Protein AF-A0A6P8U6I4-F1 (afdb_monomer_lite)

Structure (mmCIF, N/CA/C/O backbone):
data_AF-A0A6P8U6I4-F1
#
_entry.id   AF-A0A6P8U6I4-F1
#
loop_
_atom_site.group_PDB
_atom_site.id
_atom_site.type_symbol
_atom_site.label_atom_id
_atom_site.label_alt_id
_atom_site.label_comp_id
_atom_site.label_asym_id
_atom_site.label_entity_id
_atom_site.label_seq_id
_atom_site.pdbx_PDB_ins_code
_atom_site.Cartn_x
_atom_site.Cartn_y
_atom_site.Cartn_z
_atom_site.occupancy
_atom_site.B_iso_or_equiv
_atom_site.auth_seq_id
_atom_site.auth_comp_id
_atom_site.auth_asym_id
_atom_site.auth_atom_id
_atom_site.pdbx_PDB_model_num
ATOM 1 N N . MET A 1 1 ? 38.168 -40.546 -32.728 1.00 43.69 1 MET A N 1
ATOM 2 C CA . MET A 1 1 ? 37.908 -41.634 -33.700 1.00 43.69 1 MET A CA 1
ATOM 3 C C . MET A 1 1 ? 38.617 -42.899 -33.236 1.00 43.69 1 MET A C 1
ATOM 5 O O . MET A 1 1 ? 39.834 -42.998 -33.357 1.00 43.69 1 MET A O 1
ATOM 9 N N . PRO A 1 2 ? 37.862 -43.832 -32.656 1.00 34.44 2 PRO A N 1
ATOM 10 C CA . PRO A 1 2 ? 37.302 -44.934 -33.426 1.00 34.44 2 PRO A CA 1
ATOM 11 C C . PRO A 1 2 ? 35.883 -44.582 -33.878 1.00 34.44 2 PRO A C 1
ATOM 13 O O . PRO A 1 2 ? 35.206 -43.795 -33.231 1.00 34.44 2 PRO A O 1
ATOM 16 N N . ASN A 1 3 ? 35.489 -45.084 -35.045 1.00 39.69 3 ASN A N 1
ATOM 17 C CA . ASN A 1 3 ? 34.141 -44.935 -35.584 1.00 39.69 3 ASN A CA 1
ATOM 18 C C . ASN A 1 3 ? 33.169 -45.715 -34.691 1.00 39.69 3 ASN A C 1
ATOM 20 O O . ASN A 1 3 ? 33.122 -46.943 -34.806 1.00 39.69 3 ASN A O 1
ATOM 24 N N . LEU A 1 4 ? 32.430 -45.021 -33.825 1.00 39.16 4 LEU A N 1
ATOM 25 C CA . LEU A 1 4 ? 31.215 -45.565 -33.230 1.00 39.16 4 LEU A CA 1
ATOM 26 C C . LEU A 1 4 ? 30.207 -45.749 -34.367 1.00 39.16 4 LEU A C 1
ATOM 28 O O . LEU A 1 4 ? 29.978 -44.864 -35.193 1.00 39.16 4 LEU A O 1
ATOM 32 N N . LYS A 1 5 ? 29.758 -46.989 -34.524 1.00 49.06 5 LYS A N 1
ATOM 33 C CA . LYS A 1 5 ? 28.818 -47.402 -35.557 1.00 49.06 5 LYS A CA 1
ATOM 34 C C . LYS A 1 5 ? 27.477 -47.508 -34.853 1.00 49.06 5 LYS A C 1
ATOM 36 O O . LYS A 1 5 ? 27.263 -48.508 -34.179 1.00 49.06 5 LYS A O 1
ATOM 41 N N . TRP A 1 6 ? 26.619 -46.514 -35.047 1.00 52.19 6 TRP A N 1
ATOM 42 C CA . TRP A 1 6 ? 25.213 -46.602 -34.670 1.00 52.19 6 TRP A CA 1
ATOM 43 C C . TRP A 1 6 ? 24.613 -47.893 -35.230 1.00 52.19 6 TRP A C 1
ATOM 45 O O . TRP A 1 6 ? 24.739 -48.175 -36.434 1.00 52.19 6 TRP A O 1
ATOM 55 N N . ILE A 1 7 ? 23.994 -48.697 -34.369 1.00 62.00 7 ILE A N 1
ATOM 56 C CA . ILE A 1 7 ? 23.109 -49.766 -34.829 1.00 62.00 7 ILE A CA 1
ATOM 57 C C . ILE A 1 7 ? 21.818 -49.078 -35.270 1.00 62.00 7 ILE A C 1
ATOM 59 O O . ILE A 1 7 ? 21.102 -48.548 -34.433 1.00 62.00 7 ILE A O 1
ATOM 63 N N . LYS A 1 8 ? 21.569 -49.042 -36.588 1.00 59.94 8 LYS A N 1
ATOM 64 C CA . LYS A 1 8 ? 20.323 -48.525 -37.169 1.00 59.94 8 LYS A CA 1
ATOM 65 C C . LYS A 1 8 ? 19.345 -49.663 -37.422 1.00 59.94 8 LYS A C 1
ATOM 67 O O . LYS A 1 8 ? 19.639 -50.551 -38.232 1.00 59.94 8 LYS A O 1
ATOM 72 N N . THR A 1 9 ? 18.190 -49.597 -36.779 1.00 60.41 9 THR A N 1
ATOM 73 C CA . THR A 1 9 ? 17.066 -50.521 -36.960 1.00 60.41 9 THR A CA 1
ATOM 74 C C . THR A 1 9 ? 15.829 -49.731 -37.386 1.00 60.41 9 THR A C 1
ATOM 76 O O . THR A 1 9 ? 15.337 -48.906 -36.630 1.00 60.41 9 THR A O 1
ATOM 79 N N . GLU A 1 10 ? 15.354 -49.969 -38.615 1.00 54.81 10 GLU A N 1
ATOM 80 C CA . GLU A 1 10 ? 14.076 -49.463 -39.144 1.00 54.81 10 GLU A CA 1
ATOM 81 C C . GLU A 1 10 ? 13.146 -50.663 -39.373 1.00 54.81 10 GLU A C 1
ATOM 83 O O . GLU A 1 10 ? 13.449 -51.555 -40.180 1.00 54.81 10 GLU A O 1
ATOM 88 N N . THR A 1 11 ? 12.001 -50.698 -38.696 1.00 52.16 11 THR A N 1
ATOM 89 C CA . THR A 1 11 ? 11.058 -51.827 -38.772 1.00 52.16 11 THR A CA 1
ATOM 90 C C . THR A 1 11 ? 9.637 -51.300 -38.845 1.00 52.16 11 THR A C 1
ATOM 92 O O . THR A 1 11 ? 9.180 -50.535 -38.007 1.00 52.16 11 THR A O 1
ATOM 95 N N . SER A 1 12 ? 8.915 -51.685 -39.900 1.00 49.41 12 SER A N 1
ATOM 96 C CA . SER A 1 12 ? 7.647 -51.034 -40.241 1.00 49.41 12 SER A CA 1
ATOM 97 C C . SER A 1 12 ? 6.411 -51.594 -39.532 1.00 49.41 12 SER A C 1
ATOM 99 O O . SER A 1 12 ? 5.361 -50.979 -39.695 1.00 49.41 12 SER A O 1
ATOM 101 N N . LEU A 1 13 ? 6.477 -52.714 -38.789 1.00 45.12 13 LEU A N 1
ATOM 102 C CA . LEU A 1 13 ? 5.261 -53.414 -38.322 1.00 45.12 13 LEU A CA 1
ATOM 103 C C . LEU A 1 13 ? 5.379 -54.314 -37.054 1.00 45.12 13 LEU A C 1
ATOM 105 O O . LEU A 1 13 ? 4.542 -55.203 -36.906 1.00 45.12 13 LEU A O 1
ATOM 109 N N . GLN A 1 14 ? 6.353 -54.152 -36.146 1.00 54.22 14 GLN A N 1
ATOM 110 C CA . GLN A 1 14 ? 6.380 -54.926 -34.882 1.00 54.22 14 GLN A CA 1
ATOM 111 C C . GLN A 1 14 ? 7.317 -54.310 -33.832 1.00 54.22 14 GLN A C 1
ATOM 113 O O . GLN A 1 14 ? 8.353 -53.782 -34.229 1.00 54.22 14 GLN A O 1
ATOM 118 N N . ASP A 1 15 ? 6.948 -54.434 -32.551 1.00 55.34 15 ASP A N 1
ATOM 119 C CA . ASP A 1 15 ? 7.690 -54.001 -31.356 1.00 55.34 15 ASP A CA 1
ATOM 120 C C . ASP A 1 15 ? 9.196 -54.278 -31.492 1.00 55.34 15 ASP A C 1
ATOM 122 O O . ASP A 1 15 ? 9.616 -55.400 -31.813 1.00 55.34 15 ASP A O 1
ATOM 126 N N . ASN A 1 16 ? 10.014 -53.247 -31.282 1.00 65.75 16 ASN A N 1
ATOM 127 C CA . ASN A 1 16 ? 11.457 -53.311 -31.486 1.00 65.75 16 ASN A CA 1
ATOM 128 C C . ASN A 1 16 ? 12.186 -53.526 -30.164 1.00 65.75 16 ASN A C 1
ATOM 130 O O . ASN A 1 16 ? 12.283 -52.601 -29.373 1.00 65.75 16 ASN A O 1
ATOM 134 N N . GLN A 1 17 ? 12.764 -54.715 -29.974 1.00 73.81 17 GLN A N 1
ATOM 135 C CA . GLN A 1 17 ? 13.709 -55.000 -28.889 1.00 73.81 17 GLN A CA 1
ATOM 136 C C . GLN A 1 17 ? 15.153 -54.977 -29.409 1.00 73.81 17 GLN A C 1
ATOM 138 O O . GLN A 1 17 ? 15.521 -55.833 -30.224 1.00 73.81 17 GLN A O 1
ATOM 143 N N . THR A 1 18 ? 15.974 -54.029 -28.939 1.00 77.75 18 THR A N 1
ATOM 144 C CA . THR A 1 18 ? 17.383 -53.885 -29.364 1.00 77.75 18 THR A CA 1
ATOM 145 C C . THR A 1 18 ? 18.325 -53.704 -28.173 1.00 77.75 18 THR A C 1
ATOM 147 O O . THR A 1 18 ? 18.195 -52.752 -27.417 1.00 77.75 18 THR A O 1
ATOM 150 N N . GLU A 1 19 ? 19.335 -54.571 -28.062 1.00 82.06 19 GLU A N 1
ATOM 151 C CA . GLU A 1 19 ? 20.416 -54.467 -27.068 1.00 82.06 19 GLU A CA 1
ATOM 152 C C . GLU A 1 19 ? 21.766 -54.200 -27.762 1.00 82.06 19 GLU A C 1
ATOM 154 O O . GLU A 1 19 ? 22.097 -54.850 -28.765 1.00 82.06 19 GLU A O 1
ATOM 159 N N . SER A 1 20 ? 22.585 -53.281 -27.234 1.00 79.12 20 SER A N 1
ATOM 160 C CA . SER A 1 20 ? 23.896 -52.939 -27.814 1.00 79.12 20 SER A CA 1
ATOM 161 C C . SER A 1 20 ? 24.975 -52.584 -26.782 1.00 79.12 20 SER A C 1
ATOM 163 O O . SER A 1 20 ? 24.725 -52.033 -25.720 1.00 79.12 20 SER A O 1
ATOM 165 N N . ASN A 1 21 ? 26.240 -52.839 -27.138 1.00 77.50 21 ASN A N 1
ATOM 166 C CA . ASN A 1 21 ? 27.413 -52.405 -26.360 1.00 77.50 21 ASN A CA 1
ATOM 167 C C . ASN A 1 21 ? 27.950 -51.015 -26.771 1.00 77.50 21 ASN A C 1
ATOM 169 O O . ASN A 1 21 ? 29.075 -50.663 -26.420 1.00 77.50 21 ASN A O 1
ATOM 173 N N . GLY A 1 22 ? 27.201 -50.271 -27.574 1.00 77.94 22 GLY A N 1
ATOM 174 C CA . GLY A 1 22 ? 27.519 -48.925 -28.051 1.00 77.94 22 GLY A CA 1
ATOM 175 C C . GLY A 1 22 ? 26.280 -48.306 -28.690 1.00 77.94 22 GLY A C 1
ATOM 176 O O . GLY A 1 22 ? 25.238 -48.950 -28.700 1.00 77.94 22 GLY A O 1
ATOM 177 N N . ASP A 1 23 ? 26.408 -47.119 -29.261 1.00 83.69 23 ASP A N 1
ATOM 178 C CA . ASP A 1 23 ? 25.271 -46.235 -29.541 1.00 83.69 23 ASP A CA 1
ATOM 179 C C . ASP A 1 23 ? 24.148 -46.863 -30.409 1.00 83.69 23 ASP A C 1
ATOM 181 O O . ASP A 1 23 ? 24.411 -47.550 -31.415 1.00 83.69 23 ASP A O 1
ATOM 185 N N . ILE A 1 24 ? 22.888 -46.620 -30.030 1.00 82.44 24 ILE A N 1
ATOM 186 C CA . ILE A 1 24 ? 21.672 -47.151 -30.675 1.00 82.44 24 ILE A CA 1
ATOM 187 C C . ILE A 1 24 ? 20.871 -46.019 -31.308 1.00 82.44 24 ILE A C 1
ATOM 189 O O . ILE A 1 24 ? 20.521 -45.067 -30.629 1.00 82.44 24 ILE A O 1
ATOM 193 N N . GLN A 1 25 ? 20.516 -46.160 -32.591 1.00 85.81 25 GLN A N 1
ATOM 194 C CA . GLN A 1 25 ? 19.552 -45.274 -33.246 1.00 85.81 25 GLN A CA 1
ATOM 195 C C . GLN A 1 25 ? 18.394 -46.101 -33.816 1.00 85.81 25 GLN A C 1
ATOM 197 O O . GLN A 1 25 ? 18.609 -46.882 -34.749 1.00 85.81 25 GLN A O 1
ATOM 202 N N . THR A 1 26 ? 17.178 -45.941 -33.289 1.00 82.88 26 THR A N 1
ATOM 203 C CA . THR A 1 26 ? 16.014 -46.754 -33.701 1.00 82.88 26 THR A CA 1
ATOM 204 C C . THR A 1 26 ? 14.792 -45.897 -34.003 1.00 82.88 26 THR A C 1
ATOM 206 O O . THR A 1 26 ? 14.433 -45.031 -33.219 1.00 82.88 26 THR A O 1
ATOM 209 N N . GLU A 1 27 ? 14.117 -46.193 -35.113 1.00 84.94 27 GLU A N 1
ATOM 210 C CA . GLU A 1 27 ? 12.839 -45.576 -35.485 1.00 84.94 27 GLU A CA 1
ATOM 211 C C . GLU A 1 27 ? 11.780 -46.677 -35.672 1.00 84.94 27 GLU A C 1
ATOM 213 O O . GLU A 1 27 ? 12.047 -47.707 -36.313 1.00 84.94 27 GLU A O 1
ATOM 218 N N . SER A 1 28 ? 10.580 -46.494 -35.115 1.00 81.81 28 SER A N 1
ATOM 219 C CA . SER A 1 28 ? 9.513 -47.506 -35.138 1.00 81.81 28 SER A CA 1
ATOM 220 C C . SER A 1 28 ? 8.110 -46.918 -35.303 1.00 81.81 28 SER A C 1
ATOM 222 O O . SER A 1 28 ? 7.793 -45.834 -34.829 1.00 81.81 28 SER A O 1
ATOM 224 N N . ASN A 1 29 ? 7.222 -47.679 -35.952 1.00 79.44 29 ASN A N 1
ATOM 225 C CA . ASN A 1 29 ? 5.788 -47.361 -36.017 1.00 79.44 29 ASN A CA 1
ATOM 226 C C . ASN A 1 29 ? 4.965 -47.959 -34.857 1.00 79.44 29 ASN A C 1
ATOM 228 O O . ASN A 1 29 ? 3.751 -47.777 -34.833 1.00 79.44 29 ASN A O 1
ATOM 232 N N . GLY A 1 30 ? 5.598 -48.714 -33.964 1.00 80.81 30 GLY A N 1
ATOM 233 C CA . GLY A 1 30 ? 5.016 -49.274 -32.740 1.00 80.81 30 GLY A CA 1
ATOM 234 C C . GLY A 1 30 ? 6.068 -49.267 -31.636 1.00 80.81 30 GLY A C 1
ATOM 235 O O . GLY A 1 30 ? 7.119 -48.665 -31.829 1.00 80.81 30 GLY A O 1
ATOM 236 N N . ASP A 1 31 ? 5.828 -49.957 -30.531 1.00 86.94 31 ASP A N 1
ATOM 237 C CA . ASP A 1 31 ? 6.608 -49.764 -29.305 1.00 86.94 31 ASP A CA 1
ATOM 238 C C . ASP A 1 31 ? 8.115 -50.056 -29.475 1.00 86.94 31 ASP A C 1
ATOM 240 O O . ASP A 1 31 ? 8.532 -50.930 -30.254 1.00 86.94 31 ASP A O 1
ATOM 244 N N . ILE A 1 32 ? 8.948 -49.302 -28.758 1.00 88.00 32 ILE A N 1
ATOM 245 C CA . ILE A 1 32 ? 10.406 -49.458 -28.726 1.00 88.00 32 ILE A CA 1
ATOM 246 C C . ILE A 1 32 ? 10.829 -49.867 -27.321 1.00 88.00 32 ILE A C 1
ATOM 248 O O . ILE A 1 32 ? 10.487 -49.207 -26.351 1.00 88.00 32 ILE A O 1
ATOM 252 N N . GLN A 1 33 ? 11.640 -50.917 -27.230 1.00 89.44 33 GLN A N 1
ATOM 253 C CA . GLN A 1 33 ? 12.340 -51.304 -26.015 1.00 89.44 33 GLN A CA 1
ATOM 254 C C . GLN A 1 33 ? 13.839 -51.460 -26.308 1.00 89.44 33 GLN A C 1
ATOM 256 O O . GLN A 1 33 ? 14.229 -52.332 -27.091 1.00 89.44 33 GLN A O 1
ATOM 261 N N . THR A 1 34 ? 14.707 -50.633 -25.719 1.00 86.81 34 THR A N 1
ATOM 262 C CA . THR A 1 34 ? 16.154 -50.711 -26.008 1.00 86.81 34 THR A CA 1
ATOM 263 C C . THR A 1 34 ? 17.060 -50.542 -24.803 1.00 86.81 34 THR A C 1
ATOM 265 O O . THR A 1 34 ? 16.832 -49.672 -23.976 1.00 86.81 34 THR A O 1
ATOM 268 N N . GLU A 1 35 ? 18.154 -51.299 -24.777 1.00 89.06 35 GLU A N 1
ATOM 269 C CA . GLU A 1 35 ? 19.192 -51.203 -23.746 1.00 89.06 35 GLU A CA 1
ATOM 270 C C . GLU A 1 35 ? 20.571 -50.981 -24.391 1.00 89.06 35 GLU A C 1
ATOM 272 O O . GLU A 1 35 ? 20.959 -51.697 -25.326 1.00 89.06 35 GLU A O 1
ATOM 277 N N . SER A 1 36 ? 21.344 -50.008 -23.902 1.00 87.25 36 SER A N 1
ATOM 278 C CA . SER A 1 36 ? 22.648 -49.652 -24.478 1.00 87.25 36 SER A CA 1
ATOM 279 C C . SER A 1 36 ? 23.720 -49.328 -23.438 1.00 87.25 36 SER A C 1
ATOM 281 O O . SER A 1 36 ? 23.486 -48.672 -22.430 1.00 87.25 36 SER A O 1
ATOM 283 N N . ASN A 1 37 ? 24.966 -49.719 -23.726 1.00 83.19 37 ASN A N 1
ATOM 284 C CA . ASN A 1 37 ? 26.139 -49.242 -22.979 1.00 83.19 37 ASN A CA 1
ATOM 285 C C . ASN A 1 37 ? 26.704 -47.891 -23.480 1.00 83.19 37 ASN A C 1
ATOM 287 O O . ASN A 1 37 ? 27.713 -47.433 -22.945 1.00 83.19 37 ASN A O 1
ATOM 291 N N . GLY A 1 38 ? 26.123 -47.308 -24.528 1.00 84.56 38 GLY A N 1
ATOM 292 C CA . GLY A 1 38 ? 26.433 -45.970 -25.058 1.00 84.56 38 GLY A CA 1
ATOM 293 C C . GLY A 1 38 ? 25.141 -45.221 -25.386 1.00 84.56 38 GLY A C 1
ATOM 294 O O . GLY A 1 38 ? 24.077 -45.700 -25.017 1.00 84.56 38 GLY A O 1
ATOM 295 N N . ASP A 1 39 ? 25.210 -44.115 -26.116 1.00 89.19 39 ASP A N 1
ATOM 296 C CA . ASP A 1 39 ? 24.067 -43.200 -26.261 1.00 89.19 39 ASP A CA 1
ATOM 297 C C . ASP A 1 39 ? 22.873 -43.834 -27.007 1.00 89.19 39 ASP A C 1
ATOM 299 O O . ASP A 1 39 ? 23.047 -44.673 -27.902 1.00 89.19 39 ASP A O 1
ATOM 303 N N . ILE A 1 40 ? 21.651 -43.436 -26.655 1.00 89.06 40 ILE A N 1
ATOM 304 C CA . ILE A 1 40 ? 20.412 -43.902 -27.293 1.00 89.06 40 ILE A CA 1
ATOM 305 C C . ILE A 1 40 ? 19.713 -42.724 -27.965 1.00 89.06 40 ILE A C 1
ATOM 307 O O . ILE A 1 40 ? 19.459 -41.705 -27.335 1.00 89.06 40 ILE A O 1
ATOM 311 N N . GLN A 1 41 ? 19.363 -42.893 -29.242 1.00 90.31 41 GLN A N 1
ATOM 312 C CA . GLN A 1 41 ? 18.488 -41.984 -29.972 1.00 90.31 41 GLN A CA 1
ATOM 313 C C . GLN A 1 41 ? 17.293 -42.743 -30.563 1.00 90.31 41 GLN A C 1
ATOM 315 O O . GLN A 1 41 ? 17.479 -43.605 -31.429 1.00 90.31 41 GLN A O 1
ATOM 320 N N . THR A 1 42 ? 16.068 -42.439 -30.134 1.00 88.06 42 THR A N 1
ATOM 321 C CA . THR A 1 42 ? 14.877 -43.188 -30.572 1.00 88.06 42 THR A CA 1
ATOM 322 C C . THR A 1 42 ? 13.682 -42.321 -30.941 1.00 88.06 42 THR A C 1
ATOM 324 O O . THR A 1 42 ? 13.424 -41.305 -30.313 1.00 88.06 42 THR A O 1
ATOM 327 N N . GLU A 1 43 ? 12.929 -42.740 -31.960 1.00 88.88 43 GLU A N 1
ATOM 328 C CA . GLU A 1 43 ? 11.651 -42.116 -32.333 1.00 88.88 43 GLU A CA 1
ATOM 329 C C . GLU A 1 43 ? 10.579 -43.192 -32.565 1.00 88.88 43 GLU A C 1
ATOM 331 O O . GLU A 1 43 ? 10.801 -44.154 -33.310 1.00 88.88 43 GLU A O 1
ATOM 336 N N . SER A 1 44 ? 9.405 -43.046 -31.945 1.00 87.88 44 SER A N 1
ATOM 337 C CA . SER A 1 44 ? 8.325 -44.042 -32.015 1.00 87.88 44 SER A CA 1
ATOM 338 C C . SER A 1 44 ? 6.941 -43.428 -32.219 1.00 87.88 44 SER A C 1
ATOM 340 O O . SER A 1 44 ? 6.608 -42.385 -31.668 1.00 87.88 44 SER A O 1
ATOM 342 N N . ASN A 1 45 ? 6.076 -44.119 -32.966 1.00 85.38 45 ASN A N 1
ATOM 343 C CA . ASN A 1 45 ? 4.635 -43.831 -32.956 1.00 85.38 45 ASN A CA 1
ATOM 344 C C . ASN A 1 45 ? 3.872 -44.539 -31.817 1.00 85.38 45 ASN A C 1
ATOM 346 O O . ASN A 1 45 ? 2.689 -44.253 -31.648 1.00 85.38 45 ASN A O 1
ATOM 350 N N . GLY A 1 46 ? 4.507 -45.479 -31.111 1.00 86.25 46 GLY A N 1
ATOM 351 C CA . GLY A 1 46 ? 3.987 -46.148 -29.910 1.00 86.25 46 GLY A CA 1
ATOM 352 C C . GLY A 1 46 ? 4.790 -45.759 -28.669 1.00 86.25 46 GLY A C 1
ATOM 353 O O . GLY A 1 46 ? 5.444 -44.718 -28.683 1.00 86.25 46 GLY A O 1
ATOM 354 N N . ASP A 1 47 ? 4.785 -46.608 -27.648 1.00 91.62 47 ASP A N 1
ATOM 355 C CA . ASP A 1 47 ? 5.471 -46.343 -26.376 1.00 91.62 47 ASP A CA 1
ATOM 356 C C . ASP A 1 47 ? 6.989 -46.568 -26.503 1.00 91.62 47 ASP A C 1
ATOM 358 O O . ASP A 1 47 ? 7.463 -47.285 -27.398 1.00 91.62 47 ASP A O 1
ATOM 362 N N . ILE A 1 48 ? 7.774 -45.954 -25.619 1.00 92.50 48 ILE A N 1
ATOM 363 C CA . ILE A 1 48 ? 9.231 -46.105 -25.569 1.00 92.50 48 ILE A CA 1
ATOM 364 C C . ILE A 1 48 ? 9.678 -46.491 -24.161 1.00 92.50 48 ILE A C 1
ATOM 366 O O . ILE A 1 48 ? 9.436 -45.766 -23.207 1.00 92.50 48 ILE A O 1
ATOM 370 N N . GLN A 1 49 ? 10.418 -47.595 -24.056 1.00 93.31 49 GLN A N 1
ATOM 371 C CA . GLN A 1 49 ? 11.113 -48.011 -22.843 1.00 93.31 49 GLN A CA 1
ATOM 372 C C . GLN A 1 49 ? 12.618 -48.159 -23.107 1.00 93.31 49 GLN A C 1
ATOM 374 O O . G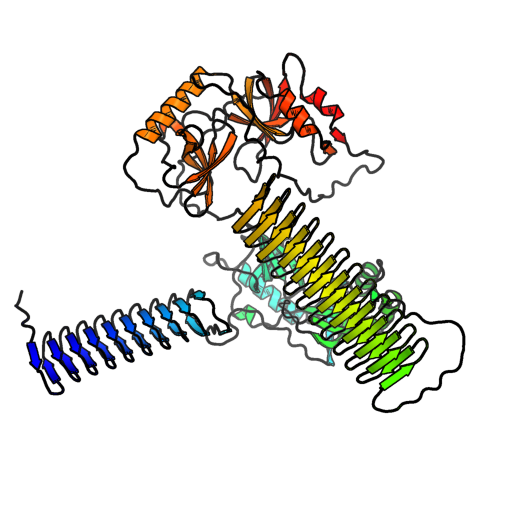LN A 1 49 ? 13.019 -49.030 -23.884 1.00 93.31 49 GLN A O 1
ATOM 379 N N . THR A 1 50 ? 13.483 -47.353 -22.484 1.00 91.25 50 THR A N 1
ATOM 380 C CA . THR A 1 50 ? 14.933 -47.443 -22.757 1.00 91.25 50 THR A CA 1
ATOM 381 C C . THR A 1 50 ? 15.838 -47.284 -21.547 1.00 91.25 50 THR A C 1
ATOM 383 O O . THR A 1 50 ? 15.618 -46.401 -20.730 1.00 91.25 50 THR A O 1
ATOM 386 N N . GLU A 1 51 ? 16.926 -48.054 -21.504 1.00 92.81 51 GLU A N 1
ATOM 387 C CA . GLU A 1 51 ? 17.964 -47.954 -20.469 1.00 92.81 51 GLU A CA 1
ATOM 388 C C . GLU A 1 51 ? 19.345 -47.714 -21.101 1.00 92.81 51 GLU A C 1
ATOM 390 O O . GLU A 1 51 ? 19.749 -48.427 -22.029 1.00 92.81 51 GLU A O 1
ATOM 395 N N . SER A 1 52 ? 20.097 -46.728 -20.605 1.00 91.12 52 SER A N 1
ATOM 396 C CA . SER A 1 52 ? 21.403 -46.346 -21.161 1.00 91.12 52 SER A CA 1
ATOM 397 C C . SER A 1 52 ? 22.471 -46.084 -20.099 1.00 91.12 52 SER A C 1
ATOM 399 O O . SER A 1 52 ? 22.224 -45.500 -19.048 1.00 91.12 52 SER A O 1
ATOM 401 N N . ASN A 1 53 ? 23.719 -46.455 -20.402 1.00 88.75 53 ASN A N 1
ATOM 402 C CA . ASN A 1 53 ? 24.888 -45.971 -19.654 1.00 88.75 53 ASN A CA 1
ATOM 403 C C . ASN A 1 53 ? 25.461 -44.638 -20.182 1.00 88.75 53 ASN A C 1
ATOM 405 O O . ASN A 1 53 ? 26.383 -44.107 -19.562 1.00 88.75 53 ASN A O 1
ATOM 409 N N . GLY A 1 54 ? 24.988 -44.161 -21.337 1.00 86.94 54 GLY A N 1
ATOM 410 C CA . GLY A 1 54 ? 25.309 -42.855 -21.931 1.00 86.94 54 GLY A CA 1
ATOM 411 C C . GLY A 1 54 ? 24.066 -41.970 -22.000 1.00 86.94 54 GLY A C 1
ATOM 412 O O . GLY A 1 54 ? 23.104 -42.250 -21.299 1.00 86.94 54 GLY A O 1
ATOM 413 N N . ASP A 1 55 ? 24.051 -40.960 -22.863 1.00 91.38 55 ASP A N 1
ATOM 414 C CA . ASP A 1 55 ? 22.925 -40.017 -22.944 1.00 91.38 55 ASP A CA 1
ATOM 415 C C . ASP A 1 55 ? 21.713 -40.643 -23.665 1.00 91.38 55 ASP A C 1
ATOM 417 O O . ASP A 1 55 ? 21.869 -41.543 -24.504 1.00 91.38 55 ASP A O 1
ATOM 421 N N . ILE A 1 56 ? 20.498 -40.184 -23.353 1.00 92.81 56 ILE A N 1
ATOM 422 C CA . ILE A 1 56 ? 19.256 -40.612 -24.017 1.00 92.81 56 ILE A CA 1
ATOM 423 C C . ILE A 1 56 ? 18.581 -39.406 -24.662 1.00 92.81 56 ILE A C 1
ATOM 425 O O . ILE A 1 56 ? 18.277 -38.428 -23.991 1.00 92.81 56 ILE A O 1
ATOM 429 N N . GLN A 1 57 ? 18.286 -39.510 -25.958 1.00 93.69 57 GLN A N 1
ATOM 430 C CA . GLN A 1 57 ? 17.437 -38.572 -26.683 1.00 93.69 57 GLN A CA 1
ATOM 431 C C . GLN A 1 57 ? 16.278 -39.328 -27.336 1.00 93.69 57 GLN A C 1
ATOM 433 O O . GLN A 1 57 ? 16.499 -40.125 -28.250 1.00 93.69 57 GLN A O 1
ATOM 438 N N . THR A 1 58 ? 15.037 -39.099 -26.909 1.00 91.44 58 THR A N 1
ATOM 439 C CA . THR A 1 58 ? 13.906 -39.859 -27.456 1.00 91.44 58 THR A CA 1
ATOM 440 C C . THR A 1 58 ? 12.625 -39.057 -27.639 1.00 91.44 58 THR A C 1
ATOM 442 O O . THR A 1 58 ? 12.342 -38.155 -26.865 1.00 91.44 58 THR A O 1
ATOM 445 N N . ALA A 1 59 ? 11.827 -39.405 -28.649 1.00 93.00 59 ALA A N 1
ATOM 446 C CA . ALA A 1 59 ? 10.519 -38.796 -28.865 1.00 93.00 59 ALA A CA 1
ATOM 447 C C . ALA A 1 59 ? 9.449 -39.825 -29.251 1.00 93.00 59 ALA A C 1
ATOM 449 O O . ALA A 1 59 ? 9.709 -40.715 -30.072 1.00 93.00 59 ALA A O 1
ATOM 450 N N . CYS A 1 60 ? 8.230 -39.711 -28.713 1.00 90.75 60 CYS A N 1
ATOM 451 C CA . CYS A 1 60 ? 7.122 -40.551 -29.171 1.00 90.75 60 CYS A CA 1
ATOM 452 C C . CYS A 1 60 ? 5.717 -39.965 -29.067 1.00 90.75 60 CYS A C 1
ATOM 454 O O . CYS A 1 60 ? 5.459 -38.951 -28.431 1.00 90.75 60 CYS A O 1
ATOM 456 N N . ASN A 1 61 ? 4.778 -40.654 -29.723 1.00 89.44 61 ASN A N 1
ATOM 457 C CA . ASN A 1 61 ? 3.349 -40.369 -29.593 1.00 89.44 61 ASN A CA 1
ATOM 458 C C . ASN A 1 61 ? 2.667 -41.110 -28.425 1.00 89.44 61 ASN A C 1
ATOM 460 O O . ASN A 1 61 ? 1.523 -40.775 -28.124 1.00 89.44 61 ASN A O 1
ATOM 464 N N . GLY A 1 62 ? 3.309 -42.143 -27.870 1.00 88.62 62 GLY A N 1
ATOM 465 C CA . GLY A 1 62 ? 2.843 -42.912 -26.708 1.00 88.62 62 GLY A CA 1
ATOM 466 C C . GLY A 1 62 ? 3.529 -42.466 -25.418 1.00 88.62 62 GLY A C 1
ATOM 467 O O . GLY A 1 62 ? 3.974 -41.327 -25.359 1.00 88.62 62 GLY A O 1
ATOM 468 N N . ASP A 1 63 ? 3.643 -43.353 -24.434 1.00 92.75 63 ASP A N 1
ATOM 469 C CA . ASP A 1 63 ? 4.299 -43.074 -23.147 1.00 92.75 63 ASP A CA 1
ATOM 470 C C . ASP A 1 63 ? 5.819 -43.325 -23.213 1.00 92.75 63 ASP A C 1
ATOM 472 O O . ASP A 1 63 ? 6.294 -44.174 -23.978 1.00 92.75 63 ASP A O 1
ATOM 476 N N . ILE A 1 64 ? 6.595 -42.613 -22.390 1.00 94.25 64 ILE A N 1
ATOM 477 C CA . ILE A 1 64 ? 8.055 -42.757 -22.285 1.00 94.25 64 ILE A CA 1
ATOM 478 C C . ILE A 1 64 ? 8.439 -43.237 -20.888 1.00 94.25 64 ILE A C 1
ATOM 480 O O . ILE A 1 64 ? 8.119 -42.587 -19.901 1.00 94.25 64 ILE A O 1
ATOM 484 N N . GLN A 1 65 ? 9.211 -44.321 -20.809 1.00 94.38 65 GLN A N 1
ATOM 485 C CA . GLN A 1 65 ? 9.879 -44.772 -19.590 1.00 94.38 65 GLN A CA 1
ATOM 486 C C . GLN A 1 65 ? 11.385 -44.931 -19.840 1.00 94.38 65 GLN A C 1
ATOM 488 O O . GLN A 1 65 ? 11.789 -45.817 -20.596 1.00 94.38 65 GLN A O 1
ATOM 493 N N . THR A 1 66 ? 12.242 -44.107 -19.228 1.00 92.56 66 THR A N 1
ATOM 494 C CA . THR A 1 66 ? 13.696 -44.205 -19.475 1.00 92.56 66 THR A CA 1
ATOM 495 C C . THR A 1 66 ? 14.576 -44.074 -18.237 1.00 92.56 66 THR A C 1
ATOM 497 O O . THR A 1 66 ? 14.263 -43.335 -17.313 1.00 92.56 66 THR A O 1
ATOM 500 N N . GLU A 1 67 ? 15.705 -44.783 -18.234 1.00 93.81 67 GLU A N 1
ATOM 501 C CA . GLU A 1 67 ? 16.720 -44.706 -17.176 1.00 93.81 67 GLU A CA 1
ATOM 502 C C . GLU A 1 67 ? 18.106 -44.474 -17.791 1.00 93.81 67 GLU A C 1
ATOM 504 O O . GLU A 1 67 ? 18.510 -45.179 -18.723 1.00 93.81 67 GLU A O 1
ATOM 509 N N . SER A 1 68 ? 18.858 -43.499 -17.275 1.00 92.31 68 SER A N 1
ATOM 510 C CA . SER A 1 68 ? 20.159 -43.112 -17.828 1.00 92.31 68 SER A CA 1
ATOM 511 C C . SER A 1 68 ? 21.223 -42.838 -16.766 1.00 92.31 68 SER A C 1
ATOM 513 O O . SER A 1 68 ? 20.970 -42.246 -15.718 1.00 92.31 68 SER A O 1
ATOM 515 N N . ASN A 1 69 ? 22.472 -43.207 -17.062 1.00 89.12 69 ASN A N 1
ATOM 516 C CA . ASN A 1 69 ? 23.632 -42.706 -16.316 1.00 89.12 69 ASN A CA 1
ATOM 517 C C . ASN A 1 69 ? 24.185 -41.368 -16.851 1.00 89.12 69 ASN A C 1
ATOM 519 O O . ASN A 1 69 ? 25.051 -40.787 -16.191 1.00 89.12 69 ASN A O 1
ATOM 523 N N . GLY A 1 70 ? 23.752 -40.937 -18.039 1.00 86.00 70 GLY A N 1
ATOM 524 C CA . GLY A 1 70 ? 24.083 -39.654 -18.671 1.00 86.00 70 GLY A CA 1
ATOM 525 C C . GLY A 1 70 ? 22.902 -38.685 -18.633 1.00 86.00 70 GLY A C 1
ATOM 526 O O . GLY A 1 70 ? 22.036 -38.832 -17.782 1.00 86.00 70 GLY A O 1
ATOM 527 N N . ASP A 1 71 ? 22.850 -37.725 -19.551 1.00 91.50 71 ASP A N 1
ATOM 528 C CA . ASP A 1 71 ? 21.742 -36.764 -19.641 1.00 91.50 71 ASP A CA 1
ATOM 529 C C . ASP A 1 71 ? 20.523 -37.386 -20.354 1.00 91.50 71 ASP A C 1
ATOM 531 O O . ASP A 1 71 ? 20.661 -38.319 -21.157 1.00 91.50 71 ASP A O 1
ATOM 535 N N . ILE A 1 72 ? 19.320 -36.887 -20.059 1.00 94.25 72 ILE A N 1
ATOM 536 C CA . ILE A 1 72 ? 18.066 -37.328 -20.688 1.00 94.25 72 ILE A CA 1
ATOM 537 C C . ILE A 1 72 ? 17.366 -36.139 -21.347 1.00 94.25 72 ILE A C 1
ATOM 539 O O . ILE A 1 72 ? 17.073 -35.145 -20.689 1.00 94.25 72 ILE A O 1
ATOM 543 N N . GLN A 1 73 ? 17.041 -36.279 -22.633 1.00 94.19 73 GLN A N 1
ATOM 544 C CA . GLN A 1 73 ? 16.179 -35.363 -23.373 1.00 94.19 73 GLN A CA 1
ATOM 545 C C . GLN A 1 73 ? 14.998 -36.124 -23.990 1.00 94.19 73 GLN A C 1
ATOM 547 O O . GLN A 1 73 ? 15.213 -36.979 -24.857 1.00 94.19 73 GLN A O 1
ATOM 552 N N . THR A 1 74 ? 13.758 -35.819 -23.591 1.00 92.69 74 THR A N 1
ATOM 553 C CA . THR A 1 74 ? 12.579 -36.537 -24.115 1.00 92.69 74 THR A CA 1
ATOM 554 C C . THR A 1 74 ? 11.385 -35.661 -24.473 1.00 92.69 74 THR A C 1
ATOM 556 O O . THR A 1 74 ? 11.054 -34.742 -23.736 1.00 92.69 74 THR A O 1
ATOM 559 N N . GLU A 1 75 ? 10.678 -36.016 -25.545 1.00 94.06 75 GLU A N 1
ATOM 560 C CA . GLU A 1 75 ? 9.431 -35.359 -25.972 1.00 94.06 75 GLU A CA 1
ATOM 561 C C . GLU A 1 75 ? 8.309 -36.395 -26.154 1.00 94.06 75 GLU A C 1
ATOM 563 O O . GLU A 1 75 ? 8.476 -37.372 -26.890 1.00 94.06 75 GLU A O 1
ATOM 568 N N . SER A 1 76 ? 7.153 -36.201 -25.515 1.00 92.81 76 SER A N 1
ATOM 569 C CA . SER A 1 76 ? 6.050 -37.172 -25.546 1.00 92.81 76 SER A CA 1
ATOM 570 C C . SER A 1 76 ? 4.674 -36.542 -25.758 1.00 92.81 76 SER A C 1
ATOM 572 O O . SER A 1 76 ? 4.370 -35.466 -25.249 1.00 92.81 76 SER A O 1
ATOM 574 N N . ASN A 1 77 ? 3.790 -37.246 -26.473 1.00 90.44 77 ASN A N 1
ATOM 575 C CA . ASN A 1 77 ? 2.352 -36.944 -26.446 1.00 90.44 77 ASN A CA 1
ATOM 576 C C . ASN A 1 77 ? 1.587 -37.699 -25.337 1.00 90.44 77 ASN A C 1
ATOM 578 O O . ASN A 1 77 ? 0.419 -37.372 -25.112 1.00 90.44 77 ASN A O 1
ATOM 582 N N . GLY A 1 78 ? 2.201 -38.712 -24.719 1.00 86.81 78 GLY A N 1
ATOM 583 C CA . GLY A 1 78 ? 1.688 -39.467 -23.570 1.00 86.81 78 GLY A CA 1
ATOM 584 C C . GLY A 1 78 ? 2.412 -39.090 -22.277 1.00 86.81 78 GLY A C 1
ATOM 585 O O . GLY A 1 78 ? 2.992 -38.014 -22.205 1.00 86.81 78 GLY A O 1
ATOM 586 N N . ASP A 1 79 ? 2.406 -39.962 -21.274 1.00 92.31 79 ASP A N 1
ATOM 587 C CA . ASP A 1 79 ? 3.065 -39.711 -19.985 1.00 92.31 79 ASP A CA 1
ATOM 588 C C . ASP A 1 79 ? 4.589 -39.936 -20.078 1.00 92.31 79 ASP A C 1
ATOM 590 O O . ASP A 1 79 ? 5.076 -40.682 -20.937 1.00 92.31 79 ASP A O 1
ATOM 594 N N . ILE A 1 80 ? 5.365 -39.287 -19.204 1.00 94.44 80 ILE A N 1
ATOM 595 C CA . ILE A 1 80 ? 6.827 -39.429 -19.134 1.00 94.44 80 ILE A CA 1
ATOM 596 C C . ILE A 1 80 ? 7.244 -39.861 -17.729 1.00 94.44 80 ILE A C 1
ATOM 598 O O . ILE A 1 80 ? 6.957 -39.173 -16.756 1.00 94.44 80 ILE A O 1
ATOM 602 N N . GLN A 1 81 ? 7.994 -40.960 -17.638 1.00 94.12 81 GLN A N 1
ATOM 603 C CA . GLN A 1 81 ? 8.681 -41.404 -16.431 1.00 94.12 81 GLN A CA 1
ATOM 604 C C . GLN A 1 81 ? 10.186 -41.551 -16.699 1.00 94.12 81 GLN A C 1
ATOM 606 O O . GLN A 1 81 ? 10.586 -42.390 -17.510 1.00 94.12 81 GLN A O 1
ATOM 611 N N . THR A 1 82 ? 11.042 -40.773 -16.029 1.00 92.44 82 THR A N 1
ATOM 612 C CA . THR A 1 82 ? 12.498 -40.859 -16.265 1.00 92.44 82 THR A CA 1
ATOM 613 C C . THR A 1 82 ? 13.360 -40.751 -15.014 1.00 92.44 82 THR A C 1
ATOM 615 O O . THR A 1 82 ? 13.120 -39.888 -14.175 1.00 92.44 82 THR A O 1
ATOM 618 N N . GLU A 1 83 ? 14.430 -41.541 -14.946 1.00 93.38 83 GLU A N 1
ATOM 619 C CA . GLU A 1 83 ? 15.444 -41.462 -13.884 1.00 93.38 83 GLU A CA 1
ATOM 620 C C . GLU A 1 83 ? 16.839 -41.226 -14.477 1.00 93.38 83 GLU A C 1
ATOM 622 O O . GLU A 1 83 ? 17.260 -41.929 -15.402 1.00 93.38 83 GLU A O 1
ATOM 627 N N . SER A 1 84 ? 17.581 -40.249 -13.946 1.00 91.75 84 SER A N 1
ATOM 628 C CA . SER A 1 84 ? 18.890 -39.864 -14.483 1.00 91.75 84 SER A CA 1
ATOM 629 C C . SER A 1 84 ? 19.951 -39.574 -13.420 1.00 91.75 84 SER A C 1
ATOM 631 O O . SER A 1 84 ? 19.692 -38.982 -12.372 1.00 91.75 84 SER A O 1
ATOM 633 N N . ASN A 1 85 ? 21.205 -39.925 -13.718 1.00 88.38 85 ASN A N 1
ATOM 634 C CA . ASN A 1 85 ? 22.362 -39.405 -12.979 1.00 88.38 85 ASN A CA 1
ATOM 635 C C . ASN A 1 85 ? 22.896 -38.064 -13.527 1.00 88.38 85 ASN A C 1
ATOM 637 O O . ASN A 1 85 ? 23.701 -37.421 -12.841 1.00 88.38 85 ASN A O 1
ATOM 641 N N . GLY A 1 86 ? 22.507 -37.690 -14.749 1.00 83.38 86 GLY A N 1
ATOM 642 C CA . GLY A 1 86 ? 22.826 -36.424 -15.417 1.00 83.38 86 GLY A CA 1
ATOM 643 C C . GLY A 1 86 ? 21.681 -35.418 -15.323 1.00 83.38 86 GLY A C 1
ATOM 644 O O . GLY A 1 86 ? 20.855 -35.520 -14.424 1.00 83.38 86 GLY A O 1
ATOM 645 N N . ASP A 1 87 ? 21.632 -34.447 -16.226 1.00 90.69 87 ASP A N 1
ATOM 646 C CA . ASP A 1 87 ? 20.546 -33.462 -16.290 1.00 90.69 87 ASP A CA 1
ATOM 647 C C . ASP A 1 87 ? 19.330 -34.041 -17.054 1.00 90.69 87 ASP A C 1
ATOM 649 O O . ASP A 1 87 ? 19.472 -34.957 -17.874 1.00 90.69 87 ASP A O 1
ATOM 653 N N . ILE A 1 88 ? 18.122 -33.546 -16.762 1.00 93.88 88 ILE A N 1
ATOM 654 C CA . ILE A 1 88 ? 16.869 -33.984 -17.402 1.00 93.88 88 ILE A CA 1
ATOM 655 C C . ILE A 1 88 ? 16.181 -32.789 -18.064 1.00 93.88 88 ILE A C 1
ATOM 657 O O . ILE A 1 88 ? 15.874 -31.805 -17.395 1.00 93.88 88 ILE A O 1
ATOM 661 N N . GLN A 1 89 ? 15.881 -32.910 -19.359 1.00 93.75 89 GLN A N 1
ATOM 662 C CA . GLN A 1 89 ? 15.042 -31.975 -20.109 1.00 93.75 89 GLN A CA 1
ATOM 663 C C . GLN A 1 89 ? 13.875 -32.724 -20.766 1.00 93.75 89 GLN A C 1
ATOM 665 O O . GLN A 1 89 ? 14.101 -33.547 -21.655 1.00 93.75 89 GLN A O 1
ATOM 670 N N . THR A 1 90 ? 12.629 -32.463 -20.358 1.00 91.88 90 THR A N 1
ATOM 671 C CA . THR A 1 90 ? 11.471 -33.194 -20.912 1.00 91.88 90 THR A CA 1
ATOM 672 C C . THR A 1 90 ? 10.257 -32.320 -21.205 1.00 91.88 90 THR A C 1
ATOM 674 O O . THR A 1 90 ? 9.966 -31.380 -20.473 1.00 91.88 90 THR A O 1
ATOM 677 N N . GLU A 1 91 ? 9.534 -32.647 -22.274 1.00 93.50 91 GLU A N 1
ATOM 678 C CA . GLU A 1 91 ? 8.293 -31.971 -22.668 1.00 93.50 91 GLU A CA 1
ATOM 679 C C . GLU A 1 91 ? 7.189 -33.008 -22.906 1.00 93.50 91 GLU A C 1
ATOM 681 O O . GLU A 1 91 ? 7.402 -33.994 -23.621 1.00 93.50 91 GLU A O 1
ATOM 686 N N . SER A 1 92 ? 6.009 -32.800 -22.313 1.00 92.06 92 SER A N 1
ATOM 687 C CA . SER A 1 92 ? 4.906 -33.767 -22.360 1.00 92.06 92 SER A CA 1
ATOM 688 C C . SER A 1 92 ? 3.522 -33.136 -22.534 1.00 92.06 92 SER A C 1
ATOM 690 O O . SER A 1 92 ? 3.190 -32.120 -21.926 1.00 92.06 92 SER A O 1
ATOM 692 N N . ASN A 1 93 ? 2.649 -33.793 -23.303 1.00 90.25 93 ASN A N 1
ATOM 693 C CA . ASN A 1 93 ? 1.207 -33.505 -23.275 1.00 90.25 93 ASN A CA 1
ATOM 694 C C . ASN A 1 93 ? 0.445 -34.293 -22.183 1.00 90.25 93 ASN A C 1
ATOM 696 O O . ASN A 1 93 ? -0.736 -34.009 -21.953 1.00 90.25 93 ASN A O 1
ATOM 700 N N . GLY A 1 94 ? 1.089 -35.282 -21.554 1.00 84.81 94 GLY A N 1
ATOM 701 C CA . GLY A 1 94 ? 0.593 -36.078 -20.424 1.00 84.81 94 GLY A CA 1
ATOM 702 C C . GLY A 1 94 ? 1.291 -35.722 -19.108 1.00 84.81 94 GLY A C 1
ATOM 703 O O . GLY A 1 94 ? 1.919 -34.672 -19.005 1.00 84.81 94 GLY A O 1
ATOM 704 N N . ASP A 1 95 ? 1.193 -36.581 -18.100 1.00 90.38 95 ASP A N 1
ATOM 705 C CA . ASP A 1 95 ? 1.816 -36.354 -16.790 1.00 90.38 95 ASP A CA 1
ATOM 706 C C . ASP A 1 95 ? 3.341 -36.607 -16.854 1.00 90.38 95 ASP A C 1
ATOM 708 O O . ASP A 1 95 ? 3.826 -37.383 -17.685 1.00 90.38 95 ASP A O 1
ATOM 712 N N . ILE A 1 96 ? 4.117 -35.935 -15.997 1.00 93.38 96 ILE A N 1
ATOM 713 C CA . ILE A 1 96 ? 5.580 -36.082 -15.915 1.00 93.38 96 ILE A CA 1
ATOM 714 C C . ILE A 1 96 ? 5.980 -36.538 -14.511 1.00 93.38 96 ILE A C 1
ATOM 716 O O . ILE A 1 96 ? 5.666 -35.868 -13.532 1.00 93.38 96 ILE A O 1
ATOM 720 N N . GLN A 1 97 ? 6.736 -37.634 -14.423 1.00 92.44 97 GLN A N 1
ATOM 721 C CA . GLN A 1 97 ? 7.385 -38.105 -13.201 1.00 92.44 97 GLN A CA 1
ATOM 722 C C . GLN A 1 97 ? 8.895 -38.286 -13.422 1.00 92.44 97 GLN A C 1
ATOM 724 O O . GLN A 1 97 ? 9.305 -39.179 -14.164 1.00 92.44 97 GLN A O 1
ATOM 729 N N . THR A 1 98 ? 9.750 -37.485 -12.777 1.00 91.31 98 THR A N 1
ATOM 730 C CA . THR A 1 98 ? 11.206 -37.580 -13.010 1.00 91.31 98 THR A CA 1
ATOM 731 C C . THR A 1 98 ? 12.068 -37.450 -11.761 1.00 91.31 98 THR A C 1
ATOM 733 O O . THR A 1 98 ? 11.827 -36.575 -10.935 1.00 91.31 98 THR A O 1
ATOM 736 N N . GLU A 1 99 ? 13.142 -38.234 -11.681 1.00 91.56 99 GLU A N 1
ATOM 737 C CA . GLU A 1 99 ? 14.139 -38.156 -10.605 1.00 91.56 99 GLU A CA 1
ATOM 738 C C . GLU A 1 99 ? 15.548 -37.937 -11.176 1.00 91.56 99 GLU A C 1
ATOM 740 O O . GLU A 1 99 ? 15.959 -38.622 -12.117 1.00 91.56 99 GLU A O 1
ATOM 745 N N . SER A 1 100 ? 16.305 -36.986 -10.615 1.00 90.06 100 SER A N 1
ATOM 746 C CA . SER A 1 100 ? 17.623 -36.615 -11.143 1.00 90.06 100 SER A CA 1
ATOM 747 C C . SER A 1 100 ? 18.687 -36.273 -10.093 1.00 90.06 100 SER A C 1
ATOM 749 O O . SER A 1 100 ? 18.450 -35.573 -9.107 1.00 90.06 100 SER A O 1
ATOM 751 N N . ASN A 1 101 ? 19.936 -36.678 -10.356 1.00 85.94 101 ASN A N 1
ATOM 752 C CA . ASN A 1 101 ? 21.117 -36.145 -9.655 1.00 85.94 101 ASN A CA 1
ATOM 753 C C . ASN A 1 101 ? 21.684 -34.847 -10.293 1.00 85.94 101 ASN A C 1
ATOM 755 O O . ASN A 1 101 ? 22.661 -34.269 -9.786 1.00 85.94 101 ASN A O 1
ATOM 759 N N . GLY A 1 102 ? 21.114 -34.412 -11.417 1.00 79.00 102 GLY A N 1
ATOM 760 C CA . GLY A 1 102 ? 21.417 -33.180 -12.145 1.00 79.00 102 GLY A CA 1
ATOM 761 C C . GLY A 1 102 ? 20.283 -32.158 -12.092 1.00 79.00 102 GLY A C 1
ATOM 762 O O . GLY A 1 102 ? 19.379 -32.277 -11.271 1.00 79.00 102 GLY A O 1
ATOM 763 N N . ASP A 1 103 ? 20.354 -31.133 -12.933 1.00 87.38 103 ASP A N 1
ATOM 764 C CA . ASP A 1 103 ? 19.298 -30.117 -13.028 1.00 87.38 103 ASP A CA 1
ATOM 765 C C . ASP A 1 103 ? 18.076 -30.694 -13.775 1.00 87.38 103 ASP A C 1
ATOM 767 O O . ASP A 1 103 ? 18.224 -31.573 -14.632 1.00 87.38 103 ASP A O 1
ATOM 771 N N . ILE A 1 104 ? 16.867 -30.235 -13.434 1.00 91.31 104 ILE A N 1
ATOM 772 C CA . ILE A 1 104 ? 15.615 -30.665 -14.081 1.00 91.31 104 ILE A CA 1
ATOM 773 C C . ILE A 1 104 ? 14.950 -29.471 -14.766 1.00 91.31 104 ILE A C 1
ATOM 775 O O . ILE A 1 104 ? 14.690 -28.458 -14.122 1.00 91.31 104 ILE A O 1
ATOM 779 N N . GLN A 1 105 ? 14.638 -29.616 -16.055 1.00 91.75 105 GLN A N 1
ATOM 780 C CA . GLN A 1 105 ? 13.823 -28.690 -16.842 1.00 91.75 105 GLN A CA 1
ATOM 781 C C . GLN A 1 105 ? 12.648 -29.442 -17.476 1.00 91.75 105 GLN A C 1
ATOM 783 O O . GLN A 1 105 ? 12.869 -30.297 -18.336 1.00 91.75 105 GLN A O 1
ATOM 788 N N . THR A 1 106 ? 11.405 -29.154 -17.075 1.00 89.81 106 THR A N 1
ATOM 789 C CA . THR A 1 106 ? 10.236 -29.861 -17.637 1.00 89.81 106 THR A CA 1
ATOM 790 C C . THR A 1 106 ? 9.043 -28.966 -17.940 1.00 89.81 106 THR A C 1
ATOM 792 O O . THR A 1 106 ? 8.680 -28.128 -17.118 1.00 89.81 106 THR A O 1
ATOM 795 N N . GLU A 1 107 ? 8.369 -29.220 -19.059 1.00 91.50 107 GLU A N 1
ATOM 796 C CA . GLU A 1 107 ? 7.114 -28.557 -19.439 1.00 91.50 107 GLU A CA 1
ATOM 797 C C . GLU A 1 107 ? 6.008 -29.596 -19.671 1.00 91.50 107 GLU A C 1
ATOM 799 O O . GLU A 1 107 ? 6.219 -30.588 -20.377 1.00 91.50 107 GLU A O 1
ATOM 804 N N . SER A 1 108 ? 4.827 -29.391 -19.076 1.00 89.06 108 SER A N 1
ATOM 805 C CA . SER A 1 108 ? 3.717 -30.342 -19.177 1.00 89.06 108 SER A CA 1
ATOM 806 C C . SER A 1 108 ? 2.323 -29.717 -19.315 1.00 89.06 108 SER A C 1
ATOM 808 O O . SER A 1 108 ? 1.959 -28.744 -18.654 1.00 89.06 108 SER A O 1
ATOM 810 N N . SER A 1 109 ? 1.466 -30.354 -20.121 1.00 85.62 109 SER A N 1
ATOM 811 C CA . SER A 1 109 ? 0.009 -30.116 -20.095 1.00 85.62 109 SER A CA 1
ATOM 812 C C . SER A 1 109 ? -0.748 -30.951 -19.033 1.00 85.62 109 SER A C 1
ATOM 814 O O . SER A 1 109 ? -1.964 -30.791 -18.869 1.00 85.62 109 SER A O 1
ATOM 816 N N . GLY A 1 110 ? -0.063 -31.866 -18.344 1.00 80.75 110 GLY A N 1
ATOM 817 C CA . GLY A 1 110 ? -0.544 -32.725 -17.255 1.00 80.75 110 GLY A CA 1
ATOM 818 C C . GLY A 1 110 ? 0.088 -32.381 -15.902 1.00 80.75 110 GLY A C 1
ATOM 819 O O . GLY A 1 110 ? 0.666 -31.310 -15.744 1.00 80.75 110 GLY A O 1
ATOM 820 N N . ASP A 1 111 ? -0.049 -33.259 -14.911 1.00 84.06 111 ASP A N 1
ATOM 821 C CA . ASP A 1 111 ? 0.538 -33.053 -13.579 1.00 84.06 111 ASP A CA 1
ATOM 822 C C . ASP A 1 111 ? 2.062 -33.308 -13.611 1.00 84.06 111 ASP A C 1
ATOM 824 O O . ASP A 1 111 ? 2.543 -34.156 -14.367 1.00 84.06 111 ASP A O 1
ATOM 828 N N . ILE A 1 112 ? 2.834 -32.584 -12.793 1.00 88.12 112 ILE A N 1
ATOM 829 C CA . ILE A 1 112 ? 4.297 -32.735 -12.690 1.00 88.12 112 ILE A CA 1
ATOM 830 C C . ILE A 1 112 ? 4.684 -33.237 -11.295 1.00 88.12 112 ILE A C 1
ATOM 832 O O . ILE A 1 112 ? 4.309 -32.633 -10.294 1.00 88.12 112 ILE A O 1
ATOM 836 N N . GLN A 1 113 ? 5.476 -34.310 -11.232 1.00 88.50 113 GLN A N 1
ATOM 837 C CA . GLN A 1 113 ? 6.107 -34.851 -10.024 1.00 88.50 113 GLN A CA 1
ATOM 838 C C . GLN A 1 113 ? 7.622 -34.991 -10.229 1.00 88.50 113 GLN A C 1
ATOM 840 O O . GLN A 1 113 ? 8.057 -35.871 -10.971 1.00 88.50 113 GLN A O 1
ATOM 845 N N . THR A 1 114 ? 8.455 -34.165 -9.588 1.00 87.50 114 THR A N 1
ATOM 846 C CA . THR A 1 114 ? 9.917 -34.240 -9.806 1.00 87.50 114 THR A CA 1
ATOM 847 C C . THR A 1 114 ? 10.760 -34.150 -8.541 1.00 87.50 114 THR A C 1
ATOM 849 O O . THR A 1 114 ? 10.520 -33.281 -7.707 1.00 87.50 114 THR A O 1
ATOM 852 N N . GLU A 1 115 ? 11.815 -34.961 -8.448 1.00 86.25 115 GLU A N 1
ATOM 853 C CA . GLU A 1 115 ? 12.818 -34.892 -7.376 1.00 86.25 115 GLU A CA 1
ATOM 854 C C . GLU A 1 115 ? 14.217 -34.633 -7.950 1.00 86.25 115 GLU A C 1
ATOM 856 O O . GLU A 1 115 ? 14.666 -35.330 -8.863 1.00 86.25 115 GLU A O 1
ATOM 861 N N . SER A 1 116 ? 14.935 -33.645 -7.405 1.00 83.62 116 SER A N 1
ATOM 862 C CA . SER A 1 116 ? 16.316 -33.364 -7.802 1.00 83.62 116 SER A CA 1
ATOM 863 C C . SER A 1 116 ? 17.259 -33.062 -6.637 1.00 83.62 116 SER A C 1
ATOM 865 O O . SER A 1 116 ? 16.950 -32.352 -5.679 1.00 83.62 116 SER A O 1
ATOM 867 N N . SER A 1 117 ? 18.506 -33.521 -6.764 1.00 77.44 117 SER A N 1
ATOM 868 C CA . SER A 1 117 ? 19.603 -33.067 -5.893 1.00 77.44 117 SER A CA 1
ATOM 869 C C . SER A 1 117 ? 20.168 -31.673 -6.254 1.00 77.44 117 SER A C 1
ATOM 871 O O . SER A 1 117 ? 21.047 -31.158 -5.546 1.00 77.44 117 SER A O 1
ATOM 873 N N . ARG A 1 118 ? 19.700 -31.063 -7.352 1.00 80.06 118 ARG A N 1
ATOM 874 C CA . ARG A 1 118 ? 20.068 -29.724 -7.845 1.00 80.06 118 ARG A CA 1
ATOM 875 C C . ARG A 1 118 ? 18.830 -28.923 -8.272 1.00 80.06 118 ARG A C 1
ATOM 877 O O . ARG A 1 118 ? 17.758 -29.153 -7.729 1.00 80.06 118 ARG A O 1
ATOM 884 N N . ASP A 1 119 ? 19.001 -27.936 -9.146 1.00 82.56 119 ASP A N 1
ATOM 885 C CA . ASP A 1 119 ? 17.995 -26.915 -9.410 1.00 82.56 119 ASP A CA 1
ATOM 886 C C . ASP A 1 119 ? 16.850 -27.494 -10.262 1.00 82.56 119 ASP A C 1
ATOM 888 O O . ASP A 1 119 ? 17.067 -28.361 -11.115 1.00 82.56 119 ASP A O 1
ATOM 892 N N . ILE A 1 120 ? 15.624 -27.032 -10.007 1.00 82.44 120 ILE A N 1
ATOM 893 C CA . ILE A 1 120 ? 14.411 -27.472 -10.710 1.00 82.44 120 ILE A CA 1
ATOM 894 C C . ILE A 1 120 ? 13.759 -26.268 -11.391 1.00 82.44 120 ILE A C 1
ATOM 896 O O . ILE A 1 120 ? 13.472 -25.275 -10.729 1.00 82.44 120 ILE A O 1
ATOM 900 N N . GLN A 1 121 ? 13.481 -26.369 -12.691 1.00 86.75 121 GLN A N 1
ATOM 901 C CA . GLN A 1 121 ? 12.663 -25.423 -13.452 1.00 86.75 121 GLN A CA 1
ATOM 902 C C . GLN A 1 121 ? 11.500 -26.171 -14.110 1.00 86.75 121 GLN A C 1
ATOM 904 O O . GLN A 1 121 ? 11.726 -27.032 -14.960 1.00 86.75 121 GLN A O 1
ATOM 909 N N . THR A 1 122 ? 10.258 -25.880 -13.721 1.00 83.56 122 THR A N 1
ATOM 910 C CA . THR A 1 122 ? 9.088 -26.611 -14.242 1.00 83.56 122 THR A CA 1
ATOM 911 C C . THR A 1 122 ? 7.919 -25.700 -14.586 1.00 83.56 122 THR A C 1
ATOM 913 O O . THR A 1 122 ? 7.653 -24.725 -13.886 1.00 83.56 122 THR A O 1
ATOM 916 N N . GLU A 1 123 ? 7.201 -26.026 -15.657 1.00 85.94 123 GLU A N 1
ATOM 917 C CA . GLU A 1 123 ? 5.977 -25.330 -16.056 1.00 85.94 123 GLU A CA 1
ATOM 918 C C . GLU A 1 123 ? 4.863 -26.341 -16.330 1.00 85.94 123 GLU A C 1
ATOM 920 O O . GLU A 1 123 ? 5.045 -27.288 -17.099 1.00 85.94 123 GLU A O 1
ATOM 925 N N . SER A 1 124 ? 3.706 -26.155 -15.690 1.00 81.25 124 SER A N 1
ATOM 926 C CA . SER A 1 124 ? 2.536 -27.006 -15.894 1.00 81.25 124 SER A CA 1
ATOM 927 C C . SER A 1 124 ? 1.236 -26.221 -16.026 1.00 81.25 124 SER A C 1
ATOM 929 O O . SER A 1 124 ? 0.973 -25.245 -15.325 1.00 81.25 124 SER A O 1
ATOM 931 N N . SER A 1 125 ? 0.346 -26.717 -16.886 1.00 76.38 125 SER A N 1
ATOM 932 C CA . SER A 1 125 ? -1.049 -26.265 -16.914 1.00 76.38 125 SER A CA 1
ATOM 933 C C . SER A 1 125 ? -1.947 -26.886 -15.824 1.00 76.38 125 SER A C 1
ATOM 935 O O . SER A 1 125 ? -3.104 -26.474 -15.696 1.00 76.38 125 SER A O 1
ATOM 937 N N . ARG A 1 126 ? -1.448 -27.868 -15.059 1.00 76.81 126 ARG A N 1
ATOM 938 C CA . ARG A 1 126 ? -2.120 -28.540 -13.928 1.00 76.81 126 ARG A CA 1
ATOM 939 C C . ARG A 1 126 ? -1.212 -28.577 -12.693 1.00 76.81 126 ARG A C 1
ATOM 941 O O . ARG A 1 126 ? -0.430 -27.658 -12.531 1.00 76.81 126 ARG A O 1
ATOM 948 N N . ASP A 1 127 ? -1.358 -29.558 -11.800 1.00 77.19 127 ASP A N 1
ATOM 949 C CA . ASP A 1 127 ? -0.729 -29.522 -10.479 1.00 77.19 127 ASP A CA 1
ATOM 950 C C . ASP A 1 127 ? 0.778 -29.821 -10.550 1.00 77.19 127 ASP A C 1
ATOM 952 O O . ASP A 1 127 ? 1.228 -30.654 -11.340 1.00 77.19 127 ASP A O 1
ATOM 956 N N . ILE A 1 128 ? 1.555 -29.167 -9.683 1.00 78.19 128 ILE A N 1
ATOM 957 C CA . ILE A 1 128 ? 3.006 -29.360 -9.561 1.00 78.19 128 ILE A CA 1
ATOM 958 C C . ILE A 1 128 ? 3.349 -29.875 -8.161 1.00 78.19 128 ILE A C 1
ATOM 960 O O . ILE A 1 128 ? 2.990 -29.255 -7.161 1.00 78.19 128 ILE A O 1
ATOM 964 N N . GLN A 1 129 ? 4.090 -30.983 -8.090 1.00 79.12 129 GLN A N 1
ATOM 965 C CA . GLN A 1 129 ? 4.724 -31.507 -6.882 1.00 79.12 129 GLN A CA 1
ATOM 966 C C . GLN A 1 129 ? 6.231 -31.664 -7.105 1.00 79.12 129 GLN A C 1
ATOM 968 O O . GLN A 1 129 ? 6.650 -32.476 -7.926 1.00 79.12 129 GLN A O 1
ATOM 973 N N . THR A 1 130 ? 7.074 -30.921 -6.388 1.00 79.00 130 THR A N 1
ATOM 974 C CA . THR A 1 130 ? 8.532 -31.015 -6.601 1.00 79.00 130 THR A CA 1
ATOM 975 C C . THR A 1 130 ? 9.335 -30.974 -5.312 1.00 79.00 130 THR A C 1
ATOM 977 O O . THR A 1 130 ? 9.058 -30.145 -4.447 1.00 79.00 130 THR A O 1
ATOM 980 N N . GLU A 1 131 ? 10.389 -31.783 -5.226 1.00 75.38 131 GLU A N 1
ATOM 981 C CA . GLU A 1 131 ? 11.354 -31.768 -4.124 1.00 75.38 131 GLU A CA 1
ATOM 982 C C . GLU A 1 131 ? 12.767 -31.482 -4.653 1.00 75.38 131 GLU A C 1
ATOM 984 O O . GLU A 1 131 ? 13.261 -32.169 -5.547 1.00 75.38 131 GLU A O 1
ATOM 989 N N . SER A 1 132 ? 13.436 -30.462 -4.110 1.00 71.94 132 SER A N 1
ATOM 990 C CA . SER A 1 132 ? 14.805 -30.113 -4.493 1.00 71.94 132 SER A CA 1
ATOM 991 C C . SER A 1 132 ? 15.729 -29.895 -3.298 1.00 71.94 132 SER A C 1
ATOM 993 O O . SER A 1 132 ? 15.399 -29.264 -2.294 1.00 71.94 132 SER A O 1
ATOM 995 N N . SER A 1 133 ? 16.979 -30.333 -3.440 1.00 65.06 133 SER A N 1
ATOM 996 C CA . SER A 1 133 ? 18.053 -29.939 -2.521 1.00 65.06 133 SER A CA 1
ATOM 997 C C . SER A 1 133 ? 18.613 -28.524 -2.761 1.00 65.06 133 SER A C 1
ATOM 999 O O . SER A 1 133 ? 19.476 -28.082 -1.992 1.00 65.06 133 SER A O 1
ATOM 1001 N N . ARG A 1 134 ? 18.176 -27.825 -3.816 1.00 70.06 134 ARG A N 1
ATOM 1002 C CA . ARG A 1 134 ? 18.579 -26.464 -4.200 1.00 70.06 134 ARG A CA 1
ATOM 1003 C C . ARG A 1 134 ? 17.387 -25.660 -4.740 1.00 70.06 134 ARG A C 1
ATOM 1005 O O . ARG A 1 134 ? 16.282 -25.847 -4.251 1.00 70.06 134 ARG A O 1
ATOM 1012 N N . ASP A 1 135 ? 17.619 -24.719 -5.648 1.00 65.44 135 ASP A N 1
ATOM 1013 C CA . ASP A 1 135 ? 16.652 -23.684 -5.985 1.00 65.44 135 ASP A CA 1
ATOM 1014 C C . ASP A 1 135 ? 15.538 -24.266 -6.873 1.00 65.44 135 ASP A C 1
ATOM 1016 O O . ASP A 1 135 ? 15.788 -25.117 -7.732 1.00 65.44 135 ASP A O 1
ATOM 1020 N N . ILE A 1 136 ? 14.299 -23.826 -6.651 1.00 68.56 136 ILE A N 1
ATOM 1021 C CA . ILE A 1 136 ? 13.130 -24.247 -7.433 1.00 68.56 136 ILE A CA 1
ATOM 1022 C C . ILE A 1 136 ? 12.529 -23.026 -8.133 1.00 68.56 136 ILE A C 1
ATOM 1024 O O . ILE A 1 136 ? 12.223 -22.036 -7.477 1.00 68.56 136 ILE A O 1
ATOM 1028 N N . GLN A 1 137 ? 12.301 -23.116 -9.442 1.00 75.69 137 GLN A N 1
ATOM 1029 C CA . GLN A 1 137 ? 11.509 -22.175 -10.229 1.00 75.69 137 GLN A CA 1
ATOM 1030 C C . GLN A 1 137 ? 10.307 -22.915 -10.832 1.00 75.69 137 GLN A C 1
ATOM 1032 O O . GLN A 1 137 ? 10.493 -23.840 -11.622 1.00 75.69 137 GLN A O 1
ATOM 1037 N N . THR A 1 138 ? 9.073 -22.546 -10.474 1.00 72.94 138 THR A N 1
ATOM 1038 C CA . THR A 1 138 ? 7.871 -23.213 -11.025 1.00 72.94 138 THR A CA 1
ATOM 1039 C C . THR A 1 138 ? 6.830 -22.227 -11.529 1.00 72.94 138 THR A C 1
ATOM 1041 O O . THR A 1 138 ? 6.614 -21.198 -10.885 1.00 72.94 138 THR A O 1
ATOM 1044 N N . ALA A 1 139 ? 6.124 -22.589 -12.598 1.00 72.00 139 ALA A N 1
ATOM 1045 C CA . ALA A 1 139 ? 4.924 -21.897 -13.051 1.00 72.00 139 ALA A CA 1
ATOM 1046 C C . ALA A 1 139 ? 3.743 -22.864 -13.211 1.00 72.00 139 ALA A C 1
ATOM 1048 O O . ALA A 1 139 ? 3.880 -23.926 -13.814 1.00 72.00 139 ALA A O 1
ATOM 1049 N N . CYS A 1 140 ? 2.586 -22.509 -12.645 1.00 63.09 140 CYS A N 1
ATOM 1050 C CA . CYS A 1 140 ? 1.413 -23.384 -12.563 1.00 63.09 140 CYS A CA 1
ATOM 1051 C C . CYS A 1 140 ? 0.101 -22.604 -12.743 1.00 63.09 140 CYS A C 1
ATOM 1053 O O . CYS A 1 140 ? -0.043 -21.488 -12.241 1.00 63.09 140 CYS A O 1
ATOM 1055 N N . ASN A 1 141 ? -0.886 -23.218 -13.401 1.00 60.56 141 ASN A N 1
ATOM 1056 C CA . ASN A 1 141 ? -2.247 -22.673 -13.528 1.00 60.56 141 ASN A CA 1
ATOM 1057 C C . ASN A 1 141 ? -3.240 -23.224 -12.479 1.00 60.56 141 ASN A C 1
ATOM 1059 O O . ASN A 1 141 ? -4.424 -22.883 -12.530 1.00 60.56 141 ASN A O 1
ATOM 1063 N N . ARG A 1 142 ? -2.804 -24.116 -11.573 1.00 61.59 142 ARG A N 1
ATOM 1064 C CA . ARG A 1 142 ? -3.649 -24.747 -10.542 1.00 61.59 142 ARG A CA 1
ATOM 1065 C C . ARG A 1 142 ? -2.968 -24.855 -9.171 1.00 61.59 142 ARG A C 1
ATOM 1067 O O . ARG A 1 142 ? -2.780 -23.809 -8.569 1.00 61.59 142 ARG A O 1
ATOM 1074 N N . ASP A 1 143 ? -2.634 -26.039 -8.648 1.00 59.44 143 ASP A N 1
ATOM 1075 C CA . ASP A 1 143 ? -2.049 -26.181 -7.302 1.00 59.44 143 ASP A CA 1
ATOM 1076 C C . ASP A 1 143 ? -0.528 -26.444 -7.356 1.00 59.44 143 ASP A C 1
ATOM 1078 O O . ASP A 1 143 ? -0.039 -27.157 -8.235 1.00 59.44 143 ASP A O 1
ATOM 1082 N N . ILE A 1 144 ? 0.231 -25.895 -6.397 1.00 63.88 144 ILE A N 1
ATOM 1083 C CA . ILE A 1 144 ? 1.682 -26.128 -6.243 1.00 63.88 144 ILE A CA 1
ATOM 1084 C C . ILE A 1 144 ? 1.983 -26.689 -4.843 1.00 63.88 144 ILE A C 1
ATOM 1086 O O . ILE A 1 144 ? 1.597 -26.101 -3.828 1.00 63.88 144 ILE A O 1
ATOM 1090 N N . GLN A 1 145 ? 2.724 -27.801 -4.787 1.00 62.09 145 GLN A N 1
ATOM 1091 C CA . GLN A 1 145 ? 3.324 -28.380 -3.580 1.00 62.09 145 GLN A CA 1
ATOM 1092 C C . GLN A 1 145 ? 4.831 -28.564 -3.788 1.00 62.09 145 GLN A C 1
ATOM 1094 O O . GLN A 1 145 ? 5.277 -29.496 -4.448 1.00 62.09 145 GLN A O 1
ATOM 1099 N N . THR A 1 146 ? 5.641 -27.674 -3.228 1.00 61.41 146 THR A N 1
ATOM 1100 C CA . THR A 1 146 ? 7.097 -27.683 -3.440 1.00 61.41 146 THR A CA 1
ATOM 1101 C C . THR A 1 146 ? 7.844 -27.757 -2.117 1.00 61.41 146 THR A C 1
ATOM 1103 O O . THR A 1 146 ? 7.557 -26.965 -1.216 1.00 61.41 146 THR A O 1
ATOM 1106 N N . GLU A 1 147 ? 8.854 -28.620 -2.030 1.00 56.00 147 GLU A N 1
ATOM 1107 C CA . GLU A 1 147 ? 9.795 -28.675 -0.910 1.00 56.00 147 GLU A CA 1
ATOM 1108 C C . GLU A 1 147 ? 11.212 -28.365 -1.419 1.00 56.00 147 GLU A C 1
ATOM 1110 O O . GLU A 1 147 ? 11.728 -29.043 -2.304 1.00 56.00 147 GLU A O 1
ATOM 1115 N N . SER A 1 148 ? 11.859 -27.328 -0.880 1.00 49.97 148 SER A N 1
ATOM 1116 C CA . SER A 1 148 ? 13.246 -26.982 -1.213 1.00 49.97 148 SER A CA 1
ATOM 1117 C C . SER A 1 148 ? 14.088 -26.781 0.045 1.00 49.97 148 SER A C 1
ATOM 1119 O O . SER A 1 148 ? 13.618 -26.242 1.047 1.00 49.97 148 SER A O 1
ATOM 1121 N N . ASN A 1 149 ? 15.365 -27.167 -0.021 1.00 42.69 149 ASN A N 1
ATOM 1122 C CA . ASN A 1 149 ? 16.376 -26.803 0.979 1.00 42.69 149 ASN A CA 1
ATOM 1123 C C . ASN A 1 149 ? 16.966 -25.382 0.774 1.00 42.69 149 ASN A C 1
ATOM 1125 O O . ASN A 1 149 ? 17.863 -24.990 1.531 1.00 42.69 149 ASN A O 1
ATOM 1129 N N . ARG A 1 150 ? 16.529 -24.639 -0.257 1.00 51.88 150 ARG A N 1
ATOM 1130 C CA . ARG A 1 150 ? 16.947 -23.272 -0.636 1.00 51.88 150 ARG A CA 1
ATOM 1131 C C . ARG A 1 150 ? 15.767 -22.448 -1.199 1.00 51.88 150 ARG A C 1
ATOM 1133 O O . ARG A 1 150 ? 14.637 -22.644 -0.766 1.00 51.88 150 ARG A O 1
ATOM 1140 N N . ASP A 1 151 ? 16.042 -21.480 -2.075 1.00 43.53 151 ASP A N 1
ATOM 1141 C CA . ASP A 1 151 ? 15.087 -20.479 -2.546 1.00 43.53 151 ASP A CA 1
ATOM 1142 C C . ASP A 1 151 ? 14.051 -21.098 -3.502 1.00 43.53 151 ASP A C 1
ATOM 1144 O O . ASP A 1 151 ? 14.369 -21.958 -4.325 1.00 43.53 151 ASP A O 1
ATOM 1148 N N . ILE A 1 152 ? 12.800 -20.636 -3.409 1.00 50.72 152 ILE A N 1
ATOM 1149 C CA . ILE A 1 152 ? 11.700 -21.035 -4.295 1.00 50.72 152 ILE A CA 1
ATOM 1150 C C . ILE A 1 152 ? 11.162 -19.776 -4.991 1.00 50.72 152 ILE A C 1
ATOM 1152 O O . ILE A 1 152 ? 10.654 -18.873 -4.328 1.00 50.72 152 ILE A O 1
ATOM 1156 N N . GLN A 1 153 ? 11.272 -19.704 -6.319 1.00 48.78 153 GLN A N 1
ATOM 1157 C CA . GLN A 1 153 ? 10.624 -18.703 -7.170 1.00 48.78 153 GLN A CA 1
ATOM 1158 C C . GLN A 1 153 ? 9.377 -19.311 -7.825 1.00 48.78 153 GLN A C 1
ATOM 1160 O O . GLN A 1 153 ? 9.452 -20.350 -8.477 1.00 48.78 153 GLN A O 1
ATOM 1165 N N . MET A 1 154 ? 8.225 -18.658 -7.673 1.00 55.38 154 MET A N 1
ATOM 1166 C CA . MET A 1 154 ? 6.972 -19.085 -8.301 1.00 55.38 154 MET A CA 1
ATOM 1167 C C . MET A 1 154 ? 6.380 -17.955 -9.140 1.00 55.38 154 MET A C 1
ATOM 1169 O O . MET A 1 154 ? 6.315 -16.821 -8.672 1.00 55.38 154 MET A O 1
ATOM 1173 N N . ASP A 1 155 ? 5.913 -18.285 -10.341 1.00 50.53 155 ASP A N 1
ATOM 1174 C CA . ASP A 1 155 ? 5.103 -17.412 -11.196 1.00 50.53 155 ASP A CA 1
ATOM 1175 C C . ASP A 1 155 ? 3.779 -18.144 -11.471 1.00 50.53 155 ASP A C 1
ATOM 1177 O O . ASP A 1 155 ? 3.741 -19.086 -12.259 1.00 50.53 155 ASP A O 1
ATOM 1181 N N . SER A 1 156 ? 2.708 -17.863 -10.716 1.00 42.03 156 SER A N 1
ATOM 1182 C CA . SER A 1 156 ? 1.471 -18.655 -10.837 1.00 42.03 156 SER A CA 1
ATOM 1183 C C . SER A 1 156 ? 0.188 -17.877 -10.555 1.00 42.03 156 SER A C 1
ATOM 1185 O O . SER A 1 156 ? 0.157 -16.959 -9.740 1.00 42.03 156 SER A O 1
ATOM 1187 N N . SER A 1 157 ? -0.889 -18.320 -11.212 1.00 40.12 157 SER A N 1
ATOM 1188 C CA . SER A 1 157 ? -2.288 -17.905 -11.010 1.00 40.12 157 SER A CA 1
ATOM 1189 C C . SER A 1 157 ? -3.043 -18.845 -10.042 1.00 40.12 157 SER A C 1
ATOM 1191 O O . SER A 1 157 ? -4.267 -18.962 -10.094 1.00 40.12 157 SER A O 1
ATOM 1193 N N . ALA A 1 158 ? -2.298 -19.551 -9.182 1.00 35.28 158 ALA A N 1
ATOM 1194 C CA . ALA A 1 158 ? -2.729 -20.696 -8.382 1.00 35.28 158 ALA A CA 1
ATOM 1195 C C . ALA A 1 158 ? -3.740 -20.360 -7.267 1.00 35.28 158 ALA A C 1
ATOM 1197 O O . ALA A 1 158 ? -3.567 -19.402 -6.516 1.00 35.28 158 ALA A O 1
ATOM 1198 N N . THR A 1 159 ? -4.770 -21.199 -7.107 1.00 33.97 159 THR A N 1
ATOM 1199 C CA . THR A 1 159 ? -5.875 -20.994 -6.148 1.00 33.97 159 THR A CA 1
ATOM 1200 C C . THR A 1 159 ? -5.626 -21.560 -4.744 1.00 33.97 159 THR A C 1
ATOM 1202 O O . THR A 1 159 ? -6.340 -21.188 -3.817 1.00 33.97 159 THR A O 1
ATOM 1205 N N . HIS A 1 160 ? -4.619 -22.423 -4.549 1.00 31.77 160 HIS A N 1
ATOM 1206 C CA . HIS A 1 160 ? -4.198 -22.921 -3.234 1.00 31.77 160 HIS A CA 1
ATOM 1207 C C . HIS A 1 160 ? -2.684 -23.204 -3.198 1.00 31.77 160 HIS A C 1
ATOM 1209 O O . HIS A 1 160 ? -2.161 -24.006 -3.968 1.00 31.77 160 HIS A O 1
ATOM 1215 N N . LEU A 1 161 ? -1.982 -22.559 -2.261 1.00 35.84 161 LEU A N 1
ATOM 1216 C CA . LEU A 1 161 ? -0.539 -22.694 -2.043 1.00 35.84 161 LEU A CA 1
ATOM 1217 C C . LEU A 1 161 ? -0.289 -23.520 -0.779 1.00 35.84 161 LEU A C 1
ATOM 1219 O O . LEU A 1 161 ? -0.735 -23.137 0.302 1.00 35.84 161 LEU A O 1
ATOM 1223 N N . ASN A 1 162 ? 0.432 -24.637 -0.893 1.00 34.75 162 ASN A N 1
ATOM 1224 C CA . ASN A 1 162 ? 0.873 -25.411 0.268 1.00 34.75 162 ASN A CA 1
ATOM 1225 C C . ASN A 1 162 ? 2.385 -25.644 0.162 1.00 34.75 162 ASN A C 1
ATOM 1227 O O . ASN A 1 162 ? 2.849 -26.642 -0.386 1.00 34.75 162 ASN A O 1
ATOM 1231 N N . VAL A 1 163 ? 3.155 -24.674 0.656 1.00 34.72 163 VAL A N 1
ATOM 1232 C CA . VAL A 1 163 ? 4.615 -24.757 0.760 1.00 34.72 163 VAL A CA 1
ATOM 1233 C C . VAL A 1 163 ? 4.948 -25.370 2.116 1.00 34.72 163 VAL A C 1
ATOM 1235 O O . VAL A 1 163 ? 4.866 -24.702 3.147 1.00 34.72 163 VAL A O 1
ATOM 1238 N N . SER A 1 164 ? 5.315 -26.650 2.135 1.00 31.64 164 SER A N 1
ATOM 1239 C CA . SER A 1 164 ? 5.906 -27.282 3.311 1.00 31.64 164 SER A CA 1
ATOM 1240 C C . SER A 1 164 ? 7.419 -27.329 3.152 1.00 31.64 164 SER A C 1
ATOM 1242 O O . SER A 1 164 ? 7.969 -28.125 2.407 1.00 31.64 164 SER A O 1
ATOM 1244 N N . THR A 1 165 ? 8.134 -26.509 3.918 1.00 30.06 165 THR A N 1
ATOM 1245 C CA . THR A 1 165 ? 9.491 -26.899 4.308 1.00 30.06 165 THR A CA 1
ATOM 1246 C C . THR A 1 165 ? 9.329 -28.026 5.332 1.00 30.06 165 THR A C 1
ATOM 1248 O O . THR A 1 165 ? 8.774 -27.827 6.414 1.00 30.06 165 THR A O 1
ATOM 1251 N N . GLY A 1 166 ? 9.698 -29.255 4.971 1.00 25.73 166 GLY A N 1
ATOM 1252 C CA . GLY A 1 166 ? 9.460 -30.444 5.790 1.00 25.73 166 GLY A CA 1
ATOM 1253 C C . GLY A 1 166 ? 9.958 -30.334 7.246 1.00 25.73 166 GLY A C 1
ATOM 1254 O O . GLY A 1 166 ? 11.143 -30.476 7.526 1.00 25.73 166 GLY A O 1
ATOM 1255 N N . ASN A 1 167 ? 9.002 -30.144 8.170 1.00 24.81 167 ASN A N 1
ATOM 1256 C CA . ASN A 1 167 ? 8.917 -30.549 9.590 1.00 24.81 167 ASN A CA 1
ATOM 1257 C C . ASN A 1 167 ? 10.168 -30.446 10.499 1.00 24.81 167 ASN A C 1
ATOM 1259 O O . ASN A 1 167 ? 10.985 -31.361 10.537 1.00 24.81 167 ASN A O 1
ATOM 1263 N N . VAL A 1 168 ? 10.254 -29.421 11.366 1.00 25.61 168 VAL A N 1
ATOM 1264 C CA . VAL A 1 168 ? 9.683 -29.320 12.747 1.00 25.61 168 VAL A CA 1
ATOM 1265 C C . VAL A 1 168 ? 10.208 -28.026 13.397 1.00 25.61 168 VAL A C 1
ATOM 1267 O O . VAL A 1 168 ? 11.381 -27.986 13.749 1.00 25.61 168 VAL A O 1
ATOM 1270 N N . ASN A 1 169 ? 9.365 -27.006 13.627 1.00 31.45 169 ASN A N 1
ATOM 1271 C CA . ASN A 1 169 ? 9.614 -25.864 14.544 1.00 31.45 169 ASN A CA 1
ATOM 1272 C C . ASN A 1 169 ? 11.032 -25.237 14.527 1.00 31.45 169 ASN A C 1
ATOM 1274 O O . ASN A 1 169 ? 11.519 -24.752 15.551 1.00 31.45 169 ASN A O 1
ATOM 1278 N N . ALA A 1 170 ? 11.723 -25.250 13.390 1.00 34.84 170 ALA A N 1
ATOM 1279 C CA . ALA A 1 170 ? 13.109 -24.809 13.282 1.00 34.84 170 ALA A CA 1
ATOM 1280 C C . ALA A 1 170 ? 13.161 -23.434 12.609 1.00 34.84 170 ALA A C 1
ATOM 1282 O O . ALA A 1 170 ? 13.731 -23.278 11.538 1.00 34.84 170 ALA A O 1
ATOM 1283 N N . GLY A 1 171 ? 12.514 -22.441 13.220 1.00 51.94 171 GLY A N 1
ATOM 1284 C CA . GLY A 1 171 ? 12.527 -21.081 12.677 1.00 51.94 171 GLY A CA 1
ATOM 1285 C C . GLY A 1 171 ? 11.752 -20.034 13.470 1.00 51.94 171 GLY A C 1
ATOM 1286 O O . GLY A 1 171 ? 11.983 -18.856 13.251 1.00 51.94 171 GLY A O 1
ATOM 1287 N N . MET A 1 172 ? 10.885 -20.425 14.409 1.00 66.31 172 MET A N 1
ATOM 1288 C CA . MET A 1 172 ? 10.125 -19.495 15.254 1.00 66.31 172 MET A CA 1
ATOM 1289 C C . MET A 1 172 ? 10.353 -19.801 16.735 1.00 66.31 172 MET A C 1
ATOM 1291 O O . MET A 1 172 ? 10.652 -20.940 17.110 1.00 66.31 172 MET A O 1
ATOM 1295 N N . PHE A 1 173 ? 10.225 -18.784 17.590 1.00 79.12 173 PHE A N 1
ATOM 1296 C CA . PHE A 1 173 ? 10.169 -19.017 19.030 1.00 79.12 173 PHE A CA 1
ATOM 1297 C C . PHE A 1 173 ? 8.930 -19.841 19.380 1.00 79.12 173 PHE A C 1
ATOM 1299 O O . PHE A 1 173 ? 7.910 -19.785 18.701 1.00 79.12 173 PHE A O 1
ATOM 1306 N N . LYS A 1 174 ? 9.021 -20.619 20.458 1.00 81.19 174 LYS A N 1
ATOM 1307 C CA . LYS A 1 174 ? 7.855 -21.312 21.010 1.00 81.19 174 LYS A CA 1
ATOM 1308 C C . LYS A 1 174 ? 6.823 -20.312 21.519 1.00 81.19 174 LYS A C 1
ATOM 1310 O O . LYS A 1 174 ? 7.179 -19.214 21.931 1.00 81.19 174 LYS A O 1
ATOM 1315 N N . GLU A 1 175 ? 5.573 -20.739 21.603 1.00 81.75 175 GLU A N 1
ATOM 1316 C CA . GLU A 1 175 ? 4.537 -19.990 22.308 1.00 81.75 175 GLU A CA 1
ATOM 1317 C C . GLU A 1 175 ? 4.670 -20.122 23.837 1.00 81.75 175 GLU A C 1
ATOM 1319 O O . GLU A 1 175 ? 5.184 -21.133 24.339 1.00 81.75 175 GLU A O 1
ATOM 1324 N N . PRO A 1 176 ? 4.185 -19.133 24.612 1.00 83.38 176 PRO A N 1
ATOM 1325 C CA . PRO A 1 176 ? 4.098 -19.242 26.063 1.00 83.38 176 PRO A CA 1
ATOM 1326 C C . PRO A 1 176 ? 3.257 -20.455 26.494 1.00 83.38 176 PRO A C 1
ATOM 1328 O O . PRO A 1 176 ? 2.102 -20.606 26.110 1.00 83.38 176 PRO A O 1
ATOM 1331 N N . SER A 1 177 ? 3.794 -21.312 27.367 1.00 76.81 177 SER A N 1
ATOM 1332 C CA . SER A 1 177 ? 3.115 -22.532 27.835 1.00 76.81 177 SER A CA 1
ATOM 1333 C C . SER A 1 177 ? 2.066 -22.267 28.939 1.00 76.81 177 SER A C 1
ATOM 1335 O O . SER A 1 177 ? 2.102 -22.820 30.055 1.00 76.81 177 SER A O 1
ATOM 1337 N N . ILE A 1 178 ? 1.089 -21.403 28.645 1.00 84.62 178 ILE A N 1
ATOM 1338 C CA . ILE A 1 178 ? -0.008 -21.030 29.546 1.00 84.62 178 ILE A CA 1
ATOM 1339 C C . ILE A 1 178 ? -1.373 -21.411 28.959 1.00 84.62 178 ILE A C 1
ATOM 1341 O O . ILE A 1 178 ? -1.750 -21.026 27.865 1.00 84.62 178 ILE A O 1
ATOM 1345 N N . SER A 1 179 ? -2.128 -22.218 29.704 1.00 87.50 179 SER A N 1
ATOM 1346 C CA . SER A 1 179 ? -3.447 -22.698 29.291 1.00 87.50 179 SER A CA 1
ATOM 1347 C C . SER A 1 179 ? -4.566 -21.864 29.911 1.00 87.50 179 SER A C 1
ATOM 1349 O O . SER A 1 179 ? -4.403 -21.308 31.002 1.00 87.50 179 SER A O 1
ATOM 1351 N N . LYS A 1 180 ? -5.752 -21.902 29.296 1.00 87.56 180 LYS A N 1
ATOM 1352 C CA . LYS A 1 180 ? -6.999 -21.410 29.896 1.00 87.56 180 LYS A CA 1
ATOM 1353 C C . LYS A 1 180 ? -7.173 -21.916 31.336 1.00 87.56 180 LYS A C 1
ATOM 1355 O O . LYS A 1 180 ? -6.789 -23.039 31.671 1.00 87.56 180 LYS A O 1
ATOM 1360 N N . ASP A 1 181 ? -7.710 -21.048 32.190 1.00 88.44 181 ASP A N 1
ATOM 1361 C CA . ASP A 1 181 ? -7.916 -21.213 33.634 1.00 88.44 181 ASP A CA 1
ATOM 1362 C C . ASP A 1 181 ? -6.660 -21.317 34.517 1.00 88.44 181 ASP A C 1
ATOM 1364 O O . ASP A 1 181 ? -6.787 -21.364 35.749 1.00 88.44 181 ASP A O 1
ATOM 1368 N N . LYS A 1 182 ? -5.450 -21.303 33.945 1.00 90.75 182 LYS A N 1
ATOM 1369 C CA . LYS A 1 182 ? -4.204 -21.304 34.721 1.00 90.75 182 LYS A CA 1
ATOM 1370 C C . LYS A 1 182 ? -4.017 -19.958 35.430 1.00 90.75 182 LYS A C 1
ATOM 1372 O O . LYS A 1 182 ? -4.300 -18.898 34.874 1.00 90.75 182 LYS A O 1
ATOM 1377 N N . GLN A 1 183 ? -3.543 -20.020 36.675 1.00 93.06 183 GLN A N 1
ATOM 1378 C CA . GLN A 1 183 ? -3.136 -18.855 37.461 1.00 93.06 183 GLN A CA 1
ATOM 1379 C C . GLN A 1 183 ? -1.619 -18.819 37.596 1.00 93.06 183 GLN A C 1
ATOM 1381 O O . GLN A 1 183 ? -1.011 -19.835 37.941 1.00 93.06 183 GLN A O 1
ATOM 1386 N N . VAL A 1 184 ? -1.031 -17.653 37.350 1.00 93.81 184 VAL A N 1
ATOM 1387 C CA . VAL A 1 184 ? 0.416 -17.422 37.406 1.00 93.81 184 VAL A CA 1
ATOM 1388 C C . VAL A 1 184 ? 0.726 -16.110 38.126 1.00 93.81 184 VAL A C 1
ATOM 1390 O O . VAL A 1 184 ? -0.083 -15.182 38.119 1.00 93.81 184 VAL A O 1
ATOM 1393 N N . GLU A 1 185 ? 1.878 -16.060 38.790 1.00 95.00 185 GLU A N 1
ATOM 1394 C CA . GLU A 1 185 ? 2.426 -14.842 39.395 1.00 95.00 185 GLU A CA 1
ATOM 1395 C C . GLU A 1 185 ? 3.382 -14.182 38.397 1.00 95.00 185 GLU A C 1
ATOM 1397 O O . GLU A 1 185 ? 4.281 -14.842 37.870 1.00 95.00 185 GLU A O 1
ATOM 1402 N N . VAL A 1 186 ? 3.148 -12.903 38.108 1.00 96.06 186 VAL A N 1
ATOM 1403 C CA . VAL A 1 186 ? 3.815 -12.155 37.034 1.00 96.06 186 VAL A CA 1
ATOM 1404 C C . VAL A 1 186 ? 4.059 -10.700 37.444 1.00 96.06 186 VAL A C 1
ATOM 1406 O O . VAL A 1 186 ? 3.480 -10.216 38.422 1.00 96.06 186 VAL A O 1
ATOM 1409 N N . TYR A 1 187 ? 4.889 -10.003 36.678 1.00 95.12 187 TYR A N 1
ATOM 1410 C CA . TYR A 1 187 ? 5.037 -8.550 36.681 1.00 95.12 187 TYR A CA 1
ATOM 1411 C C . TYR A 1 187 ? 4.515 -7.990 35.354 1.00 95.12 187 TYR A C 1
ATOM 1413 O O . TYR A 1 187 ? 4.719 -8.595 34.307 1.00 95.12 187 TYR A O 1
ATOM 1421 N N . ALA A 1 188 ? 3.843 -6.840 35.379 1.00 93.12 188 ALA A N 1
ATOM 1422 C CA . ALA A 1 188 ? 3.474 -6.146 34.146 1.00 93.12 188 ALA A CA 1
ATOM 1423 C C . ALA A 1 188 ? 4.705 -5.394 33.608 1.00 93.12 188 ALA A C 1
ATOM 1425 O O . ALA A 1 188 ? 5.174 -4.454 34.252 1.00 93.12 188 ALA A O 1
ATOM 1426 N N . SER A 1 189 ? 5.248 -5.841 32.475 1.00 89.88 189 SER A N 1
ATOM 1427 C CA . SER A 1 189 ? 6.559 -5.421 31.951 1.00 89.88 189 SER A CA 1
ATOM 1428 C C . SER A 1 189 ? 6.465 -4.335 30.874 1.00 89.88 189 SER A C 1
ATOM 1430 O O . SER A 1 189 ? 7.294 -3.427 30.842 1.00 89.88 189 SER A O 1
ATOM 1432 N N . CYS A 1 190 ? 5.430 -4.378 30.033 1.00 89.62 190 CYS A N 1
ATOM 1433 C CA . CYS A 1 190 ? 5.114 -3.345 29.046 1.00 89.62 190 CYS A CA 1
ATOM 1434 C C . CYS A 1 190 ? 3.615 -3.042 29.115 1.00 89.62 190 CYS A C 1
ATOM 1436 O O . CYS A 1 190 ? 2.799 -3.929 28.891 1.00 89.62 190 CYS A O 1
ATOM 1438 N N . ILE A 1 191 ? 3.236 -1.818 29.485 1.00 88.25 191 ILE A N 1
ATOM 1439 C CA . ILE A 1 191 ? 1.835 -1.440 29.710 1.00 88.25 191 ILE A CA 1
ATOM 1440 C C . ILE A 1 191 ? 1.488 -0.306 28.751 1.00 88.25 191 ILE A C 1
ATOM 1442 O O . ILE A 1 191 ? 1.923 0.820 28.975 1.00 88.25 191 ILE A O 1
ATOM 1446 N N . VAL A 1 192 ? 0.697 -0.605 27.720 1.00 85.44 192 VAL A N 1
ATOM 1447 C CA . VAL A 1 192 ? 0.113 0.400 26.810 1.00 85.44 192 VAL A CA 1
ATOM 1448 C C . VAL A 1 192 ? -1.305 0.760 27.256 1.00 85.44 192 VAL A C 1
ATOM 1450 O O . VAL A 1 192 ? -1.753 1.891 27.106 1.00 85.44 192 VAL A O 1
ATOM 1453 N N . GLY A 1 193 ? -2.012 -0.179 27.885 1.00 87.06 193 GLY A N 1
ATOM 1454 C CA . GLY A 1 193 ? -3.317 0.054 28.492 1.00 87.06 193 GLY A CA 1
ATOM 1455 C C . GLY A 1 193 ? -3.965 -1.242 28.979 1.00 87.06 193 GLY A C 1
ATOM 1456 O O . GLY A 1 193 ? -3.366 -2.310 28.881 1.00 87.06 193 GLY A O 1
ATOM 1457 N N . PRO A 1 194 ? -5.203 -1.189 29.499 1.00 88.75 194 PRO A N 1
ATOM 1458 C CA . PRO A 1 194 ? -5.915 -2.390 29.934 1.00 88.75 194 PRO A CA 1
ATOM 1459 C C . PRO A 1 194 ? -6.216 -3.378 28.800 1.00 88.75 194 PRO A C 1
ATOM 1461 O O . PRO A 1 194 ? -6.374 -4.561 29.065 1.00 88.75 194 PRO A O 1
ATOM 1464 N N . HIS A 1 195 ? -6.306 -2.908 27.554 1.00 88.38 195 HIS A N 1
ATOM 1465 C CA . HIS A 1 195 ? -6.563 -3.735 26.371 1.00 88.38 195 HIS A CA 1
ATOM 1466 C C . HIS A 1 195 ? -5.279 -4.342 25.779 1.00 88.38 195 HIS A C 1
ATOM 1468 O O . HIS A 1 195 ? -5.362 -5.322 25.048 1.00 88.38 195 HIS A O 1
ATOM 1474 N N . PHE A 1 196 ? -4.102 -3.798 26.115 1.00 88.75 196 PHE A N 1
ATOM 1475 C CA . PHE A 1 196 ? -2.821 -4.245 25.572 1.00 88.75 196 PHE A CA 1
ATOM 1476 C C . PHE A 1 196 ? -1.688 -4.030 26.585 1.00 88.75 196 PHE A C 1
ATOM 1478 O O . PHE A 1 196 ? -1.243 -2.905 26.846 1.00 88.75 196 PHE A O 1
ATOM 1485 N N . PHE A 1 197 ? -1.225 -5.118 27.193 1.00 93.00 197 PHE A N 1
ATOM 1486 C CA . PHE A 1 197 ? -0.079 -5.102 28.100 1.00 93.00 197 PHE A CA 1
ATOM 1487 C C . PHE A 1 197 ? 0.588 -6.474 28.161 1.00 93.00 197 PHE A C 1
ATOM 1489 O O . PHE A 1 197 ? -0.061 -7.501 28.010 1.00 93.00 197 PHE A O 1
ATOM 1496 N N . TRP A 1 198 ? 1.883 -6.508 28.440 1.00 94.50 198 TRP A N 1
ATOM 1497 C CA . TRP A 1 198 ? 2.654 -7.737 28.573 1.00 94.50 198 TRP A CA 1
ATOM 1498 C C . TRP A 1 198 ? 2.874 -8.110 30.035 1.00 94.50 198 TRP A C 1
ATOM 1500 O O . TRP A 1 198 ? 3.109 -7.252 30.893 1.00 94.50 198 TRP A O 1
ATOM 1510 N N . CYS A 1 199 ? 2.803 -9.411 30.307 1.00 94.81 199 CYS A N 1
ATOM 1511 C CA . CYS A 1 199 ? 3.087 -9.996 31.610 1.00 94.81 199 CYS A CA 1
ATOM 1512 C C . CYS A 1 199 ? 4.334 -10.872 31.547 1.00 94.81 199 CYS A C 1
ATOM 1514 O O . CYS A 1 199 ? 4.363 -11.846 30.803 1.00 94.81 199 CYS A O 1
ATOM 1516 N N . GLU A 1 200 ? 5.316 -10.567 32.386 1.00 94.69 200 GLU A N 1
ATOM 1517 C CA . GLU A 1 200 ? 6.554 -11.321 3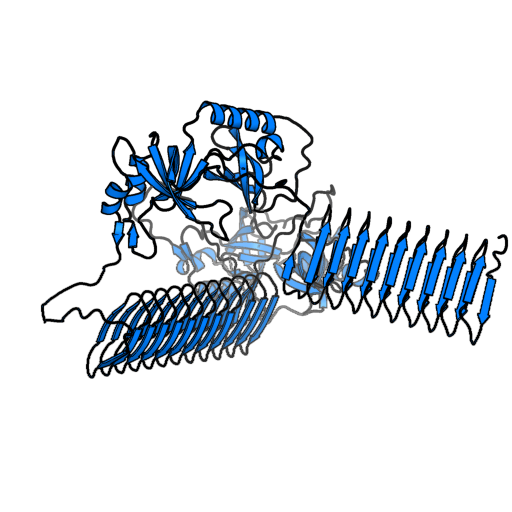2.569 1.00 94.69 200 GLU A CA 1
ATOM 1518 C C . GLU A 1 200 ? 6.437 -12.265 33.776 1.00 94.69 200 GLU A C 1
ATOM 1520 O O . GLU A 1 200 ? 5.985 -11.857 34.850 1.00 94.69 200 GLU A O 1
ATOM 1525 N N . TYR A 1 201 ? 6.847 -13.529 33.645 1.00 94.00 201 TYR A N 1
ATOM 1526 C CA . TYR A 1 201 ? 6.805 -14.483 34.760 1.00 94.00 201 TYR A CA 1
ATOM 1527 C C . TYR A 1 201 ? 7.685 -14.048 35.938 1.00 94.00 201 TYR A C 1
ATOM 1529 O O . TYR A 1 201 ? 8.841 -13.684 35.770 1.00 94.00 201 TYR A O 1
ATOM 1537 N N . ALA A 1 202 ? 7.182 -14.198 37.166 1.00 92.25 202 ALA A N 1
ATOM 1538 C CA . ALA A 1 202 ? 7.928 -13.841 38.376 1.00 92.25 202 ALA A CA 1
ATOM 1539 C C . ALA A 1 202 ? 9.063 -14.826 38.752 1.00 92.25 202 ALA A C 1
ATOM 1541 O O . ALA A 1 202 ? 9.651 -14.712 39.833 1.00 92.25 202 ALA A O 1
ATOM 1542 N N . ASP A 1 203 ? 9.361 -15.821 37.909 1.00 89.31 203 ASP A N 1
ATOM 1543 C CA . ASP A 1 203 ? 10.435 -16.791 38.146 1.00 89.31 203 ASP A CA 1
ATOM 1544 C C . ASP A 1 203 ? 11.809 -16.179 37.831 1.00 89.31 203 ASP A C 1
ATOM 1546 O O . ASP A 1 203 ? 12.353 -16.298 36.731 1.00 89.31 203 ASP A O 1
ATOM 1550 N N . GLU A 1 204 ? 12.395 -15.534 38.840 1.00 86.06 204 GLU A N 1
ATOM 1551 C CA . GLU A 1 204 ? 13.704 -14.893 38.713 1.00 86.06 204 GLU A CA 1
ATOM 1552 C C . GLU A 1 204 ? 14.843 -15.859 38.329 1.00 86.06 204 GLU A C 1
ATOM 1554 O O . GLU A 1 204 ? 15.870 -15.404 37.819 1.00 86.06 204 GLU A O 1
ATOM 1559 N N . GLU A 1 205 ? 14.753 -17.159 38.643 1.00 89.19 205 GLU A N 1
ATOM 1560 C CA . GLU A 1 205 ? 15.836 -18.108 38.334 1.00 89.19 205 GLU A CA 1
ATOM 1561 C C . GLU A 1 205 ? 15.866 -18.415 36.835 1.00 89.19 205 GLU A C 1
ATOM 1563 O O . GLU A 1 205 ? 16.937 -18.363 36.218 1.00 89.19 205 GLU A O 1
ATOM 1568 N N . GLU A 1 206 ? 14.699 -18.678 36.243 1.00 86.75 206 GLU A N 1
ATOM 1569 C CA . GLU A 1 206 ? 14.590 -18.981 34.816 1.00 86.75 206 GLU A CA 1
ATOM 1570 C C . GLU A 1 206 ? 14.870 -17.732 33.968 1.00 86.75 206 GLU A C 1
ATOM 1572 O O . GLU A 1 206 ? 15.640 -17.804 33.007 1.00 86.75 206 GLU A O 1
ATOM 1577 N N . GLN A 1 207 ? 14.391 -16.558 34.395 1.00 86.25 207 GLN A N 1
ATOM 1578 C CA . GLN A 1 207 ? 14.694 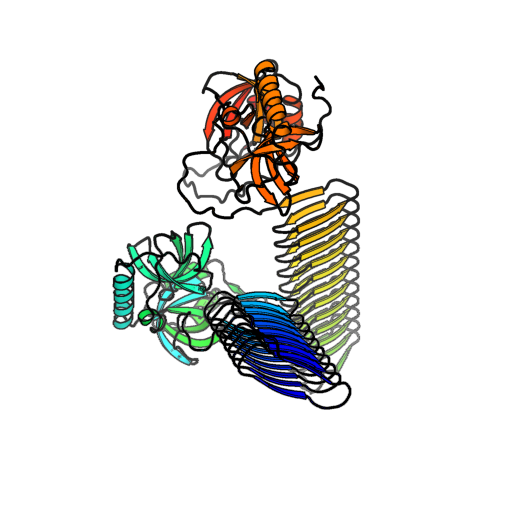-15.292 33.729 1.00 86.25 207 GLN A CA 1
ATOM 1579 C C . GLN A 1 207 ? 16.202 -14.993 33.721 1.00 86.25 207 GLN A C 1
ATOM 1581 O O . GLN A 1 207 ? 16.790 -14.766 32.663 1.00 86.25 207 GLN A O 1
ATOM 1586 N N . LYS A 1 208 ? 16.880 -15.075 34.880 1.00 89.44 208 LYS A N 1
ATOM 1587 C CA . LYS A 1 208 ? 18.340 -14.855 34.967 1.00 89.44 208 LYS A CA 1
ATOM 1588 C C . LYS A 1 208 ? 19.119 -15.824 34.084 1.00 89.44 208 LYS A C 1
ATOM 1590 O O . LYS A 1 208 ? 20.148 -15.448 33.517 1.00 89.44 208 LYS A O 1
ATOM 1595 N N . LYS A 1 209 ? 18.653 -17.069 33.976 1.00 91.50 209 LYS A N 1
ATOM 1596 C CA . LYS A 1 209 ? 19.247 -18.085 33.105 1.00 91.50 209 LYS A CA 1
ATOM 1597 C C . LYS A 1 209 ? 19.095 -17.706 31.631 1.00 91.50 209 LYS A C 1
ATOM 1599 O O . LYS A 1 209 ? 20.100 -17.733 30.922 1.00 91.50 209 LYS A O 1
ATOM 1604 N N . VAL A 1 210 ? 17.900 -17.316 31.180 1.00 92.56 210 VAL A N 1
ATOM 1605 C CA . VAL A 1 210 ? 17.655 -16.880 29.792 1.00 92.56 210 VAL A CA 1
ATOM 1606 C C . VAL A 1 210 ? 18.492 -15.650 29.449 1.00 92.56 210 VAL A C 1
ATOM 1608 O O . VAL A 1 210 ? 19.245 -15.686 28.475 1.00 92.56 210 VAL A O 1
ATOM 1611 N N . THR A 1 211 ? 18.462 -14.611 30.288 1.00 91.38 211 THR A N 1
ATOM 1612 C CA . THR A 1 211 ? 19.256 -13.390 30.084 1.00 91.38 211 THR A CA 1
ATOM 1613 C C . THR A 1 211 ? 20.757 -13.692 30.031 1.00 91.38 211 THR A C 1
ATOM 1615 O O . THR A 1 211 ? 21.463 -13.179 29.166 1.00 91.38 211 THR A O 1
ATOM 1618 N N . SER A 1 212 ? 21.272 -14.567 30.906 1.00 92.56 212 SER A N 1
ATOM 1619 C CA . SER A 1 212 ? 22.693 -14.946 30.888 1.00 92.56 212 SER A CA 1
ATOM 1620 C C . SER A 1 212 ? 23.087 -15.686 29.607 1.00 92.56 212 SER A C 1
ATOM 1622 O O . SER A 1 212 ? 24.185 -15.461 29.098 1.00 92.56 212 SER A O 1
ATOM 1624 N N . LEU A 1 213 ? 22.225 -16.571 29.099 1.00 93.25 213 LEU A N 1
ATOM 1625 C CA . LEU A 1 213 ? 22.481 -17.328 27.872 1.00 93.25 213 LEU A CA 1
ATOM 1626 C C . LEU A 1 213 ? 22.413 -16.427 26.630 1.00 93.25 213 LEU A C 1
ATOM 1628 O O . LEU A 1 213 ? 23.284 -16.522 25.767 1.00 93.25 213 LEU A O 1
ATOM 1632 N N . ALA A 1 214 ? 21.428 -15.525 26.559 1.00 93.25 214 ALA A N 1
ATOM 1633 C CA . ALA A 1 214 ? 21.318 -14.529 25.491 1.00 93.25 214 ALA A CA 1
ATOM 1634 C C . ALA A 1 214 ? 22.540 -13.597 25.469 1.00 93.25 214 ALA A C 1
ATOM 1636 O O . ALA A 1 214 ? 23.124 -13.361 24.410 1.00 93.25 214 ALA A O 1
ATOM 1637 N N . GLN A 1 215 ? 22.998 -13.159 26.646 1.00 93.75 215 GLN A N 1
ATOM 1638 C CA . GLN A 1 215 ? 24.197 -12.338 26.782 1.00 93.75 215 GLN A CA 1
ATOM 1639 C C . GLN A 1 215 ? 25.468 -13.067 26.332 1.00 93.75 215 GLN A C 1
ATOM 1641 O O . GLN A 1 215 ? 26.297 -12.483 25.633 1.00 93.75 215 GLN A O 1
ATOM 1646 N N . GLU A 1 216 ? 25.647 -14.327 26.737 1.00 91.38 216 GLU A N 1
ATOM 1647 C CA . GLU A 1 216 ? 26.791 -15.140 26.312 1.00 91.38 216 GLU A CA 1
ATOM 1648 C C . GLU A 1 216 ? 26.800 -15.324 24.788 1.00 91.38 216 GLU A C 1
ATOM 1650 O O . GLU A 1 216 ? 27.839 -15.120 24.156 1.00 91.38 216 GLU A O 1
ATOM 1655 N N . ALA A 1 217 ? 25.641 -15.628 24.198 1.00 88.69 217 ALA A N 1
ATOM 1656 C CA . ALA A 1 217 ? 25.484 -15.810 22.759 1.00 88.69 217 ALA A CA 1
ATOM 1657 C C . ALA A 1 217 ? 25.750 -14.519 21.968 1.00 88.69 217 ALA A C 1
ATOM 1659 O O . ALA A 1 217 ? 26.508 -14.543 21.001 1.00 88.69 217 ALA A O 1
ATOM 1660 N N . GLY A 1 218 ? 25.203 -13.379 22.400 1.00 86.31 218 GLY A N 1
ATOM 1661 C CA . GLY A 1 218 ? 25.410 -12.094 21.726 1.00 86.31 218 GLY A CA 1
ATOM 1662 C C . GLY A 1 218 ? 26.848 -11.562 21.820 1.00 86.31 218 GLY A C 1
ATOM 1663 O O . GLY A 1 218 ? 27.302 -10.829 20.939 1.00 86.31 218 GLY A O 1
ATOM 1664 N N . LEU A 1 219 ? 27.600 -11.948 22.862 1.00 87.62 219 LEU A N 1
ATOM 1665 C CA . LEU A 1 219 ? 29.016 -11.590 23.029 1.00 87.62 219 LEU A CA 1
ATOM 1666 C C . LEU A 1 219 ? 29.992 -12.544 22.329 1.00 87.62 219 LEU A C 1
ATOM 1668 O O . LEU A 1 219 ? 31.155 -12.175 22.121 1.00 87.62 219 LEU A O 1
ATOM 1672 N N . ALA A 1 220 ? 29.569 -13.763 21.995 1.00 80.44 220 ALA A N 1
ATOM 1673 C CA . ALA A 1 220 ? 30.417 -14.735 21.323 1.00 80.44 220 ALA A CA 1
ATOM 1674 C C . ALA A 1 220 ? 30.744 -14.254 19.895 1.00 80.44 220 ALA A C 1
ATOM 1676 O O . ALA A 1 220 ? 29.935 -14.352 18.980 1.00 80.44 220 ALA A O 1
ATOM 1677 N N . GLN A 1 221 ? 31.956 -13.720 19.693 1.00 56.59 221 GLN A N 1
ATOM 1678 C CA . GLN A 1 221 ? 32.476 -13.366 18.368 1.00 56.59 221 GLN A CA 1
ATOM 1679 C C . GLN A 1 221 ? 32.697 -14.632 17.525 1.00 56.59 221 GLN A C 1
ATOM 1681 O O . GLN A 1 221 ? 33.741 -15.279 17.637 1.00 56.59 221 GLN A O 1
ATOM 1686 N N . GLN A 1 222 ? 31.740 -14.967 16.662 1.00 48.72 222 GLN A N 1
ATOM 1687 C CA . GLN A 1 222 ? 31.947 -15.834 15.501 1.00 48.72 222 GLN A CA 1
ATOM 1688 C C . GLN A 1 222 ? 31.441 -15.139 14.234 1.00 48.72 222 GLN A C 1
ATOM 1690 O O . GLN A 1 222 ? 30.578 -14.268 14.317 1.00 48.72 222 GLN A O 1
ATOM 1695 N N . ASP A 1 223 ? 32.090 -15.468 13.112 1.00 43.19 223 ASP A N 1
ATOM 1696 C CA . ASP A 1 223 ? 31.974 -14.854 11.785 1.00 43.19 223 ASP A CA 1
ATOM 1697 C C . ASP A 1 223 ? 30.581 -14.295 11.486 1.00 43.19 223 ASP A C 1
ATOM 1699 O O . ASP A 1 223 ? 29.599 -15.021 11.358 1.00 43.19 223 ASP A O 1
ATOM 1703 N N . MET A 1 224 ? 30.531 -12.967 11.377 1.00 42.09 224 MET A N 1
ATOM 1704 C CA . MET A 1 224 ? 29.320 -12.201 11.118 1.00 42.09 224 MET A CA 1
ATOM 1705 C C . MET A 1 224 ? 29.019 -12.224 9.618 1.00 42.09 224 MET A C 1
ATOM 1707 O O . MET A 1 224 ? 29.157 -11.210 8.936 1.00 42.09 224 MET A O 1
ATOM 1711 N N . THR A 1 225 ? 28.633 -13.382 9.085 1.00 39.28 225 THR A N 1
ATOM 1712 C CA . THR A 1 225 ? 27.795 -13.387 7.885 1.00 39.28 225 THR A CA 1
ATOM 1713 C C . THR A 1 225 ? 26.435 -12.873 8.320 1.00 39.28 225 THR A C 1
ATOM 1715 O O . THR A 1 225 ? 25.656 -13.578 8.960 1.00 39.28 225 THR A O 1
ATOM 1718 N N . PHE A 1 226 ? 26.230 -11.587 8.067 1.00 43.16 226 PHE A N 1
ATOM 1719 C CA . PHE A 1 226 ? 24.952 -10.923 8.202 1.00 43.16 226 PHE A CA 1
ATOM 1720 C C . PHE A 1 226 ? 23.923 -11.687 7.352 1.00 43.16 226 PHE A C 1
ATOM 1722 O O . PHE A 1 226 ? 24.174 -11.861 6.159 1.00 43.16 226 PHE A O 1
ATOM 1729 N N . PRO A 1 227 ? 22.810 -12.191 7.905 1.00 45.19 227 PRO A N 1
ATOM 1730 C CA . PRO A 1 227 ? 21.735 -12.672 7.063 1.00 45.19 227 PRO A CA 1
ATOM 1731 C C . PRO A 1 227 ? 21.050 -11.426 6.503 1.00 45.19 227 PRO A C 1
ATOM 1733 O O . PRO A 1 227 ? 20.268 -10.780 7.195 1.00 45.19 227 PRO A O 1
ATOM 1736 N N . GLU A 1 228 ? 21.324 -11.085 5.242 1.00 44.06 228 GLU A N 1
ATOM 1737 C CA . GLU A 1 228 ? 20.516 -10.121 4.468 1.00 44.06 228 GLU A CA 1
ATOM 1738 C C . GLU A 1 228 ? 19.037 -10.564 4.342 1.00 44.06 228 GLU A C 1
ATOM 1740 O O . GLU A 1 228 ? 18.216 -9.834 3.800 1.00 44.06 228 GLU A O 1
ATOM 1745 N N . THR A 1 229 ? 18.705 -11.730 4.908 1.00 48.81 229 THR A N 1
ATOM 1746 C CA . THR A 1 229 ? 17.460 -12.492 4.835 1.00 48.81 229 THR A CA 1
ATOM 1747 C C . THR A 1 229 ? 16.576 -12.426 6.092 1.00 48.81 229 THR A C 1
ATOM 1749 O O . THR A 1 229 ? 15.550 -13.099 6.126 1.00 48.81 229 THR A O 1
ATOM 1752 N N . LEU A 1 230 ? 16.936 -11.675 7.149 1.00 59.31 230 LEU A N 1
ATOM 1753 C CA . LEU A 1 230 ? 16.050 -11.516 8.319 1.00 59.31 230 LEU A CA 1
ATOM 1754 C C . LEU A 1 230 ? 14.839 -10.646 7.945 1.00 59.31 230 LEU A C 1
ATOM 1756 O O . LEU A 1 230 ? 14.934 -9.419 7.917 1.00 59.31 230 LEU A O 1
ATOM 1760 N N . GLY A 1 231 ? 13.715 -11.294 7.646 1.00 61.88 231 GLY A N 1
ATOM 1761 C CA . GLY A 1 231 ? 12.417 -10.658 7.411 1.00 61.88 231 GLY A CA 1
ATOM 1762 C C . GLY A 1 231 ? 11.531 -10.611 8.666 1.00 61.88 231 GLY A C 1
ATOM 1763 O O . GLY A 1 231 ? 11.915 -11.159 9.709 1.00 61.88 231 GLY A O 1
ATOM 1764 N N . PRO A 1 232 ? 10.343 -9.984 8.575 1.00 71.75 232 PRO A N 1
ATOM 1765 C CA . PRO A 1 232 ? 9.299 -10.056 9.598 1.00 71.75 232 PRO A CA 1
ATOM 1766 C C . PRO A 1 232 ? 9.095 -11.480 10.130 1.00 71.75 232 PRO A C 1
ATOM 1768 O O . PRO A 1 232 ? 9.140 -12.453 9.382 1.00 71.75 232 PRO A O 1
ATOM 1771 N N . GLY A 1 233 ? 8.929 -11.611 11.442 1.00 73.69 233 GLY A N 1
ATOM 1772 C CA . GLY A 1 233 ? 8.786 -12.888 12.134 1.00 73.69 233 GLY A CA 1
ATOM 1773 C C . GLY A 1 233 ? 10.103 -13.608 12.454 1.00 73.69 233 GLY A C 1
ATOM 1774 O O . GLY A 1 233 ? 10.084 -14.555 13.241 1.00 73.69 233 GLY A O 1
ATOM 1775 N N . SER A 1 234 ? 11.253 -13.165 11.932 1.00 82.25 234 SER A N 1
ATOM 1776 C CA . SER A 1 234 ? 12.528 -13.866 12.146 1.00 82.25 234 SER A CA 1
ATOM 1777 C C . SER A 1 234 ? 13.037 -13.742 13.591 1.00 82.25 234 SER A C 1
ATOM 1779 O O . SER A 1 234 ? 13.098 -12.631 14.129 1.00 82.25 234 SER A O 1
ATOM 1781 N N . PRO A 1 235 ? 13.483 -14.838 14.230 1.00 86.31 235 PRO A N 1
ATOM 1782 C CA . PRO A 1 235 ? 14.025 -14.798 15.579 1.00 86.31 235 PRO A CA 1
ATOM 1783 C C . PRO A 1 235 ? 15.485 -14.324 15.568 1.00 86.31 235 PRO A C 1
ATOM 1785 O O . PRO A 1 235 ? 16.313 -14.751 14.759 1.00 86.31 235 PRO A O 1
ATOM 1788 N N . CYS A 1 236 ? 15.834 -13.443 16.499 1.00 89.50 236 CYS A N 1
ATOM 1789 C CA . CYS A 1 236 ? 17.159 -12.850 16.591 1.00 89.50 236 CYS A CA 1
ATOM 1790 C C . CYS A 1 236 ? 17.575 -12.571 18.045 1.00 89.50 236 CYS A C 1
ATOM 1792 O O . CYS A 1 236 ? 16.824 -12.743 19.008 1.00 89.50 236 CYS A O 1
ATOM 1794 N N . LEU A 1 237 ? 18.834 -12.178 18.213 1.00 91.75 237 LEU A N 1
ATOM 1795 C CA . LEU A 1 237 ? 19.323 -11.519 19.415 1.00 91.75 237 LEU A CA 1
ATOM 1796 C C . LEU A 1 237 ? 19.513 -10.043 19.098 1.00 91.75 237 LEU A C 1
ATOM 1798 O O . LEU A 1 237 ? 20.208 -9.718 18.138 1.00 91.75 237 LEU A O 1
ATOM 1802 N N . ALA A 1 238 ? 18.969 -9.162 19.927 1.00 93.31 238 ALA A N 1
ATOM 1803 C CA . ALA A 1 238 ? 19.092 -7.721 19.754 1.00 93.31 238 ALA A CA 1
ATOM 1804 C C . ALA A 1 238 ? 19.730 -7.072 20.988 1.00 93.31 238 ALA A C 1
ATOM 1806 O O . ALA A 1 238 ? 19.454 -7.453 22.130 1.00 93.31 238 ALA A O 1
ATOM 1807 N N . LEU A 1 239 ? 20.627 -6.111 20.759 1.00 93.62 239 LEU A N 1
ATOM 1808 C CA . LEU A 1 239 ? 21.297 -5.362 21.819 1.00 93.62 239 LEU A CA 1
ATOM 1809 C C . LEU A 1 239 ? 20.416 -4.192 22.259 1.00 93.62 239 LEU A C 1
ATOM 1811 O O . LEU A 1 239 ? 20.242 -3.224 21.518 1.00 93.62 239 LEU A O 1
ATOM 1815 N N . PHE A 1 240 ? 19.938 -4.229 23.499 1.00 92.12 240 PHE A N 1
ATOM 1816 C CA . PHE A 1 240 ? 19.126 -3.149 24.038 1.00 92.12 240 PHE A CA 1
ATOM 1817 C C . PHE A 1 240 ? 19.984 -1.921 24.358 1.00 92.12 240 PHE A C 1
ATOM 1819 O O . PHE A 1 240 ? 21.019 -1.981 25.037 1.00 92.12 240 PHE A O 1
ATOM 1826 N N . ALA A 1 241 ? 19.574 -0.765 23.836 1.00 86.81 241 ALA A N 1
ATOM 1827 C CA . ALA A 1 241 ? 20.407 0.430 23.852 1.00 86.81 241 ALA A CA 1
ATOM 1828 C C . ALA A 1 241 ? 20.648 0.987 25.266 1.00 86.81 241 ALA A C 1
ATOM 1830 O O . ALA A 1 241 ? 21.721 1.556 25.501 1.00 86.81 241 ALA A O 1
ATOM 1831 N N . SER A 1 242 ? 19.695 0.820 26.184 1.00 87.00 242 SER A N 1
ATOM 1832 C CA . SER A 1 242 ? 19.717 1.435 27.518 1.00 87.00 242 SER A CA 1
ATOM 1833 C C . SER A 1 242 ? 20.704 0.772 28.478 1.00 87.00 242 SER A C 1
ATOM 1835 O O . SER A 1 242 ? 21.426 1.468 29.191 1.00 87.00 242 SER A O 1
ATOM 1837 N N . ASP A 1 243 ? 20.779 -0.559 28.481 1.00 90.50 243 ASP A N 1
ATOM 1838 C CA . ASP A 1 243 ? 21.623 -1.326 29.407 1.00 90.50 243 ASP A CA 1
ATOM 1839 C C . ASP A 1 243 ? 22.803 -2.041 28.730 1.00 90.50 243 ASP A C 1
ATOM 1841 O O . ASP A 1 243 ? 23.681 -2.552 29.428 1.00 90.50 243 ASP A O 1
ATOM 1845 N N . LYS A 1 244 ? 22.852 -2.043 27.391 1.00 90.44 244 LYS A N 1
ATOM 1846 C CA . LYS A 1 244 ? 23.873 -2.714 26.574 1.00 90.44 244 LYS A CA 1
ATOM 1847 C C . LYS A 1 244 ? 23.935 -4.232 26.791 1.00 90.44 244 LYS A C 1
ATOM 1849 O O . LYS A 1 244 ? 25.021 -4.813 26.695 1.00 90.44 244 LYS A O 1
ATOM 1854 N N . HIS A 1 245 ? 22.793 -4.862 27.057 1.00 92.88 245 HIS A N 1
ATOM 1855 C CA . HIS A 1 245 ? 22.650 -6.316 27.118 1.00 92.88 245 HIS A CA 1
ATOM 1856 C C . HIS A 1 245 ? 21.949 -6.870 25.871 1.00 92.88 245 HIS A C 1
ATOM 1858 O O . HIS A 1 245 ? 21.203 -6.167 25.191 1.00 92.88 245 HIS A O 1
ATOM 1864 N N . TRP A 1 246 ? 22.252 -8.124 25.541 1.00 94.31 246 TRP A N 1
ATOM 1865 C CA . TRP A 1 246 ? 21.650 -8.867 24.440 1.00 94.31 246 TRP A CA 1
ATOM 1866 C C . TRP A 1 246 ? 20.452 -9.660 24.938 1.00 94.31 246 TRP A C 1
ATOM 1868 O O . TRP A 1 246 ? 20.557 -10.407 25.913 1.00 94.31 246 TRP A O 1
ATOM 1878 N N . TYR A 1 247 ? 19.348 -9.547 24.214 1.00 95.19 247 TYR A N 1
ATOM 1879 C CA . TYR A 1 247 ? 18.083 -10.186 24.547 1.00 95.19 247 TYR A CA 1
ATOM 1880 C C . TYR A 1 247 ? 17.528 -10.939 23.345 1.00 95.19 247 TYR A C 1
ATOM 1882 O O . TYR A 1 247 ? 17.868 -10.627 22.203 1.00 95.19 247 TYR A O 1
ATOM 1890 N N . ARG A 1 248 ? 16.676 -11.936 23.605 1.00 94.50 248 ARG A N 1
ATOM 1891 C CA . ARG A 1 248 ? 15.914 -12.606 22.548 1.00 94.50 248 ARG A CA 1
ATOM 1892 C C . ARG A 1 248 ? 14.869 -11.641 22.020 1.00 94.50 248 ARG A C 1
ATOM 1894 O O . ARG A 1 248 ? 14.132 -11.040 22.801 1.00 94.50 248 ARG A O 1
ATOM 1901 N N . ALA A 1 249 ? 14.833 -11.494 20.710 1.00 93.31 249 ALA A N 1
ATOM 1902 C CA . ALA A 1 249 ? 13.907 -10.605 20.050 1.00 93.31 249 ALA A CA 1
ATOM 1903 C C . ALA A 1 249 ? 13.416 -11.229 18.751 1.00 93.31 249 ALA A C 1
ATOM 1905 O O . ALA A 1 249 ? 14.067 -12.104 18.186 1.00 93.31 249 ALA A O 1
ATOM 1906 N N . GLN A 1 250 ? 12.265 -10.778 18.287 1.00 87.81 250 GLN A N 1
ATOM 1907 C CA . GLN A 1 250 ? 11.714 -11.150 16.999 1.00 87.81 250 GLN A CA 1
ATOM 1908 C C . GLN A 1 250 ? 11.645 -9.909 16.124 1.00 87.81 250 GLN A C 1
ATOM 1910 O O . GLN A 1 250 ? 11.244 -8.848 16.595 1.00 87.81 250 GLN A O 1
ATOM 1915 N N . VAL A 1 251 ? 12.070 -10.031 14.870 1.00 86.06 251 VAL A N 1
ATOM 1916 C CA . VAL A 1 251 ? 11.967 -8.943 13.898 1.00 86.06 251 VAL A CA 1
ATOM 1917 C C . VAL A 1 251 ? 10.492 -8.722 13.588 1.00 86.06 251 VAL A C 1
ATOM 1919 O O . VAL A 1 251 ? 9.829 -9.641 13.121 1.00 86.06 251 VAL A O 1
ATOM 1922 N N . LEU A 1 252 ? 9.981 -7.524 13.853 1.00 78.81 252 LEU A N 1
ATOM 1923 C CA . LEU A 1 252 ? 8.642 -7.117 13.432 1.00 78.81 252 LEU A CA 1
ATOM 1924 C C . LEU A 1 252 ? 8.693 -6.649 11.983 1.00 78.81 252 LEU A C 1
ATOM 1926 O O . LEU A 1 252 ? 7.978 -7.164 11.131 1.00 78.81 252 LEU A O 1
ATOM 1930 N N . ARG A 1 253 ? 9.627 -5.745 11.681 1.00 77.06 253 ARG A N 1
ATOM 1931 C CA . ARG A 1 253 ? 9.920 -5.291 10.321 1.00 77.06 253 ARG A CA 1
ATOM 1932 C C . ARG A 1 253 ? 11.323 -4.710 10.220 1.00 77.06 253 ARG A C 1
ATOM 1934 O O . ARG A 1 253 ? 11.978 -4.413 11.221 1.00 77.06 253 ARG A O 1
ATOM 1941 N N . ARG A 1 254 ? 11.782 -4.537 8.986 1.00 78.31 254 ARG A N 1
ATOM 1942 C CA . ARG A 1 254 ? 13.026 -3.838 8.665 1.00 78.31 254 ARG A CA 1
ATOM 1943 C C . ARG A 1 254 ? 12.710 -2.421 8.195 1.00 78.31 254 ARG A C 1
ATOM 1945 O O . ARG A 1 254 ? 11.814 -2.245 7.378 1.00 78.31 254 ARG A O 1
ATOM 1952 N N . VAL A 1 255 ? 13.473 -1.447 8.679 1.00 66.69 255 VAL A N 1
ATOM 1953 C CA . VAL A 1 255 ? 13.392 -0.038 8.282 1.00 66.69 255 VAL A CA 1
ATOM 1954 C C . VAL A 1 255 ? 14.800 0.388 7.881 1.00 66.69 255 VAL A C 1
ATOM 1956 O O . VAL A 1 255 ? 15.658 0.546 8.737 1.00 66.69 255 VAL A O 1
ATOM 1959 N N . GLU A 1 256 ? 15.082 0.487 6.580 1.00 72.81 256 GLU A N 1
ATOM 1960 C CA . GLU A 1 256 ? 16.423 0.822 6.065 1.00 72.81 256 GLU A CA 1
ATOM 1961 C C . GLU A 1 256 ? 17.565 -0.046 6.680 1.00 72.81 256 GLU A C 1
ATOM 1963 O O . GLU A 1 256 ? 17.691 -1.246 6.383 1.00 72.81 256 GLU A O 1
ATOM 1968 N N . ASP A 1 257 ? 18.386 0.573 7.545 1.00 79.44 257 ASP A N 1
ATOM 1969 C CA . ASP A 1 257 ? 19.548 0.027 8.263 1.00 79.44 257 ASP A CA 1
ATOM 1970 C C . ASP A 1 257 ? 19.248 -0.326 9.740 1.00 79.44 257 ASP A C 1
ATOM 1972 O O . ASP A 1 257 ? 20.159 -0.564 10.548 1.00 79.44 257 ASP A O 1
ATOM 1976 N N . THR A 1 258 ? 17.976 -0.379 10.129 1.00 81.88 258 THR A N 1
ATOM 1977 C CA . THR A 1 258 ? 17.522 -0.770 11.466 1.00 81.88 258 THR A CA 1
ATOM 1978 C C . THR A 1 258 ? 16.415 -1.826 11.384 1.00 81.88 258 THR A C 1
ATOM 1980 O O . THR A 1 258 ? 15.779 -2.060 10.354 1.00 81.88 258 THR A O 1
ATOM 1983 N N . PHE A 1 259 ? 16.223 -2.543 12.485 1.00 84.75 259 PHE A N 1
ATOM 1984 C CA . PHE A 1 259 ? 15.114 -3.466 12.678 1.00 84.75 259 PHE A CA 1
ATOM 1985 C C . PHE A 1 259 ? 14.228 -2.951 13.797 1.00 84.75 259 PHE A C 1
ATOM 1987 O O . PHE A 1 259 ? 14.724 -2.658 14.886 1.00 84.75 259 PHE A O 1
ATOM 1994 N N . GLU A 1 260 ? 12.924 -2.919 13.557 1.00 88.06 260 GLU A N 1
ATOM 1995 C CA . GLU A 1 260 ? 11.961 -2.884 14.646 1.00 88.06 260 GLU A CA 1
ATOM 1996 C C . GLU A 1 260 ? 11.820 -4.305 15.185 1.00 88.06 260 GLU A C 1
ATOM 1998 O O . GLU A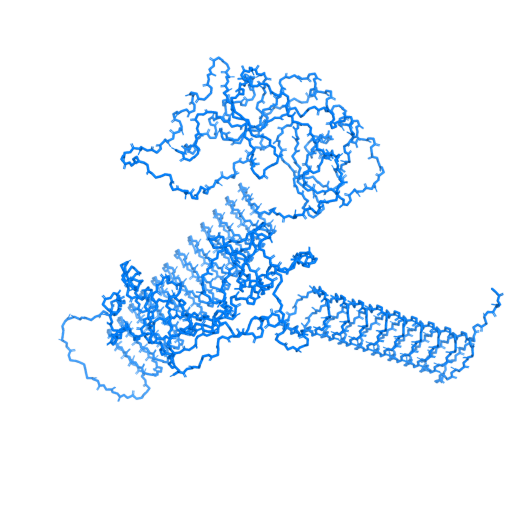 1 260 ? 11.548 -5.249 14.436 1.00 88.06 260 GLU A O 1
ATOM 2003 N N . VAL A 1 261 ? 12.086 -4.476 16.477 1.00 90.12 261 VAL A N 1
ATOM 2004 C CA . VAL A 1 261 ? 12.098 -5.787 17.122 1.00 90.12 261 VAL A CA 1
ATOM 2005 C C . VAL A 1 261 ? 11.238 -5.793 18.376 1.00 90.12 261 VAL A C 1
ATOM 2007 O O . VAL A 1 261 ? 11.240 -4.833 19.146 1.00 90.12 261 VAL A O 1
ATOM 2010 N N . LEU A 1 262 ? 10.575 -6.919 18.619 1.00 91.94 262 LEU A N 1
ATOM 2011 C CA . LEU A 1 262 ? 9.847 -7.218 19.847 1.00 91.94 262 LEU A CA 1
ATOM 2012 C C . LEU A 1 262 ? 10.708 -8.105 20.747 1.00 91.94 262 LEU A C 1
ATOM 2014 O O . LEU A 1 262 ? 11.077 -9.217 20.362 1.00 91.94 262 LEU A O 1
ATOM 2018 N N . PHE A 1 263 ? 11.020 -7.655 21.962 1.00 93.69 263 PHE A N 1
ATOM 2019 C CA . PHE A 1 263 ? 11.715 -8.495 22.939 1.00 93.69 263 PHE A CA 1
ATOM 2020 C C . PHE A 1 263 ? 10.743 -9.486 23.576 1.00 93.69 263 PHE A C 1
ATOM 2022 O O . PHE A 1 263 ? 10.065 -9.160 24.544 1.00 93.69 263 PHE A O 1
ATOM 2029 N N . ILE A 1 264 ? 10.715 -10.722 23.082 1.00 92.56 264 ILE A N 1
ATOM 2030 C CA . ILE A 1 264 ? 9.730 -11.759 23.455 1.00 92.56 264 ILE A CA 1
ATOM 2031 C C . ILE A 1 264 ? 9.664 -12.087 24.961 1.00 92.56 264 ILE A C 1
ATOM 2033 O O . ILE A 1 264 ? 8.698 -12.672 25.439 1.00 92.56 264 ILE A O 1
ATOM 2037 N N . ASP A 1 265 ? 10.719 -11.759 25.708 1.00 93.19 265 ASP A N 1
ATOM 2038 C CA . ASP A 1 265 ? 10.838 -12.036 27.143 1.00 93.19 265 ASP A CA 1
ATOM 2039 C C . ASP A 1 265 ? 10.315 -10.903 28.031 1.00 93.19 265 ASP A C 1
ATOM 2041 O O . ASP A 1 265 ? 10.191 -11.094 29.237 1.00 93.19 265 ASP A O 1
ATOM 2045 N N . TYR A 1 266 ? 10.013 -9.743 27.442 1.00 89.69 266 TYR A N 1
ATOM 2046 C CA . TYR A 1 266 ? 9.616 -8.519 28.147 1.00 89.69 266 TYR A CA 1
ATOM 2047 C C . TYR A 1 266 ? 8.409 -7.828 27.500 1.00 89.69 266 TYR A C 1
ATOM 2049 O O . TYR A 1 266 ? 7.678 -7.105 28.176 1.00 89.69 266 TYR A O 1
ATOM 2057 N N . GLY A 1 267 ? 8.181 -8.055 26.206 1.00 86.81 267 GLY A N 1
ATOM 2058 C CA . GLY A 1 267 ? 7.041 -7.546 25.456 1.00 86.81 267 GLY A CA 1
ATOM 2059 C C . GLY A 1 267 ? 7.179 -6.129 24.911 1.00 86.81 267 GLY A C 1
ATOM 2060 O O . GLY A 1 267 ? 6.254 -5.628 24.288 1.00 86.81 267 GLY A O 1
ATOM 2061 N N . ASN A 1 268 ? 8.302 -5.455 25.159 1.00 86.19 268 ASN A N 1
ATOM 2062 C CA . ASN A 1 268 ? 8.532 -4.119 24.625 1.00 86.19 268 ASN A CA 1
ATOM 2063 C C . ASN A 1 268 ? 9.147 -4.172 23.223 1.00 86.19 268 ASN A C 1
ATOM 2065 O O . ASN A 1 268 ? 9.971 -5.039 22.914 1.00 86.19 268 ASN A O 1
ATOM 2069 N N . GLU A 1 269 ? 8.794 -3.176 22.424 1.00 90.75 269 GLU A N 1
ATOM 2070 C CA . GLU A 1 269 ? 9.275 -2.991 21.060 1.00 90.75 269 GLU A CA 1
ATOM 2071 C C . GLU A 1 269 ? 10.310 -1.866 21.017 1.00 90.75 269 GLU A C 1
ATOM 2073 O O . GLU A 1 269 ? 10.287 -0.941 21.836 1.00 90.75 269 GLU A O 1
ATOM 2078 N N . THR A 1 270 ? 11.280 -1.971 20.113 1.00 86.88 270 THR A N 1
ATOM 2079 C CA . THR A 1 270 ? 12.246 -0.897 19.870 1.00 86.88 270 THR A CA 1
ATOM 2080 C C . THR A 1 270 ? 12.890 -1.048 18.504 1.00 86.88 270 THR A C 1
ATOM 2082 O O . THR A 1 270 ? 13.043 -2.149 17.977 1.00 86.88 270 THR A O 1
ATOM 2085 N N . GLU A 1 271 ? 13.403 0.064 18.001 1.00 91.38 271 GLU A N 1
ATOM 2086 C CA . GLU A 1 271 ? 14.299 0.081 16.858 1.00 91.38 271 GLU A CA 1
ATOM 2087 C C . GLU A 1 271 ? 15.744 -0.257 17.272 1.00 91.38 271 GLU A C 1
ATOM 2089 O O . GLU A 1 271 ? 16.270 0.251 18.273 1.00 91.38 271 GLU A O 1
ATOM 2094 N N . VAL A 1 272 ? 16.398 -1.136 16.510 1.00 85.75 272 VAL A N 1
ATOM 2095 C CA . VAL A 1 272 ? 17.771 -1.599 16.737 1.00 85.75 272 VAL A CA 1
ATOM 2096 C C . VAL A 1 272 ? 18.553 -1.570 15.431 1.00 85.75 272 VAL A C 1
ATOM 2098 O O . VAL A 1 272 ? 18.192 -2.216 14.457 1.00 85.75 272 VAL A O 1
ATOM 2101 N N . ASP A 1 273 ? 19.681 -0.862 15.432 1.00 86.12 273 ASP A N 1
ATOM 2102 C CA . ASP A 1 273 ? 20.627 -0.844 14.310 1.00 86.12 273 ASP A CA 1
ATOM 2103 C C . ASP A 1 273 ? 21.049 -2.261 13.901 1.00 86.12 273 ASP A C 1
ATOM 2105 O O . ASP A 1 273 ? 21.334 -3.114 14.746 1.00 86.12 273 ASP A O 1
ATOM 2109 N N . ILE A 1 274 ? 21.159 -2.495 12.600 1.00 81.75 274 ILE A N 1
ATOM 2110 C CA . ILE A 1 274 ? 21.542 -3.771 11.993 1.00 81.75 274 ILE A CA 1
ATOM 2111 C C . ILE A 1 274 ? 22.821 -4.381 12.603 1.00 81.75 274 ILE A C 1
ATOM 2113 O O . ILE A 1 274 ? 22.933 -5.594 12.803 1.00 81.75 274 ILE A O 1
ATOM 2117 N N . LYS A 1 275 ? 23.780 -3.539 13.022 1.00 84.25 275 LYS A N 1
ATOM 2118 C CA . LYS A 1 275 ? 25.038 -3.961 13.670 1.00 84.25 275 LYS A CA 1
ATOM 2119 C C . LYS A 1 275 ? 24.854 -4.472 15.096 1.00 84.25 275 LYS A C 1
ATOM 2121 O O . LYS A 1 275 ? 25.783 -5.055 15.667 1.00 84.25 275 LYS A O 1
ATOM 2126 N N . ASN A 1 276 ? 23.682 -4.251 15.670 1.00 89.56 276 ASN A N 1
ATOM 2127 C CA . ASN A 1 276 ? 23.267 -4.606 17.019 1.00 89.56 276 ASN A CA 1
ATOM 2128 C C . ASN A 1 276 ? 22.261 -5.771 17.021 1.00 89.56 276 ASN A C 1
ATOM 2130 O O . ASN A 1 276 ? 21.622 -6.008 18.043 1.00 89.56 276 ASN A O 1
ATOM 2134 N N . VAL A 1 277 ? 22.173 -6.523 15.917 1.00 87.06 277 VAL A N 1
ATOM 2135 C CA . VAL A 1 277 ? 21.379 -7.754 15.793 1.00 87.06 277 VAL A CA 1
ATOM 2136 C C . VAL A 1 277 ? 22.279 -8.954 15.468 1.00 87.06 277 VAL A C 1
ATOM 2138 O O . VAL A 1 277 ? 23.272 -8.831 14.748 1.00 87.06 277 VAL A O 1
ATOM 2141 N N . ARG A 1 278 ? 21.992 -10.125 16.039 1.00 83.88 278 ARG A N 1
ATOM 2142 C CA . ARG A 1 278 ? 22.729 -11.384 15.828 1.00 83.88 278 ARG A CA 1
ATOM 2143 C C . ARG A 1 278 ? 21.759 -12.547 15.640 1.00 83.88 278 ARG A C 1
ATOM 2145 O O . ARG A 1 278 ? 20.620 -12.492 16.091 1.00 83.88 278 ARG A O 1
ATOM 2152 N N . SER A 1 279 ? 22.233 -13.628 15.029 1.00 81.69 279 SER A N 1
ATOM 2153 C CA . SER A 1 279 ? 21.498 -14.894 14.971 1.00 81.69 279 SER A CA 1
ATOM 2154 C C . SER A 1 279 ? 21.286 -15.465 16.373 1.00 81.69 279 SER A C 1
ATOM 2156 O O . SER A 1 279 ? 22.213 -15.461 17.190 1.00 81.69 279 SER A O 1
ATOM 2158 N N . VAL A 1 280 ? 20.107 -16.025 16.632 1.00 84.62 280 VAL A N 1
ATOM 2159 C CA . VAL A 1 280 ? 19.829 -16.737 17.881 1.00 84.62 280 VAL A CA 1
ATOM 2160 C C . VAL A 1 280 ? 20.206 -18.227 17.755 1.00 84.62 280 VAL A C 1
ATOM 2162 O O . VAL A 1 280 ? 19.801 -18.896 16.808 1.00 84.62 280 VAL A O 1
ATOM 2165 N N . PRO A 1 281 ? 20.998 -18.792 18.684 1.00 82.88 281 PRO A N 1
ATOM 2166 C CA . PRO A 1 281 ? 21.253 -20.231 18.736 1.00 82.88 281 PRO A CA 1
ATOM 2167 C C . PRO A 1 281 ? 19.977 -21.061 18.944 1.00 82.88 281 PRO A C 1
ATOM 2169 O O . PRO A 1 281 ? 19.136 -20.701 19.768 1.00 82.88 281 PRO A O 1
ATOM 2172 N N . GLN A 1 282 ? 19.896 -22.243 18.319 1.00 79.69 282 GLN A N 1
ATOM 2173 C CA . GLN A 1 282 ? 18.769 -23.181 18.482 1.00 79.69 282 GLN A CA 1
ATOM 2174 C C . GLN A 1 282 ? 18.434 -23.472 19.954 1.00 79.69 282 GLN A C 1
ATOM 2176 O O . GLN A 1 282 ? 17.269 -23.497 20.338 1.00 79.69 282 GLN A O 1
ATOM 2181 N N . SER A 1 283 ? 19.448 -23.610 20.813 1.00 83.62 283 SER A N 1
ATOM 2182 C CA . SER A 1 283 ? 19.252 -23.861 22.247 1.00 83.62 283 SER A CA 1
ATOM 2183 C C . SER A 1 283 ? 18.512 -22.737 22.979 1.00 83.62 283 SER A C 1
ATOM 2185 O O . SER A 1 283 ? 17.918 -22.992 24.020 1.00 83.62 283 SER A O 1
ATOM 2187 N N . LEU A 1 284 ? 18.574 -21.498 22.475 1.00 87.50 284 LEU A N 1
ATOM 2188 C CA . LEU A 1 284 ? 17.808 -20.363 22.998 1.00 87.50 284 LEU A CA 1
ATOM 2189 C C . LEU A 1 284 ? 16.395 -20.294 22.405 1.00 87.50 284 LEU A C 1
ATOM 2191 O O . LEU A 1 284 ? 15.504 -19.788 23.082 1.00 87.50 284 LEU A O 1
ATOM 2195 N N . MET A 1 285 ? 16.172 -20.809 21.191 1.00 84.81 285 MET A N 1
ATOM 2196 C CA . MET A 1 285 ? 14.830 -20.909 20.593 1.00 84.81 285 MET A CA 1
ATOM 2197 C C . MET A 1 285 ? 13.979 -22.007 21.244 1.00 84.81 285 MET A C 1
ATOM 2199 O O . MET A 1 285 ? 12.757 -21.917 21.281 1.00 84.81 285 MET A O 1
ATOM 2203 N N . GLU A 1 286 ? 14.617 -23.028 21.821 1.00 85.69 286 GLU A N 1
ATOM 2204 C CA . GLU A 1 286 ? 13.929 -24.103 22.541 1.00 85.69 286 GLU A CA 1
ATOM 2205 C C . GLU A 1 286 ? 13.409 -23.705 23.933 1.00 85.69 286 GLU A C 1
ATOM 2207 O O . GLU A 1 286 ? 12.670 -24.486 24.540 1.00 85.69 286 GLU A O 1
ATOM 2212 N N . ILE A 1 287 ? 13.788 -22.539 24.460 1.00 89.38 287 ILE A N 1
ATOM 2213 C CA . ILE A 1 287 ? 13.293 -22.047 25.751 1.00 89.38 287 ILE A CA 1
ATOM 2214 C C . ILE A 1 287 ? 12.006 -21.249 25.514 1.00 89.38 287 ILE A C 1
ATOM 2216 O O . ILE A 1 287 ? 11.984 -20.376 24.650 1.00 89.38 287 ILE A O 1
ATOM 2220 N N . ASP A 1 288 ? 10.952 -21.509 26.286 1.00 90.06 288 ASP A N 1
ATOM 2221 C CA . ASP A 1 288 ? 9.684 -20.777 26.174 1.00 90.06 288 ASP A CA 1
ATOM 2222 C C . ASP A 1 288 ? 9.896 -19.259 26.425 1.00 90.06 288 ASP A C 1
ATOM 2224 O O . ASP A 1 288 ? 10.783 -18.881 27.210 1.00 90.06 288 ASP A O 1
ATOM 2228 N N . PRO A 1 289 ? 9.134 -18.362 25.775 1.00 92.50 289 PRO A N 1
ATOM 2229 C CA . PRO A 1 289 ? 9.157 -16.930 26.074 1.00 92.50 289 PRO A CA 1
ATOM 2230 C C . PRO A 1 289 ? 8.830 -16.651 27.543 1.00 92.50 289 PRO A C 1
ATOM 2232 O O . PRO A 1 289 ? 7.988 -17.325 28.144 1.00 92.50 289 PRO A O 1
ATOM 2235 N N . GLN A 1 290 ? 9.513 -15.670 28.132 1.00 93.38 290 GLN A N 1
ATOM 2236 C CA . GLN A 1 290 ? 9.329 -15.296 29.538 1.00 93.38 290 GLN A CA 1
ATOM 2237 C C . GLN A 1 290 ? 8.262 -14.212 29.752 1.00 93.38 290 GLN A C 1
ATOM 2239 O O . GLN A 1 290 ? 7.941 -13.910 30.903 1.00 93.38 290 GLN A O 1
ATOM 2244 N N . ALA A 1 291 ? 7.664 -13.700 28.673 1.00 93.38 291 ALA A N 1
ATOM 2245 C CA . ALA A 1 291 ? 6.495 -12.837 28.722 1.00 93.38 291 ALA A CA 1
ATOM 2246 C C . ALA A 1 291 ? 5.387 -13.312 27.771 1.00 93.38 291 ALA A C 1
ATOM 2248 O O . ALA A 1 291 ? 5.616 -14.116 26.867 1.00 93.38 291 ALA A O 1
ATOM 2249 N N . PHE A 1 292 ? 4.169 -12.829 28.005 1.00 93.56 292 PHE A N 1
ATOM 2250 C CA . PHE A 1 292 ? 3.007 -13.088 27.156 1.00 93.56 292 PHE A CA 1
ATOM 2251 C C . PHE A 1 292 ? 2.080 -11.868 27.097 1.00 93.56 292 PHE A C 1
ATOM 2253 O O . PHE A 1 292 ? 1.922 -11.145 28.088 1.00 93.56 292 PHE A O 1
ATOM 2260 N N . LEU A 1 293 ? 1.482 -11.643 25.927 1.00 93.00 293 LEU A N 1
ATOM 2261 C CA . LEU A 1 293 ? 0.605 -10.509 25.647 1.00 93.00 293 LEU A CA 1
ATOM 2262 C C . LEU A 1 293 ? -0.775 -10.709 26.282 1.00 93.00 293 LEU A C 1
ATOM 2264 O O . LEU A 1 293 ? -1.379 -11.768 26.158 1.00 93.00 293 LEU A O 1
ATOM 2268 N N . CYS A 1 294 ? -1.300 -9.693 26.953 1.00 93.25 294 CYS A N 1
ATOM 2269 C CA . CYS A 1 294 ? -2.549 -9.761 27.698 1.00 93.25 294 CYS A CA 1
ATOM 2270 C C . CYS A 1 294 ? -3.516 -8.629 27.335 1.00 93.25 294 CYS A C 1
ATOM 2272 O O . CYS A 1 294 ? -3.111 -7.510 27.014 1.00 93.25 294 CYS A O 1
ATOM 2274 N N . SER A 1 295 ? -4.804 -8.918 27.507 1.00 93.69 295 SER A N 1
ATOM 2275 C CA . SER A 1 295 ? -5.895 -7.948 27.604 1.00 93.69 295 SER A CA 1
ATOM 2276 C C . SER A 1 295 ? -6.686 -8.193 28.892 1.00 93.69 295 SER A C 1
ATOM 2278 O O . SER A 1 295 ? -6.742 -9.305 29.421 1.00 93.69 295 SER A O 1
ATOM 2280 N N . LEU A 1 296 ? -7.268 -7.144 29.468 1.00 94.50 296 LEU A N 1
ATOM 2281 C CA . LEU A 1 296 ? -8.085 -7.253 30.669 1.00 94.50 296 LEU A CA 1
ATOM 2282 C C . LEU A 1 296 ? -9.488 -7.730 30.285 1.00 94.50 296 LEU A C 1
ATOM 2284 O O . LEU A 1 296 ? -10.233 -7.017 29.621 1.00 94.50 296 LEU A O 1
ATOM 2288 N N . ASP A 1 297 ? -9.863 -8.916 30.757 1.00 93.25 297 ASP A N 1
ATOM 2289 C CA . ASP A 1 297 ? -11.153 -9.537 30.450 1.00 93.25 297 ASP A CA 1
ATOM 2290 C C . ASP A 1 297 ? -12.352 -8.704 30.946 1.00 93.25 297 ASP A C 1
ATOM 2292 O O . ASP A 1 297 ? -12.312 -8.091 32.025 1.00 93.25 297 ASP A O 1
ATOM 2296 N N . GLY A 1 298 ? -13.442 -8.732 30.176 1.00 86.94 298 GLY A N 1
ATOM 2297 C CA . GLY A 1 298 ? -14.704 -8.059 30.501 1.00 86.94 298 GLY A CA 1
ATOM 2298 C C . GLY A 1 298 ? -14.842 -6.631 29.964 1.00 86.94 298 GLY A C 1
ATOM 2299 O O . GLY A 1 298 ? -15.772 -5.932 30.371 1.00 86.94 298 GLY A O 1
ATOM 2300 N N . PHE A 1 299 ? -13.941 -6.205 29.074 1.00 88.06 299 PHE A N 1
ATOM 2301 C CA . PHE A 1 299 ? -13.921 -4.876 28.460 1.00 88.06 299 PHE A CA 1
ATOM 2302 C C . PHE A 1 299 ? -13.694 -4.995 26.958 1.00 88.06 299 PHE A C 1
ATOM 2304 O O . PHE A 1 299 ? -12.563 -5.010 26.483 1.00 88.06 299 PHE A O 1
ATOM 2311 N N . ASP A 1 300 ? -14.796 -5.135 26.237 1.00 79.88 300 ASP A N 1
ATOM 2312 C CA . ASP A 1 300 ? -14.819 -5.284 24.789 1.00 79.88 300 ASP A CA 1
ATOM 2313 C C . ASP A 1 300 ? -14.763 -3.901 24.130 1.00 79.88 300 ASP A C 1
ATOM 2315 O O . ASP A 1 300 ? -15.670 -3.095 24.341 1.00 79.88 300 ASP A O 1
ATOM 2319 N N . MET A 1 301 ? -13.704 -3.626 23.363 1.00 76.94 301 MET A N 1
ATOM 2320 C CA . MET A 1 301 ? -13.487 -2.328 22.713 1.00 76.94 301 MET A CA 1
ATOM 2321 C C . MET A 1 301 ? -14.599 -1.937 21.729 1.00 76.94 301 MET A C 1
ATOM 2323 O O . MET A 1 301 ? -14.790 -0.747 21.506 1.00 76.94 301 MET A O 1
ATOM 2327 N N . CYS A 1 302 ? -15.391 -2.893 21.236 1.00 72.88 302 CYS A N 1
ATOM 2328 C CA . CYS A 1 302 ? -16.569 -2.622 20.409 1.00 72.88 302 CYS A CA 1
ATOM 2329 C C . CYS A 1 302 ? -17.787 -2.169 21.239 1.00 72.88 302 CYS A C 1
ATOM 2331 O O . CYS A 1 302 ? -18.718 -1.571 20.720 1.00 72.88 302 CYS A O 1
ATOM 2333 N N . LYS A 1 303 ? -17.811 -2.432 22.555 1.00 73.75 303 LYS A N 1
ATOM 2334 C CA . LYS A 1 303 ? -18.960 -2.158 23.452 1.00 73.75 303 LYS A CA 1
ATOM 2335 C C . LYS A 1 303 ? -18.769 -0.937 24.348 1.00 73.75 303 LYS A C 1
ATOM 2337 O O . LYS A 1 303 ? -19.543 -0.687 25.283 1.00 73.75 303 LYS A O 1
ATOM 2342 N N . GLY A 1 304 ? -17.703 -0.186 24.134 1.00 82.00 304 GLY A N 1
ATOM 2343 C CA . GLY A 1 304 ? -17.347 0.932 24.985 1.00 82.00 304 GLY A CA 1
ATOM 2344 C C . GLY A 1 304 ? -15.937 1.411 24.738 1.00 82.00 304 GLY A C 1
ATOM 2345 O O . GLY A 1 304 ? -15.152 0.804 24.023 1.00 82.00 304 GLY A O 1
ATOM 2346 N N . SER A 1 305 ? -15.608 2.514 25.385 1.00 86.25 305 SER A N 1
ATOM 2347 C CA . SER A 1 305 ? -14.272 3.079 25.342 1.00 86.25 305 SER A CA 1
ATOM 2348 C C . SER A 1 305 ? -13.745 3.305 26.745 1.00 86.25 305 SER A C 1
ATOM 2350 O O . SER A 1 305 ? -14.480 3.484 27.724 1.00 86.25 305 SER A O 1
ATOM 2352 N N . TRP A 1 306 ? -12.426 3.291 26.860 1.00 89.06 306 TRP A N 1
ATOM 2353 C CA . TRP A 1 306 ? -11.777 3.692 28.089 1.00 89.06 306 TRP A CA 1
ATOM 2354 C C . TRP A 1 306 ? -11.767 5.216 28.234 1.00 89.06 306 TRP A C 1
ATOM 2356 O O . TRP A 1 306 ? -11.667 5.959 27.265 1.00 89.06 306 TRP A O 1
ATOM 2366 N N . ASP A 1 307 ? -11.843 5.698 29.470 1.00 87.94 307 ASP A N 1
ATOM 2367 C CA . ASP A 1 307 ? -11.557 7.092 29.791 1.00 87.94 307 ASP A CA 1
ATOM 2368 C C . ASP A 1 307 ? -10.079 7.434 29.534 1.00 87.94 307 ASP A C 1
ATOM 2370 O O . ASP A 1 307 ? -9.202 6.623 29.829 1.00 87.94 307 ASP A O 1
ATOM 2374 N N . ASP A 1 308 ? -9.802 8.661 29.085 1.00 84.06 308 ASP A N 1
ATOM 2375 C CA . ASP A 1 308 ? -8.458 9.180 28.786 1.00 84.06 308 ASP A CA 1
ATOM 2376 C C . ASP A 1 308 ? -7.449 8.998 29.939 1.00 84.06 308 ASP A C 1
ATOM 2378 O O . ASP A 1 308 ? -6.245 8.908 29.716 1.00 84.06 308 ASP A O 1
ATOM 2382 N N . GLN A 1 309 ? -7.914 8.931 31.194 1.00 86.69 309 GLN A N 1
ATOM 2383 C CA . GLN A 1 309 ? -7.052 8.732 32.366 1.00 86.69 309 GLN A CA 1
ATOM 2384 C C . GLN A 1 309 ? -6.762 7.258 32.677 1.00 86.69 309 GLN A C 1
ATOM 2386 O O . GLN A 1 309 ? -6.013 6.979 33.621 1.00 86.69 309 GLN A O 1
ATOM 2391 N N . VAL A 1 310 ? -7.367 6.300 31.962 1.00 89.69 310 VAL A N 1
ATOM 2392 C CA . VAL A 1 310 ? -7.251 4.877 32.313 1.00 89.69 310 VAL A CA 1
ATOM 2393 C C . VAL A 1 310 ? -5.807 4.405 32.264 1.00 89.69 310 VAL A C 1
ATOM 2395 O O . VAL A 1 310 ? -5.401 3.641 33.138 1.00 89.69 310 VAL A O 1
ATOM 2398 N N . HIS A 1 311 ? -5.034 4.884 31.285 1.00 87.25 311 HIS A N 1
ATOM 2399 C CA . HIS A 1 311 ? -3.661 4.454 31.064 1.00 87.25 311 HIS A CA 1
ATOM 2400 C C . HIS A 1 311 ? -2.816 4.720 32.310 1.00 87.25 311 HIS A C 1
ATOM 2402 O O . HIS A 1 311 ? -2.292 3.789 32.920 1.00 87.25 311 HIS A O 1
ATOM 2408 N N . ASP A 1 312 ? -2.780 5.977 32.760 1.00 86.38 312 ASP A N 1
ATOM 2409 C CA . ASP A 1 312 ? -1.991 6.390 33.920 1.00 86.38 312 ASP A CA 1
ATOM 2410 C C . ASP A 1 312 ? -2.430 5.657 35.189 1.00 86.38 312 ASP A C 1
ATOM 2412 O O . ASP A 1 312 ? -1.607 5.296 36.034 1.00 86.38 312 ASP A O 1
ATOM 2416 N N . VAL A 1 313 ? -3.734 5.428 35.357 1.00 90.06 313 VAL A N 1
ATOM 2417 C CA . VAL A 1 313 ? -4.260 4.727 36.532 1.00 90.06 313 VAL A CA 1
ATOM 2418 C C . VAL A 1 313 ? -3.872 3.251 36.507 1.00 90.06 313 VAL A C 1
ATOM 2420 O O . VAL A 1 313 ? -3.385 2.740 37.517 1.00 90.06 313 VAL A O 1
ATOM 2423 N N . PHE A 1 314 ? -4.071 2.573 35.378 1.00 93.56 314 PHE A N 1
ATOM 2424 C CA . PHE A 1 314 ? -3.733 1.165 35.196 1.00 93.56 314 PHE A CA 1
ATOM 2425 C C . PHE A 1 314 ? -2.225 0.942 35.357 1.00 93.56 314 PHE A C 1
ATOM 2427 O O . PHE A 1 314 ? -1.819 0.113 36.174 1.00 93.56 314 PHE A O 1
ATOM 2434 N N . TYR A 1 315 ? -1.405 1.773 34.706 1.00 91.62 315 TYR A N 1
ATOM 2435 C CA . TYR A 1 315 ? 0.050 1.783 34.846 1.00 91.62 315 TYR A CA 1
ATOM 2436 C C . TYR A 1 315 ? 0.475 1.900 36.316 1.00 91.62 315 TYR A C 1
ATOM 2438 O O . TYR A 1 315 ? 1.139 1.014 36.848 1.00 91.62 315 TYR A O 1
ATOM 2446 N N . ASN A 1 316 ? 0.023 2.938 37.032 1.00 91.19 316 ASN A N 1
ATOM 2447 C CA . ASN A 1 316 ? 0.403 3.165 38.435 1.00 91.19 316 ASN A CA 1
ATOM 2448 C C . ASN A 1 316 ? -0.083 2.062 39.395 1.00 91.19 316 ASN A C 1
ATOM 2450 O O . ASN A 1 316 ? 0.446 1.897 40.504 1.00 91.19 316 ASN A O 1
ATOM 2454 N N . LEU A 1 317 ? -1.127 1.323 39.017 1.00 91.81 317 LEU A N 1
ATOM 2455 C CA . LEU A 1 317 ? -1.640 0.222 39.820 1.00 91.81 317 LEU A CA 1
ATOM 2456 C C . LEU A 1 317 ? -0.834 -1.060 39.653 1.00 91.81 317 LEU A C 1
ATOM 2458 O O . LEU A 1 317 ? -0.787 -1.808 40.631 1.00 91.81 317 LEU A O 1
ATOM 2462 N N . LEU A 1 318 ? -0.200 -1.287 38.503 1.00 92.56 318 LEU A N 1
ATOM 2463 C CA . LEU A 1 318 ? 0.494 -2.539 38.187 1.00 92.56 318 LEU A CA 1
ATOM 2464 C C . LEU A 1 318 ? 2.021 -2.425 38.168 1.00 92.56 318 LEU A C 1
ATOM 2466 O O . LEU A 1 318 ? 2.689 -3.405 38.493 1.00 92.56 318 LEU A O 1
ATOM 2470 N N . VAL A 1 319 ? 2.567 -1.254 37.828 1.00 91.38 319 VAL A N 1
ATOM 2471 C CA . VAL A 1 319 ? 4.015 -1.041 37.703 1.00 91.38 319 VAL A CA 1
ATOM 2472 C C . VAL A 1 319 ? 4.757 -1.474 38.972 1.00 91.38 319 VAL A C 1
ATOM 2474 O O . VAL A 1 319 ? 4.345 -1.148 40.090 1.00 91.38 319 VAL A O 1
ATOM 2477 N N . ASP A 1 320 ? 5.840 -2.231 38.789 1.00 89.19 320 ASP A N 1
ATOM 2478 C CA . ASP A 1 320 ? 6.708 -2.786 39.839 1.00 89.19 320 ASP A CA 1
ATOM 2479 C C . ASP A 1 320 ? 6.003 -3.662 40.898 1.00 89.19 320 ASP A C 1
ATOM 2481 O O . ASP A 1 320 ? 6.546 -3.896 41.986 1.00 89.19 320 ASP A O 1
ATOM 2485 N N . LYS A 1 321 ? 4.792 -4.168 40.622 1.00 93.19 321 LYS A N 1
ATOM 2486 C CA . LYS A 1 321 ? 4.046 -5.022 41.557 1.00 93.19 321 LYS A CA 1
ATOM 2487 C C . LYS A 1 321 ? 3.930 -6.450 41.060 1.00 93.19 321 LYS A C 1
ATOM 2489 O O . LYS A 1 321 ? 3.673 -6.708 39.891 1.00 93.19 321 LYS A O 1
ATOM 2494 N N . LEU A 1 322 ? 4.052 -7.376 42.009 1.00 94.19 322 LEU A N 1
ATOM 2495 C CA . LEU A 1 322 ? 3.754 -8.783 41.785 1.00 94.19 322 LEU A CA 1
ATOM 2496 C C . LEU A 1 322 ? 2.235 -8.960 41.723 1.00 94.19 322 LEU A C 1
ATOM 2498 O O . LEU A 1 322 ? 1.535 -8.705 42.711 1.00 94.19 322 LEU A O 1
ATOM 2502 N N . ILE A 1 323 ? 1.737 -9.404 40.576 1.00 95.81 323 ILE A N 1
ATOM 2503 C CA . ILE A 1 323 ? 0.311 -9.594 40.316 1.00 95.81 323 ILE A CA 1
ATOM 2504 C C . ILE A 1 323 ? 0.010 -11.063 40.030 1.00 95.81 323 ILE A C 1
ATOM 2506 O O . ILE A 1 323 ? 0.842 -11.804 39.508 1.00 95.81 323 ILE A O 1
ATOM 2510 N N . ARG A 1 324 ? -1.196 -11.504 40.395 1.00 95.75 324 ARG A N 1
ATOM 2511 C CA . ARG A 1 324 ? -1.718 -12.819 40.019 1.00 95.75 324 ARG A CA 1
ATOM 2512 C C . ARG A 1 324 ? -2.641 -12.669 38.832 1.00 95.75 324 ARG A C 1
ATOM 2514 O O . ARG A 1 324 ? -3.653 -11.979 38.919 1.00 95.75 324 ARG A O 1
ATOM 2521 N N . VAL A 1 325 ? -2.313 -13.362 37.758 1.00 96.12 325 VAL A N 1
ATOM 2522 C CA . VAL A 1 325 ? -3.062 -13.330 36.508 1.00 96.12 325 VAL A CA 1
ATOM 2523 C C . VAL A 1 325 ? -3.728 -14.683 36.307 1.00 96.12 325 VAL A C 1
ATOM 2525 O O . VAL A 1 325 ? -3.077 -15.723 36.420 1.00 96.12 325 VAL A O 1
ATOM 2528 N N . LYS A 1 326 ? -5.040 -14.677 36.055 1.00 95.38 326 LYS A N 1
ATOM 2529 C CA . LYS A 1 326 ? -5.810 -15.852 35.643 1.00 95.38 326 LYS A CA 1
ATOM 2530 C C . LYS A 1 326 ? -6.180 -15.710 34.171 1.00 95.38 326 LYS A C 1
ATOM 2532 O O . LYS A 1 326 ? -6.909 -14.784 33.834 1.00 95.38 326 LYS A O 1
ATOM 2537 N N . VAL A 1 327 ? -5.761 -16.660 33.341 1.00 94.62 327 VAL A N 1
ATOM 2538 C CA . VAL A 1 327 ? -6.164 -16.713 31.928 1.00 94.62 327 VAL A CA 1
ATOM 2539 C C . VAL A 1 327 ? -7.608 -17.188 31.819 1.00 94.62 327 VAL A C 1
ATOM 2541 O O . VAL A 1 327 ? -7.957 -18.244 32.354 1.00 94.62 327 VAL A O 1
ATOM 2544 N N . LEU A 1 328 ? -8.449 -16.408 31.146 1.00 91.69 328 LEU A N 1
ATOM 2545 C CA . LEU A 1 328 ? -9.869 -16.692 30.938 1.00 91.69 328 LEU A CA 1
ATOM 2546 C C . LEU A 1 328 ? -10.162 -17.053 29.484 1.00 91.69 328 LEU A C 1
ATOM 2548 O O . LEU A 1 328 ? -10.909 -18.005 29.236 1.00 91.69 328 LEU A O 1
ATOM 2552 N N . ASN A 1 329 ? -9.518 -16.365 28.545 1.00 88.00 329 ASN A N 1
ATOM 2553 C CA . ASN A 1 329 ? -9.568 -16.682 27.127 1.00 88.00 329 ASN A CA 1
ATOM 2554 C C . ASN A 1 329 ? -8.178 -16.589 26.491 1.00 88.00 329 ASN A C 1
ATOM 2556 O O . ASN A 1 329 ? -7.278 -15.964 27.051 1.00 88.00 329 ASN A O 1
ATOM 2560 N N . ILE A 1 330 ? -8.016 -17.261 25.357 1.00 87.50 330 ILE A N 1
ATOM 2561 C CA . ILE A 1 330 ? -6.842 -17.154 24.493 1.00 87.50 330 ILE A CA 1
ATOM 2562 C C . ILE A 1 330 ? -7.406 -16.827 23.117 1.00 87.50 330 ILE A C 1
ATOM 2564 O O . ILE A 1 330 ? -8.237 -17.583 22.616 1.00 87.50 330 ILE A O 1
ATOM 2568 N N . GLU A 1 331 ? -7.021 -15.680 22.585 1.00 78.00 331 GLU A N 1
ATOM 2569 C CA . GLU A 1 331 ? -7.456 -15.165 21.293 1.00 78.00 331 GLU A CA 1
ATOM 2570 C C . GLU A 1 331 ? -6.277 -15.275 20.326 1.00 78.00 331 GLU A C 1
ATOM 2572 O O . GLU A 1 331 ? -5.186 -14.759 20.585 1.00 78.00 331 GLU A O 1
ATOM 2577 N N . GLU A 1 332 ? -6.488 -16.032 19.253 1.00 67.56 332 GLU A N 1
ATOM 2578 C CA . GLU A 1 332 ? -5.543 -16.191 18.152 1.00 67.56 332 GLU A CA 1
ATOM 2579 C C . GLU A 1 332 ? -5.993 -15.248 17.036 1.00 67.56 332 GLU A C 1
ATOM 2581 O O . GLU A 1 332 ? -7.056 -15.443 16.449 1.00 67.56 332 GLU A O 1
ATOM 2586 N N . HIS A 1 333 ? -5.201 -14.207 16.785 1.00 56.97 333 HIS A N 1
ATOM 2587 C CA . HIS A 1 333 ? -5.439 -13.251 15.705 1.00 56.97 333 HIS A CA 1
ATOM 2588 C C . HIS A 1 333 ? -4.561 -13.639 14.516 1.00 56.97 333 HIS A C 1
ATOM 2590 O O . HIS A 1 333 ? -3.375 -13.901 14.712 1.00 56.97 333 HIS A O 1
ATOM 2596 N N . SER A 1 334 ? -5.113 -13.664 13.299 1.00 39.62 334 SER A N 1
ATOM 2597 C CA . SER A 1 334 ? -4.380 -14.037 12.074 1.00 39.62 334 SER A CA 1
ATOM 2598 C C . SER A 1 334 ? -3.154 -13.158 11.804 1.00 39.62 334 SER A C 1
ATOM 2600 O O . SER A 1 334 ? -2.187 -13.638 11.219 1.00 39.62 334 SER A O 1
ATOM 2602 N N . ASP A 1 335 ? -3.175 -11.913 12.287 1.00 41.62 335 ASP A N 1
ATOM 2603 C CA . ASP A 1 335 ? -2.133 -10.907 12.049 1.00 41.62 335 ASP A CA 1
ATOM 2604 C C . ASP A 1 335 ? -1.156 -10.735 13.229 1.00 41.62 335 ASP A C 1
ATOM 2606 O O . ASP A 1 335 ? -0.160 -10.018 13.120 1.00 41.62 335 ASP A O 1
ATOM 2610 N N . SER A 1 336 ? -1.402 -11.402 14.367 1.00 50.19 336 SER A N 1
ATOM 2611 C CA . SER A 1 336 ? -0.529 -11.330 15.545 1.00 50.19 336 SER A CA 1
ATOM 2612 C C . SER A 1 336 ? 0.366 -12.557 15.643 1.00 50.19 336 SER A C 1
ATOM 2614 O O . SER A 1 336 ? -0.097 -13.691 15.727 1.00 50.19 336 SER A O 1
ATOM 2616 N N . VAL A 1 337 ? 1.676 -12.329 15.749 1.00 59.38 337 VAL A N 1
ATOM 2617 C CA . VAL A 1 337 ? 2.667 -13.409 15.894 1.00 59.38 337 VAL A CA 1
ATOM 2618 C C . VAL A 1 337 ? 2.575 -14.123 17.254 1.00 59.38 337 VAL A C 1
ATOM 2620 O O . VAL A 1 337 ? 3.129 -15.208 17.429 1.00 59.38 337 VAL A O 1
ATOM 2623 N N . PHE A 1 338 ? 1.871 -13.527 18.222 1.00 72.25 338 PHE A N 1
ATOM 2624 C CA . PHE A 1 338 ? 1.635 -14.104 19.543 1.00 72.25 338 PHE A CA 1
ATOM 2625 C C . PHE A 1 338 ? 0.141 -14.099 19.891 1.00 72.25 338 PHE A C 1
ATOM 2627 O O . PHE A 1 338 ? -0.533 -13.091 19.661 1.00 72.25 338 PHE A O 1
ATOM 2634 N N . PRO A 1 339 ? -0.379 -15.169 20.516 1.00 82.50 339 PRO A N 1
ATOM 2635 C CA . PRO A 1 339 ? -1.748 -15.180 21.013 1.00 82.50 339 PRO A CA 1
ATOM 2636 C C . PRO A 1 339 ? -1.934 -14.133 22.116 1.00 82.50 339 PRO A C 1
ATOM 2638 O O . PRO A 1 339 ? -1.062 -13.947 22.975 1.00 82.50 339 PRO A O 1
ATOM 2641 N N . GLN A 1 340 ? -3.091 -13.474 22.116 1.00 89.00 340 GLN A N 1
ATOM 2642 C CA . GLN A 1 340 ? -3.478 -12.524 23.150 1.00 89.00 340 GLN A CA 1
ATOM 2643 C C . GLN A 1 340 ? -4.288 -13.238 24.234 1.00 89.00 340 GLN A C 1
ATOM 2645 O O . GLN A 1 340 ? -5.266 -13.935 23.972 1.00 89.00 340 GLN A O 1
ATOM 2650 N N . TYR A 1 341 ? -3.879 -13.075 25.489 1.00 92.31 341 TYR A N 1
ATOM 2651 C CA . TYR A 1 341 ? -4.514 -13.742 26.619 1.00 92.31 341 TYR A CA 1
ATOM 2652 C C . TYR A 1 341 ? -5.478 -12.778 27.316 1.00 92.31 341 TYR A C 1
ATOM 2654 O O . TYR A 1 341 ? -5.044 -11.817 27.953 1.00 92.31 341 TYR A O 1
ATOM 2662 N N . ALA A 1 342 ? -6.783 -13.047 27.257 1.00 92.38 342 ALA A N 1
ATOM 2663 C CA . ALA A 1 342 ? -7.762 -12.305 28.049 1.00 92.38 342 ALA A CA 1
ATOM 2664 C C . ALA A 1 342 ? -7.691 -12.776 29.506 1.00 92.38 342 ALA A C 1
ATOM 2666 O O . ALA A 1 342 ? -7.883 -13.964 29.813 1.00 92.38 342 ALA A O 1
ATOM 2667 N N . VAL A 1 343 ? -7.384 -11.858 30.424 1.00 95.44 343 VAL A N 1
ATOM 2668 C CA . VAL A 1 343 ? -7.043 -12.201 31.806 1.00 95.44 343 VAL A CA 1
ATOM 2669 C C . VAL A 1 343 ? -7.841 -11.451 32.866 1.00 95.44 343 VAL A C 1
ATOM 2671 O O . VAL A 1 343 ? -8.221 -10.288 32.727 1.00 95.44 343 VAL A O 1
ATOM 2674 N N . ALA A 1 344 ? -8.016 -12.115 34.008 1.00 95.56 344 ALA A N 1
ATOM 2675 C CA . ALA A 1 344 ? -8.382 -11.466 35.258 1.00 95.56 344 ALA A CA 1
ATOM 2676 C C . ALA A 1 344 ? -7.143 -11.249 36.130 1.00 95.56 344 ALA A C 1
ATOM 2678 O O . ALA A 1 344 ? -6.393 -12.192 36.396 1.00 95.56 344 ALA A O 1
ATOM 2679 N N . ILE A 1 345 ? -6.959 -10.021 36.615 1.00 96.12 345 ILE A N 1
ATOM 2680 C CA . ILE A 1 345 ? -5.798 -9.642 37.426 1.00 96.12 345 ILE A CA 1
ATOM 2681 C C . ILE A 1 345 ? -6.221 -9.429 38.878 1.00 96.12 345 ILE A C 1
ATOM 2683 O O . ILE A 1 345 ? -7.135 -8.660 39.184 1.00 96.12 345 ILE A O 1
ATOM 2687 N N . GLU A 1 346 ? -5.497 -10.061 39.793 1.00 94.44 346 GLU A N 1
ATOM 2688 C CA . GLU A 1 346 ? -5.558 -9.803 41.222 1.00 94.44 346 GLU A CA 1
ATOM 2689 C C . GLU A 1 346 ? -4.220 -9.223 41.697 1.00 94.44 346 GLU A C 1
ATOM 2691 O O . GLU A 1 346 ? -3.175 -9.865 41.612 1.00 94.44 346 GLU A O 1
ATOM 2696 N N . CYS A 1 347 ? -4.250 -8.016 42.253 1.00 91.56 347 CYS A N 1
ATOM 2697 C CA . CYS A 1 347 ? -3.080 -7.350 42.817 1.00 91.56 347 CYS A CA 1
ATOM 2698 C C . CYS A 1 347 ? -3.412 -6.890 44.238 1.00 91.56 347 CYS A C 1
ATOM 2700 O O . CYS A 1 347 ? -4.406 -6.205 44.454 1.00 91.56 347 CYS A O 1
ATOM 2702 N N . GLU A 1 348 ? -2.610 -7.286 45.230 1.00 88.00 348 GLU A N 1
ATOM 2703 C CA . GLU A 1 348 ? -2.808 -6.913 46.645 1.00 88.00 348 GLU A CA 1
ATOM 2704 C C . GLU A 1 348 ? -4.216 -7.244 47.215 1.00 88.00 348 GLU A C 1
ATOM 2706 O O . GLU A 1 348 ? -4.710 -6.574 48.124 1.00 88.00 348 GLU A O 1
ATOM 2711 N N . ASN A 1 349 ? -4.846 -8.331 46.743 1.00 82.44 349 ASN A N 1
ATOM 2712 C CA . ASN A 1 349 ? -6.241 -8.738 47.026 1.00 82.44 349 ASN A CA 1
ATOM 2713 C C . ASN A 1 349 ? -7.320 -7.817 46.425 1.00 82.44 349 ASN A C 1
ATOM 2715 O O . ASN A 1 349 ? -8.472 -7.827 46.867 1.00 82.44 349 ASN A O 1
ATOM 2719 N N . VAL A 1 350 ? -6.955 -7.010 45.432 1.00 87.50 350 VAL A N 1
ATOM 2720 C CA . VAL A 1 350 ? -7.868 -6.190 44.640 1.00 87.50 350 VAL A CA 1
ATOM 2721 C C . VAL A 1 350 ? -7.987 -6.807 43.250 1.00 87.50 350 VAL A C 1
ATOM 2723 O O . VAL A 1 350 ? -6.980 -7.040 42.586 1.00 87.50 350 VAL A O 1
ATOM 2726 N N . VAL A 1 351 ? -9.219 -7.071 42.812 1.00 91.88 351 VAL A N 1
ATOM 2727 C CA . VAL A 1 351 ? -9.508 -7.540 41.450 1.00 91.88 351 VAL A CA 1
ATOM 2728 C C . VAL A 1 351 ? -9.519 -6.327 40.528 1.00 91.88 351 VAL A C 1
ATOM 2730 O O . VAL A 1 351 ? -10.413 -5.482 40.624 1.00 91.88 351 VAL A O 1
ATOM 2733 N N . MET A 1 352 ? -8.515 -6.215 39.660 1.00 91.56 352 MET A N 1
ATOM 2734 C CA . MET A 1 352 ? -8.331 -5.028 38.823 1.00 91.56 352 MET A CA 1
ATOM 2735 C C . MET A 1 352 ? -9.449 -4.863 37.808 1.00 91.56 352 MET A C 1
ATOM 2737 O O . MET A 1 352 ? -9.862 -3.730 37.589 1.00 91.56 352 MET A O 1
ATOM 2741 N N . ASN A 1 353 ? -10.029 -5.953 37.295 1.00 91.94 353 ASN A N 1
ATOM 2742 C CA . ASN A 1 353 ? -11.201 -5.896 36.418 1.00 91.94 353 ASN A CA 1
ATOM 2743 C C . ASN A 1 353 ? -12.333 -5.071 37.071 1.00 91.94 353 ASN A C 1
ATOM 2745 O O . ASN A 1 353 ? -12.928 -4.212 36.437 1.00 91.94 353 ASN A O 1
ATOM 2749 N N . THR A 1 354 ? -12.564 -5.208 38.382 1.00 91.50 354 THR A N 1
ATOM 2750 C CA . THR A 1 354 ? -13.575 -4.401 39.094 1.00 91.50 354 THR A CA 1
ATOM 2751 C C . THR A 1 354 ? -13.164 -2.935 39.268 1.00 91.50 354 THR A C 1
ATOM 2753 O O . THR A 1 354 ? -14.013 -2.047 39.234 1.00 91.50 354 THR A O 1
ATOM 2756 N N . VAL A 1 355 ? -11.875 -2.656 39.483 1.00 92.31 355 VAL A N 1
ATOM 2757 C CA . VAL A 1 355 ? -11.377 -1.276 39.630 1.00 92.31 355 VAL A CA 1
ATOM 2758 C C . VAL A 1 355 ? -11.469 -0.529 38.303 1.00 92.31 355 VAL A C 1
ATOM 2760 O O . VAL A 1 355 ? -11.906 0.624 38.280 1.00 92.31 355 VAL A O 1
ATOM 2763 N N . MET A 1 356 ? -11.091 -1.198 37.213 1.00 93.19 356 MET A N 1
ATOM 2764 C CA . MET A 1 356 ? -11.067 -0.626 35.871 1.00 93.19 356 MET A CA 1
ATOM 2765 C C . MET A 1 356 ? -12.463 -0.319 35.346 1.00 93.19 356 MET A C 1
ATOM 2767 O O . MET A 1 356 ? -12.628 0.671 34.647 1.00 93.19 356 MET A O 1
ATOM 2771 N N . GLN A 1 357 ? -13.499 -1.027 35.800 1.00 91.38 357 GLN A N 1
ATOM 2772 C CA . GLN A 1 357 ? -14.881 -0.760 35.392 1.00 91.38 357 GLN A CA 1
ATOM 2773 C C . GLN A 1 357 ? -15.355 0.681 35.641 1.00 91.38 357 GLN A C 1
ATOM 2775 O O . GLN A 1 357 ? -16.247 1.164 34.955 1.00 91.38 357 GLN A O 1
ATOM 2780 N N . LYS A 1 358 ? -14.743 1.408 36.585 1.00 91.88 358 LYS A N 1
ATOM 2781 C CA . LYS A 1 358 ? -15.022 2.836 36.816 1.00 91.88 358 LYS A CA 1
ATOM 2782 C C . LYS A 1 358 ? -14.536 3.746 35.675 1.00 91.88 358 LYS A C 1
ATOM 2784 O O . LYS A 1 358 ? -15.056 4.847 35.517 1.00 91.88 358 LYS A O 1
ATOM 2789 N N . TYR A 1 359 ? -13.507 3.314 34.959 1.00 91.69 359 TYR A N 1
ATOM 2790 C CA . TYR A 1 359 ? -12.865 4.026 33.855 1.00 91.69 359 TYR A CA 1
ATOM 2791 C C . TYR A 1 359 ? -13.360 3.530 32.497 1.00 91.69 359 TYR A C 1
ATOM 2793 O O . TYR A 1 359 ? -12.975 4.082 31.476 1.00 91.69 359 TYR A O 1
ATOM 2801 N N . TRP A 1 360 ? -14.210 2.507 32.492 1.00 91.50 360 TRP A N 1
ATOM 2802 C CA . TRP A 1 360 ? -14.898 2.041 31.306 1.00 91.50 360 TRP A CA 1
ATOM 2803 C C . TRP A 1 360 ? -16.156 2.872 31.080 1.00 91.50 360 TRP A C 1
ATOM 2805 O O . TRP A 1 360 ? -17.010 2.975 31.967 1.00 91.50 360 TRP A O 1
ATOM 2815 N N . LYS A 1 361 ? -16.265 3.468 29.897 1.00 87.38 361 LYS A N 1
ATOM 2816 C CA . LYS A 1 361 ? -17.474 4.121 29.410 1.00 87.38 361 LYS A CA 1
ATOM 2817 C C . LYS A 1 361 ? -18.136 3.137 28.451 1.00 87.38 361 LYS A C 1
ATOM 2819 O O . LYS A 1 361 ? -17.768 3.115 27.279 1.00 87.38 361 LYS A O 1
ATOM 2824 N N . PRO A 1 362 ? -19.069 2.297 28.934 1.00 81.50 362 PRO A N 1
ATOM 2825 C CA . PRO A 1 362 ? -19.869 1.512 28.012 1.00 81.50 362 PRO A CA 1
ATOM 2826 C C . PRO A 1 362 ? -20.577 2.478 27.063 1.00 81.50 362 PRO A C 1
ATOM 2828 O O . PRO A 1 362 ? -21.007 3.558 27.496 1.00 81.50 362 PRO A O 1
ATOM 2831 N N . LEU A 1 363 ? -20.673 2.103 25.789 1.00 64.19 363 LEU A N 1
ATOM 2832 C CA . LEU A 1 363 ? -21.514 2.830 24.846 1.00 64.19 363 LEU A CA 1
ATOM 2833 C C . LEU A 1 363 ? -22.924 2.937 25.459 1.00 64.19 363 LEU A C 1
ATOM 2835 O O . LEU A 1 363 ? -23.390 1.985 26.100 1.00 64.19 363 LEU A O 1
ATOM 2839 N N . PRO A 1 364 ? -23.561 4.120 25.418 1.00 42.50 364 PRO A N 1
ATOM 2840 C CA . PRO A 1 364 ? -24.822 4.339 26.106 1.00 42.50 364 PRO A CA 1
ATOM 2841 C C . PRO A 1 364 ? -25.897 3.405 25.551 1.00 42.50 364 PRO A C 1
ATOM 2843 O O . PRO A 1 364 ? -26.423 3.630 24.472 1.00 42.50 364 PRO A O 1
ATOM 2846 N N . THR A 1 365 ? -26.267 2.394 26.337 1.00 46.50 365 THR A N 1
ATOM 2847 C CA . THR A 1 365 ? -27.484 1.612 26.114 1.00 46.50 365 THR A CA 1
ATOM 2848 C C . THR A 1 365 ? -28.666 2.549 26.344 1.00 46.50 365 THR A C 1
ATOM 2850 O O . THR A 1 365 ? -28.863 3.073 27.450 1.00 46.50 365 THR A O 1
ATOM 2853 N N . GLU A 1 366 ? -29.415 2.846 25.292 1.00 30.75 366 GLU A N 1
ATOM 2854 C CA . GLU A 1 366 ? -30.400 3.917 25.289 1.00 30.75 366 GLU A CA 1
ATOM 2855 C C . GLU A 1 366 ? -31.690 3.527 26.039 1.00 30.75 366 GLU A C 1
ATOM 2857 O O . GLU A 1 366 ? -32.689 3.163 25.441 1.00 30.75 366 GLU A O 1
ATOM 2862 N N . HIS A 1 367 ? -31.734 3.637 27.374 1.00 35.78 367 HIS A N 1
ATOM 2863 C CA . HIS A 1 367 ? -32.978 3.470 28.157 1.00 35.78 367 HIS A CA 1
ATOM 2864 C C . HIS A 1 367 ? -33.044 4.476 29.335 1.00 35.78 367 HIS A C 1
ATOM 2866 O O . HIS A 1 367 ? -32.088 4.620 30.092 1.00 35.78 367 HIS A O 1
ATOM 2872 N N . ALA A 1 368 ? -34.127 5.203 29.667 1.00 41.41 368 ALA A N 1
ATOM 2873 C CA . ALA A 1 368 ? -35.538 5.189 29.256 1.00 41.41 368 ALA A CA 1
ATOM 2874 C C . ALA A 1 368 ? -36.301 6.436 29.799 1.00 41.41 368 ALA A C 1
ATOM 2876 O O . ALA A 1 368 ? -35.868 7.023 30.802 1.00 41.41 368 ALA A O 1
ATOM 2877 N N . LYS A 1 369 ? -37.501 6.753 29.251 1.00 25.92 369 LYS A N 1
ATOM 2878 C CA . LYS A 1 369 ? -38.776 7.018 30.001 1.00 25.92 369 LYS A CA 1
ATOM 2879 C C . LYS A 1 369 ? -39.965 7.465 29.110 1.00 25.92 369 LYS A C 1
ATOM 2881 O O . LYS A 1 369 ? -39.710 8.233 28.190 1.00 25.92 369 LYS A O 1
ATOM 2886 N N . PRO A 1 370 ? -41.255 7.251 29.500 1.00 37.97 370 PRO A N 1
ATOM 2887 C CA . PRO A 1 370 ? -41.803 6.420 30.590 1.00 37.97 370 PRO A CA 1
ATOM 2888 C C . PRO A 1 370 ? -42.923 5.422 30.173 1.00 37.97 370 PRO A C 1
ATOM 2890 O O . PRO A 1 370 ? -43.686 5.677 29.252 1.00 37.97 370 PRO A O 1
ATOM 2893 N N . GLU A 1 371 ? -43.046 4.342 30.959 1.00 37.22 371 GLU A N 1
ATOM 2894 C CA . GLU A 1 371 ? -44.171 3.391 31.125 1.00 37.22 371 GLU A CA 1
ATOM 2895 C C . GLU A 1 371 ? -45.325 3.415 30.097 1.00 37.22 371 GLU A C 1
ATOM 2897 O O . GLU A 1 371 ? -46.257 4.215 30.219 1.00 37.22 371 GLU A O 1
ATOM 2902 N N . MET A 1 372 ? -45.388 2.386 29.240 1.00 26.05 372 MET A N 1
ATOM 2903 C CA . MET A 1 372 ? -46.669 1.762 28.897 1.00 26.05 372 MET A CA 1
ATOM 2904 C C . MET A 1 372 ? -46.506 0.277 28.528 1.00 26.05 372 MET A C 1
ATOM 2906 O O . MET A 1 372 ? -46.127 -0.065 27.420 1.00 26.05 372 MET A O 1
ATOM 2910 N N . ASP A 1 373 ? -46.787 -0.566 29.527 1.00 31.56 373 ASP A N 1
ATOM 2911 C CA . ASP A 1 373 ? -47.312 -1.941 29.465 1.00 31.56 373 ASP A CA 1
ATOM 2912 C C . ASP A 1 373 ? -47.011 -2.746 28.189 1.00 31.56 373 ASP A C 1
ATOM 2914 O O . ASP A 1 373 ? -47.796 -2.702 27.243 1.00 31.56 373 ASP A O 1
ATOM 2918 N N . GLN A 1 374 ? -45.938 -3.544 28.190 1.00 28.19 374 GLN A N 1
ATOM 2919 C CA . GLN A 1 374 ? -45.806 -4.646 27.240 1.00 28.19 374 GLN A CA 1
ATOM 2920 C C . GLN A 1 374 ? -45.352 -5.927 27.937 1.00 28.19 374 GLN A C 1
ATOM 2922 O O . GLN A 1 374 ? -44.382 -5.992 28.688 1.00 28.19 374 GLN A O 1
ATOM 2927 N N . THR A 1 375 ? -46.189 -6.933 27.739 1.00 27.39 375 THR A N 1
ATOM 2928 C CA . THR A 1 375 ? -46.114 -8.292 28.243 1.00 27.39 375 THR A CA 1
ATOM 2929 C C . THR A 1 375 ? -45.000 -9.064 27.547 1.00 27.39 375 THR A C 1
ATOM 2931 O O . THR A 1 375 ? -45.121 -9.351 26.357 1.00 27.39 375 THR A O 1
ATOM 2934 N N . GLU A 1 376 ? -43.985 -9.487 28.305 1.00 27.53 376 GLU A N 1
ATOM 2935 C CA . GLU A 1 376 ? -43.075 -10.564 27.904 1.00 27.53 376 GLU A CA 1
ATOM 2936 C C . GLU A 1 376 ? -43.900 -11.804 27.537 1.00 27.53 376 GLU A C 1
ATOM 2938 O O . GLU A 1 376 ? -44.516 -12.450 28.395 1.00 27.53 376 GLU A O 1
ATOM 2943 N N . THR A 1 377 ? -43.913 -12.143 26.251 1.00 28.11 377 THR A N 1
ATOM 2944 C CA . THR A 1 377 ? -44.445 -13.417 25.775 1.00 28.11 377 THR A CA 1
ATOM 2945 C C . THR A 1 377 ? -43.323 -14.138 25.048 1.00 28.11 377 THR A C 1
ATOM 2947 O O . THR A 1 377 ? -43.135 -13.985 23.853 1.00 28.11 377 THR A O 1
ATOM 2950 N N . SER A 1 378 ? -42.564 -14.927 25.808 1.00 37.72 378 SER A N 1
ATOM 2951 C CA . SER A 1 378 ? -41.672 -15.958 25.280 1.00 37.72 378 SER A CA 1
ATOM 2952 C C . SER A 1 378 ? -42.485 -16.943 24.436 1.00 37.72 378 SER A C 1
ATOM 2954 O O . SER A 1 378 ? -43.270 -17.708 25.002 1.00 37.72 378 SER A O 1
ATOM 2956 N N . LEU A 1 379 ? -42.302 -16.935 23.112 1.00 30.34 379 LEU A N 1
ATOM 2957 C CA . LEU A 1 379 ? -42.703 -18.014 22.208 1.00 30.34 379 LEU A CA 1
ATOM 2958 C C . LEU A 1 379 ? -41.725 -18.127 21.027 1.00 30.34 379 LEU A C 1
ATOM 2960 O O . LEU A 1 379 ? -41.178 -17.143 20.560 1.00 30.34 379 LEU A O 1
ATOM 2964 N N . GLN A 1 380 ? -41.504 -19.375 20.617 1.00 44.41 380 GLN A N 1
ATOM 2965 C CA . GLN A 1 380 ? -40.728 -19.821 19.460 1.00 44.41 380 GLN A CA 1
ATOM 2966 C C . GLN A 1 380 ? -41.296 -19.290 18.132 1.00 44.41 380 GLN A C 1
ATOM 2968 O O . GLN A 1 380 ? -42.516 -19.302 17.964 1.00 44.41 380 GLN A O 1
ATOM 2973 N N . ASP A 1 381 ? -40.378 -18.938 17.225 1.00 43.66 381 ASP A N 1
ATOM 2974 C CA . ASP A 1 381 ? -40.533 -18.419 15.854 1.00 43.66 381 ASP A CA 1
ATOM 2975 C C . ASP A 1 381 ? -41.234 -17.043 15.772 1.00 43.66 381 ASP A C 1
ATOM 2977 O O . ASP A 1 381 ? -42.459 -16.940 15.679 1.00 43.66 381 ASP A O 1
ATOM 2981 N N . ASN A 1 382 ? -40.433 -15.968 15.826 1.00 52.56 382 ASN A N 1
ATOM 2982 C CA . ASN A 1 382 ? -40.881 -14.571 15.879 1.00 52.56 382 ASN A CA 1
ATOM 2983 C C . ASN A 1 382 ? -41.146 -13.992 14.477 1.00 52.56 382 ASN A C 1
ATOM 2985 O O . ASN A 1 382 ? -40.322 -13.249 13.956 1.00 52.56 382 ASN A O 1
ATOM 2989 N N . GLN A 1 383 ? -42.312 -14.295 13.896 1.00 59.62 383 GLN A N 1
ATOM 2990 C CA . GLN A 1 383 ? -42.907 -13.487 12.819 1.00 59.62 383 GLN A CA 1
ATOM 2991 C C . GLN A 1 383 ? -43.871 -12.454 13.424 1.00 59.62 383 GLN A C 1
ATOM 2993 O O . GLN A 1 383 ? -44.889 -12.844 14.008 1.00 59.62 383 GLN A O 1
ATOM 2998 N N . THR A 1 384 ? -43.572 -11.155 13.301 1.00 70.25 384 THR A N 1
ATOM 2999 C CA . THR A 1 384 ? -44.391 -10.069 13.886 1.00 70.25 384 THR A CA 1
ATOM 3000 C C . THR A 1 384 ? -44.738 -8.987 12.860 1.00 70.25 384 THR A C 1
ATOM 3002 O O . THR A 1 384 ? -43.854 -8.306 12.361 1.00 70.25 384 THR A O 1
ATOM 3005 N N . GLU A 1 385 ? -46.034 -8.779 12.600 1.00 78.75 385 GLU A N 1
ATOM 3006 C CA . GLU A 1 385 ? -46.551 -7.704 11.734 1.00 78.75 385 GLU A CA 1
ATOM 3007 C C . GLU A 1 385 ? -47.251 -6.611 12.571 1.00 78.75 385 GLU A C 1
ATOM 3009 O O . GLU A 1 385 ? -48.100 -6.920 13.421 1.00 78.75 385 GLU A O 1
ATOM 3014 N N . SER A 1 386 ? -46.967 -5.327 12.315 1.00 76.56 386 SER A N 1
ATOM 3015 C CA . SER A 1 386 ? -47.586 -4.189 13.021 1.00 76.56 386 SER A CA 1
ATOM 3016 C C . SER A 1 386 ? -47.900 -2.990 12.113 1.00 76.56 386 SER A C 1
ATOM 3018 O O . SER A 1 386 ? -47.268 -2.738 11.097 1.00 76.56 386 SER A O 1
ATOM 3020 N N . ASN A 1 387 ? -48.901 -2.189 12.502 1.00 69.00 387 ASN A N 1
ATOM 3021 C CA . ASN A 1 387 ? -49.241 -0.920 11.834 1.00 69.00 387 ASN A CA 1
ATOM 3022 C C . ASN A 1 387 ? -48.580 0.317 12.476 1.00 69.00 387 ASN A C 1
ATOM 3024 O O . ASN A 1 387 ? -48.924 1.444 12.126 1.00 69.00 387 ASN A O 1
ATOM 3028 N N . GLY A 1 388 ? -47.711 0.111 13.454 1.00 68.06 388 GLY A N 1
ATOM 3029 C CA . GLY A 1 388 ? -46.903 1.131 14.116 1.00 68.06 388 GLY A CA 1
ATOM 3030 C C . GLY A 1 388 ? -45.651 0.468 14.675 1.00 68.06 388 GLY A C 1
ATOM 3031 O O . GLY A 1 388 ? -45.477 -0.728 14.464 1.00 68.06 388 GLY A O 1
ATOM 3032 N N . ASP A 1 389 ? -44.837 1.219 15.399 1.00 78.19 389 ASP A N 1
ATOM 3033 C CA . ASP A 1 389 ? -43.457 0.837 15.706 1.00 78.19 389 ASP A CA 1
ATOM 3034 C C . ASP A 1 389 ? -43.320 -0.549 16.369 1.00 78.19 389 ASP A C 1
ATOM 3036 O O . ASP A 1 389 ? -44.148 -0.947 17.203 1.00 78.19 389 ASP A O 1
ATOM 3040 N N . ILE A 1 390 ? -42.275 -1.286 15.985 1.00 78.31 390 ILE A N 1
ATOM 3041 C CA . ILE A 1 390 ? -41.940 -2.617 16.502 1.00 78.31 390 ILE A CA 1
ATOM 3042 C C . ILE A 1 390 ? -40.630 -2.531 17.279 1.00 78.31 390 ILE A C 1
ATOM 3044 O O . ILE A 1 390 ? -39.633 -2.037 16.770 1.00 78.31 390 ILE A O 1
ATOM 3048 N N . GLN A 1 391 ? -40.635 -3.068 18.499 1.00 83.69 391 GLN A N 1
ATOM 3049 C CA . GLN A 1 391 ? -39.429 -3.340 19.280 1.00 83.69 391 GLN A CA 1
ATOM 3050 C C . GLN A 1 391 ? -39.411 -4.826 19.632 1.00 83.69 391 GLN A C 1
ATOM 3052 O O . GLN A 1 391 ? -40.405 -5.333 20.165 1.00 83.69 391 GLN A O 1
ATOM 3057 N N . THR A 1 392 ? -38.360 -5.570 19.286 1.00 76.19 392 THR A N 1
ATOM 3058 C CA . THR A 1 392 ? -38.310 -7.024 19.543 1.00 76.19 392 THR A CA 1
ATOM 3059 C C . THR A 1 392 ? -36.890 -7.521 19.787 1.00 76.19 392 THR A C 1
ATOM 3061 O O . THR A 1 392 ? -35.983 -7.213 19.029 1.00 76.19 392 THR A O 1
ATOM 3064 N N . GLU A 1 393 ? -36.722 -8.357 20.811 1.00 83.62 393 GLU A N 1
ATOM 3065 C CA . GLU A 1 393 ? -35.455 -9.015 21.144 1.00 83.62 393 GLU A CA 1
ATOM 3066 C C . GLU A 1 393 ? -35.629 -10.541 21.097 1.00 83.62 393 GLU A C 1
ATOM 3068 O O . GLU A 1 393 ? -36.646 -11.076 21.563 1.00 83.62 393 GLU A O 1
ATOM 3073 N N . SER A 1 394 ? -34.650 -11.271 20.557 1.00 76.62 394 SER A N 1
ATOM 3074 C CA . SER A 1 394 ? -34.721 -12.730 20.414 1.00 76.62 394 SER A CA 1
ATOM 3075 C C . SER A 1 394 ? -33.362 -13.422 20.548 1.00 76.62 394 SER A C 1
ATOM 3077 O O . SER A 1 394 ? -32.317 -12.902 20.185 1.00 76.62 394 SER A O 1
ATOM 3079 N N . ASN A 1 395 ? -33.372 -14.665 21.043 1.00 76.56 395 ASN A N 1
ATOM 3080 C CA . ASN A 1 395 ? -32.178 -15.526 21.073 1.00 76.56 395 ASN A CA 1
ATOM 3081 C C . ASN A 1 395 ? -32.005 -16.381 19.802 1.00 76.56 395 ASN A C 1
ATOM 3083 O O . ASN A 1 395 ? -31.118 -17.228 19.753 1.00 76.56 395 ASN A O 1
ATOM 3087 N N . GLY A 1 396 ? -32.890 -16.224 18.828 1.00 74.75 396 GLY A N 1
ATOM 3088 C CA . GLY A 1 396 ? -32.826 -16.849 17.510 1.00 74.75 396 GLY A CA 1
ATOM 3089 C C . GLY A 1 396 ? -33.511 -15.932 16.508 1.00 74.75 396 GLY A C 1
ATOM 3090 O O . GLY A 1 396 ? -33.902 -14.833 16.888 1.00 74.75 396 GLY A O 1
ATOM 3091 N N . ASP A 1 397 ? -33.701 -16.393 15.285 1.00 86.25 397 ASP A N 1
ATOM 3092 C CA . ASP A 1 397 ? -34.020 -15.517 14.157 1.00 86.25 397 ASP A CA 1
ATOM 3093 C C . ASP A 1 397 ? -35.278 -14.644 14.362 1.00 86.25 397 ASP A C 1
ATOM 3095 O O . ASP A 1 397 ? -36.266 -15.055 14.993 1.00 86.25 397 ASP A O 1
ATOM 3099 N N . ILE A 1 398 ? -35.232 -13.423 13.826 1.00 85.69 398 ILE A N 1
ATOM 3100 C CA . ILE A 1 398 ? -36.306 -12.425 13.873 1.00 85.69 398 ILE A CA 1
ATOM 3101 C C . ILE A 1 398 ? -36.796 -12.142 12.455 1.00 85.69 398 ILE A C 1
ATOM 3103 O O . ILE A 1 398 ? -36.002 -11.851 11.568 1.00 85.69 398 ILE A O 1
ATOM 3107 N N . GLN A 1 399 ? -38.117 -12.174 12.265 1.00 88.06 399 GLN A N 1
ATOM 3108 C CA . GLN A 1 399 ? -38.774 -11.724 11.039 1.00 88.06 399 GLN A CA 1
ATOM 3109 C C . GLN A 1 399 ? -39.883 -10.720 11.378 1.00 88.06 399 GLN A C 1
ATOM 3111 O O . GLN A 1 399 ? -40.844 -11.074 12.071 1.00 88.06 399 GLN A O 1
ATOM 3116 N N . THR A 1 400 ? -39.787 -9.467 10.932 1.00 85.12 400 THR A N 1
ATOM 3117 C CA . THR A 1 400 ? -40.803 -8.447 11.264 1.00 85.12 400 THR A CA 1
ATOM 3118 C C . THR A 1 400 ? -41.166 -7.529 10.101 1.00 85.12 400 THR A C 1
ATOM 3120 O O . THR A 1 400 ? -40.345 -7.218 9.251 1.00 85.12 400 THR A O 1
ATOM 3123 N N . GLU A 1 401 ? -42.419 -7.073 10.080 1.00 89.75 401 GLU A N 1
ATOM 3124 C CA . GLU A 1 401 ? -42.916 -6.101 9.098 1.00 89.75 401 GLU A CA 1
ATOM 3125 C C . GLU A 1 401 ? -43.697 -4.985 9.810 1.00 89.75 401 GLU A C 1
ATOM 3127 O O . GLU A 1 401 ? -44.598 -5.256 10.618 1.00 89.75 401 GLU A O 1
ATOM 3132 N N . SER A 1 402 ? -43.395 -3.718 9.511 1.00 86.50 402 SER A N 1
ATOM 3133 C CA . SER A 1 402 ? -44.005 -2.561 10.179 1.00 86.50 402 SER A CA 1
ATOM 3134 C C . SER A 1 402 ? -44.356 -1.410 9.237 1.00 86.50 402 SER A C 1
ATOM 3136 O O . SER A 1 402 ? -43.651 -1.088 8.287 1.00 86.50 402 SER A O 1
ATOM 3138 N N . ASN A 1 403 ? -45.450 -0.706 9.545 1.00 80.38 403 ASN A N 1
ATOM 3139 C CA . ASN A 1 403 ? -45.743 0.599 8.935 1.00 80.38 403 ASN A CA 1
ATOM 3140 C C . ASN A 1 403 ? -45.103 1.796 9.673 1.00 80.38 403 ASN A C 1
ATOM 3142 O O . ASN A 1 403 ? -45.239 2.923 9.196 1.00 80.38 403 ASN A O 1
ATOM 3146 N N . GLY A 1 404 ? -44.510 1.571 10.846 1.00 77.62 404 GLY A N 1
ATOM 3147 C CA . GLY A 1 404 ? -43.723 2.547 11.615 1.00 77.62 404 GLY A CA 1
ATOM 3148 C C . GLY A 1 404 ? -42.312 2.014 11.852 1.00 77.62 404 GLY A C 1
ATOM 3149 O O . GLY A 1 404 ? -41.946 1.028 11.228 1.00 77.62 404 GLY A O 1
ATOM 3150 N N . ASP A 1 405 ? -41.553 2.600 12.768 1.00 85.75 405 ASP A N 1
ATOM 3151 C CA . ASP A 1 405 ? -40.124 2.287 12.920 1.00 85.75 405 ASP A CA 1
ATOM 3152 C C . ASP A 1 405 ? -39.897 0.867 13.480 1.00 85.75 405 ASP A C 1
ATOM 3154 O O . ASP A 1 405 ? -40.738 0.332 14.213 1.00 85.75 405 ASP A O 1
ATOM 3158 N N . ILE A 1 406 ? -38.773 0.234 13.143 1.00 87.19 406 ILE A N 1
ATOM 3159 C CA . ILE A 1 406 ? -38.398 -1.098 13.639 1.00 87.19 406 ILE A CA 1
ATOM 3160 C C . ILE A 1 406 ? -37.088 -1.002 14.411 1.00 87.19 406 ILE A C 1
ATOM 3162 O O . ILE A 1 406 ? -36.095 -0.510 13.891 1.00 87.19 406 ILE A O 1
ATOM 3166 N N . GLN A 1 407 ? -37.082 -1.517 15.641 1.00 89.06 407 GLN A N 1
ATOM 3167 C CA . GLN A 1 407 ? -35.873 -1.731 16.431 1.00 89.06 407 GLN A CA 1
ATOM 3168 C C . GLN A 1 407 ? -35.795 -3.194 16.869 1.00 89.06 407 GLN A C 1
ATOM 3170 O O . GLN A 1 407 ? -36.685 -3.670 17.584 1.00 89.06 407 GLN A O 1
ATOM 3175 N N . THR A 1 408 ? -34.769 -3.936 16.449 1.00 83.50 408 THR A N 1
ATOM 3176 C CA . THR A 1 408 ? -34.659 -5.358 16.819 1.00 83.50 408 THR A CA 1
ATOM 3177 C C . THR A 1 408 ? -33.249 -5.816 17.147 1.00 83.50 408 THR A C 1
ATOM 3179 O O . THR A 1 408 ? -32.310 -5.461 16.448 1.00 83.50 408 THR A O 1
ATOM 3182 N N . GLU A 1 409 ? -33.128 -6.693 18.143 1.00 87.56 409 GLU A N 1
ATOM 3183 C CA . GLU A 1 409 ? -31.862 -7.336 18.517 1.00 87.56 409 GLU A CA 1
ATOM 3184 C C . GLU A 1 409 ? -31.999 -8.865 18.493 1.00 87.56 409 GLU A C 1
ATOM 3186 O O . GLU A 1 409 ? -32.936 -9.426 19.075 1.00 87.56 409 GLU A O 1
ATOM 3191 N N . SER A 1 410 ? -31.063 -9.564 17.849 1.00 83.88 410 SER A N 1
ATOM 3192 C CA . SER A 1 410 ? -31.114 -11.021 17.693 1.00 83.88 410 SER A CA 1
ATOM 3193 C C . SER A 1 410 ? -29.761 -11.701 17.893 1.00 83.88 410 SER A C 1
ATOM 3195 O O . SER A 1 410 ? -28.718 -11.220 17.463 1.00 83.88 410 SER A O 1
ATOM 3197 N N . ASN A 1 411 ? -29.770 -12.893 18.497 1.00 81.75 411 ASN A N 1
ATOM 3198 C CA . ASN A 1 411 ? -28.609 -13.793 18.463 1.00 81.75 411 ASN A CA 1
ATOM 3199 C C . ASN A 1 411 ? -28.552 -14.686 17.206 1.00 81.75 411 ASN A C 1
ATOM 3201 O O . ASN A 1 411 ? -27.564 -15.394 17.031 1.00 81.75 411 ASN A O 1
ATOM 3205 N N . GLY A 1 412 ? -29.615 -14.711 16.400 1.00 82.50 412 GLY A N 1
ATOM 3206 C CA . GLY A 1 412 ? -29.672 -15.360 15.082 1.00 82.50 412 GLY A CA 1
ATOM 3207 C C . GLY A 1 412 ? -29.991 -14.332 13.998 1.00 82.50 412 GLY A C 1
ATOM 3208 O O . GLY A 1 412 ? -29.919 -13.142 14.275 1.00 82.50 412 GLY A O 1
ATOM 3209 N N . ASP A 1 413 ? -30.411 -14.756 12.815 1.00 91.00 413 ASP A N 1
ATOM 3210 C CA . ASP A 1 413 ? -30.554 -13.851 11.666 1.00 91.00 413 ASP A CA 1
ATOM 3211 C C . ASP A 1 413 ? -31.730 -12.870 11.830 1.00 91.00 413 ASP A C 1
ATOM 3213 O O . ASP A 1 413 ? -32.720 -13.161 12.512 1.00 91.00 413 ASP A O 1
ATOM 3217 N N . ILE A 1 414 ? -31.645 -11.697 11.204 1.00 92.62 414 ILE A N 1
ATOM 3218 C CA . ILE A 1 414 ? -32.703 -10.679 11.215 1.00 92.62 414 ILE A CA 1
ATOM 3219 C C . ILE A 1 414 ? -33.175 -10.417 9.788 1.00 92.62 414 ILE A C 1
ATOM 3221 O O . ILE A 1 414 ? -32.374 -10.101 8.917 1.00 92.62 414 ILE A O 1
ATOM 3225 N N . GLN A 1 415 ? -34.488 -10.498 9.562 1.00 93.25 415 GLN A N 1
ATOM 3226 C CA . GLN A 1 415 ? -35.133 -10.059 8.323 1.00 93.25 415 GLN A CA 1
ATOM 3227 C C . GLN A 1 415 ? -36.259 -9.077 8.647 1.00 93.25 415 GLN A C 1
ATOM 3229 O O . GLN A 1 415 ? -37.207 -9.449 9.345 1.00 93.25 415 GLN A O 1
ATOM 3234 N N . THR A 1 416 ? -36.184 -7.829 8.178 1.00 91.44 416 THR A N 1
ATOM 3235 C CA . THR A 1 416 ? -37.216 -6.826 8.509 1.00 91.44 416 THR A CA 1
ATOM 3236 C C . THR A 1 416 ? -37.596 -5.915 7.348 1.00 91.44 416 THR A C 1
ATOM 3238 O O . THR A 1 416 ? -36.737 -5.514 6.572 1.00 91.44 416 THR A O 1
ATOM 3241 N N . GLU A 1 417 ? -38.875 -5.544 7.265 1.00 93.88 417 GLU A N 1
ATOM 3242 C CA . GLU A 1 417 ? -39.383 -4.566 6.292 1.00 93.88 417 GLU A CA 1
ATOM 3243 C C . GLU A 1 417 ? -40.143 -3.431 6.999 1.00 93.88 417 GLU A C 1
ATOM 3245 O O . GLU A 1 417 ? -41.050 -3.682 7.802 1.00 93.88 417 GLU A O 1
ATOM 3250 N N . SER A 1 418 ? -39.821 -2.172 6.689 1.00 91.94 418 SER A N 1
ATOM 3251 C CA . SER A 1 418 ? -40.408 -0.997 7.349 1.00 91.94 418 SER A CA 1
ATOM 3252 C C . SER A 1 418 ? -40.795 0.128 6.389 1.00 91.94 418 SER A C 1
ATOM 3254 O O . SER A 1 418 ? -40.106 0.439 5.421 1.00 91.94 418 SER A O 1
ATOM 3256 N N . ASN A 1 419 ? -41.894 0.823 6.697 1.00 87.38 419 ASN A N 1
ATOM 3257 C CA . ASN A 1 419 ? -42.183 2.130 6.093 1.00 87.38 419 ASN A CA 1
ATOM 3258 C C . ASN A 1 419 ? -41.557 3.319 6.850 1.00 87.38 419 ASN A C 1
ATOM 3260 O O . ASN A 1 419 ? -41.608 4.437 6.332 1.00 87.38 419 ASN A O 1
ATOM 3264 N N . GLY A 1 420 ? -41.077 3.096 8.074 1.00 84.38 420 GLY A N 1
ATOM 3265 C CA . GLY A 1 420 ? -40.328 4.056 8.891 1.00 84.38 420 GLY A CA 1
ATOM 3266 C C . GLY A 1 420 ? -38.846 3.691 8.934 1.00 84.38 420 GLY A C 1
ATOM 3267 O O . GLY A 1 420 ? -38.394 2.960 8.065 1.00 84.38 420 GLY A O 1
ATOM 3268 N N . ASP A 1 421 ? -38.115 4.149 9.942 1.00 91.31 421 ASP A N 1
ATOM 3269 C CA . ASP A 1 421 ? -36.680 3.864 10.081 1.00 91.31 421 ASP A CA 1
ATOM 3270 C C . ASP A 1 421 ? -36.444 2.442 10.629 1.00 91.31 421 ASP A C 1
ATOM 3272 O O . ASP A 1 421 ? -37.309 1.870 11.307 1.00 91.31 421 ASP A O 1
ATOM 3276 N N . ILE A 1 422 ? -35.281 1.853 10.340 1.00 93.56 422 ILE A N 1
ATOM 3277 C CA . ILE A 1 422 ? -34.879 0.525 10.828 1.00 93.56 422 ILE A CA 1
ATOM 3278 C C . ILE A 1 422 ? -33.570 0.633 11.606 1.00 93.56 422 ILE A C 1
ATOM 3280 O O . ILE A 1 422 ? -32.587 1.169 11.102 1.00 93.56 422 ILE A O 1
ATOM 3284 N N . GLN A 1 423 ? -33.548 0.083 12.820 1.00 93.19 423 GLN A N 1
ATOM 3285 C CA . GLN A 1 423 ? -32.342 -0.077 13.630 1.00 93.19 423 GLN A CA 1
ATOM 3286 C C . GLN A 1 423 ? -32.220 -1.523 14.110 1.00 93.19 423 GLN A C 1
ATOM 3288 O O . GLN A 1 423 ? -33.072 -1.989 14.869 1.00 93.19 423 GLN A O 1
ATOM 3293 N N . THR A 1 424 ? -31.193 -2.259 13.688 1.00 89.25 424 THR A N 1
ATOM 3294 C CA . THR A 1 424 ? -31.084 -3.679 14.065 1.00 89.25 424 THR A CA 1
ATOM 3295 C C . THR A 1 424 ? -29.672 -4.128 14.399 1.00 89.25 424 THR A C 1
ATOM 3297 O O . THR A 1 424 ? -28.735 -3.801 13.679 1.00 89.25 424 THR A O 1
ATOM 3300 N N . GLU A 1 425 ? -29.540 -4.965 15.427 1.00 90.75 425 GLU A N 1
ATOM 3301 C CA . GLU A 1 425 ? -28.274 -5.603 15.802 1.00 90.75 425 GLU A CA 1
ATOM 3302 C C . GLU A 1 425 ? -28.409 -7.129 15.809 1.00 90.75 425 GLU A C 1
ATOM 3304 O O . GLU A 1 425 ? -29.346 -7.677 16.396 1.00 90.75 425 GLU A O 1
ATOM 3309 N N . SER A 1 426 ? -27.471 -7.835 15.175 1.00 89.62 426 SER A N 1
ATOM 3310 C CA . SER A 1 426 ? -27.525 -9.294 15.027 1.00 89.62 426 SER A CA 1
ATOM 3311 C C . SER A 1 426 ? -26.173 -9.965 15.262 1.00 89.62 426 SER A C 1
ATOM 3313 O O . SER A 1 426 ? -25.132 -9.472 14.845 1.00 89.62 426 SER A O 1
ATOM 3315 N N . ASN A 1 427 ? -26.166 -11.147 15.882 1.00 86.44 427 ASN A N 1
ATOM 3316 C CA . ASN A 1 427 ? -24.991 -12.030 15.828 1.00 86.44 427 ASN A CA 1
ATOM 3317 C C . ASN A 1 427 ? -24.954 -12.909 14.564 1.00 86.44 427 ASN A C 1
ATOM 3319 O O . ASN A 1 427 ? -23.919 -13.525 14.313 1.00 86.44 427 ASN A O 1
ATOM 3323 N N . GLY A 1 428 ? -26.068 -13.012 13.837 1.00 86.06 428 GLY A N 1
ATOM 3324 C CA . GLY A 1 428 ? -26.163 -13.661 12.527 1.00 86.06 428 GLY A CA 1
ATOM 3325 C C . GLY A 1 428 ? -26.213 -12.632 11.399 1.00 86.06 428 GLY A C 1
ATOM 3326 O O . GLY A 1 428 ? -25.751 -11.505 11.579 1.00 86.06 428 GLY A O 1
ATOM 3327 N N . ASP A 1 429 ? -26.816 -13.002 10.276 1.00 94.94 429 ASP A N 1
ATOM 3328 C CA . ASP A 1 429 ? -26.947 -12.130 9.105 1.00 94.94 429 ASP A CA 1
ATOM 3329 C C . ASP A 1 429 ? -28.103 -11.128 9.284 1.00 94.94 429 ASP A C 1
ATOM 3331 O O . ASP A 1 429 ? -29.051 -11.367 10.048 1.00 94.94 429 ASP A O 1
ATOM 3335 N N . ILE A 1 430 ? -28.046 -9.999 8.576 1.00 96.38 430 ILE A N 1
ATOM 3336 C CA . ILE A 1 430 ? -29.098 -8.975 8.560 1.00 96.38 430 ILE A CA 1
ATOM 3337 C C . ILE A 1 430 ? -29.567 -8.731 7.126 1.00 96.38 430 ILE A C 1
ATOM 3339 O O . ILE A 1 430 ? -28.776 -8.399 6.249 1.00 96.38 430 ILE A O 1
ATOM 3343 N N . GLN A 1 431 ? -30.879 -8.820 6.906 1.00 96.12 431 GLN A N 1
ATOM 3344 C CA . GLN A 1 431 ? -31.540 -8.409 5.668 1.00 96.12 431 GLN A CA 1
ATOM 3345 C C . GLN A 1 431 ? -32.650 -7.403 5.977 1.00 96.12 431 GLN A C 1
ATOM 3347 O O . GLN A 1 431 ? -33.585 -7.729 6.713 1.00 96.12 431 GLN A O 1
ATOM 3352 N N . THR A 1 432 ? -32.579 -6.178 5.453 1.00 94.62 432 THR A N 1
ATOM 3353 C CA . THR A 1 432 ? -33.609 -5.164 5.749 1.00 94.62 432 THR A CA 1
ATOM 3354 C C . THR A 1 432 ? -34.011 -4.312 4.551 1.00 94.62 432 THR A C 1
ATOM 3356 O O . THR A 1 432 ? -33.177 -3.957 3.727 1.00 94.62 432 THR A O 1
ATOM 3359 N N . GLU A 1 433 ? -35.293 -3.955 4.474 1.00 96.19 433 GLU A N 1
ATOM 3360 C CA . GLU A 1 433 ? -35.823 -3.016 3.477 1.00 96.19 433 GLU A CA 1
ATOM 3361 C C . GLU A 1 433 ? -36.597 -1.884 4.165 1.00 96.19 433 GLU A C 1
ATOM 3363 O O . GLU A 1 433 ? -37.500 -2.135 4.969 1.00 96.19 433 GLU A O 1
ATOM 3368 N N . SER A 1 434 ? -36.280 -0.628 3.839 1.00 94.50 434 SER A N 1
ATOM 3369 C CA . SER A 1 434 ? -36.861 0.546 4.500 1.00 94.50 434 SER A CA 1
ATOM 3370 C C . SER A 1 434 ? -37.261 1.667 3.541 1.00 94.50 434 SER A C 1
ATOM 3372 O O . SER A 1 434 ? -36.576 1.982 2.568 1.00 94.50 434 SER A O 1
ATOM 3374 N N . ASN A 1 435 ? -38.365 2.355 3.848 1.00 91.31 435 ASN A N 1
ATOM 3375 C CA . ASN A 1 435 ? -38.655 3.662 3.247 1.00 91.31 435 ASN A CA 1
ATOM 3376 C C . ASN A 1 435 ? -38.021 4.846 4.004 1.00 91.31 435 ASN A C 1
ATOM 3378 O O . ASN A 1 435 ? -38.019 5.954 3.458 1.00 91.31 435 ASN A O 1
ATOM 3382 N N . GLY A 1 436 ? -37.582 4.631 5.245 1.00 85.81 436 GLY A N 1
ATOM 3383 C CA . GLY A 1 436 ? -36.849 5.588 6.078 1.00 85.81 436 GLY A CA 1
ATOM 3384 C C . GLY A 1 436 ? -35.347 5.316 6.052 1.00 85.81 436 GLY A C 1
ATOM 3385 O O . GLY A 1 436 ? -34.867 4.715 5.101 1.00 85.81 436 GLY A O 1
ATOM 3386 N N . ASP A 1 437 ? -34.619 5.732 7.082 1.00 94.06 437 ASP A N 1
ATOM 3387 C CA . ASP A 1 437 ? -33.181 5.468 7.221 1.00 94.06 437 ASP A CA 1
ATOM 3388 C C . ASP A 1 437 ? -32.934 4.052 7.788 1.00 94.06 437 ASP A C 1
ATOM 3390 O O . ASP A 1 437 ? -33.799 3.475 8.459 1.00 94.06 437 ASP A O 1
ATOM 3394 N N . ILE A 1 438 ? -31.758 3.476 7.521 1.00 96.25 438 ILE A N 1
ATOM 3395 C CA . ILE A 1 438 ? -31.348 2.154 8.026 1.00 96.25 438 ILE A CA 1
ATOM 3396 C C . ILE A 1 438 ? -30.041 2.278 8.807 1.00 96.25 438 ILE A C 1
ATOM 3398 O O . ILE A 1 438 ? -29.060 2.819 8.301 1.00 96.25 438 ILE A O 1
ATOM 3402 N N . GLN A 1 439 ? -30.016 1.739 10.027 1.00 95.62 439 GLN A N 1
ATOM 3403 C CA . GLN A 1 439 ? -28.810 1.593 10.841 1.00 95.62 439 GLN A CA 1
ATOM 3404 C C . GLN A 1 439 ? -28.683 0.152 11.334 1.00 95.62 439 GLN A C 1
ATOM 3406 O O . GLN A 1 439 ? -29.513 -0.303 12.121 1.00 95.62 439 GLN A O 1
ATOM 3411 N N . THR A 1 440 ? -27.670 -0.590 10.895 1.00 92.19 440 THR A N 1
ATOM 3412 C CA . THR A 1 440 ? -27.554 -2.008 11.274 1.00 92.19 440 THR A CA 1
ATOM 3413 C C . THR A 1 440 ? -26.135 -2.432 11.601 1.00 92.19 440 THR A C 1
ATOM 3415 O O . THR A 1 440 ? -25.205 -2.024 10.917 1.00 92.19 440 THR A O 1
ATOM 3418 N N . ALA A 1 441 ? -25.975 -3.309 12.590 1.00 92.62 441 ALA A N 1
ATOM 3419 C CA . ALA A 1 441 ? -24.678 -3.889 12.925 1.00 92.62 441 ALA A CA 1
ATOM 3420 C C . ALA A 1 441 ? -24.765 -5.407 13.109 1.00 92.62 441 ALA A C 1
ATOM 3422 O O . ALA A 1 441 ? -25.662 -5.894 13.807 1.00 92.62 441 ALA A O 1
ATOM 3423 N N . CYS A 1 442 ? -23.838 -6.174 12.528 1.00 86.94 442 CYS A N 1
ATOM 3424 C CA . CYS A 1 442 ? -23.777 -7.609 12.797 1.00 86.94 442 CYS A CA 1
ATOM 3425 C C . CYS A 1 442 ? -22.406 -8.271 12.698 1.00 86.94 442 CYS A C 1
ATOM 3427 O O . CYS A 1 442 ? -21.435 -7.719 12.194 1.00 86.94 442 CYS A O 1
ATOM 3429 N N . ASN A 1 443 ? -22.343 -9.511 13.191 1.00 87.69 443 ASN A N 1
ATOM 3430 C CA . ASN A 1 443 ? -21.180 -10.374 12.986 1.00 87.69 443 ASN A CA 1
ATOM 3431 C C . ASN A 1 443 ? -21.236 -11.181 11.676 1.00 87.69 443 ASN A C 1
ATOM 3433 O O . ASN A 1 443 ? -20.198 -11.698 11.269 1.00 87.69 443 ASN A O 1
ATOM 3437 N N . GLY A 1 444 ? -22.429 -11.364 11.101 1.00 85.75 444 GLY A N 1
ATOM 3438 C CA . GLY A 1 444 ? -22.650 -12.039 9.817 1.00 85.75 444 GLY A CA 1
ATOM 3439 C C . GLY A 1 444 ? -22.632 -11.060 8.646 1.00 85.75 444 GLY A C 1
ATOM 3440 O O . GLY A 1 444 ? -22.041 -9.996 8.772 1.00 85.75 444 GLY A O 1
ATOM 3441 N N . ASP A 1 445 ? -23.294 -11.395 7.543 1.00 95.50 445 ASP A N 1
ATOM 3442 C CA . ASP A 1 445 ? -23.394 -10.537 6.355 1.00 95.50 445 ASP A CA 1
ATOM 3443 C C . ASP A 1 445 ? -24.577 -9.553 6.454 1.00 95.50 445 ASP A C 1
ATOM 3445 O O . ASP A 1 445 ? -25.610 -9.850 7.065 1.00 95.50 445 ASP A O 1
ATOM 3449 N N . ILE A 1 446 ? -24.457 -8.389 5.807 1.00 96.75 446 ILE A N 1
ATOM 3450 C CA . ILE A 1 446 ? -25.509 -7.361 5.744 1.00 96.75 446 ILE A CA 1
ATOM 3451 C C . ILE A 1 446 ? -25.998 -7.183 4.308 1.00 96.75 446 ILE A C 1
ATOM 3453 O O . ILE A 1 446 ? -25.210 -6.927 3.402 1.00 96.75 446 ILE A O 1
ATOM 3457 N N . GLN A 1 447 ? -27.317 -7.235 4.113 1.00 96.75 447 GLN A N 1
ATOM 3458 C CA . GLN A 1 447 ? -27.989 -6.851 2.869 1.00 96.75 447 GLN A CA 1
ATOM 3459 C C . GLN A 1 447 ? -29.102 -5.845 3.164 1.00 96.75 447 GLN A C 1
ATOM 3461 O O . GLN A 1 447 ? -30.043 -6.170 3.890 1.00 96.75 447 GLN A O 1
ATOM 3466 N N . THR A 1 448 ? -29.025 -4.623 2.633 1.00 95.12 448 THR A N 1
ATOM 3467 C CA . THR A 1 448 ? -30.056 -3.607 2.918 1.00 95.12 448 THR A CA 1
ATOM 3468 C C . THR A 1 448 ? -30.452 -2.762 1.712 1.00 95.12 448 THR A C 1
ATOM 3470 O O . THR A 1 448 ? -29.610 -2.402 0.894 1.00 95.12 448 THR A O 1
ATOM 3473 N N . GLU A 1 449 ? -31.735 -2.408 1.628 1.00 96.56 449 GLU A N 1
ATOM 3474 C CA . GLU A 1 449 ? -32.260 -1.460 0.637 1.00 96.56 449 GLU A CA 1
ATOM 3475 C C . GLU A 1 449 ? -33.034 -0.331 1.329 1.00 96.56 449 GLU A C 1
ATOM 347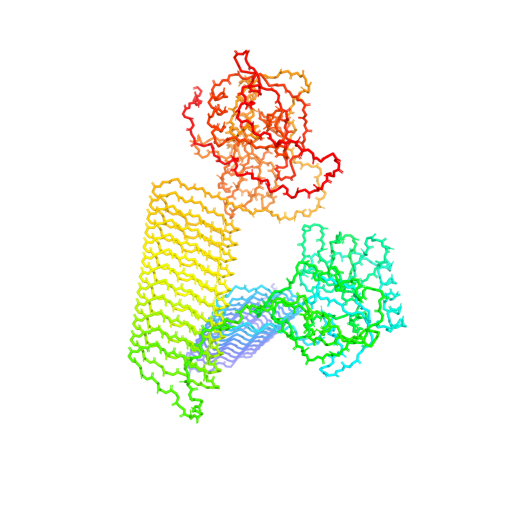7 O O . GLU A 1 449 ? -33.927 -0.582 2.143 1.00 96.56 449 GLU A O 1
ATOM 3482 N N . SER A 1 450 ? -32.731 0.925 0.991 1.00 95.56 450 SER A N 1
ATOM 3483 C CA . SER A 1 450 ? -33.331 2.092 1.645 1.00 95.56 450 SER A CA 1
ATOM 3484 C C . SER A 1 450 ? -33.712 3.227 0.692 1.00 95.56 450 SER A C 1
ATOM 3486 O O . SER A 1 450 ? -32.992 3.575 -0.245 1.00 95.56 450 SER A O 1
ATOM 3488 N N . ASN A 1 451 ? -34.834 3.897 0.971 1.00 91.56 451 ASN A N 1
ATOM 3489 C CA . ASN A 1 451 ? -35.125 5.204 0.369 1.00 91.56 451 ASN A CA 1
ATOM 3490 C C . ASN A 1 451 ? -34.476 6.388 1.113 1.00 91.56 451 ASN A C 1
ATOM 3492 O O . ASN A 1 451 ? -34.447 7.490 0.551 1.00 91.56 451 ASN A O 1
ATOM 3496 N N . GLY A 1 452 ? -34.022 6.178 2.349 1.00 86.94 452 GLY A N 1
ATOM 3497 C CA . GLY A 1 452 ? -33.267 7.126 3.169 1.00 86.94 452 GLY A CA 1
ATOM 3498 C C . GLY A 1 452 ? -31.776 6.792 3.209 1.00 86.94 452 GLY A C 1
ATOM 3499 O O . GLY A 1 452 ? -31.286 6.064 2.349 1.00 86.94 452 GLY A O 1
ATOM 3500 N N . ASP A 1 453 ? -31.059 7.318 4.195 1.00 94.44 453 ASP A N 1
ATOM 3501 C CA . ASP A 1 453 ? -29.625 7.076 4.383 1.00 94.44 453 ASP A CA 1
ATOM 3502 C C . ASP A 1 453 ? -29.377 5.672 4.976 1.00 94.44 453 ASP A C 1
ATOM 3504 O O . ASP A 1 453 ? -30.241 5.106 5.656 1.00 94.44 453 ASP A O 1
ATOM 3508 N N . ILE A 1 454 ? -28.203 5.091 4.710 1.00 96.81 454 ILE A N 1
ATOM 3509 C CA . ILE A 1 454 ? -27.798 3.772 5.226 1.00 96.81 454 ILE A CA 1
ATOM 3510 C C . ILE A 1 454 ? -26.489 3.897 6.007 1.00 96.81 454 ILE A C 1
ATOM 3512 O O . ILE A 1 454 ? -25.506 4.434 5.497 1.00 96.81 454 ILE A O 1
ATOM 3516 N N . GLN A 1 455 ? -26.469 3.366 7.231 1.00 95.62 455 GLN A N 1
ATOM 3517 C CA . GLN A 1 455 ? -25.266 3.221 8.052 1.00 95.62 455 GLN A CA 1
ATOM 3518 C C . GLN A 1 455 ? -25.127 1.777 8.529 1.00 95.62 455 GLN A C 1
ATOM 3520 O O . GLN A 1 455 ? -26.005 1.282 9.239 1.00 95.62 455 GLN A O 1
ATOM 3525 N N . THR A 1 456 ? -24.050 1.086 8.158 1.00 92.94 456 THR A N 1
ATOM 3526 C CA . THR A 1 456 ? -23.900 -0.334 8.516 1.00 92.94 456 THR A CA 1
ATOM 3527 C C . THR A 1 456 ? -22.491 -0.719 8.939 1.00 92.94 456 THR A C 1
ATOM 3529 O O . THR A 1 456 ? -21.527 -0.320 8.295 1.00 92.94 456 THR A O 1
ATOM 3532 N N . GLU A 1 457 ? -22.382 -1.571 9.955 1.00 94.56 457 GLU A N 1
ATOM 3533 C CA . GLU A 1 457 ? -21.112 -2.128 10.439 1.00 94.56 457 GLU A CA 1
ATOM 3534 C C . GLU A 1 457 ? -21.179 -3.661 10.448 1.00 94.56 457 GLU A C 1
ATOM 3536 O O . GLU A 1 457 ? -22.112 -4.240 11.008 1.00 94.56 457 GLU A O 1
ATOM 3541 N N . SER A 1 458 ? -20.209 -4.340 9.836 1.00 92.31 458 SER A N 1
ATOM 3542 C CA . SER A 1 458 ? -20.238 -5.801 9.700 1.00 92.31 458 SER A CA 1
ATOM 3543 C C . SER A 1 458 ? -18.877 -6.466 9.892 1.00 92.31 458 SER A C 1
ATOM 3545 O O . SER A 1 458 ? -17.857 -5.979 9.414 1.00 92.31 458 SER A O 1
ATOM 3547 N N . ASN A 1 459 ? -18.848 -7.642 10.524 1.00 89.44 459 ASN A N 1
ATOM 3548 C CA . ASN A 1 459 ? -17.673 -8.521 10.440 1.00 89.44 459 ASN A CA 1
ATOM 3549 C C . ASN A 1 459 ? -17.659 -9.392 9.169 1.00 89.44 459 ASN A C 1
ATOM 3551 O O . ASN A 1 459 ? -16.608 -9.943 8.843 1.00 89.44 459 ASN A O 1
ATOM 3555 N N . GLY A 1 460 ? -18.802 -9.538 8.493 1.00 85.00 460 GLY A N 1
ATOM 3556 C CA . GLY A 1 460 ? -18.950 -10.206 7.197 1.00 85.00 460 GLY A CA 1
ATOM 3557 C C . GLY A 1 460 ? -19.105 -9.209 6.048 1.00 85.00 460 GLY A C 1
ATOM 3558 O O . GLY A 1 460 ? -18.827 -8.019 6.207 1.00 85.00 460 GLY A O 1
ATOM 3559 N N . ASP A 1 461 ? -19.579 -9.679 4.900 1.00 95.19 461 ASP A N 1
ATOM 3560 C CA . ASP A 1 461 ? -19.731 -8.862 3.694 1.00 95.19 461 ASP A CA 1
ATOM 3561 C C . ASP A 1 461 ? -20.914 -7.883 3.822 1.00 95.19 461 ASP A C 1
ATOM 3563 O O . ASP A 1 461 ? -21.888 -8.132 4.541 1.00 95.19 461 ASP A O 1
ATOM 3567 N N . ILE A 1 462 ? -20.848 -6.754 3.111 1.00 96.94 462 ILE A N 1
ATOM 3568 C CA . ILE A 1 462 ? -21.909 -5.736 3.087 1.00 96.94 462 ILE A CA 1
ATOM 3569 C C . ILE A 1 462 ? -22.379 -5.496 1.653 1.00 96.94 462 ILE A C 1
ATOM 3571 O O . ILE A 1 462 ? -21.586 -5.153 0.779 1.00 96.94 462 ILE A O 1
ATOM 3575 N N . GLN A 1 463 ? -23.689 -5.607 1.425 1.00 96.69 463 GLN A N 1
ATOM 3576 C CA . GLN A 1 463 ? -24.359 -5.233 0.177 1.00 96.69 463 GLN A CA 1
ATOM 3577 C C . GLN A 1 463 ? -25.476 -4.229 0.467 1.00 96.69 463 GLN A C 1
ATOM 3579 O O . GLN A 1 463 ? -26.400 -4.537 1.222 1.00 96.69 463 GLN A O 1
ATOM 3584 N N . THR A 1 464 ? -25.413 -3.022 -0.099 1.00 95.19 464 THR A N 1
ATOM 3585 C CA . THR A 1 464 ? -26.434 -1.993 0.179 1.00 95.19 464 THR A CA 1
ATOM 3586 C C . THR A 1 464 ? -26.835 -1.175 -1.045 1.00 95.19 464 THR A C 1
ATOM 3588 O O . THR A 1 464 ? -25.996 -0.827 -1.873 1.00 95.19 464 THR A O 1
ATOM 3591 N N . GLU A 1 465 ? -28.117 -0.821 -1.131 1.00 96.25 465 GLU A N 1
ATOM 3592 C CA . GLU A 1 465 ? -28.648 0.102 -2.141 1.00 96.25 465 GLU A CA 1
ATOM 3593 C C . GLU A 1 465 ? -29.438 1.235 -1.472 1.00 96.25 465 GLU A C 1
ATOM 3595 O O . GLU A 1 465 ? -30.336 0.990 -0.661 1.00 96.25 465 GLU A O 1
ATOM 3600 N N . SER A 1 466 ? -29.139 2.493 -1.814 1.00 95.62 466 SER A N 1
ATOM 3601 C CA . SER A 1 466 ? -29.778 3.655 -1.185 1.00 95.62 466 SER A CA 1
ATOM 3602 C C . SER A 1 466 ? -30.118 4.799 -2.147 1.00 95.62 466 SER A C 1
ATOM 3604 O O . SER A 1 466 ? -29.361 5.166 -3.047 1.00 95.62 466 SER A O 1
ATOM 3606 N N . ASN A 1 467 ? -31.253 5.463 -1.905 1.00 90.75 467 ASN A N 1
ATOM 3607 C CA . ASN A 1 467 ? -31.535 6.774 -2.503 1.00 90.75 467 ASN A CA 1
ATOM 3608 C C . ASN A 1 467 ? -30.888 7.961 -1.754 1.00 90.75 467 ASN A C 1
ATOM 3610 O O . ASN A 1 467 ? -30.818 9.064 -2.319 1.00 90.75 467 ASN A O 1
ATOM 3614 N N . GLY A 1 468 ? -30.480 7.750 -0.503 1.00 86.56 468 GLY A N 1
ATOM 3615 C CA . GLY A 1 468 ? -29.750 8.673 0.368 1.00 86.56 468 GLY A CA 1
ATOM 3616 C C . GLY A 1 468 ? -28.242 8.421 0.348 1.00 86.56 468 GLY A C 1
ATOM 3617 O O . GLY A 1 468 ? -27.733 7.829 -0.598 1.00 86.56 468 GLY A O 1
ATOM 3618 N N . ASP A 1 469 ? -27.529 8.915 1.355 1.00 93.75 469 ASP A N 1
ATOM 3619 C CA . ASP A 1 469 ? -26.084 8.721 1.520 1.00 93.75 469 ASP A CA 1
ATOM 3620 C C . ASP A 1 469 ? -25.792 7.355 2.191 1.00 93.75 469 ASP A C 1
ATOM 3622 O O . ASP A 1 469 ? -26.608 6.845 2.966 1.00 93.75 469 ASP A O 1
ATOM 3626 N N . ILE A 1 470 ? -24.639 6.746 1.890 1.00 96.88 470 ILE A N 1
ATOM 3627 C CA . ILE A 1 470 ? -24.229 5.433 2.423 1.00 96.88 470 ILE A CA 1
ATOM 3628 C C . ILE A 1 470 ? -22.923 5.565 3.212 1.00 96.88 470 ILE A C 1
ATOM 3630 O O . ILE A 1 470 ? -21.938 6.099 2.700 1.00 96.88 470 ILE A O 1
ATOM 3634 N N . GLN A 1 471 ? -22.905 5.038 4.439 1.00 95.00 471 GLN A N 1
ATOM 3635 C CA . GLN A 1 471 ? -21.707 4.903 5.271 1.00 95.00 471 GLN A CA 1
ATOM 3636 C C . GLN A 1 471 ? -21.560 3.462 5.762 1.00 95.00 471 GLN A C 1
ATOM 3638 O O . GLN A 1 471 ? -22.438 2.969 6.469 1.00 95.00 471 GLN A O 1
ATOM 3643 N N . THR A 1 472 ? -20.473 2.776 5.411 1.00 93.00 472 THR A N 1
ATOM 3644 C CA . THR A 1 472 ? -20.308 1.361 5.786 1.00 93.00 472 THR A CA 1
ATOM 3645 C C . THR A 1 472 ? -18.892 1.009 6.221 1.00 93.00 472 THR A C 1
ATOM 3647 O O . THR A 1 472 ? -17.934 1.420 5.570 1.00 93.00 472 THR A O 1
ATOM 3650 N N . GLU A 1 473 ? -18.765 0.170 7.245 1.00 94.00 473 GLU A N 1
ATOM 3651 C CA . GLU A 1 473 ? -17.491 -0.402 7.699 1.00 94.00 473 GLU A CA 1
ATOM 3652 C C . GLU A 1 473 ? -17.590 -1.933 7.723 1.00 94.00 473 GLU A C 1
ATOM 3654 O O . GLU A 1 473 ? -18.549 -2.482 8.274 1.00 94.00 473 GLU A O 1
ATOM 3659 N N . SER A 1 474 ? -16.634 -2.632 7.104 1.00 92.19 474 SER A N 1
ATOM 3660 C CA . SER A 1 474 ? -16.647 -4.097 7.023 1.00 92.19 474 SER A CA 1
ATOM 3661 C C . SER A 1 474 ? -15.264 -4.740 7.160 1.00 92.19 474 SER A C 1
ATOM 3663 O O . SER A 1 474 ? -14.275 -4.269 6.602 1.00 92.19 474 SER A O 1
ATOM 3665 N N . ASN A 1 475 ? -15.194 -5.892 7.828 1.00 87.62 475 ASN A N 1
ATOM 3666 C CA . ASN A 1 475 ? -14.017 -6.769 7.750 1.00 87.62 475 ASN A CA 1
ATOM 3667 C C . ASN A 1 475 ? -14.011 -7.678 6.497 1.00 87.62 475 ASN A C 1
ATOM 3669 O O . ASN A 1 475 ? -12.963 -8.232 6.151 1.00 87.62 475 ASN A O 1
ATOM 3673 N N . GLY A 1 476 ? -15.161 -7.836 5.838 1.00 81.88 476 GLY A N 1
ATOM 3674 C CA . GLY A 1 476 ? -15.359 -8.531 4.563 1.00 81.88 476 GLY A CA 1
ATOM 3675 C C . GLY A 1 476 ? -15.424 -7.571 3.372 1.00 81.88 476 GLY A C 1
ATOM 3676 O O . GLY A 1 476 ? -14.973 -6.430 3.465 1.00 81.88 476 GLY A O 1
ATOM 3677 N N . ASP A 1 477 ? -15.965 -8.032 2.248 1.00 93.06 477 ASP A N 1
ATOM 3678 C CA . ASP A 1 477 ? -16.091 -7.249 1.015 1.00 93.06 477 ASP A CA 1
ATOM 3679 C C . ASP A 1 477 ? -17.303 -6.296 1.074 1.00 93.06 477 ASP A C 1
ATOM 3681 O O . ASP A 1 477 ? -18.328 -6.589 1.697 1.00 93.06 477 ASP A O 1
ATOM 3685 N N . ILE A 1 478 ? -17.212 -5.147 0.396 1.00 96.25 478 ILE A N 1
ATOM 3686 C CA . ILE A 1 478 ? -18.279 -4.134 0.352 1.00 96.25 478 ILE A CA 1
ATOM 3687 C C . ILE A 1 478 ? -18.753 -3.909 -1.086 1.00 96.25 478 ILE A C 1
ATOM 3689 O O . ILE A 1 478 ? -17.957 -3.587 -1.967 1.00 96.25 478 ILE A O 1
ATOM 3693 N N . GLN A 1 479 ? -20.067 -4.008 -1.309 1.00 95.88 479 GLN A N 1
ATOM 3694 C CA . GLN A 1 479 ? -20.738 -3.647 -2.560 1.00 95.88 479 GLN A CA 1
ATOM 3695 C C . GLN A 1 479 ? -21.860 -2.640 -2.294 1.00 95.88 479 GLN A C 1
ATOM 3697 O O . GLN A 1 479 ? -22.806 -2.952 -1.569 1.00 95.88 479 GLN A O 1
ATOM 3702 N N . THR A 1 480 ? -21.786 -1.432 -2.859 1.00 94.25 480 THR A N 1
ATOM 3703 C CA . THR A 1 480 ? -22.814 -0.403 -2.610 1.00 94.25 480 THR A CA 1
ATOM 3704 C C . THR A 1 480 ? -23.216 0.395 -3.851 1.00 94.25 480 THR A C 1
ATOM 3706 O O . THR A 1 480 ? -22.382 0.725 -4.695 1.00 94.25 480 THR A O 1
ATOM 3709 N N . GLU A 1 481 ? -24.502 0.745 -3.947 1.00 95.25 481 GLU A N 1
ATOM 3710 C CA . GLU A 1 481 ? -25.044 1.651 -4.972 1.00 95.25 481 GLU A CA 1
ATOM 3711 C C . GLU A 1 481 ? -25.836 2.791 -4.316 1.00 95.25 481 GLU A C 1
ATOM 3713 O O . GLU A 1 481 ? -26.718 2.558 -3.484 1.00 95.25 481 GLU A O 1
ATOM 3718 N N . SER A 1 482 ? -25.545 4.044 -4.688 1.00 94.56 482 SER A N 1
ATOM 3719 C CA . SER A 1 482 ? -26.183 5.213 -4.071 1.00 94.56 482 SER A CA 1
ATOM 3720 C C . SER A 1 482 ? -26.504 6.371 -5.026 1.00 94.56 482 SER A C 1
ATOM 3722 O O . SER A 1 482 ? -25.717 6.780 -5.884 1.00 94.56 482 SER A O 1
ATOM 3724 N N . ASN A 1 483 ? -27.656 7.019 -4.808 1.00 89.81 483 ASN A N 1
ATOM 3725 C CA . ASN A 1 483 ? -27.953 8.342 -5.385 1.00 89.81 483 ASN A CA 1
ATOM 3726 C C . ASN A 1 483 ? -27.358 9.523 -4.576 1.00 89.81 483 ASN A C 1
ATOM 3728 O O . ASN A 1 483 ? -27.428 10.689 -5.018 1.00 89.81 483 ASN A O 1
ATOM 3732 N N . GLY A 1 484 ? -26.838 9.235 -3.384 1.00 84.69 484 GLY A N 1
ATOM 3733 C CA . GLY A 1 484 ? -26.151 10.115 -2.442 1.00 84.69 484 GLY A CA 1
ATOM 3734 C C . GLY A 1 484 ? -24.632 9.939 -2.448 1.00 84.69 484 GLY A C 1
ATOM 3735 O O . GLY A 1 484 ? -24.083 9.378 -3.389 1.00 84.69 484 GLY A O 1
ATOM 3736 N N . ASP A 1 485 ? -23.955 10.507 -1.453 1.00 90.50 485 ASP A N 1
ATOM 3737 C CA . ASP A 1 485 ? -22.508 10.339 -1.249 1.00 90.50 485 ASP A CA 1
ATOM 3738 C C . ASP A 1 485 ? -22.217 8.959 -0.620 1.00 90.50 485 ASP A C 1
ATOM 3740 O O . ASP A 1 485 ? -23.030 8.448 0.154 1.00 90.50 485 ASP A O 1
ATOM 3744 N N . ILE A 1 486 ? -21.072 8.351 -0.950 1.00 95.56 486 ILE A N 1
ATOM 3745 C CA . ILE A 1 486 ? -20.649 7.043 -0.414 1.00 95.56 486 ILE A CA 1
ATOM 3746 C C . ILE A 1 486 ? -19.350 7.198 0.381 1.00 95.56 486 ILE A C 1
ATOM 3748 O O . ILE A 1 486 ? -18.371 7.740 -0.136 1.00 95.56 486 ILE A O 1
ATOM 3752 N N . GLN A 1 487 ? -19.334 6.692 1.617 1.00 93.38 487 GLN A N 1
ATOM 3753 C CA . GLN A 1 487 ? -18.143 6.581 2.461 1.00 93.38 487 GLN A CA 1
ATOM 3754 C C . GLN A 1 487 ? -17.989 5.149 2.973 1.00 93.38 487 GLN A C 1
ATOM 3756 O O . GLN A 1 487 ? -18.851 4.675 3.710 1.00 93.38 487 GLN A O 1
ATOM 3761 N N . THR A 1 488 ? -16.915 4.451 2.604 1.00 91.75 488 THR A N 1
ATOM 3762 C CA . THR A 1 488 ? -16.745 3.046 3.011 1.00 91.75 488 THR A CA 1
ATOM 3763 C C . THR A 1 488 ? -15.321 2.707 3.429 1.00 91.75 488 THR A C 1
ATOM 3765 O O . THR A 1 488 ? -14.371 3.106 2.758 1.00 91.75 488 THR A O 1
ATOM 3768 N N . GLU A 1 489 ? -15.178 1.892 4.470 1.00 91.69 489 GLU A N 1
ATOM 3769 C CA . GLU A 1 489 ? -13.899 1.331 4.917 1.00 91.69 489 GLU A CA 1
ATOM 3770 C C . GLU A 1 489 ? -13.994 -0.197 4.967 1.00 91.69 489 GLU A C 1
ATOM 3772 O O . GLU A 1 489 ? -14.961 -0.743 5.501 1.00 91.69 489 GLU A O 1
ATOM 3777 N N . SER A 1 490 ? -13.024 -0.896 4.372 1.00 89.31 490 SER A N 1
ATOM 3778 C CA . SER A 1 490 ? -13.051 -2.357 4.286 1.00 89.31 490 SER A CA 1
ATOM 3779 C C . SER A 1 490 ? -11.680 -3.012 4.448 1.00 89.31 490 SER A C 1
ATOM 3781 O O . SER A 1 490 ? -10.680 -2.582 3.872 1.00 89.31 490 SER A O 1
ATOM 3783 N N . SER A 1 491 ? -11.627 -4.139 5.159 1.00 81.69 491 SER A N 1
ATOM 3784 C CA . SER A 1 491 ? -10.468 -5.044 5.081 1.00 81.69 491 SER A CA 1
ATOM 3785 C C . SER A 1 491 ? -10.492 -5.949 3.835 1.00 81.69 491 SER A C 1
ATOM 3787 O O . SER A 1 491 ? -9.462 -6.539 3.497 1.00 81.69 491 SER A O 1
ATOM 3789 N N . GLY A 1 492 ? -11.630 -6.064 3.150 1.00 77.94 492 GLY A N 1
ATOM 3790 C CA . GLY A 1 492 ? -11.842 -6.781 1.891 1.00 77.94 492 GLY A CA 1
ATOM 3791 C C . GLY A 1 492 ? -11.854 -5.878 0.654 1.00 77.94 492 GLY A C 1
ATOM 3792 O O . GLY A 1 492 ? -11.385 -4.742 0.701 1.00 77.94 492 GLY A O 1
ATOM 3793 N N . ASP A 1 493 ? -12.336 -6.403 -0.472 1.00 87.06 493 ASP A N 1
ATOM 3794 C CA . ASP A 1 493 ? -12.470 -5.654 -1.727 1.00 87.06 493 ASP A CA 1
ATOM 3795 C C . ASP A 1 493 ? -13.670 -4.691 -1.664 1.00 87.06 493 ASP A C 1
ATOM 3797 O O . ASP A 1 493 ? -14.696 -4.984 -1.045 1.00 87.06 493 ASP A O 1
ATOM 3801 N N . ILE A 1 494 ? -13.568 -3.539 -2.335 1.00 93.69 494 ILE A N 1
ATOM 3802 C CA . ILE A 1 494 ? -14.645 -2.537 -2.395 1.00 93.69 494 ILE A CA 1
ATOM 3803 C C . ILE A 1 494 ? -15.117 -2.350 -3.837 1.00 93.69 494 ILE A C 1
ATOM 3805 O O . ILE A 1 494 ? -14.315 -2.040 -4.717 1.00 93.69 494 ILE A O 1
ATOM 3809 N N . GLN A 1 495 ? -16.428 -2.462 -4.066 1.00 93.94 495 GLN A N 1
ATOM 3810 C CA . GLN A 1 495 ? -17.094 -2.118 -5.326 1.00 93.94 495 GLN A CA 1
ATOM 3811 C C . GLN A 1 495 ? -18.218 -1.110 -5.072 1.00 93.94 495 GLN A C 1
ATOM 3813 O O . GLN A 1 495 ? -19.179 -1.432 -4.378 1.00 93.94 495 GLN A O 1
ATOM 3818 N N . THR A 1 496 ? -18.127 0.109 -5.612 1.00 92.75 496 THR A N 1
ATOM 3819 C CA . THR A 1 496 ? -19.163 1.133 -5.363 1.00 92.75 496 THR A CA 1
ATOM 3820 C C . THR A 1 496 ? -19.551 1.939 -6.600 1.00 92.75 496 THR A C 1
ATOM 3822 O O . THR A 1 496 ? -18.706 2.281 -7.428 1.00 92.75 496 THR A O 1
ATOM 3825 N N . GLU A 1 497 ? -20.839 2.278 -6.712 1.00 93.31 497 GLU A N 1
ATOM 3826 C CA . GLU A 1 497 ? -21.373 3.173 -7.746 1.00 93.31 497 GLU A CA 1
ATOM 3827 C C . GLU A 1 497 ? -22.173 4.319 -7.113 1.00 93.31 497 GLU A C 1
ATOM 3829 O O . GLU A 1 497 ? -23.081 4.101 -6.309 1.00 93.31 497 GLU A O 1
ATOM 3834 N N . SER A 1 498 ? -21.861 5.563 -7.493 1.00 91.38 498 SER A N 1
ATOM 3835 C CA . SER A 1 498 ? -22.553 6.739 -6.963 1.00 91.38 498 SER A CA 1
ATOM 3836 C C . SER A 1 498 ? -22.878 7.817 -8.000 1.00 91.38 498 SER A C 1
ATOM 3838 O O . SER A 1 498 ? -22.075 8.227 -8.845 1.00 91.38 498 SER A O 1
ATOM 3840 N N . SER A 1 499 ? -24.063 8.417 -7.857 1.00 86.62 499 SER A N 1
ATOM 3841 C CA . SER A 1 499 ? -24.404 9.675 -8.538 1.00 86.62 499 SER A CA 1
ATOM 3842 C C . SER A 1 499 ? -23.709 10.916 -7.942 1.00 86.62 499 SER A C 1
ATOM 3844 O O . SER A 1 499 ? -23.814 12.022 -8.507 1.00 86.62 499 SER A O 1
ATOM 3846 N N . ARG A 1 500 ? -23.052 10.778 -6.785 1.00 89.56 500 ARG A N 1
ATOM 3847 C CA . ARG A 1 500 ? -22.324 11.825 -6.058 1.00 89.56 500 ARG A CA 1
ATOM 3848 C C . ARG A 1 500 ? -20.912 11.396 -5.655 1.00 89.56 500 ARG A C 1
ATOM 3850 O O . ARG A 1 500 ? -20.312 10.624 -6.386 1.00 89.56 500 ARG A O 1
ATOM 3857 N N . ASP A 1 501 ? -20.332 12.030 -4.639 1.00 86.81 501 ASP A N 1
ATOM 3858 C CA . ASP A 1 501 ? -18.915 11.876 -4.324 1.00 86.81 501 ASP A CA 1
ATOM 3859 C C . ASP A 1 501 ? -18.676 10.518 -3.633 1.00 86.81 501 ASP A C 1
ATOM 3861 O O . ASP A 1 501 ? -19.529 10.038 -2.882 1.00 86.81 501 ASP A O 1
ATOM 3865 N N . ILE A 1 502 ? -17.529 9.893 -3.912 1.00 91.88 502 ILE A N 1
ATOM 3866 C CA . ILE A 1 502 ? -17.127 8.599 -3.338 1.00 91.88 502 ILE A CA 1
ATOM 3867 C C . ILE A 1 502 ? -15.831 8.778 -2.546 1.00 91.88 502 ILE A C 1
ATOM 3869 O O . ILE A 1 502 ? -14.855 9.314 -3.074 1.00 91.88 502 ILE A O 1
ATOM 3873 N N . GLN A 1 503 ? -15.816 8.302 -1.300 1.00 91.19 503 GLN A N 1
ATOM 3874 C CA . GLN A 1 503 ? -14.629 8.215 -0.448 1.00 91.19 503 GLN A CA 1
ATOM 3875 C C . GLN A 1 503 ? -14.474 6.791 0.084 1.00 91.19 503 GLN A C 1
ATOM 3877 O O . GLN A 1 503 ? -15.328 6.332 0.838 1.00 91.19 503 GLN A O 1
ATOM 3882 N N . THR A 1 504 ? -13.409 6.081 -0.289 1.00 88.75 504 THR A N 1
ATOM 3883 C CA . THR A 1 504 ? -13.250 4.678 0.132 1.00 88.75 504 THR A CA 1
ATOM 3884 C C . THR A 1 504 ? -11.823 4.319 0.516 1.00 88.75 504 THR A C 1
ATOM 3886 O O . THR A 1 504 ? -10.881 4.682 -0.190 1.00 88.75 504 THR A O 1
ATOM 3889 N N . GLU A 1 505 ? -11.666 3.527 1.571 1.00 86.12 505 GLU A N 1
ATOM 3890 C CA . GLU A 1 505 ? -10.379 2.977 2.002 1.00 86.12 505 GLU A CA 1
ATOM 3891 C C . GLU A 1 505 ? -10.458 1.453 2.108 1.00 86.12 505 GLU A C 1
ATOM 3893 O O . GLU A 1 505 ? -11.398 0.915 2.690 1.00 86.12 505 GLU A O 1
ATOM 3898 N N . SER A 1 506 ? -9.491 0.749 1.515 1.00 82.81 506 SER A N 1
ATOM 3899 C CA . SER A 1 506 ? -9.463 -0.715 1.520 1.00 82.81 506 SER A CA 1
ATOM 3900 C C . SER A 1 506 ? -8.067 -1.284 1.749 1.00 82.81 506 SER A C 1
ATOM 3902 O O . SER A 1 506 ? -7.072 -0.803 1.209 1.00 82.81 506 SER A O 1
ATOM 3904 N N . SER A 1 507 ? -7.974 -2.394 2.480 1.00 72.62 507 SER A N 1
ATOM 3905 C CA . SER A 1 507 ? -6.730 -3.172 2.533 1.00 72.62 507 SER A CA 1
ATOM 3906 C C . SER A 1 507 ? -6.471 -3.999 1.255 1.00 72.62 507 SER A C 1
ATOM 3908 O O . SER A 1 507 ? -5.351 -4.479 1.043 1.00 72.62 507 SER A O 1
ATOM 3910 N N . ARG A 1 508 ? -7.483 -4.160 0.390 1.00 82.62 508 ARG A N 1
ATOM 3911 C CA . ARG A 1 508 ? -7.432 -4.917 -0.867 1.00 82.62 508 ARG A CA 1
ATOM 3912 C C . ARG A 1 508 ? -7.796 -4.071 -2.092 1.00 82.62 508 ARG A C 1
ATOM 3914 O O . ARG A 1 508 ? -7.325 -2.943 -2.174 1.00 82.62 508 ARG A O 1
ATOM 3921 N N . ASP A 1 509 ? -8.457 -4.648 -3.098 1.00 79.62 509 ASP A N 1
ATOM 3922 C CA . ASP A 1 509 ? -8.673 -3.999 -4.389 1.00 79.62 509 ASP A CA 1
ATOM 3923 C C . ASP A 1 509 ? -9.912 -3.079 -4.323 1.00 79.62 509 ASP A C 1
ATOM 3925 O O . ASP A 1 509 ? -10.908 -3.389 -3.664 1.00 79.62 509 ASP A O 1
ATOM 3929 N N . ILE A 1 510 ? -9.865 -1.937 -5.015 1.00 88.19 510 ILE A N 1
ATOM 3930 C CA . ILE A 1 510 ? -10.975 -0.972 -5.087 1.00 88.19 510 ILE A CA 1
ATOM 3931 C C . ILE A 1 510 ? -11.440 -0.813 -6.534 1.00 88.19 510 ILE A C 1
ATOM 3933 O O . ILE A 1 510 ? -10.633 -0.519 -7.415 1.00 88.19 510 ILE A O 1
ATOM 3937 N N . GLN A 1 511 ? -12.749 -0.929 -6.768 1.00 90.56 511 GLN A N 1
ATOM 3938 C CA . GLN A 1 511 ? -13.407 -0.603 -8.034 1.00 90.56 511 GLN A CA 1
ATOM 3939 C C . GLN A 1 511 ? -14.537 0.404 -7.805 1.00 90.56 511 GLN A C 1
ATOM 3941 O O . GLN A 1 511 ? -15.490 0.097 -7.091 1.00 90.56 511 GLN A O 1
ATOM 3946 N N . THR A 1 512 ? -14.466 1.605 -8.385 1.00 89.44 512 THR A N 1
ATOM 3947 C CA . THR A 1 512 ? -15.516 2.621 -8.165 1.00 89.44 512 THR A CA 1
ATOM 3948 C C . THR A 1 512 ? -15.908 3.396 -9.419 1.00 89.44 512 THR A C 1
ATOM 3950 O O . THR A 1 512 ? -15.066 3.743 -10.248 1.00 89.44 512 THR A O 1
ATOM 3953 N N . GLU A 1 513 ? -17.200 3.707 -9.548 1.00 89.94 513 GLU A N 1
ATOM 3954 C CA . GLU A 1 513 ? -17.740 4.566 -10.609 1.00 89.94 513 GLU A CA 1
ATOM 3955 C C . GLU A 1 513 ? -18.537 5.730 -10.010 1.00 89.94 513 GLU A C 1
ATOM 3957 O O . GLU A 1 513 ? -19.436 5.545 -9.187 1.00 89.94 513 GLU A O 1
ATOM 3962 N N . SER A 1 514 ? -18.231 6.959 -10.436 1.00 88.50 514 SER A N 1
ATOM 3963 C CA . SER A 1 514 ? -18.921 8.150 -9.944 1.00 88.50 514 SER A CA 1
ATOM 3964 C C . SER A 1 514 ? -19.234 9.192 -11.018 1.00 88.50 514 SER A C 1
ATOM 3966 O O . SER A 1 514 ? -18.426 9.583 -11.864 1.00 88.50 514 SER A O 1
ATOM 3968 N N . SER A 1 515 ? -20.417 9.799 -10.905 1.00 81.06 515 SER A N 1
ATOM 3969 C CA . SER A 1 515 ? -20.751 11.027 -11.646 1.00 81.06 515 SER A CA 1
ATOM 3970 C C . SER A 1 515 ? -20.043 12.290 -11.112 1.00 81.06 515 SER A C 1
ATOM 3972 O O . SER A 1 515 ? -20.180 13.387 -11.687 1.00 81.06 515 SER A O 1
ATOM 3974 N N . ARG A 1 516 ? -19.333 12.189 -9.986 1.00 86.38 516 ARG A N 1
ATOM 3975 C CA . ARG A 1 516 ? -18.631 13.272 -9.288 1.00 86.38 516 ARG A CA 1
ATOM 3976 C C . ARG A 1 516 ? -17.257 12.841 -8.775 1.00 86.38 516 ARG A C 1
ATOM 3978 O O . ARG A 1 516 ? -16.620 12.047 -9.443 1.00 86.38 516 ARG A O 1
ATOM 3985 N N . ASP A 1 517 ? -16.745 13.490 -7.735 1.00 79.38 517 ASP A N 1
ATOM 3986 C CA . ASP A 1 517 ? -15.344 13.362 -7.355 1.00 79.38 517 ASP A CA 1
ATOM 3987 C C . ASP A 1 517 ? -15.119 12.019 -6.634 1.00 79.38 517 ASP A C 1
ATOM 3989 O O . ASP A 1 517 ? -15.978 11.562 -5.878 1.00 79.38 517 ASP A O 1
ATOM 3993 N N . ILE A 1 518 ? -13.979 11.378 -6.900 1.00 85.38 518 ILE A N 1
ATOM 3994 C CA . ILE A 1 518 ? -13.582 10.100 -6.292 1.00 85.38 518 ILE A CA 1
ATOM 3995 C C . ILE A 1 518 ? -12.308 10.318 -5.476 1.00 85.38 518 ILE A C 1
ATOM 3997 O O . ILE A 1 518 ? -11.335 10.861 -5.999 1.00 85.38 518 ILE A O 1
ATOM 4001 N N . GLN A 1 519 ? -12.303 9.872 -4.220 1.00 86.38 519 GLN A N 1
ATOM 4002 C CA . GLN A 1 519 ? -11.122 9.814 -3.358 1.00 86.38 519 GLN A CA 1
ATOM 4003 C C . GLN A 1 519 ? -10.962 8.395 -2.811 1.00 86.38 519 GLN A C 1
ATOM 4005 O O . GLN A 1 519 ? -11.802 7.949 -2.035 1.00 86.38 519 GLN A O 1
ATOM 4010 N N . THR A 1 520 ? -9.913 7.668 -3.197 1.00 82.38 520 THR A N 1
ATOM 4011 C CA . THR A 1 520 ? -9.738 6.281 -2.730 1.00 82.38 520 THR A CA 1
ATOM 4012 C C . THR A 1 520 ? -8.310 5.957 -2.328 1.00 82.38 520 THR A C 1
ATOM 4014 O O . THR A 1 520 ? -7.373 6.366 -3.008 1.00 82.38 520 THR A O 1
ATOM 4017 N N . ALA A 1 521 ? -8.132 5.156 -1.284 1.00 76.12 521 ALA A N 1
ATOM 4018 C CA . ALA A 1 521 ? -6.825 4.652 -0.875 1.00 76.12 521 ALA A CA 1
ATOM 4019 C C . ALA A 1 521 ? -6.862 3.131 -0.701 1.00 76.12 521 ALA A C 1
ATOM 4021 O O . ALA A 1 521 ? -7.804 2.611 -0.104 1.00 76.12 521 ALA A O 1
ATOM 4022 N N . CYS A 1 522 ? -5.864 2.402 -1.209 1.00 68.50 522 CYS A N 1
ATOM 4023 C CA . CYS A 1 522 ? -5.748 0.981 -0.892 1.00 68.50 522 CYS A CA 1
ATOM 4024 C C . CYS A 1 522 ? -4.331 0.404 -0.886 1.00 68.50 522 CYS A C 1
ATOM 4026 O O . CYS A 1 522 ? -3.385 0.963 -1.437 1.00 68.50 522 CYS A O 1
ATOM 4028 N N . ASN A 1 523 ? -4.170 -0.783 -0.304 1.00 67.06 523 ASN A N 1
ATOM 4029 C CA . ASN A 1 523 ? -2.875 -1.475 -0.292 1.00 67.06 523 ASN A CA 1
ATOM 4030 C C . ASN A 1 523 ? -2.642 -2.370 -1.525 1.00 67.06 523 ASN A C 1
ATOM 4032 O O . ASN A 1 523 ? -1.573 -2.980 -1.652 1.00 67.06 523 ASN A O 1
ATOM 4036 N N . ARG A 1 524 ? -3.616 -2.472 -2.438 1.00 73.81 524 ARG A N 1
ATOM 4037 C CA . ARG A 1 524 ? -3.521 -3.272 -3.664 1.00 73.81 524 ARG A CA 1
ATOM 4038 C C . ARG A 1 524 ? -3.912 -2.466 -4.904 1.00 73.81 524 ARG A C 1
ATOM 4040 O O . ARG A 1 524 ? -3.338 -1.398 -5.084 1.00 73.81 524 ARG A O 1
ATOM 4047 N N . ASP A 1 525 ? -4.772 -2.981 -5.780 1.00 66.06 525 ASP A N 1
ATOM 4048 C CA . ASP A 1 525 ? -5.037 -2.380 -7.083 1.00 66.06 525 ASP A CA 1
ATOM 4049 C C . ASP A 1 525 ? -6.287 -1.484 -7.046 1.00 66.06 525 ASP A C 1
ATOM 4051 O O . ASP A 1 525 ? -7.280 -1.799 -6.392 1.00 66.06 525 ASP A O 1
ATOM 4055 N N . ILE A 1 526 ? -6.254 -0.362 -7.768 1.00 77.12 526 ILE A N 1
ATOM 4056 C CA . ILE A 1 526 ? -7.376 0.582 -7.884 1.00 77.12 526 ILE A CA 1
ATOM 4057 C C . ILE A 1 526 ? -7.847 0.647 -9.331 1.00 77.12 526 ILE A C 1
ATOM 4059 O O . ILE A 1 526 ? -7.038 0.866 -10.230 1.00 77.12 526 ILE A O 1
ATOM 4063 N N . GLN A 1 527 ? -9.156 0.527 -9.556 1.00 80.50 527 GLN A N 1
ATOM 4064 C CA . GLN A 1 527 ? -9.810 0.815 -10.832 1.00 80.50 527 GLN A CA 1
ATOM 4065 C C . GLN A 1 527 ? -10.938 1.828 -10.629 1.00 80.50 527 GLN A C 1
ATOM 4067 O O . GLN A 1 527 ? -11.905 1.524 -9.940 1.00 80.50 527 GLN A O 1
ATOM 4072 N N . THR A 1 528 ? -10.852 3.031 -11.203 1.00 79.69 528 THR A N 1
ATOM 4073 C CA . THR A 1 528 ? -11.910 4.043 -11.006 1.00 79.69 528 THR A CA 1
ATOM 4074 C C . THR A 1 528 ? -12.307 4.785 -12.276 1.00 79.69 528 THR A C 1
ATOM 4076 O O . THR A 1 528 ? -11.468 5.104 -13.120 1.00 79.69 528 THR A O 1
ATOM 4079 N N . GLU A 1 529 ? -13.596 5.098 -12.411 1.00 80.44 529 GLU A N 1
ATOM 4080 C CA . GLU A 1 529 ? -14.123 5.940 -13.490 1.00 80.44 529 GLU A CA 1
ATOM 4081 C C . GLU A 1 529 ? -14.926 7.115 -12.924 1.00 80.44 529 GLU A C 1
ATOM 4083 O O . GLU A 1 529 ? -15.841 6.946 -12.118 1.00 80.44 529 GLU A O 1
ATOM 4088 N N . SER A 1 530 ? -14.602 8.334 -13.365 1.00 78.44 530 SER A N 1
ATOM 4089 C CA . SER A 1 530 ? -15.287 9.542 -12.909 1.00 78.44 530 SER A CA 1
ATOM 4090 C C . SER A 1 530 ? -15.594 10.558 -14.011 1.00 78.44 530 SER A C 1
ATOM 4092 O O . SER A 1 530 ? -14.785 10.915 -14.871 1.00 78.44 530 SER A O 1
ATOM 4094 N N . SER A 1 531 ? -16.772 11.178 -13.917 1.00 71.50 531 SER A N 1
ATOM 4095 C CA . SER A 1 531 ? -17.106 12.379 -14.701 1.00 71.50 531 SER A CA 1
ATOM 4096 C C . SER A 1 531 ? -16.445 13.678 -14.189 1.00 71.50 531 SER A C 1
ATOM 4098 O O . SER A 1 531 ? -16.579 14.744 -14.820 1.00 71.50 531 SER A O 1
ATOM 4100 N N . ARG A 1 532 ? -15.775 13.638 -13.035 1.00 76.25 532 ARG A N 1
ATOM 4101 C CA . ARG A 1 532 ? -15.059 14.750 -12.397 1.00 76.25 532 ARG A CA 1
ATOM 4102 C C . ARG A 1 532 ? -13.695 14.302 -11.852 1.00 76.25 532 ARG A C 1
ATOM 4104 O O . ARG A 1 532 ? -13.052 13.508 -12.514 1.00 76.25 532 ARG A O 1
ATOM 4111 N N . ASP A 1 533 ? -13.198 14.913 -10.780 1.00 65.44 533 ASP A N 1
ATOM 4112 C CA . ASP A 1 533 ? -11.803 14.787 -10.376 1.00 65.44 533 ASP A CA 1
ATOM 4113 C C . ASP A 1 533 ? -11.589 13.456 -9.630 1.00 65.44 533 ASP A C 1
ATOM 4115 O O . ASP A 1 533 ? -12.464 13.003 -8.890 1.00 65.44 533 ASP A O 1
ATOM 4119 N N . ILE A 1 534 ? -10.441 12.817 -9.854 1.00 70.75 534 ILE A N 1
ATOM 4120 C CA . ILE A 1 534 ? -10.055 11.552 -9.215 1.00 70.75 534 ILE A CA 1
ATOM 4121 C C . ILE A 1 534 ? -8.803 11.794 -8.377 1.00 70.75 534 ILE A C 1
ATOM 4123 O O . ILE A 1 534 ? -7.826 12.336 -8.888 1.00 70.75 534 ILE A O 1
ATOM 4127 N N . GLN A 1 535 ? -8.819 11.372 -7.116 1.00 73.88 535 GLN A N 1
ATOM 4128 C CA . GLN A 1 535 ? -7.653 11.303 -6.240 1.00 73.88 535 GLN A CA 1
ATOM 4129 C C . GLN A 1 535 ? -7.512 9.871 -5.727 1.00 73.88 535 GLN A C 1
ATOM 4131 O O . GLN A 1 535 ? -8.397 9.385 -5.030 1.00 73.88 535 GLN A O 1
ATOM 4136 N N . THR A 1 536 ? -6.433 9.174 -6.069 1.00 65.94 536 THR A N 1
ATOM 4137 C CA . THR A 1 536 ? -6.253 7.778 -5.644 1.00 65.94 536 THR A CA 1
ATOM 4138 C C . THR A 1 536 ? -4.850 7.506 -5.142 1.00 65.94 536 THR A C 1
ATOM 4140 O O . THR A 1 536 ? -3.885 7.918 -5.778 1.00 65.94 536 THR A O 1
ATOM 4143 N N . GLU A 1 537 ? -4.719 6.739 -4.071 1.00 66.56 537 GLU A N 1
ATOM 4144 C CA . GLU A 1 537 ? -3.435 6.267 -3.558 1.00 66.56 537 GLU A CA 1
ATOM 4145 C C . GLU A 1 537 ? -3.437 4.745 -3.472 1.00 66.56 537 GLU A C 1
ATOM 4147 O O . GLU A 1 537 ? -4.343 4.159 -2.888 1.00 66.56 537 GLU A O 1
ATOM 4152 N N . SER A 1 538 ? -2.446 4.081 -4.061 1.00 52.78 538 SER A N 1
ATOM 4153 C CA . SER A 1 538 ? -2.341 2.633 -3.965 1.00 52.78 538 SER A CA 1
ATOM 4154 C C . SER A 1 538 ? -0.921 2.118 -3.801 1.00 52.78 538 SER A C 1
ATOM 4156 O O . SER A 1 538 ? 0.046 2.631 -4.360 1.00 52.78 538 SER A O 1
ATOM 4158 N N . SER A 1 539 ? -0.776 1.035 -3.045 1.00 50.94 539 SER A N 1
ATOM 4159 C CA . SER A 1 539 ? 0.515 0.352 -2.929 1.00 50.94 539 SER A CA 1
ATOM 4160 C C . SER A 1 539 ? 0.853 -0.561 -4.117 1.00 50.94 539 SER A C 1
ATOM 4162 O O . SER A 1 539 ? 1.935 -1.151 -4.131 1.00 50.94 539 SER A O 1
ATOM 4164 N N . ARG A 1 540 ? -0.032 -0.694 -5.113 1.00 55.34 540 ARG A N 1
ATOM 4165 C CA . ARG A 1 540 ? 0.188 -1.487 -6.333 1.00 55.34 540 ARG A CA 1
ATOM 4166 C C . ARG A 1 540 ? -0.283 -0.737 -7.578 1.00 55.34 540 ARG A C 1
ATOM 4168 O O . ARG A 1 540 ? 0.238 0.351 -7.823 1.00 55.34 540 ARG A O 1
ATOM 4175 N N . ASP A 1 541 ? -1.149 -1.338 -8.392 1.00 50.62 541 ASP A N 1
ATOM 4176 C CA . ASP A 1 541 ? -1.476 -0.828 -9.714 1.00 50.62 541 ASP A CA 1
ATOM 4177 C C . ASP A 1 541 ? -2.709 0.080 -9.654 1.00 50.62 541 ASP A C 1
ATOM 4179 O O . ASP A 1 541 ? -3.682 -0.196 -8.960 1.00 50.62 541 ASP A O 1
ATOM 4183 N N . ILE A 1 542 ? -2.697 1.169 -10.414 1.00 55.44 542 ILE A N 1
ATOM 4184 C CA . ILE A 1 542 ? -3.807 2.114 -10.515 1.00 55.44 542 ILE A CA 1
ATOM 4185 C C . ILE A 1 542 ? -4.247 2.213 -11.972 1.00 55.44 542 ILE A C 1
ATOM 4187 O O . ILE A 1 542 ? -3.447 2.552 -12.840 1.00 55.44 542 ILE A O 1
ATOM 4191 N N . GLN A 1 543 ? -5.527 1.978 -12.247 1.00 62.25 543 GLN A N 1
ATOM 4192 C CA . GLN A 1 543 ? -6.166 2.244 -13.531 1.00 62.25 543 GLN A CA 1
ATOM 4193 C C . GLN A 1 543 ? -7.305 3.242 -13.336 1.00 62.25 543 GLN A C 1
ATOM 4195 O O . GLN A 1 543 ? -8.263 2.939 -12.638 1.00 62.25 543 GLN A O 1
ATOM 4200 N N . THR A 1 544 ? -7.246 4.435 -13.926 1.00 62.97 544 THR A N 1
ATOM 4201 C CA . THR A 1 544 ? -8.336 5.411 -13.728 1.00 62.97 544 THR A CA 1
ATOM 4202 C C . THR A 1 544 ? -8.686 6.182 -14.991 1.00 62.97 544 THR A C 1
ATOM 4204 O O . THR A 1 544 ? -7.790 6.678 -15.681 1.00 62.97 544 THR A O 1
ATOM 4207 N N . GLU A 1 545 ? -9.976 6.381 -15.247 1.00 58.97 545 GLU A N 1
ATOM 4208 C CA . GLU A 1 545 ? -10.476 7.228 -16.331 1.00 58.97 545 GLU A CA 1
ATOM 4209 C C . GLU A 1 545 ? -11.273 8.413 -15.778 1.00 58.97 545 GLU A C 1
ATOM 4211 O O . GLU A 1 545 ? -12.203 8.256 -14.992 1.00 58.97 545 GLU A O 1
ATOM 4216 N N . SER A 1 546 ? -10.928 9.628 -16.209 1.00 58.03 546 SER A N 1
ATOM 4217 C CA . SER A 1 546 ? -11.620 10.839 -15.776 1.00 58.03 546 SER A CA 1
ATOM 4218 C C . SER A 1 546 ? -11.908 11.824 -16.906 1.00 58.03 546 SER A C 1
ATOM 4220 O O . SER A 1 546 ? -11.093 12.131 -17.780 1.00 58.03 546 SER A O 1
ATOM 4222 N N . SER A 1 547 ? -13.078 12.459 -16.839 1.00 51.41 547 SER A N 1
ATOM 4223 C CA . SER A 1 547 ? -13.383 13.630 -17.671 1.00 51.41 547 SER A CA 1
ATOM 4224 C C . SER A 1 547 ? -12.706 14.935 -17.209 1.00 51.41 547 SER A C 1
ATOM 4226 O O . SER A 1 547 ? -12.797 15.951 -17.918 1.00 51.41 547 SER A O 1
ATOM 4228 N N . ARG A 1 548 ? -12.061 14.946 -16.038 1.00 59.94 548 ARG A N 1
ATOM 4229 C CA . ARG A 1 548 ? -11.324 16.074 -15.448 1.00 59.94 548 ARG A CA 1
ATOM 4230 C C . ARG A 1 548 ? -10.013 15.616 -14.801 1.00 59.94 548 ARG A C 1
ATOM 4232 O O . ARG A 1 548 ? -9.340 14.787 -15.394 1.00 59.94 548 ARG A O 1
ATOM 4239 N N . ASP A 1 549 ? -9.576 16.253 -13.722 1.00 49.91 549 ASP A N 1
ATOM 4240 C CA . ASP A 1 549 ? -8.198 16.151 -13.262 1.00 49.91 549 ASP A CA 1
ATOM 4241 C C . ASP A 1 549 ? -8.000 14.828 -12.500 1.00 49.91 549 ASP A C 1
ATOM 4243 O O . ASP A 1 549 ? -8.875 14.403 -11.746 1.00 49.91 549 ASP A O 1
ATOM 4247 N N . ILE A 1 550 ? -6.869 14.156 -12.728 1.00 49.28 550 ILE A N 1
ATOM 4248 C CA . ILE A 1 550 ? -6.502 12.905 -12.045 1.00 49.28 550 ILE A CA 1
ATOM 4249 C C . ILE A 1 550 ? -5.265 13.167 -11.190 1.00 49.28 550 ILE A C 1
ATOM 4251 O O . ILE A 1 550 ? -4.268 13.672 -11.702 1.00 49.28 550 ILE A O 1
ATOM 4255 N N . GLN A 1 551 ? -5.313 12.804 -9.912 1.00 51.91 551 GLN A N 1
ATOM 4256 C CA . GLN A 1 551 ? -4.178 12.775 -8.995 1.00 51.91 551 GLN A CA 1
ATOM 4257 C C . GLN A 1 551 ? -4.010 11.347 -8.478 1.00 51.91 551 GLN A C 1
ATOM 4259 O O . GLN A 1 551 ? -4.892 10.830 -7.805 1.00 51.91 551 GLN A O 1
ATOM 4264 N N . THR A 1 552 ? -2.908 10.685 -8.802 1.00 49.28 552 THR A N 1
ATOM 4265 C CA . THR A 1 552 ? -2.706 9.274 -8.448 1.00 49.28 552 THR A CA 1
ATOM 4266 C C . THR A 1 552 ? -1.343 9.086 -7.799 1.00 49.28 552 THR A C 1
ATOM 4268 O O . THR A 1 552 ? -0.343 9.518 -8.372 1.00 49.28 552 THR A O 1
ATOM 4271 N N . ALA A 1 553 ? -1.277 8.422 -6.653 1.00 43.53 553 ALA A N 1
ATOM 4272 C CA . ALA A 1 553 ? -0.036 8.019 -6.007 1.00 43.53 553 ALA A CA 1
ATOM 4273 C C . ALA A 1 553 ? 0.070 6.494 -6.041 1.00 43.53 553 ALA A C 1
ATOM 4275 O O . ALA A 1 553 ? -0.802 5.837 -5.488 1.00 43.53 553 ALA A O 1
ATOM 4276 N N . CYS A 1 554 ? 1.082 5.917 -6.697 1.00 36.16 554 CYS A N 1
ATOM 4277 C CA . CYS A 1 554 ? 1.253 4.461 -6.680 1.00 36.16 554 CYS A CA 1
ATOM 4278 C C . CYS A 1 554 ? 2.685 4.005 -6.401 1.00 36.16 554 CYS A C 1
ATOM 4280 O O . CYS A 1 554 ? 3.652 4.649 -6.821 1.00 36.16 554 CYS A O 1
ATOM 4282 N N . ASN A 1 555 ? 2.816 2.841 -5.767 1.00 40.97 555 ASN A N 1
ATOM 4283 C CA . ASN A 1 555 ? 4.113 2.194 -5.562 1.00 40.97 555 ASN A CA 1
ATOM 4284 C C . ASN A 1 555 ? 4.515 1.246 -6.714 1.00 40.97 555 ASN A C 1
ATOM 4286 O O . ASN A 1 555 ? 5.646 0.750 -6.701 1.00 40.97 555 ASN A O 1
ATOM 4290 N N . ARG A 1 556 ? 3.634 1.000 -7.703 1.00 43.31 556 ARG A N 1
ATOM 4291 C CA . ARG A 1 556 ? 3.889 0.108 -8.849 1.00 43.31 556 ARG A CA 1
ATOM 4292 C C . ARG A 1 556 ? 3.505 0.708 -10.219 1.00 43.31 556 ARG A C 1
ATOM 4294 O O . ARG A 1 556 ? 4.277 1.534 -10.709 1.00 43.31 556 ARG A O 1
ATOM 4301 N N . ASP A 1 557 ? 2.389 0.309 -10.843 1.00 36.91 557 ASP A N 1
ATOM 4302 C CA . ASP A 1 557 ? 2.026 0.698 -12.219 1.00 36.91 557 ASP A CA 1
ATOM 4303 C C . ASP A 1 557 ? 0.809 1.651 -12.258 1.00 36.91 557 ASP A C 1
ATOM 4305 O O . ASP A 1 557 ? -0.214 1.370 -11.649 1.00 36.91 557 ASP A O 1
ATOM 4309 N N . ILE A 1 558 ? 0.855 2.758 -13.018 1.00 40.66 558 ILE A N 1
ATOM 4310 C CA . ILE A 1 558 ? -0.305 3.660 -13.227 1.00 40.66 558 ILE A CA 1
ATOM 4311 C C . ILE A 1 558 ? -0.709 3.697 -14.705 1.00 40.66 558 ILE A C 1
ATOM 4313 O O . ILE A 1 558 ? 0.089 4.070 -15.566 1.00 40.66 558 ILE A O 1
ATOM 4317 N N . GLN A 1 559 ? -1.972 3.390 -15.003 1.00 39.88 559 GLN A N 1
ATOM 4318 C CA . GLN A 1 559 ? -2.611 3.555 -16.309 1.00 39.88 559 GLN A CA 1
ATOM 4319 C C . GLN A 1 559 ? -3.782 4.538 -16.193 1.00 39.88 559 GLN A C 1
ATOM 4321 O O . GLN A 1 559 ? -4.856 4.199 -15.714 1.00 39.88 559 GLN A O 1
ATOM 4326 N N . THR A 1 560 ? -3.600 5.778 -16.637 1.00 44.62 560 THR A N 1
ATOM 4327 C CA . THR A 1 560 ? -4.634 6.817 -16.491 1.00 44.62 560 THR A CA 1
ATOM 4328 C C . THR A 1 560 ? -5.012 7.438 -17.825 1.00 44.62 560 THR A C 1
ATOM 4330 O O . THR A 1 560 ? -4.126 7.833 -18.590 1.00 44.62 560 THR A O 1
ATOM 4333 N N . GLU A 1 561 ? -6.306 7.646 -18.054 1.00 32.31 561 GLU A N 1
ATOM 4334 C CA . GLU A 1 561 ? -6.817 8.437 -19.173 1.00 32.31 561 GLU A CA 1
ATOM 4335 C C . GLU A 1 561 ? -7.623 9.634 -18.652 1.00 32.31 561 GLU A C 1
ATOM 4337 O O . GLU A 1 561 ? -8.623 9.484 -17.958 1.00 32.31 561 GLU A O 1
ATOM 4342 N N . SER A 1 562 ? -7.188 10.853 -18.983 1.00 36.38 562 SER A N 1
ATOM 4343 C CA . SER A 1 562 ? -7.890 12.085 -18.612 1.00 36.38 562 SER A CA 1
ATOM 4344 C C . SER A 1 562 ? -8.089 13.012 -19.807 1.00 36.38 562 SER A C 1
ATOM 4346 O O . SER A 1 562 ? -7.226 13.149 -20.677 1.00 36.38 562 SER A O 1
ATOM 4348 N N . ASN A 1 563 ? -9.221 13.722 -19.819 1.00 32.47 563 ASN A N 1
ATOM 4349 C CA . ASN A 1 563 ? -9.472 14.836 -20.740 1.00 32.47 563 ASN A CA 1
ATOM 4350 C C . ASN A 1 563 ? -8.811 16.169 -20.303 1.00 32.47 563 ASN A C 1
ATOM 4352 O O . ASN A 1 563 ? -8.959 17.179 -21.008 1.00 32.47 563 ASN A O 1
ATOM 4356 N N . ARG A 1 564 ? -8.131 16.198 -19.146 1.00 37.81 564 ARG A N 1
ATOM 4357 C CA . ARG A 1 564 ? -7.441 17.347 -18.532 1.00 37.81 564 ARG A CA 1
ATOM 4358 C C . ARG A 1 564 ? -6.116 16.927 -17.866 1.00 37.81 564 ARG A C 1
ATOM 4360 O O . ARG A 1 564 ? -5.415 16.090 -18.424 1.00 37.81 564 ARG A O 1
ATOM 4367 N N . ASP A 1 565 ? -5.703 17.597 -16.790 1.00 31.89 565 ASP A N 1
ATOM 4368 C CA . ASP A 1 565 ? -4.366 17.460 -16.214 1.00 31.89 565 ASP A CA 1
ATOM 4369 C C . ASP A 1 565 ? -4.262 16.155 -15.394 1.00 31.89 565 ASP A C 1
ATOM 4371 O O . ASP A 1 565 ? -5.185 15.794 -14.665 1.00 31.89 565 ASP A O 1
ATOM 4375 N N . ILE A 1 566 ? -3.135 15.442 -15.517 1.00 32.03 566 ILE A N 1
ATOM 4376 C CA . ILE A 1 566 ? -2.825 14.216 -14.760 1.00 32.03 566 ILE A CA 1
ATOM 4377 C C . ILE A 1 566 ? -1.597 14.497 -13.887 1.00 32.03 566 ILE A C 1
ATOM 4379 O O . ILE A 1 566 ? -0.543 14.874 -14.406 1.00 32.03 566 ILE A O 1
ATOM 4383 N N . GLN A 1 567 ? -1.726 14.325 -12.574 1.00 32.50 567 GLN A N 1
ATOM 4384 C CA . GLN A 1 567 ? -0.653 14.424 -11.588 1.00 32.50 567 GLN A CA 1
ATOM 4385 C C . GLN A 1 567 ? -0.388 13.030 -11.011 1.00 32.50 567 GLN A C 1
ATOM 4387 O O . GLN A 1 567 ? -1.267 12.434 -10.404 1.00 32.50 567 GLN A O 1
ATOM 4392 N N . MET A 1 568 ? 0.820 12.504 -11.214 1.00 36.16 568 MET A N 1
ATOM 4393 C CA . MET A 1 568 ? 1.234 11.209 -10.669 1.00 36.16 568 MET A CA 1
ATOM 4394 C C . MET A 1 568 ? 2.350 11.407 -9.646 1.00 36.16 568 MET A C 1
ATOM 4396 O O . MET A 1 568 ? 3.405 11.958 -9.991 1.00 36.16 568 MET A O 1
ATOM 4400 N N . ASP A 1 569 ? 2.139 10.931 -8.423 1.00 34.81 569 ASP A N 1
ATOM 4401 C CA . ASP A 1 569 ? 3.209 10.708 -7.458 1.00 34.81 569 ASP A CA 1
ATOM 4402 C C . ASP A 1 569 ? 3.568 9.215 -7.437 1.00 34.81 569 ASP A C 1
ATOM 4404 O O . ASP A 1 569 ? 2.722 8.348 -7.633 1.00 34.81 569 ASP A O 1
ATOM 4408 N N . SER A 1 570 ? 4.845 8.883 -7.309 1.00 32.56 570 SER A N 1
ATOM 4409 C CA . SER A 1 570 ? 5.271 7.479 -7.313 1.00 32.56 570 SER A CA 1
ATOM 4410 C C . SER A 1 570 ? 6.442 7.311 -6.361 1.00 32.56 570 SER A C 1
ATOM 4412 O O . SER A 1 570 ? 7.581 7.649 -6.698 1.00 32.56 570 SER A O 1
ATOM 4414 N N . SER A 1 571 ? 6.154 6.804 -5.170 1.00 28.84 571 SER A N 1
ATOM 4415 C CA . SER A 1 571 ? 7.057 6.617 -4.032 1.00 28.84 571 SER A CA 1
ATOM 4416 C C . SER A 1 571 ? 7.858 5.313 -4.128 1.00 28.84 571 SER A C 1
ATOM 4418 O O . SER A 1 571 ? 7.839 4.477 -3.230 1.00 28.84 571 SER A O 1
ATOM 4420 N N . ALA A 1 572 ? 8.603 5.123 -5.220 1.00 24.55 572 ALA A N 1
ATOM 4421 C CA . ALA A 1 572 ? 9.448 3.941 -5.400 1.00 24.55 572 ALA A CA 1
ATOM 4422 C C . ALA A 1 572 ? 10.943 4.291 -5.498 1.00 24.55 572 ALA A C 1
ATOM 4424 O O . ALA A 1 572 ? 11.480 4.455 -6.595 1.00 24.55 572 ALA A O 1
ATOM 4425 N N . THR A 1 573 ? 11.645 4.302 -4.356 1.00 22.70 573 THR A N 1
ATOM 4426 C CA . THR A 1 573 ? 13.098 4.047 -4.282 1.00 22.70 573 THR A CA 1
ATOM 4427 C C . THR A 1 573 ? 13.492 3.411 -2.946 1.00 22.70 573 THR A C 1
ATOM 4429 O O . THR A 1 573 ? 13.351 4.052 -1.917 1.00 22.70 573 THR A O 1
ATOM 4432 N N . HIS A 1 574 ? 14.053 2.191 -2.972 1.00 24.00 574 HIS A N 1
ATOM 4433 C CA . HIS A 1 574 ? 15.417 1.898 -2.487 1.00 24.00 574 HIS A CA 1
ATOM 4434 C C . HIS A 1 574 ? 15.822 0.432 -2.777 1.00 24.00 574 HIS A C 1
ATOM 4436 O O . HIS A 1 574 ? 15.452 -0.501 -2.073 1.00 24.00 574 HIS A O 1
ATOM 4442 N N . LEU A 1 575 ? 16.658 0.247 -3.807 1.00 21.06 575 LEU A N 1
ATOM 4443 C CA . LEU A 1 575 ? 17.525 -0.923 -4.001 1.00 21.06 575 LEU A CA 1
ATOM 4444 C C . LEU A 1 575 ? 18.918 -0.566 -3.463 1.00 21.06 575 LEU A C 1
ATOM 4446 O O . LEU A 1 575 ? 19.510 0.427 -3.889 1.00 21.06 575 LEU A O 1
ATOM 4450 N N . ASN A 1 576 ? 19.448 -1.368 -2.538 1.00 22.39 576 ASN A N 1
ATOM 4451 C CA . ASN A 1 576 ? 20.785 -1.185 -1.973 1.00 22.39 576 ASN A CA 1
ATOM 4452 C C . ASN A 1 576 ? 21.842 -1.834 -2.886 1.00 22.39 576 ASN A C 1
ATOM 4454 O O . ASN A 1 576 ? 21.805 -3.034 -3.152 1.00 22.39 576 ASN A O 1
ATOM 4458 N N . VAL A 1 577 ? 22.803 -1.036 -3.361 1.00 21.52 577 VAL A N 1
ATOM 4459 C CA . VAL A 1 577 ? 23.980 -1.494 -4.113 1.00 21.52 577 VAL A CA 1
ATOM 4460 C C . VAL A 1 577 ? 25.074 -1.904 -3.125 1.00 21.52 577 VAL A C 1
ATOM 4462 O O . VAL A 1 577 ? 25.585 -1.091 -2.356 1.00 21.52 577 VAL A O 1
ATOM 4465 N N . SER A 1 578 ? 25.485 -3.170 -3.182 1.00 21.14 578 SER A N 1
ATOM 4466 C CA . SER A 1 578 ? 26.633 -3.717 -2.455 1.00 21.14 578 SER A CA 1
ATOM 4467 C C . SER A 1 578 ? 27.942 -2.977 -2.783 1.00 21.14 578 SER A C 1
ATOM 4469 O O . SER A 1 578 ? 28.300 -2.791 -3.949 1.00 21.14 578 SER A O 1
ATOM 4471 N N . THR A 1 579 ? 28.711 -2.609 -1.754 1.00 22.17 579 THR A N 1
ATOM 4472 C CA . THR A 1 579 ? 30.011 -1.932 -1.889 1.00 22.17 579 THR A CA 1
ATOM 4473 C C . THR A 1 579 ? 31.123 -2.887 -2.340 1.00 22.17 579 THR A C 1
ATOM 4475 O O . THR A 1 579 ? 31.896 -3.430 -1.554 1.00 22.17 579 THR A O 1
ATOM 4478 N N . GLY A 1 580 ? 31.263 -3.027 -3.657 1.00 21.19 580 GLY A N 1
ATOM 4479 C CA . GLY A 1 580 ? 32.448 -3.566 -4.323 1.00 21.19 580 GLY A CA 1
ATOM 4480 C C . GLY A 1 580 ? 33.372 -2.452 -4.825 1.00 21.19 580 GLY A C 1
ATOM 4481 O O . GLY A 1 580 ? 33.294 -2.050 -5.974 1.00 21.19 580 GLY A O 1
ATOM 4482 N N . ASN A 1 581 ? 34.242 -1.942 -3.954 1.00 24.59 581 ASN A N 1
ATOM 4483 C CA . ASN A 1 581 ? 35.469 -1.172 -4.222 1.00 24.59 581 ASN A CA 1
ATOM 4484 C C . ASN A 1 581 ? 35.735 -0.669 -5.679 1.00 24.59 581 ASN A C 1
ATOM 4486 O O . ASN A 1 581 ? 36.515 -1.279 -6.411 1.00 24.59 581 ASN A O 1
ATOM 4490 N N . VAL A 1 582 ? 35.222 0.513 -6.053 1.00 23.19 582 VAL A N 1
ATOM 4491 C CA . VAL A 1 582 ? 35.773 1.370 -7.130 1.00 23.19 582 VAL A CA 1
ATOM 4492 C C . VAL A 1 582 ? 35.602 2.848 -6.767 1.00 23.19 582 VAL A C 1
ATOM 4494 O O . VAL A 1 582 ? 34.524 3.416 -6.867 1.00 23.19 582 VAL A O 1
ATOM 4497 N N . ASN A 1 583 ? 36.692 3.516 -6.391 1.00 31.12 583 ASN A N 1
ATOM 4498 C CA . ASN A 1 583 ? 36.762 4.978 -6.460 1.00 31.12 583 ASN A CA 1
ATOM 4499 C C . ASN A 1 583 ? 36.876 5.382 -7.944 1.00 31.12 583 ASN A C 1
ATOM 4501 O O . ASN A 1 583 ? 37.992 5.544 -8.439 1.00 31.12 583 ASN A O 1
ATOM 4505 N N . ALA A 1 584 ? 35.749 5.472 -8.661 1.00 33.91 584 ALA A N 1
ATOM 4506 C CA . ALA A 1 584 ? 35.618 6.116 -9.976 1.00 33.91 584 ALA A CA 1
ATOM 4507 C C . ALA A 1 584 ? 34.139 6.172 -10.416 1.00 33.91 584 ALA A C 1
ATOM 4509 O O . ALA A 1 584 ? 33.597 5.134 -10.777 1.00 33.91 584 ALA A O 1
ATOM 4510 N N . GLY A 1 585 ? 33.514 7.361 -10.459 1.00 52.94 585 GLY A N 1
ATOM 4511 C CA . GLY A 1 585 ? 32.288 7.543 -11.257 1.00 52.94 585 GLY A CA 1
ATOM 4512 C C . GLY A 1 585 ? 31.204 8.507 -10.762 1.00 52.94 585 GLY A C 1
ATOM 4513 O O . GLY A 1 585 ? 30.049 8.208 -11.002 1.00 52.94 585 GLY A O 1
ATOM 4514 N N . MET A 1 586 ? 31.504 9.637 -10.111 1.00 64.62 586 MET A N 1
ATOM 4515 C CA . MET A 1 586 ? 30.494 10.688 -9.854 1.00 64.62 586 MET A CA 1
ATOM 4516 C C . MET A 1 586 ? 30.878 11.986 -10.571 1.00 64.62 586 MET A C 1
ATOM 4518 O O . MET A 1 586 ? 32.072 12.267 -10.738 1.00 64.62 586 MET A O 1
ATOM 4522 N N . PHE A 1 587 ? 29.887 12.773 -11.004 1.00 74.75 587 PHE A N 1
ATOM 4523 C CA . PHE A 1 587 ? 30.133 14.134 -11.488 1.00 74.75 587 PHE A CA 1
ATOM 4524 C C . PHE A 1 587 ? 30.700 15.009 -10.361 1.00 74.75 587 PHE A C 1
ATOM 4526 O O . PHE A 1 587 ? 30.510 14.736 -9.176 1.00 74.75 587 PHE A O 1
ATOM 4533 N N . LYS A 1 588 ? 31.439 16.059 -10.728 1.00 79.25 588 LYS A N 1
ATOM 4534 C CA . LYS A 1 588 ? 31.928 17.049 -9.759 1.00 79.25 588 LYS A CA 1
ATOM 4535 C C . LYS A 1 588 ? 30.772 17.860 -9.172 1.00 79.25 588 LYS A C 1
ATOM 4537 O O . LYS A 1 588 ? 29.727 17.979 -9.794 1.00 79.25 588 LYS A O 1
ATOM 4542 N N . GLU A 1 589 ? 30.995 18.482 -8.020 1.00 80.38 589 GLU A N 1
ATOM 4543 C CA . GLU A 1 589 ? 30.070 19.484 -7.481 1.00 80.38 589 GLU A CA 1
ATOM 4544 C C . GLU A 1 589 ? 30.148 20.806 -8.276 1.00 80.38 589 GLU A C 1
ATOM 4546 O O . GLU A 1 589 ? 31.234 21.169 -8.748 1.00 80.38 589 GLU A O 1
ATOM 4551 N N . PRO A 1 590 ? 29.035 21.557 -8.400 1.00 81.44 590 PRO A N 1
ATOM 4552 C CA . PRO A 1 590 ? 29.027 22.894 -8.992 1.00 81.44 590 PRO A CA 1
ATOM 4553 C C . PRO A 1 590 ? 30.012 23.853 -8.306 1.00 81.44 590 PRO A C 1
ATOM 4555 O O . PRO A 1 590 ? 30.063 23.967 -7.078 1.00 81.44 590 PRO A O 1
ATOM 4558 N N . SER A 1 591 ? 30.789 24.604 -9.089 1.00 76.00 591 SER A N 1
ATOM 4559 C CA . SER A 1 591 ? 31.845 25.492 -8.584 1.00 76.00 591 SER A CA 1
ATOM 4560 C C . SER A 1 591 ? 31.330 26.876 -8.157 1.00 76.00 591 SER A C 1
ATOM 4562 O O . SER A 1 591 ? 31.790 27.923 -8.621 1.00 76.00 591 SER A O 1
ATOM 4564 N N . ILE A 1 592 ? 30.396 26.902 -7.202 1.00 80.75 592 ILE A N 1
ATOM 4565 C CA . ILE A 1 592 ? 29.879 28.131 -6.584 1.00 80.75 592 ILE A CA 1
ATOM 4566 C C . ILE A 1 592 ? 30.656 28.504 -5.311 1.00 80.75 592 ILE A C 1
ATOM 4568 O O . ILE A 1 592 ? 30.933 27.679 -4.443 1.00 80.75 592 ILE A O 1
ATOM 4572 N N . SER A 1 593 ? 31.031 29.779 -5.171 1.00 80.38 593 SER A N 1
ATOM 4573 C CA . SER A 1 593 ? 31.737 30.262 -3.978 1.00 80.38 593 SER A CA 1
ATOM 4574 C C . SER A 1 593 ? 30.808 31.047 -3.060 1.00 80.38 593 SER A C 1
ATOM 4576 O O . SER A 1 593 ? 30.196 32.019 -3.505 1.00 80.38 593 SER A O 1
ATOM 4578 N N . LYS A 1 594 ? 30.789 30.682 -1.773 1.00 81.56 594 LYS A N 1
ATOM 4579 C CA . LYS A 1 594 ? 30.029 31.376 -0.726 1.00 81.56 594 LYS A CA 1
ATOM 4580 C C . LYS A 1 594 ? 30.273 32.893 -0.737 1.00 81.56 594 LYS A C 1
ATOM 4582 O O . LYS A 1 594 ? 31.406 33.344 -0.935 1.00 81.56 594 LYS A O 1
ATOM 4587 N N . ASP A 1 595 ? 29.200 33.656 -0.536 1.00 77.00 595 ASP A N 1
ATOM 4588 C CA . ASP A 1 595 ? 29.168 35.124 -0.450 1.00 77.00 595 ASP A CA 1
ATOM 4589 C C . ASP A 1 595 ? 29.614 35.882 -1.716 1.00 77.00 595 ASP A C 1
ATOM 4591 O O . ASP A 1 595 ? 29.814 37.102 -1.679 1.00 77.00 595 ASP A O 1
ATOM 4595 N N . LYS A 1 596 ? 29.787 35.198 -2.855 1.00 85.75 596 LYS A N 1
ATOM 4596 C CA . LYS A 1 596 ? 30.018 35.859 -4.143 1.00 85.75 596 LYS A CA 1
ATOM 4597 C C . LYS A 1 596 ? 28.830 35.643 -5.072 1.00 85.75 596 LYS A C 1
ATOM 4599 O O . LYS A 1 596 ? 28.476 34.496 -5.327 1.00 85.75 596 LYS A O 1
ATOM 4604 N N . PRO A 1 597 ? 28.272 36.725 -5.628 1.00 88.56 597 PRO A N 1
ATOM 4605 C CA . PRO A 1 597 ? 27.172 36.607 -6.559 1.00 88.56 597 PRO A CA 1
ATOM 4606 C C . PRO A 1 597 ? 27.640 36.044 -7.899 1.00 88.56 597 PRO A C 1
ATOM 4608 O O . PRO A 1 597 ? 28.634 36.522 -8.458 1.00 88.56 597 PRO A O 1
ATOM 4611 N N . VAL A 1 598 ? 26.883 35.086 -8.422 1.00 92.62 598 VAL A N 1
ATOM 4612 C CA . VAL A 1 598 ? 27.023 34.518 -9.766 1.00 92.62 598 VAL A CA 1
ATOM 4613 C C . VAL A 1 598 ? 25.834 34.931 -10.629 1.00 92.62 598 VAL A C 1
ATOM 4615 O O . VAL A 1 598 ? 24.730 35.126 -10.121 1.00 92.62 598 VAL A O 1
ATOM 4618 N N . GLU A 1 599 ? 26.065 35.125 -11.926 1.00 93.56 599 GLU A N 1
ATOM 4619 C CA . GLU A 1 599 ? 24.993 35.431 -12.876 1.00 93.56 599 GLU A CA 1
ATOM 4620 C C . GLU A 1 599 ? 24.442 34.130 -13.457 1.00 93.56 599 GLU A C 1
ATOM 4622 O O . GLU A 1 599 ? 25.209 33.319 -13.980 1.00 93.56 599 GLU A O 1
ATOM 4627 N N . VAL A 1 600 ? 23.128 33.946 -13.359 1.00 94.38 600 VAL A N 1
ATOM 4628 C CA . VAL A 1 600 ? 22.440 32.697 -13.713 1.00 94.38 600 VAL A CA 1
ATOM 4629 C C . VAL A 1 600 ? 21.093 32.969 -14.383 1.00 94.38 600 VAL A C 1
ATOM 4631 O O . VAL A 1 600 ? 20.580 34.090 -14.332 1.00 94.38 600 VAL A O 1
ATOM 4634 N N . TYR A 1 601 ? 20.516 31.935 -14.981 1.00 91.06 601 TYR A N 1
ATOM 4635 C CA . TYR A 1 601 ? 19.108 31.860 -15.362 1.00 91.06 601 TYR A CA 1
ATOM 4636 C C . TYR A 1 601 ? 18.434 30.757 -14.550 1.00 91.06 601 TYR A C 1
ATOM 4638 O O . TYR A 1 601 ? 19.073 29.766 -14.207 1.00 91.06 601 TYR A O 1
ATOM 4646 N N . ALA A 1 602 ? 17.153 30.919 -14.227 1.00 87.00 602 ALA A N 1
ATOM 4647 C CA . ALA A 1 602 ? 16.397 29.827 -13.629 1.00 87.00 602 ALA A CA 1
ATOM 4648 C C . ALA A 1 602 ? 15.977 28.843 -14.730 1.00 87.00 602 ALA A C 1
ATOM 4650 O O . ALA A 1 602 ? 15.257 29.228 -15.652 1.00 87.00 602 ALA A O 1
ATOM 4651 N N . SER A 1 603 ? 16.453 27.602 -14.645 1.00 81.94 603 SER A N 1
ATOM 4652 C CA . SER A 1 603 ? 16.273 26.574 -15.678 1.00 81.94 603 SER A CA 1
ATOM 4653 C C . SER A 1 603 ? 15.106 25.629 -15.372 1.00 81.94 603 SER A C 1
ATOM 4655 O O . SER A 1 603 ? 14.391 25.218 -16.283 1.00 81.94 603 SER A O 1
ATOM 4657 N N . CYS A 1 604 ? 14.862 25.340 -14.090 1.00 79.94 604 CYS A N 1
ATOM 4658 C CA . CYS A 1 604 ? 13.716 24.566 -13.610 1.00 79.94 604 CYS A CA 1
ATOM 4659 C C . CYS A 1 604 ? 13.209 25.180 -12.295 1.00 79.94 604 CYS A C 1
ATOM 4661 O O . CYS A 1 604 ? 13.839 25.046 -11.253 1.00 79.94 604 CYS A O 1
ATOM 4663 N N . VAL A 1 605 ? 12.105 25.923 -12.340 1.00 78.69 605 VAL A N 1
ATOM 4664 C CA . VAL A 1 605 ? 11.496 26.592 -11.180 1.00 78.69 605 VAL A CA 1
ATOM 4665 C C . VAL A 1 605 ? 10.326 25.797 -10.631 1.00 78.69 605 VAL A C 1
ATOM 4667 O O . VAL A 1 605 ? 9.200 25.895 -11.097 1.00 78.69 605 VAL A O 1
ATOM 4670 N N . VAL A 1 606 ? 10.614 25.058 -9.582 1.00 75.50 606 VAL A N 1
ATOM 4671 C CA . VAL A 1 606 ? 9.628 24.251 -8.888 1.00 75.50 606 VAL A CA 1
ATOM 4672 C C . VAL A 1 606 ? 8.917 25.095 -7.836 1.00 75.50 606 VAL A C 1
ATOM 4674 O O . VAL A 1 606 ? 7.710 25.070 -7.711 1.00 75.50 606 VAL A O 1
ATOM 4677 N N . GLY A 1 607 ? 9.640 25.938 -7.118 1.00 78.56 607 GLY A N 1
ATOM 4678 C CA . GLY A 1 607 ? 9.069 26.850 -6.146 1.00 78.56 607 GLY A CA 1
ATOM 4679 C C . GLY A 1 607 ? 10.172 27.578 -5.393 1.00 78.56 607 GLY A C 1
ATOM 4680 O O . GLY A 1 607 ? 11.355 27.374 -5.656 1.00 78.56 607 GLY A O 1
ATOM 4681 N N . PRO A 1 608 ? 9.829 28.432 -4.423 1.00 83.00 608 PRO A N 1
ATOM 4682 C CA . PRO A 1 608 ? 10.839 29.120 -3.622 1.00 83.00 608 PRO A CA 1
ATOM 4683 C C . PRO A 1 608 ? 11.671 28.162 -2.753 1.00 83.00 608 PRO A C 1
ATOM 4685 O O . PRO A 1 608 ? 12.761 28.523 -2.325 1.00 83.00 608 PRO A O 1
ATOM 4688 N N . HIS A 1 609 ? 11.182 26.950 -2.493 1.00 81.31 609 HIS A N 1
ATOM 4689 C CA . HIS A 1 609 ? 11.872 25.929 -1.708 1.00 81.31 609 HIS A CA 1
ATOM 4690 C C . HIS A 1 609 ? 12.810 25.057 -2.559 1.00 81.31 609 HIS A C 1
ATOM 4692 O O . HIS A 1 609 ? 13.857 24.667 -2.051 1.00 81.31 609 HIS A O 1
ATOM 4698 N N . PHE A 1 610 ? 12.500 24.840 -3.844 1.00 83.44 610 PHE A N 1
ATOM 4699 C CA . PHE A 1 610 ? 13.364 24.132 -4.792 1.00 83.44 610 PHE A CA 1
ATOM 4700 C C . PHE A 1 610 ? 13.314 24.774 -6.176 1.00 83.44 610 PHE A C 1
ATOM 4702 O O . PHE A 1 610 ? 12.249 24.939 -6.759 1.00 83.44 610 PHE A O 1
ATOM 4709 N N . PHE A 1 611 ? 14.463 25.138 -6.733 1.00 85.62 611 PHE A N 1
ATOM 4710 C CA . PHE A 1 611 ? 14.580 25.572 -8.125 1.00 85.62 611 PHE A CA 1
ATOM 4711 C C . PHE A 1 611 ? 16.021 25.429 -8.609 1.00 85.62 611 PHE A C 1
ATOM 4713 O O . PHE A 1 611 ? 16.962 25.593 -7.842 1.00 85.62 611 PHE A O 1
ATOM 4720 N N . TRP A 1 612 ? 16.217 25.160 -9.890 1.00 88.62 612 TRP A N 1
ATOM 4721 C CA . TRP A 1 612 ? 17.531 25.028 -10.501 1.00 88.62 612 TRP A CA 1
ATOM 4722 C C . TRP A 1 612 ? 17.982 26.332 -11.148 1.00 88.62 612 TRP A C 1
ATOM 4724 O O . TRP A 1 612 ? 17.215 27.011 -11.839 1.00 88.62 612 TRP A O 1
ATOM 4734 N N . CYS A 1 613 ? 19.250 26.667 -10.920 1.00 90.62 613 CYS A N 1
ATOM 4735 C CA . CYS A 1 613 ? 19.927 27.791 -11.549 1.00 90.62 613 CYS A CA 1
ATOM 4736 C C . CYS A 1 613 ? 21.023 27.290 -12.484 1.00 90.62 613 CYS A C 1
ATOM 4738 O O . CYS A 1 613 ? 21.902 26.550 -12.053 1.00 90.62 613 CYS A O 1
ATOM 4740 N N . GLU A 1 614 ? 21.009 27.763 -13.724 1.00 91.25 614 GLU A N 1
ATOM 4741 C CA . GLU A 1 614 ? 22.036 27.516 -14.732 1.00 91.25 614 GLU A CA 1
ATOM 4742 C C . GLU A 1 614 ? 22.948 28.741 -14.896 1.00 91.25 614 GLU A C 1
ATOM 4744 O O . GLU A 1 614 ? 22.472 29.879 -14.941 1.00 91.25 614 GLU A O 1
ATOM 4749 N N . TYR A 1 615 ? 24.264 28.542 -15.007 1.00 91.56 615 TYR A N 1
ATOM 4750 C CA . TYR A 1 615 ? 25.208 29.646 -15.215 1.00 91.56 615 TYR A CA 1
ATOM 4751 C C . TYR A 1 615 ? 24.934 30.418 -16.513 1.00 91.56 615 TYR A C 1
ATOM 4753 O O . TYR A 1 615 ? 24.759 29.848 -17.581 1.00 91.56 615 TYR A O 1
ATOM 4761 N N . ALA A 1 616 ? 25.004 31.752 -16.458 1.00 88.62 616 ALA A N 1
ATOM 4762 C CA . ALA A 1 616 ? 24.783 32.607 -17.628 1.00 88.62 616 ALA A CA 1
ATOM 4763 C C . ALA A 1 616 ? 25.959 32.627 -18.639 1.00 88.62 616 ALA A C 1
ATOM 4765 O O . ALA A 1 616 ? 25.977 33.478 -19.534 1.00 88.62 616 ALA A O 1
ATOM 4766 N N . ASP A 1 617 ? 26.968 31.761 -18.480 1.00 86.88 617 ASP A N 1
ATOM 4767 C CA . ASP A 1 617 ? 28.112 31.646 -19.394 1.00 86.88 617 ASP A CA 1
ATOM 4768 C C . ASP A 1 617 ? 27.768 30.740 -20.586 1.00 86.88 617 ASP A C 1
ATOM 4770 O O . ASP A 1 617 ? 28.032 29.537 -20.599 1.00 86.88 617 ASP A O 1
ATOM 4774 N N . GLU A 1 618 ? 27.183 31.347 -21.619 1.00 80.69 618 GLU A N 1
ATOM 4775 C CA . GLU A 1 618 ? 26.765 30.634 -22.829 1.00 80.69 618 GLU A CA 1
ATOM 4776 C C . GLU A 1 618 ? 27.917 29.926 -23.567 1.00 80.69 618 GLU A C 1
ATOM 4778 O O . GLU A 1 618 ? 27.668 28.974 -24.307 1.00 80.69 618 GLU A O 1
ATOM 4783 N N . GLU A 1 619 ? 29.166 30.397 -23.452 1.00 86.25 619 GLU A N 1
ATOM 4784 C CA . GLU A 1 619 ? 30.299 29.803 -24.180 1.00 86.25 619 GLU A CA 1
ATOM 4785 C C . GLU A 1 619 ? 30.656 28.428 -23.600 1.00 86.25 619 GLU A C 1
ATOM 4787 O O . GLU A 1 619 ? 30.873 27.476 -24.358 1.00 86.25 619 GLU A O 1
ATOM 4792 N N . GLU A 1 620 ? 30.680 28.303 -22.270 1.00 82.44 620 GLU A N 1
ATOM 4793 C CA . GLU A 1 620 ? 30.974 27.031 -21.606 1.00 82.44 620 GLU A CA 1
ATOM 4794 C C . GLU A 1 620 ? 29.795 26.052 -21.738 1.00 82.44 620 GLU A C 1
ATOM 4796 O O . GLU A 1 620 ? 30.018 24.887 -22.072 1.00 82.44 620 GLU A O 1
ATOM 4801 N N . GLN A 1 621 ? 28.548 26.530 -21.636 1.00 80.75 621 GLN A N 1
ATOM 4802 C CA . GLN A 1 621 ? 27.339 25.729 -21.879 1.00 80.75 621 GLN A CA 1
ATOM 4803 C C . GLN A 1 621 ? 27.323 25.144 -23.306 1.00 80.75 621 GLN A C 1
ATOM 4805 O O . GLN A 1 621 ? 27.205 23.931 -23.496 1.00 80.75 621 GLN A O 1
ATOM 4810 N N . LYS A 1 622 ? 27.552 25.979 -24.335 1.00 84.75 622 LYS A N 1
ATOM 4811 C CA . LYS A 1 622 ? 27.632 25.535 -25.743 1.00 84.75 622 LYS A CA 1
ATOM 4812 C C . LYS A 1 622 ? 28.735 24.504 -25.959 1.00 84.75 622 LYS A C 1
ATOM 4814 O O . LYS A 1 622 ? 28.568 23.568 -26.749 1.00 84.75 622 LYS A O 1
ATOM 4819 N N . LYS A 1 623 ? 29.868 24.660 -25.273 1.00 88.31 623 LYS A N 1
ATOM 4820 C CA . LYS A 1 623 ? 30.995 23.726 -25.335 1.00 88.31 623 LYS A CA 1
ATOM 4821 C C . LYS A 1 623 ? 30.652 22.378 -24.698 1.00 88.31 623 LYS A C 1
ATOM 4823 O O . LYS A 1 623 ? 30.929 21.357 -25.326 1.00 88.31 623 LYS A O 1
ATOM 4828 N N . VAL A 1 624 ? 30.038 22.355 -23.513 1.00 89.62 624 VAL A N 1
ATOM 4829 C CA . VAL A 1 624 ? 29.614 21.112 -22.839 1.00 89.62 624 VAL A CA 1
ATOM 4830 C C . VAL A 1 624 ? 28.589 20.361 -23.683 1.00 89.62 624 VAL A C 1
ATOM 4832 O O . VAL A 1 624 ? 28.798 19.182 -23.974 1.00 89.62 624 VAL A O 1
ATOM 4835 N N . THR A 1 625 ? 27.559 21.053 -24.174 1.00 87.81 625 THR A N 1
ATOM 4836 C CA . THR A 1 625 ? 26.532 20.463 -25.046 1.00 87.81 625 THR A CA 1
ATOM 4837 C C . THR A 1 625 ? 27.134 19.906 -26.339 1.00 87.81 625 THR A C 1
ATOM 4839 O O . THR A 1 625 ? 26.823 18.786 -26.739 1.00 87.81 625 THR A O 1
ATOM 4842 N N . SER A 1 626 ? 28.074 20.623 -26.969 1.00 88.69 626 SER A N 1
ATOM 4843 C CA . SER A 1 626 ? 28.756 20.134 -28.180 1.00 88.69 626 SER A CA 1
ATOM 4844 C C . SER A 1 626 ? 29.568 18.858 -27.927 1.00 88.69 626 SER A C 1
ATOM 4846 O O . SER A 1 626 ? 29.556 17.944 -28.752 1.00 88.69 626 SER A O 1
ATOM 4848 N N . LEU A 1 627 ? 30.264 18.780 -26.788 1.00 91.62 627 LEU A N 1
ATOM 4849 C CA . LEU A 1 627 ? 31.061 17.610 -26.410 1.00 91.62 627 LEU A CA 1
ATOM 4850 C C . LEU A 1 627 ? 30.180 16.405 -26.044 1.00 91.62 627 LEU A C 1
ATOM 4852 O O . LEU A 1 627 ? 30.504 15.281 -26.430 1.00 91.62 627 LEU A O 1
ATOM 4856 N N . ALA A 1 628 ? 29.068 16.625 -25.333 1.00 90.88 628 ALA A N 1
ATOM 4857 C CA . ALA A 1 628 ? 28.083 15.586 -25.028 1.00 90.88 628 ALA A CA 1
ATOM 4858 C C . ALA A 1 628 ? 27.458 15.016 -26.311 1.00 90.88 628 ALA A C 1
ATOM 4860 O O . ALA A 1 628 ? 27.378 13.796 -26.469 1.00 90.88 628 ALA A O 1
ATOM 4861 N N . GLN A 1 629 ? 27.135 15.887 -27.273 1.00 91.19 629 GLN A N 1
ATOM 4862 C CA . GLN A 1 629 ? 26.616 15.488 -28.578 1.00 91.19 629 GLN A CA 1
ATOM 4863 C C . GLN A 1 629 ? 27.622 14.663 -29.388 1.00 91.19 629 GLN A C 1
ATOM 4865 O O . GLN A 1 629 ? 27.263 13.626 -29.947 1.00 91.19 629 GLN A O 1
ATOM 4870 N N . GLU A 1 630 ? 28.884 15.097 -29.455 1.00 88.88 630 GLU A N 1
ATOM 4871 C CA . GLU A 1 630 ? 29.942 14.347 -30.143 1.00 88.88 630 GLU A CA 1
ATOM 4872 C C . GLU A 1 630 ? 30.126 12.952 -29.524 1.00 88.88 630 GLU A C 1
ATOM 4874 O O . GLU A 1 630 ? 30.194 11.956 -30.248 1.00 88.88 630 GLU A O 1
ATOM 4879 N N . ALA A 1 631 ? 30.140 12.866 -28.190 1.00 86.88 631 ALA A N 1
ATOM 4880 C CA . ALA A 1 631 ? 30.292 11.611 -27.462 1.00 86.88 631 ALA A CA 1
ATOM 4881 C C . ALA A 1 631 ? 29.101 10.657 -27.659 1.00 86.88 631 ALA A C 1
ATOM 4883 O O . ALA A 1 631 ? 29.311 9.474 -27.938 1.00 86.88 631 ALA A O 1
ATOM 4884 N N . GLY A 1 632 ? 27.868 11.165 -27.565 1.00 84.62 632 GLY A N 1
ATOM 4885 C CA . GLY A 1 632 ? 26.651 10.371 -27.748 1.00 84.62 632 GLY A CA 1
ATOM 4886 C C . GLY A 1 632 ? 26.507 9.807 -29.165 1.00 84.62 632 GLY A C 1
ATOM 4887 O O . GLY A 1 632 ? 26.059 8.675 -29.340 1.00 84.62 632 GLY A O 1
ATOM 4888 N N . LEU A 1 633 ? 26.961 10.546 -30.186 1.00 84.69 633 LEU A N 1
ATOM 4889 C CA . LEU A 1 633 ? 26.935 10.096 -31.585 1.00 84.69 633 LEU A CA 1
ATOM 4890 C C . LEU A 1 633 ? 28.069 9.121 -31.953 1.00 84.69 633 LEU A C 1
ATOM 4892 O O . LEU A 1 633 ? 27.915 8.337 -32.892 1.00 84.69 633 LEU A O 1
ATOM 4896 N N . ALA A 1 634 ? 29.210 9.172 -31.258 1.00 75.69 634 ALA A N 1
ATOM 4897 C CA . ALA A 1 634 ? 30.380 8.346 -31.562 1.00 75.69 634 ALA A CA 1
ATOM 4898 C C . ALA A 1 634 ? 30.275 6.891 -31.053 1.00 75.69 634 ALA A C 1
ATOM 4900 O O . ALA A 1 634 ? 30.965 6.014 -31.576 1.00 75.69 634 ALA A O 1
ATOM 4901 N N . GLN A 1 635 ? 29.428 6.612 -30.054 1.00 61.31 635 GLN A N 1
ATOM 4902 C CA . GLN A 1 635 ? 29.252 5.278 -29.461 1.00 61.31 635 GLN A CA 1
ATOM 4903 C C . GLN A 1 635 ? 28.140 4.479 -30.180 1.00 61.31 635 GLN A C 1
ATOM 4905 O O . GLN A 1 635 ? 26.960 4.609 -29.851 1.00 61.31 635 GLN A O 1
ATOM 4910 N N . GLN A 1 636 ? 28.517 3.656 -31.173 1.00 53.03 636 GLN A N 1
ATOM 4911 C CA . GLN A 1 636 ? 27.601 2.765 -31.921 1.00 53.03 636 GLN A CA 1
ATOM 4912 C C . GLN A 1 636 ? 27.645 1.283 -31.503 1.00 53.03 636 GLN A C 1
ATOM 4914 O O . GLN A 1 636 ? 26.733 0.545 -31.870 1.00 53.03 636 GLN A O 1
ATOM 4919 N N . ASP A 1 637 ? 28.661 0.832 -30.757 1.00 45.53 637 ASP A N 1
ATOM 4920 C CA . ASP A 1 637 ? 28.735 -0.566 -30.306 1.00 45.53 637 ASP A CA 1
ATOM 4921 C C . ASP A 1 637 ? 27.867 -0.775 -29.059 1.00 45.53 637 ASP A C 1
ATOM 4923 O O . ASP A 1 637 ? 28.113 -0.207 -27.993 1.00 45.53 637 ASP A O 1
ATOM 4927 N N . MET A 1 638 ? 26.809 -1.569 -29.243 1.00 46.41 638 MET A N 1
ATOM 4928 C CA . MET A 1 638 ? 25.767 -1.858 -28.263 1.00 46.41 638 MET A CA 1
ATOM 4929 C C . MET A 1 638 ? 26.247 -2.904 -27.256 1.00 46.41 638 MET A C 1
ATOM 4931 O O . MET A 1 638 ? 25.961 -4.090 -27.385 1.00 46.41 638 MET A O 1
ATOM 4935 N N . THR A 1 639 ? 26.961 -2.459 -26.232 1.00 43.94 639 THR A N 1
ATOM 4936 C CA . THR A 1 639 ? 26.965 -3.160 -24.946 1.00 43.94 639 THR A CA 1
ATOM 4937 C C . THR A 1 639 ? 26.348 -2.226 -23.929 1.00 43.94 639 THR A C 1
ATOM 4939 O O . THR A 1 639 ? 26.970 -1.246 -23.513 1.00 43.94 639 THR A O 1
ATOM 4942 N N . PHE A 1 640 ? 25.096 -2.513 -23.591 1.00 48.00 640 PHE A N 1
ATOM 4943 C CA . PHE A 1 640 ? 24.439 -1.941 -22.433 1.00 48.00 640 PHE A CA 1
ATOM 4944 C C . PHE A 1 640 ? 25.246 -2.348 -21.196 1.00 48.00 640 PHE A C 1
ATOM 4946 O O . PHE A 1 640 ? 25.495 -3.542 -21.016 1.00 48.00 640 PHE A O 1
ATOM 4953 N N . PRO A 1 641 ? 25.716 -1.417 -20.358 1.00 46.97 641 PRO A N 1
ATOM 4954 C CA . PRO A 1 641 ? 26.201 -1.806 -19.055 1.00 46.97 641 PRO A CA 1
ATOM 4955 C C . PRO A 1 641 ? 24.957 -2.186 -18.251 1.00 46.97 641 PRO A C 1
ATOM 4957 O O . PRO A 1 641 ? 24.253 -1.308 -17.762 1.00 46.97 641 PRO A O 1
ATOM 4960 N N . GLU A 1 642 ? 24.705 -3.486 -18.077 1.00 47.22 642 GLU A N 1
ATOM 4961 C CA . GLU A 1 642 ? 23.722 -4.040 -17.117 1.00 47.22 642 GLU A CA 1
ATOM 4962 C C . GLU A 1 642 ? 23.947 -3.533 -15.673 1.00 47.22 642 GLU A C 1
ATOM 4964 O O . GLU A 1 642 ? 23.175 -3.815 -14.767 1.00 47.22 642 GLU A O 1
ATOM 4969 N N . THR A 1 643 ? 25.008 -2.749 -15.470 1.00 47.78 643 THR A N 1
ATOM 4970 C CA . THR A 1 643 ? 25.512 -2.187 -14.224 1.00 47.78 643 THR A CA 1
ATOM 4971 C C . THR A 1 643 ? 25.132 -0.717 -13.982 1.00 47.78 643 THR A C 1
ATOM 4973 O O . THR A 1 643 ? 25.621 -0.146 -13.010 1.00 47.78 643 THR A O 1
ATOM 4976 N N . LEU A 1 644 ? 24.367 -0.048 -14.861 1.00 57.44 644 LEU A N 1
ATOM 4977 C CA . LEU A 1 644 ? 23.913 1.333 -14.611 1.00 57.44 644 LEU A CA 1
ATOM 4978 C C . LEU A 1 644 ? 22.773 1.332 -13.581 1.00 57.44 644 LEU A C 1
ATOM 4980 O O . LEU A 1 644 ? 21.642 0.979 -13.904 1.00 57.44 644 LEU A O 1
ATOM 4984 N N . GLY A 1 645 ? 23.090 1.728 -12.348 1.00 57.25 645 GLY A N 1
ATOM 4985 C CA . GLY A 1 645 ? 22.135 1.889 -11.245 1.00 57.25 645 GLY A CA 1
ATOM 4986 C C . GLY A 1 645 ? 21.964 3.350 -10.804 1.00 57.25 645 GLY A C 1
ATOM 4987 O O . GLY A 1 645 ? 22.636 4.234 -11.349 1.00 57.25 645 GLY A O 1
ATOM 4988 N N . PRO A 1 646 ? 21.101 3.614 -9.807 1.00 59.53 646 PRO A N 1
ATOM 4989 C CA . PRO A 1 646 ? 20.924 4.936 -9.203 1.00 59.53 646 PRO A CA 1
ATOM 4990 C C . PRO A 1 646 ? 22.253 5.641 -8.886 1.00 59.53 646 PRO A C 1
ATOM 4992 O O . PRO A 1 646 ? 23.194 5.031 -8.380 1.00 59.53 646 PRO A O 1
ATOM 4995 N N . GLY A 1 647 ? 22.353 6.924 -9.232 1.00 66.75 647 GLY A N 1
ATOM 4996 C CA . GLY A 1 647 ? 23.558 7.746 -9.089 1.00 66.75 647 GLY A CA 1
ATOM 4997 C C . GLY A 1 647 ? 24.596 7.597 -10.210 1.00 66.75 647 GLY A C 1
ATOM 4998 O O . GLY A 1 647 ? 25.562 8.360 -10.247 1.00 66.75 647 GLY A O 1
ATOM 4999 N N . SER A 1 648 ? 24.419 6.661 -11.151 1.00 76.75 648 SER A N 1
ATOM 5000 C CA . SER A 1 648 ? 25.400 6.431 -12.222 1.00 76.75 648 SER A CA 1
ATOM 5001 C C . SER A 1 648 ? 25.406 7.571 -13.250 1.00 76.75 648 SER A C 1
ATOM 5003 O O . SER A 1 648 ? 24.346 7.952 -13.754 1.00 76.75 648 SER A O 1
ATOM 5005 N N . PRO A 1 649 ? 26.576 8.098 -13.646 1.00 83.06 649 PRO A N 1
ATOM 5006 C CA . PRO A 1 649 ? 26.657 9.139 -14.654 1.00 83.06 649 PRO A CA 1
ATOM 5007 C C . PRO A 1 649 ? 26.528 8.527 -16.056 1.00 83.06 649 PRO A C 1
ATOM 5009 O O . PRO A 1 649 ? 27.135 7.504 -16.385 1.00 83.06 649 PRO A O 1
ATOM 5012 N N . CYS A 1 650 ? 25.746 9.171 -16.913 1.00 88.25 650 CYS A N 1
ATOM 5013 C CA . CYS A 1 650 ? 25.454 8.713 -18.262 1.00 88.25 650 CYS A CA 1
ATOM 5014 C C . CYS A 1 650 ? 25.314 9.886 -19.245 1.00 88.25 650 CYS A C 1
ATOM 5016 O O . CYS A 1 650 ? 25.350 11.066 -18.886 1.00 88.25 650 CYS A O 1
ATOM 5018 N N . LEU A 1 651 ? 25.203 9.547 -20.525 1.00 90.62 651 LEU A N 1
ATOM 5019 C CA . LEU A 1 651 ? 24.678 10.434 -21.553 1.00 90.62 651 LEU A CA 1
ATOM 5020 C C . LEU A 1 651 ? 23.271 9.968 -21.899 1.00 90.62 651 LEU A C 1
ATOM 5022 O O . LEU A 1 651 ? 23.078 8.780 -22.149 1.00 90.62 651 LEU A O 1
ATOM 5026 N N . ALA A 1 652 ? 22.321 10.890 -21.968 1.00 91.25 652 ALA A N 1
ATOM 5027 C CA . ALA A 1 652 ? 20.933 10.581 -22.282 1.00 91.25 652 ALA A CA 1
ATOM 5028 C C . ALA A 1 652 ? 20.425 11.455 -23.434 1.00 91.25 652 ALA A C 1
ATOM 5030 O O . ALA A 1 652 ? 20.740 12.646 -23.510 1.00 91.25 652 ALA A O 1
ATOM 5031 N N . LEU A 1 653 ? 19.673 10.851 -24.357 1.00 90.38 653 LEU A N 1
ATOM 5032 C CA . LEU A 1 653 ? 19.075 11.548 -25.492 1.00 90.38 653 LEU A CA 1
ATOM 5033 C C . LEU A 1 653 ? 17.758 12.197 -25.061 1.00 90.38 653 LEU A C 1
ATOM 5035 O O . LEU A 1 653 ? 16.780 11.505 -24.774 1.00 90.38 653 LEU A O 1
ATOM 5039 N N . PHE A 1 654 ? 17.699 13.524 -25.080 1.00 85.12 654 PHE A N 1
ATOM 5040 C CA . PHE A 1 654 ? 16.479 14.237 -24.738 1.00 85.12 654 PHE A CA 1
ATOM 5041 C C . PHE A 1 654 ? 15.455 14.140 -25.871 1.00 85.12 654 PHE A C 1
ATOM 5043 O O . PHE A 1 654 ? 15.728 14.407 -27.047 1.00 85.12 654 PHE A O 1
ATOM 5050 N N . ALA A 1 655 ? 14.240 13.716 -25.525 1.00 79.50 655 ALA A N 1
ATOM 5051 C CA . ALA A 1 655 ? 13.237 13.355 -26.516 1.00 79.50 655 ALA A CA 1
ATOM 5052 C C . ALA A 1 655 ? 12.747 14.550 -27.352 1.00 79.50 655 ALA A C 1
ATOM 5054 O O . ALA A 1 655 ? 12.392 14.346 -28.517 1.00 79.50 655 ALA A O 1
ATOM 5055 N N . SER A 1 656 ? 12.738 15.759 -26.787 1.00 79.19 656 SER A N 1
ATOM 5056 C CA . SER A 1 656 ? 12.157 16.953 -27.414 1.00 79.19 656 SER A CA 1
ATOM 5057 C C . SER A 1 656 ? 13.011 17.515 -28.550 1.00 79.19 656 SER A C 1
ATOM 5059 O O . SER A 1 656 ? 12.476 17.866 -29.599 1.00 79.19 656 SER A O 1
ATOM 5061 N N . ASP A 1 657 ? 14.330 17.576 -28.366 1.00 82.00 657 ASP A N 1
ATOM 5062 C CA . ASP A 1 657 ? 15.264 18.179 -29.326 1.00 82.00 657 ASP A CA 1
ATOM 5063 C C . ASP A 1 657 ? 16.186 17.159 -30.009 1.00 82.00 657 ASP A C 1
ATOM 5065 O O . ASP A 1 657 ? 16.892 17.513 -30.953 1.00 82.00 657 ASP A O 1
ATOM 5069 N N . LYS A 1 658 ? 16.166 15.895 -29.565 1.00 85.62 658 LYS A N 1
ATOM 5070 C CA . LYS A 1 658 ? 17.016 14.806 -30.063 1.00 85.62 658 LYS A CA 1
ATOM 5071 C C . LYS A 1 658 ? 18.519 15.081 -29.905 1.00 85.62 658 LYS A C 1
ATOM 5073 O O . LYS A 1 658 ? 19.313 14.619 -30.731 1.00 85.62 658 LYS A O 1
ATOM 5078 N N . HIS A 1 659 ? 18.909 15.792 -28.849 1.00 87.75 659 HIS A N 1
ATOM 5079 C CA . HIS A 1 659 ? 20.305 16.009 -28.469 1.00 87.75 659 HIS A CA 1
ATOM 5080 C C . HIS A 1 659 ? 20.706 15.157 -27.258 1.00 87.75 659 HIS A C 1
ATOM 5082 O O . HIS A 1 659 ? 19.876 14.770 -26.437 1.00 87.75 659 HIS A O 1
ATOM 5088 N N . TRP A 1 660 ? 21.992 14.819 -27.184 1.00 92.12 660 TRP A N 1
ATOM 5089 C CA . TRP A 1 660 ? 22.598 14.083 -26.082 1.00 92.12 660 TRP A CA 1
ATOM 5090 C C . TRP A 1 660 ? 23.121 15.048 -25.029 1.00 92.12 660 TRP A C 1
ATOM 5092 O O . TRP A 1 660 ? 23.905 15.948 -25.333 1.00 92.12 660 TRP A O 1
ATOM 5102 N N . TYR A 1 661 ? 22.756 14.787 -23.782 1.00 92.69 661 TYR A N 1
ATOM 5103 C CA . TYR A 1 661 ? 23.140 15.598 -22.637 1.00 92.69 661 TYR A CA 1
ATOM 5104 C C . TYR A 1 661 ? 23.770 14.739 -21.549 1.00 92.69 661 TYR A C 1
ATOM 5106 O O . TYR A 1 661 ? 23.559 13.526 -21.499 1.00 92.69 661 TYR A O 1
ATOM 5114 N N . ARG A 1 662 ? 24.555 15.372 -20.670 1.00 93.00 662 ARG A N 1
ATOM 5115 C CA . ARG A 1 662 ? 25.047 14.713 -19.458 1.00 93.00 662 ARG A CA 1
ATOM 5116 C C . ARG A 1 662 ? 23.887 14.534 -18.500 1.00 93.00 662 ARG A C 1
ATOM 5118 O O . ARG A 1 662 ? 23.167 15.491 -18.215 1.00 93.00 662 ARG A O 1
ATOM 5125 N N . ALA A 1 663 ? 23.727 13.319 -18.011 1.00 90.12 663 ALA A N 1
ATOM 5126 C CA . ALA A 1 663 ? 22.658 12.999 -17.096 1.00 90.12 663 ALA A CA 1
ATOM 5127 C C . ALA A 1 663 ? 23.138 12.033 -16.017 1.00 90.12 663 ALA A C 1
ATOM 5129 O O . ALA A 1 663 ? 24.107 11.298 -16.202 1.00 90.12 663 ALA A O 1
ATOM 5130 N N . GLN A 1 664 ? 22.469 12.047 -14.880 1.00 82.75 664 GLN A N 1
ATOM 5131 C CA . GLN A 1 664 ? 22.662 11.079 -13.815 1.00 82.75 664 GLN A CA 1
ATOM 5132 C C . GLN A 1 664 ? 21.437 10.176 -13.783 1.00 82.75 664 GLN A C 1
ATOM 5134 O O . GLN A 1 664 ? 20.316 10.675 -13.797 1.00 82.75 664 GLN A O 1
ATOM 5139 N N . VAL A 1 665 ? 21.648 8.862 -13.770 1.00 77.06 665 VAL A N 1
ATOM 5140 C CA . VAL A 1 665 ? 20.563 7.900 -13.579 1.00 77.06 665 VAL A CA 1
ATOM 5141 C C . VAL A 1 665 ? 20.016 8.107 -12.176 1.00 77.06 665 VAL A C 1
ATOM 5143 O O . VAL A 1 665 ? 20.758 7.974 -11.205 1.00 77.06 665 VAL A O 1
ATOM 5146 N N . LEU A 1 666 ? 18.741 8.452 -12.071 1.00 64.12 666 LEU A N 1
ATOM 5147 C CA . LEU A 1 666 ? 18.036 8.488 -10.796 1.00 64.12 666 LEU A CA 1
ATOM 5148 C C . LEU A 1 666 ? 17.595 7.072 -10.440 1.00 64.12 666 LEU A C 1
ATOM 5150 O O . LEU A 1 666 ? 17.941 6.566 -9.378 1.00 64.12 666 LEU A O 1
ATOM 5154 N N . ARG A 1 667 ? 16.950 6.385 -11.388 1.00 56.84 667 ARG A N 1
ATOM 5155 C CA . ARG A 1 667 ? 16.562 4.974 -11.273 1.00 56.84 667 ARG A CA 1
ATOM 5156 C C . ARG A 1 667 ? 16.290 4.355 -12.644 1.00 56.84 667 ARG A C 1
ATOM 5158 O O . ARG A 1 667 ? 16.197 5.053 -13.653 1.00 56.84 667 ARG A O 1
ATOM 5165 N N . ARG A 1 668 ? 16.177 3.029 -12.674 1.00 63.50 668 ARG A N 1
ATOM 5166 C CA . ARG A 1 668 ? 15.744 2.254 -13.844 1.00 63.50 668 ARG A CA 1
ATOM 5167 C C . ARG A 1 668 ? 14.265 1.904 -13.693 1.00 63.50 668 ARG A C 1
ATOM 5169 O O . ARG A 1 668 ? 13.868 1.508 -12.603 1.00 63.50 668 ARG A O 1
ATOM 5176 N N . VAL A 1 669 ? 13.499 2.022 -14.771 1.00 54.81 669 VAL A N 1
ATOM 5177 C CA . VAL A 1 669 ? 12.083 1.642 -14.847 1.00 54.81 669 VAL A CA 1
ATOM 5178 C C . VAL A 1 669 ? 11.948 0.744 -16.070 1.00 54.81 669 VAL A C 1
ATOM 5180 O O . VAL A 1 669 ? 12.083 1.223 -17.186 1.00 54.81 669 VAL A O 1
ATOM 5183 N N . GLU A 1 670 ? 11.799 -0.566 -15.873 1.00 63.47 670 GLU A N 1
ATOM 5184 C CA . GLU A 1 670 ? 11.732 -1.547 -16.971 1.00 63.47 670 GLU A CA 1
ATOM 5185 C C . GLU A 1 670 ? 12.859 -1.379 -18.036 1.00 63.47 670 GLU A C 1
ATOM 5187 O O . GLU A 1 670 ? 14.052 -1.596 -17.754 1.00 63.47 670 GLU A O 1
ATOM 5192 N N . ASP A 1 671 ? 12.462 -0.970 -19.253 1.00 71.25 671 ASP A N 1
ATOM 5193 C CA . ASP A 1 671 ? 13.273 -0.711 -20.446 1.00 71.25 671 ASP A CA 1
ATOM 5194 C C . ASP A 1 671 ? 13.671 0.771 -20.621 1.00 71.25 671 ASP A C 1
ATOM 5196 O O . ASP A 1 671 ? 14.166 1.191 -21.676 1.00 71.25 671 ASP A O 1
ATOM 5200 N N . THR A 1 672 ? 13.500 1.594 -19.590 1.00 74.62 672 THR A N 1
ATOM 5201 C CA . THR A 1 672 ? 13.862 3.013 -19.580 1.00 74.62 672 THR A CA 1
ATOM 5202 C C . THR A 1 672 ? 14.640 3.398 -18.314 1.00 74.62 672 THR A C 1
ATOM 5204 O O . THR A 1 672 ? 14.766 2.650 -17.341 1.00 74.62 672 THR A O 1
ATOM 5207 N N . PHE A 1 673 ? 15.257 4.575 -18.346 1.00 78.31 673 PHE A N 1
ATOM 5208 C CA . PHE A 1 673 ? 15.905 5.204 -17.205 1.00 78.31 673 PHE A CA 1
ATOM 5209 C C . PHE A 1 673 ? 15.262 6.550 -16.921 1.00 78.31 673 PHE A C 1
ATOM 5211 O O . PHE A 1 673 ? 15.144 7.386 -17.817 1.00 78.31 673 PHE A O 1
ATOM 5218 N N . GLU A 1 674 ? 14.953 6.802 -15.655 1.00 77.81 674 GLU A N 1
ATOM 5219 C CA . GLU A 1 674 ? 14.723 8.158 -15.184 1.00 77.81 674 GLU A CA 1
ATOM 5220 C C . GLU A 1 674 ? 16.077 8.823 -14.947 1.00 77.81 674 GLU A C 1
ATOM 5222 O O . GLU A 1 674 ? 16.942 8.290 -14.241 1.00 77.81 674 GLU A O 1
ATOM 5227 N N . VAL A 1 675 ? 16.289 9.972 -15.584 1.00 80.38 675 VAL A N 1
ATOM 5228 C CA . VAL A 1 675 ? 17.568 10.674 -15.549 1.00 80.38 675 VAL A CA 1
ATOM 5229 C C . VAL A 1 675 ? 17.391 12.145 -15.187 1.00 80.38 675 VAL A C 1
ATOM 5231 O O . VAL A 1 675 ? 16.489 12.821 -15.681 1.00 80.38 675 VAL A O 1
ATOM 5234 N N . LEU A 1 676 ? 18.314 12.656 -14.374 1.00 83.81 676 LEU A N 1
ATOM 5235 C CA . LEU A 1 676 ? 18.479 14.077 -14.082 1.00 83.81 676 LEU A CA 1
ATOM 5236 C C . LEU A 1 676 ? 19.512 14.668 -15.037 1.00 83.81 676 LEU A C 1
ATOM 5238 O O . LEU A 1 676 ? 20.678 14.263 -15.017 1.00 83.81 676 LEU A O 1
ATOM 5242 N N . PHE A 1 677 ? 19.132 15.656 -15.847 1.00 85.50 677 PHE A N 1
ATOM 5243 C CA . PHE A 1 677 ? 20.095 16.381 -16.677 1.00 85.50 677 PHE A CA 1
ATOM 5244 C C . PHE A 1 677 ? 20.880 17.376 -15.825 1.00 85.50 677 PHE A C 1
ATOM 5246 O O . PHE A 1 677 ? 20.440 18.498 -15.597 1.00 85.50 677 PHE A O 1
ATOM 5253 N N . ILE A 1 678 ? 22.074 16.982 -15.386 1.00 87.44 678 ILE A N 1
ATOM 5254 C CA . ILE A 1 678 ? 22.894 17.721 -14.407 1.00 87.44 678 ILE A CA 1
ATOM 5255 C C . ILE A 1 678 ? 23.283 19.151 -14.827 1.00 87.44 678 ILE A C 1
ATOM 5257 O O . ILE A 1 678 ? 23.698 19.954 -13.997 1.00 87.44 678 ILE A O 1
ATOM 5261 N N . ASP A 1 679 ? 23.174 19.470 -16.116 1.00 88.25 679 ASP A N 1
ATOM 5262 C CA . ASP A 1 679 ? 23.491 20.789 -16.666 1.00 88.25 679 ASP A CA 1
ATOM 5263 C C . ASP A 1 679 ? 22.282 21.733 -16.724 1.00 88.25 679 ASP A C 1
ATOM 5265 O O . ASP A 1 679 ? 22.469 22.924 -16.932 1.00 88.25 679 ASP A O 1
ATOM 5269 N N . TYR A 1 680 ? 21.069 21.218 -16.497 1.00 81.38 680 TYR A N 1
ATOM 5270 C CA . TYR A 1 680 ? 19.810 21.960 -16.648 1.00 81.38 680 TYR A CA 1
ATOM 5271 C C . TYR A 1 680 ? 18.867 21.790 -15.447 1.00 81.38 680 TYR A C 1
ATOM 5273 O O . TYR A 1 680 ? 18.059 22.675 -15.170 1.00 81.38 680 TYR A O 1
ATOM 5281 N N . GLY A 1 681 ? 18.981 20.686 -14.706 1.00 74.25 681 GLY A N 1
ATOM 5282 C CA . GLY A 1 681 ? 18.212 20.410 -13.494 1.00 74.25 681 GLY A CA 1
ATOM 5283 C C . GLY A 1 681 ? 16.834 19.792 -13.713 1.00 74.25 681 GLY A C 1
ATOM 5284 O O . GLY A 1 681 ? 16.112 19.563 -12.752 1.00 74.25 681 GLY A O 1
ATOM 5285 N N . ASN A 1 682 ? 16.436 19.538 -14.961 1.00 75.62 682 ASN A N 1
ATOM 5286 C CA . ASN A 1 682 ? 15.174 18.869 -15.253 1.00 75.62 682 ASN A CA 1
ATOM 5287 C C . ASN A 1 682 ? 15.342 17.348 -15.307 1.00 75.62 682 ASN A C 1
ATOM 5289 O O . ASN A 1 682 ? 16.381 16.827 -15.721 1.00 75.62 682 ASN A O 1
ATOM 5293 N N . GLU A 1 683 ? 14.259 16.656 -14.979 1.00 81.56 683 GLU A N 1
ATOM 5294 C CA . GLU A 1 683 ? 14.185 15.200 -14.955 1.00 81.56 683 GLU A CA 1
ATOM 5295 C C . GLU A 1 683 ? 13.296 14.697 -16.097 1.00 81.56 683 GLU A C 1
ATOM 5297 O O . GLU A 1 683 ? 12.402 15.397 -16.609 1.00 81.56 683 GLU A O 1
ATOM 5302 N N . THR A 1 684 ? 13.610 13.509 -16.603 1.00 79.12 684 THR A N 1
ATOM 5303 C CA . THR A 1 684 ? 12.795 12.856 -17.624 1.00 79.12 684 THR A CA 1
ATOM 5304 C C . THR A 1 684 ? 13.101 11.371 -17.698 1.00 79.12 684 THR A C 1
ATOM 5306 O O . THR A 1 684 ? 14.214 10.934 -17.415 1.00 79.12 684 THR A O 1
ATOM 5309 N N . GLU A 1 685 ? 12.141 10.622 -18.216 1.00 81.06 685 GLU A N 1
ATOM 5310 C CA . GLU A 1 685 ? 12.344 9.244 -18.628 1.00 81.06 685 GLU A CA 1
ATOM 5311 C C . GLU A 1 685 ? 12.985 9.159 -20.024 1.00 81.06 685 GLU A C 1
ATOM 5313 O O . GLU A 1 685 ? 12.619 9.893 -20.954 1.00 81.06 685 GLU A O 1
ATOM 5318 N N . VAL A 1 686 ? 13.970 8.274 -20.169 1.00 77.44 686 VAL A N 1
ATOM 5319 C CA . VAL A 1 686 ? 14.724 8.028 -21.398 1.00 77.44 686 VAL A CA 1
ATOM 5320 C C . VAL A 1 686 ? 14.874 6.528 -21.606 1.00 77.44 686 VAL A C 1
ATOM 5322 O O . VAL A 1 686 ? 15.478 5.838 -20.797 1.00 77.44 686 VAL A O 1
ATOM 5325 N N . ASP A 1 687 ? 14.378 6.028 -22.734 1.00 82.75 687 ASP A N 1
ATOM 5326 C CA . ASP A 1 687 ? 14.544 4.632 -23.156 1.00 82.75 687 ASP A CA 1
ATOM 5327 C C . ASP A 1 687 ? 16.007 4.156 -23.051 1.00 82.75 687 ASP A C 1
ATOM 5329 O O . ASP A 1 687 ? 16.936 4.891 -23.397 1.00 82.75 687 ASP A O 1
ATOM 5333 N N . ILE A 1 688 ? 16.228 2.915 -22.623 1.00 78.19 688 ILE A N 1
ATOM 5334 C CA . ILE A 1 688 ? 17.554 2.297 -22.479 1.00 78.19 688 ILE A CA 1
ATOM 5335 C C . ILE A 1 688 ? 18.402 2.445 -23.750 1.00 78.19 688 ILE A C 1
ATOM 5337 O O . ILE A 1 688 ? 19.602 2.739 -23.687 1.00 78.19 688 ILE A O 1
ATOM 5341 N N . LYS A 1 689 ? 17.792 2.335 -24.937 1.00 81.94 689 LYS A N 1
ATOM 5342 C CA . LYS A 1 689 ? 18.492 2.498 -26.225 1.00 81.94 689 LYS A CA 1
ATOM 5343 C C . LYS A 1 689 ? 18.952 3.929 -26.486 1.00 81.94 689 LYS A C 1
ATOM 5345 O O . LYS A 1 689 ? 19.756 4.163 -27.395 1.00 81.94 689 LYS A O 1
ATOM 5350 N N . ASN A 1 690 ? 18.469 4.873 -25.693 1.00 88.00 690 ASN A N 1
ATOM 5351 C CA . ASN A 1 690 ? 18.753 6.298 -25.720 1.00 88.00 690 ASN A CA 1
ATOM 5352 C C . ASN A 1 690 ? 19.652 6.735 -24.548 1.00 88.00 690 ASN A C 1
ATOM 5354 O O . ASN A 1 690 ? 19.774 7.932 -24.295 1.00 88.00 690 ASN A O 1
ATOM 5358 N N . VAL A 1 691 ? 20.333 5.786 -23.890 1.00 85.50 691 VAL A N 1
ATOM 5359 C CA . VAL A 1 691 ? 21.346 6.043 -22.856 1.00 85.50 691 VAL A CA 1
ATOM 5360 C C . VAL A 1 691 ? 22.714 5.483 -23.268 1.00 85.50 691 VAL A C 1
ATOM 5362 O O . VAL A 1 691 ? 22.820 4.435 -23.907 1.00 85.50 691 VAL A O 1
ATOM 5365 N N . ARG A 1 692 ? 23.794 6.209 -22.966 1.00 82.06 692 ARG A N 1
ATOM 5366 C CA . ARG A 1 692 ? 25.184 5.858 -23.308 1.00 82.06 692 ARG A CA 1
ATOM 5367 C C . ARG A 1 692 ? 26.121 6.113 -22.132 1.00 82.06 692 ARG A C 1
ATOM 5369 O O . ARG A 1 692 ? 25.825 6.896 -21.234 1.00 82.06 692 ARG A O 1
ATOM 5376 N N . SER A 1 693 ? 27.291 5.479 -22.162 1.00 80.25 693 SER A N 1
ATOM 5377 C CA . SER A 1 693 ? 28.342 5.726 -21.170 1.00 80.25 693 SER A CA 1
ATOM 5378 C C . SER A 1 693 ? 28.952 7.119 -21.350 1.00 80.25 693 SER A C 1
ATOM 5380 O O . SER A 1 693 ? 29.225 7.546 -22.475 1.00 80.25 693 SER A O 1
ATOM 5382 N N . VAL A 1 694 ? 29.210 7.825 -20.248 1.00 83.56 694 VAL A N 1
ATOM 5383 C CA . VAL A 1 694 ? 29.855 9.141 -20.298 1.00 83.56 694 VAL A CA 1
ATOM 5384 C C . VAL A 1 694 ? 31.391 9.008 -20.311 1.00 83.56 694 VAL A C 1
ATOM 5386 O O . VAL A 1 694 ? 31.973 8.343 -19.454 1.00 83.56 694 VAL A O 1
ATOM 5389 N N . PRO A 1 695 ? 32.103 9.631 -21.268 1.00 81.69 695 PRO A N 1
ATOM 5390 C CA . PRO A 1 695 ? 33.563 9.696 -21.249 1.00 81.69 695 PRO A CA 1
ATOM 5391 C C . PRO A 1 695 ? 34.116 10.426 -20.018 1.00 81.69 695 PRO A C 1
ATOM 5393 O O . PRO A 1 695 ? 33.596 11.467 -19.616 1.00 81.69 695 PRO A O 1
ATOM 5396 N N . GLN A 1 696 ? 35.261 9.968 -19.495 1.00 79.56 696 GLN A N 1
ATOM 5397 C CA . GLN A 1 696 ? 35.937 10.595 -18.347 1.00 79.56 696 GLN A CA 1
ATOM 5398 C C . GLN A 1 696 ? 36.186 12.101 -18.534 1.00 79.56 696 GLN A C 1
ATOM 5400 O O . GLN A 1 696 ? 36.035 12.873 -17.593 1.00 79.56 696 GLN A O 1
ATOM 5405 N N . SER A 1 697 ? 36.509 12.540 -19.754 1.00 82.81 697 SER A N 1
ATOM 5406 C CA . SER A 1 697 ? 36.725 13.958 -20.063 1.00 82.81 697 SER A CA 1
ATOM 5407 C C . SER A 1 697 ? 35.478 14.825 -19.869 1.00 82.81 697 SER A C 1
ATOM 5409 O O . SER A 1 697 ? 35.615 16.008 -19.580 1.00 82.81 697 SER A O 1
ATOM 5411 N N . LEU A 1 698 ? 34.276 14.257 -20.026 1.00 85.00 698 LEU A N 1
ATOM 5412 C CA . LEU A 1 698 ? 33.011 14.939 -19.745 1.00 85.00 698 LEU A CA 1
ATOM 5413 C C . LEU A 1 698 ? 32.657 14.905 -18.254 1.00 85.00 698 LEU A C 1
ATOM 5415 O O . LEU A 1 698 ? 32.001 15.828 -17.788 1.00 85.00 698 LEU A O 1
ATOM 5419 N N . MET A 1 699 ? 33.115 13.905 -17.495 1.00 82.06 699 MET A N 1
ATOM 5420 C CA . MET A 1 699 ? 32.957 13.876 -16.030 1.00 82.06 699 MET A CA 1
ATOM 5421 C C . MET A 1 699 ? 33.872 14.880 -15.311 1.00 82.06 699 MET A C 1
ATOM 5423 O O . MET A 1 699 ? 33.603 15.274 -14.180 1.00 82.06 699 MET A O 1
ATOM 5427 N N . GLU A 1 700 ? 34.956 15.319 -15.958 1.00 85.00 700 GLU A N 1
ATOM 5428 C CA . GLU A 1 700 ? 35.874 16.322 -15.408 1.00 85.00 700 GLU A CA 1
ATOM 5429 C C . GLU A 1 700 ? 35.376 17.769 -15.539 1.00 85.00 700 GLU A C 1
ATOM 5431 O O . GLU A 1 700 ? 35.985 18.661 -14.942 1.00 85.00 700 GLU A O 1
ATOM 5436 N N . ILE A 1 701 ? 34.309 18.018 -16.299 1.00 87.38 701 ILE A N 1
ATOM 5437 C CA . ILE A 1 701 ? 33.701 19.347 -16.411 1.00 87.38 701 ILE A CA 1
ATOM 5438 C C . ILE A 1 701 ? 32.666 19.502 -15.292 1.00 87.38 701 ILE A C 1
ATOM 5440 O O . ILE A 1 701 ? 31.881 18.586 -15.056 1.00 87.38 701 ILE A O 1
ATOM 5444 N N . ASP A 1 702 ? 32.649 20.640 -14.604 1.00 88.75 702 ASP A N 1
ATOM 5445 C CA . ASP A 1 702 ? 31.685 20.890 -13.525 1.00 88.75 702 ASP A CA 1
ATOM 5446 C C . ASP A 1 702 ? 30.244 20.938 -14.095 1.00 88.75 702 ASP A C 1
ATOM 5448 O O . ASP A 1 702 ? 30.064 21.327 -15.259 1.00 88.75 702 ASP A O 1
ATOM 5452 N N . PRO A 1 703 ? 29.208 20.512 -13.351 1.00 90.88 703 PRO A N 1
ATOM 5453 C CA . PRO A 1 703 ? 27.812 20.689 -13.757 1.00 90.88 703 PRO A CA 1
ATOM 5454 C C . PRO A 1 703 ? 27.476 22.163 -13.995 1.00 90.88 703 PRO A C 1
ATOM 5456 O O . PRO A 1 703 ? 27.967 23.038 -13.278 1.00 90.88 703 PRO A O 1
ATOM 5459 N N . GLN A 1 704 ? 26.669 22.440 -15.019 1.00 90.81 704 GLN A N 1
ATOM 5460 C CA . GLN A 1 704 ? 26.295 23.808 -15.399 1.00 90.81 704 GLN A CA 1
ATOM 5461 C C . GLN A 1 704 ? 25.034 24.325 -14.691 1.00 90.81 704 GLN A C 1
ATOM 5463 O O . GLN A 1 704 ? 24.768 25.528 -14.752 1.00 90.81 704 GLN A O 1
ATOM 5468 N N . ALA A 1 705 ? 24.325 23.459 -13.957 1.00 89.81 705 ALA A N 1
ATOM 5469 C CA . ALA A 1 705 ? 23.214 23.834 -13.094 1.00 89.81 705 ALA A CA 1
ATOM 5470 C C . ALA A 1 705 ? 23.417 23.376 -11.644 1.00 89.81 705 ALA A C 1
ATOM 5472 O O . ALA A 1 705 ? 24.188 22.459 -11.355 1.00 89.81 705 ALA A O 1
ATOM 5473 N N . PHE A 1 706 ? 22.722 24.037 -10.720 1.00 90.06 706 PHE A N 1
ATOM 5474 C CA . PHE A 1 706 ? 22.736 23.702 -9.298 1.00 90.06 706 PHE A CA 1
ATOM 5475 C C . PHE A 1 706 ? 21.374 23.956 -8.638 1.00 90.06 706 PHE A C 1
ATOM 5477 O O . PHE A 1 706 ? 20.687 24.929 -8.963 1.00 90.06 706 PHE A O 1
ATOM 5484 N N . LEU A 1 707 ? 20.995 23.072 -7.710 1.00 88.94 707 LEU A N 1
ATOM 5485 C CA . LEU A 1 707 ? 19.711 23.100 -7.010 1.00 88.94 707 LEU A CA 1
ATOM 5486 C C . LEU A 1 707 ? 19.725 24.134 -5.879 1.00 88.94 707 LEU A C 1
ATOM 5488 O O . LEU A 1 707 ? 20.634 24.158 -5.053 1.00 88.94 707 LEU A O 1
ATOM 5492 N N . CYS A 1 708 ? 18.708 24.985 -5.827 1.00 88.94 708 CYS A N 1
ATOM 5493 C CA . CYS A 1 708 ? 18.616 26.117 -4.915 1.00 88.94 708 CYS A CA 1
ATOM 5494 C C . CYS A 1 708 ? 17.345 26.100 -4.066 1.00 88.94 708 CYS A C 1
ATOM 5496 O O . CYS A 1 708 ? 16.291 25.660 -4.520 1.00 88.94 708 CYS A O 1
ATOM 5498 N N . SER A 1 709 ? 17.442 26.691 -2.875 1.00 90.44 709 SER A N 1
ATOM 5499 C CA . SER A 1 709 ? 16.315 27.110 -2.037 1.00 90.44 709 SER A CA 1
ATOM 5500 C C . SER A 1 709 ? 16.454 28.592 -1.674 1.00 90.44 709 SER A C 1
ATOM 5502 O O . SER A 1 709 ? 17.560 29.128 -1.560 1.00 90.44 709 SER A O 1
ATOM 5504 N N . LEU A 1 710 ? 15.336 29.299 -1.528 1.00 92.44 710 LEU A N 1
ATOM 5505 C CA . LEU A 1 710 ? 15.323 30.724 -1.208 1.00 92.44 710 LEU A CA 1
ATOM 5506 C C . LEU A 1 710 ? 15.570 30.938 0.293 1.00 92.44 710 LEU A C 1
ATOM 5508 O O . LEU A 1 710 ? 14.817 30.450 1.133 1.00 92.44 710 LEU A O 1
ATOM 5512 N N . ASP A 1 711 ? 16.601 31.708 0.636 1.00 91.75 711 ASP A N 1
ATOM 5513 C CA . ASP A 1 711 ? 16.932 32.019 2.031 1.00 91.75 711 ASP A CA 1
ATOM 5514 C C . ASP A 1 711 ? 15.839 32.832 2.744 1.00 91.75 711 ASP A C 1
ATOM 5516 O O . ASP A 1 711 ? 15.221 33.723 2.151 1.00 91.75 711 ASP A O 1
ATOM 5520 N N . GLY A 1 712 ? 15.659 32.562 4.041 1.00 84.50 712 GLY A N 1
ATOM 5521 C CA . GLY A 1 712 ? 14.750 33.298 4.927 1.00 84.50 712 GLY A CA 1
ATOM 5522 C C . GLY A 1 712 ? 13.413 32.611 5.231 1.00 84.50 712 GLY A C 1
ATOM 5523 O O . GLY A 1 712 ? 12.630 33.161 6.006 1.00 84.50 712 GLY A O 1
ATOM 5524 N N . PHE A 1 713 ? 13.164 31.417 4.681 1.00 85.25 713 PHE A N 1
ATOM 5525 C CA . PHE A 1 713 ? 11.861 30.738 4.727 1.00 85.25 713 PHE A CA 1
ATOM 5526 C C . PHE A 1 713 ? 11.988 29.273 5.166 1.00 85.25 713 PHE A C 1
ATOM 5528 O O . PHE A 1 713 ? 12.138 28.368 4.352 1.00 85.25 713 PHE A O 1
ATOM 5535 N N . ASP A 1 714 ? 11.966 29.055 6.480 1.00 76.19 714 ASP A N 1
ATOM 5536 C CA . ASP A 1 714 ? 12.108 27.734 7.104 1.00 76.19 714 ASP A CA 1
ATOM 5537 C C . ASP A 1 714 ? 10.753 27.017 7.178 1.00 76.19 714 ASP A C 1
ATOM 5539 O O . ASP A 1 714 ? 9.884 27.448 7.939 1.00 76.19 714 ASP A O 1
ATOM 5543 N N . GLN A 1 715 ? 10.587 25.927 6.422 1.00 68.06 715 GLN A N 1
ATOM 5544 C CA . GLN A 1 715 ? 9.344 25.140 6.350 1.00 68.06 715 GLN A CA 1
ATOM 5545 C C . GLN A 1 715 ? 8.855 24.644 7.719 1.00 68.06 715 GLN A C 1
ATOM 5547 O O . GLN A 1 715 ? 7.654 24.547 7.943 1.00 68.06 715 GLN A O 1
ATOM 5552 N N . CYS A 1 716 ? 9.744 24.459 8.699 1.00 70.19 716 CYS A N 1
ATOM 5553 C CA . CYS A 1 716 ? 9.353 24.075 10.058 1.00 70.19 716 CYS A CA 1
ATOM 5554 C C . CYS A 1 716 ? 8.715 25.227 10.861 1.00 70.19 716 CYS A C 1
ATOM 5556 O O . CYS A 1 716 ? 8.243 25.031 11.981 1.00 70.19 716 CYS A O 1
ATOM 5558 N N . LYS A 1 717 ? 8.759 26.464 10.350 1.00 74.31 717 LYS A N 1
ATOM 5559 C CA . LYS A 1 717 ? 8.322 27.687 11.050 1.00 74.31 717 LYS A CA 1
ATOM 5560 C C . LYS A 1 717 ? 7.169 28.412 10.359 1.00 74.31 717 LYS A C 1
ATOM 5562 O O . LYS A 1 717 ? 6.732 29.464 10.840 1.00 74.31 717 LYS A O 1
ATOM 5567 N N . GLY A 1 718 ? 6.685 27.884 9.245 1.00 80.56 718 GLY A N 1
ATOM 5568 C CA . GLY A 1 718 ? 5.612 28.482 8.469 1.00 80.56 718 GLY A CA 1
ATOM 5569 C C . GLY A 1 718 ? 5.423 27.781 7.136 1.00 80.56 718 GLY A C 1
ATOM 5570 O O . GLY A 1 718 ? 6.147 26.851 6.801 1.00 80.56 718 GLY A O 1
ATOM 5571 N N . SER A 1 719 ? 4.454 28.257 6.369 1.00 81.94 719 SER A N 1
ATOM 5572 C CA . SER A 1 719 ? 4.152 27.727 5.045 1.00 81.94 719 SER A CA 1
ATOM 5573 C C . SER A 1 719 ? 3.961 28.847 4.031 1.00 81.94 719 SER A C 1
ATOM 5575 O O . SER A 1 719 ? 3.681 30.009 4.369 1.00 81.94 719 SER A O 1
ATOM 5577 N N . TRP A 1 720 ? 4.152 28.494 2.763 1.00 84.19 720 TRP A N 1
ATOM 5578 C CA . TRP A 1 720 ? 3.866 29.382 1.650 1.00 84.19 720 TRP A CA 1
ATOM 5579 C C . TRP A 1 720 ? 2.365 29.431 1.358 1.00 84.19 720 TRP A C 1
ATOM 5581 O O . TRP A 1 720 ? 1.641 28.471 1.585 1.00 84.19 720 TRP A O 1
ATOM 5591 N N . ASP A 1 721 ? 1.897 30.566 0.851 1.00 83.19 721 ASP A N 1
ATOM 5592 C CA . ASP A 1 721 ? 0.557 30.689 0.279 1.00 83.19 721 ASP A CA 1
ATOM 5593 C C . ASP A 1 721 ? 0.446 29.918 -1.049 1.00 83.19 721 ASP A C 1
ATOM 5595 O O . ASP A 1 721 ? 1.396 29.913 -1.833 1.00 83.19 721 ASP A O 1
ATOM 5599 N N . ASP A 1 722 ? -0.725 29.350 -1.337 1.00 77.44 722 ASP A N 1
ATOM 5600 C CA . ASP A 1 722 ? -1.017 28.545 -2.534 1.00 77.44 722 ASP A CA 1
ATOM 5601 C C . ASP A 1 722 ? -0.680 29.268 -3.855 1.00 77.44 722 ASP A C 1
ATOM 5603 O O . ASP A 1 722 ? -0.361 28.642 -4.862 1.00 77.44 722 ASP A O 1
ATOM 5607 N N . GLN A 1 723 ? -0.696 30.608 -3.872 1.00 80.50 723 GLN A N 1
ATOM 5608 C CA . GLN A 1 723 ? -0.353 31.405 -5.061 1.00 80.50 723 GLN A CA 1
ATOM 5609 C C . GLN A 1 723 ? 1.155 31.659 -5.238 1.00 80.50 723 GLN A C 1
ATOM 5611 O O . GLN A 1 723 ? 1.553 32.352 -6.182 1.00 80.50 723 GLN A O 1
ATOM 5616 N N . VAL A 1 724 ? 2.014 31.175 -4.332 1.00 84.06 724 VAL A N 1
ATOM 5617 C CA . VAL A 1 724 ? 3.445 31.516 -4.342 1.00 84.06 724 VAL A CA 1
ATOM 5618 C C . VAL A 1 724 ? 4.149 31.026 -5.605 1.00 84.06 724 VAL A C 1
ATOM 5620 O O . VAL A 1 724 ? 5.015 31.734 -6.121 1.00 84.06 724 VAL A O 1
ATOM 5623 N N . HIS A 1 725 ? 3.760 29.851 -6.112 1.00 81.75 725 HIS A N 1
ATOM 5624 C CA . HIS A 1 725 ? 4.408 29.189 -7.241 1.00 81.75 725 HIS A CA 1
ATOM 5625 C C . HIS A 1 725 ? 4.429 30.103 -8.465 1.00 81.75 725 HIS A C 1
ATOM 5627 O O . HIS A 1 725 ? 5.493 30.509 -8.932 1.00 81.75 725 HIS A O 1
ATOM 5633 N N . ASP A 1 726 ? 3.246 30.513 -8.928 1.00 81.69 726 ASP A N 1
ATOM 5634 C CA . ASP A 1 726 ? 3.096 31.322 -10.136 1.00 81.69 726 ASP A CA 1
ATOM 5635 C C . ASP A 1 726 ? 3.794 32.671 -10.003 1.00 81.69 726 ASP A C 1
ATOM 5637 O O . ASP A 1 726 ? 4.367 33.196 -10.961 1.00 81.69 726 ASP A O 1
ATOM 5641 N N . VAL A 1 727 ? 3.763 33.263 -8.809 1.00 86.00 727 VAL A N 1
ATOM 5642 C CA . VAL A 1 727 ? 4.410 34.552 -8.563 1.00 86.00 727 VAL A CA 1
ATOM 5643 C C . VAL A 1 727 ? 5.929 34.411 -8.602 1.00 86.00 727 VAL A C 1
ATOM 5645 O O . VAL A 1 727 ? 6.598 35.237 -9.230 1.00 86.00 727 VAL A O 1
ATOM 5648 N N . PHE A 1 728 ? 6.474 33.378 -7.960 1.00 88.94 728 PHE A N 1
ATOM 5649 C CA . PHE A 1 728 ? 7.902 33.081 -7.954 1.00 88.94 728 PHE A CA 1
ATOM 5650 C C . PHE A 1 728 ? 8.397 32.734 -9.362 1.00 88.94 728 PHE A C 1
ATOM 5652 O O . PHE A 1 728 ? 9.339 33.361 -9.850 1.00 88.94 728 PHE A O 1
ATOM 5659 N N . TYR A 1 729 ? 7.685 31.855 -10.069 1.00 86.56 729 TYR A N 1
ATOM 5660 C CA . TYR A 1 729 ? 7.944 31.499 -11.460 1.00 86.56 729 TYR A CA 1
ATOM 5661 C C . TYR A 1 729 ? 8.034 32.732 -12.369 1.00 86.56 729 TYR A C 1
ATOM 5663 O O . TYR A 1 729 ? 9.058 32.974 -13.009 1.00 86.56 729 TYR A O 1
ATOM 5671 N N . ASN A 1 730 ? 7.002 33.582 -12.368 1.00 86.44 730 ASN A N 1
ATOM 5672 C CA . ASN A 1 730 ? 6.954 34.789 -13.201 1.00 86.44 730 ASN A CA 1
ATOM 5673 C C . ASN A 1 730 ? 8.018 35.836 -12.822 1.00 86.44 730 ASN A C 1
ATOM 5675 O O . ASN A 1 730 ? 8.360 36.725 -13.618 1.00 86.44 730 ASN A O 1
ATOM 5679 N N . LEU A 1 731 ? 8.540 35.778 -11.595 1.00 89.56 731 LEU A N 1
ATOM 5680 C CA . LEU A 1 731 ? 9.636 36.638 -11.174 1.00 89.56 731 LEU A CA 1
ATOM 5681 C C . LEU A 1 731 ? 10.977 36.187 -11.740 1.00 89.56 731 LEU A C 1
ATOM 5683 O O . LEU A 1 731 ? 11.770 37.074 -12.053 1.00 89.56 731 LEU A O 1
ATOM 5687 N N . LEU A 1 732 ? 11.195 34.886 -11.932 1.00 88.62 732 LEU A N 1
ATOM 5688 C CA . LEU A 1 732 ? 12.481 34.333 -12.358 1.00 88.62 732 LEU A CA 1
ATOM 5689 C C . LEU A 1 732 ? 12.573 34.014 -13.855 1.00 88.62 732 LEU A C 1
ATOM 5691 O O . LEU A 1 732 ? 13.644 34.183 -14.439 1.00 88.62 732 LEU A O 1
ATOM 5695 N N . VAL A 1 733 ? 11.475 33.566 -14.470 1.00 85.56 733 VAL A N 1
ATOM 5696 C CA . VAL A 1 733 ? 11.459 33.079 -15.858 1.00 85.56 733 VAL A CA 1
ATOM 5697 C C . VAL A 1 733 ? 12.004 34.124 -16.839 1.00 85.56 733 VAL A C 1
ATOM 5699 O O . VAL A 1 733 ? 11.680 35.311 -16.745 1.00 85.56 733 VAL A O 1
ATOM 5702 N N . ASP A 1 734 ? 12.846 33.671 -17.771 1.00 83.62 734 ASP A N 1
ATOM 5703 C CA . ASP A 1 734 ? 13.491 34.458 -18.834 1.00 83.62 734 ASP A CA 1
ATOM 5704 C C . ASP A 1 734 ? 14.299 35.682 -18.361 1.00 83.62 734 ASP A C 1
ATOM 5706 O O . ASP A 1 734 ? 14.588 36.596 -19.144 1.00 83.62 734 ASP A O 1
ATOM 5710 N N . LYS A 1 735 ? 14.688 35.729 -17.081 1.00 88.69 735 LYS A N 1
ATOM 5711 C CA . LYS A 1 735 ? 15.443 36.849 -16.513 1.00 88.69 735 LYS A CA 1
ATOM 5712 C C . LYS A 1 735 ? 16.819 36.423 -16.053 1.00 88.69 735 LYS A C 1
ATOM 5714 O O . LYS A 1 735 ? 17.021 35.352 -15.493 1.00 88.69 735 LYS A O 1
ATOM 5719 N N . ARG A 1 736 ? 17.775 37.327 -16.257 1.00 91.56 736 ARG A N 1
ATOM 5720 C CA . ARG A 1 736 ? 19.131 37.172 -15.743 1.00 91.56 736 ARG A CA 1
ATOM 5721 C C . ARG A 1 736 ? 19.140 37.511 -14.258 1.00 91.56 736 ARG A C 1
ATOM 5723 O O . ARG A 1 736 ? 18.884 38.656 -13.878 1.00 91.56 736 ARG A O 1
ATOM 5730 N N . LEU A 1 737 ? 19.446 36.512 -13.447 1.00 95.19 737 LEU A N 1
ATOM 5731 C CA . LEU A 1 737 ? 19.461 36.586 -11.995 1.00 95.19 737 LEU A CA 1
ATOM 5732 C C . LEU A 1 737 ? 20.891 36.744 -11.494 1.00 95.19 737 LEU A C 1
ATOM 5734 O O . LEU A 1 737 ? 21.852 36.297 -12.126 1.00 95.19 737 LEU A O 1
ATOM 5738 N N . ARG A 1 738 ? 21.027 37.356 -10.324 1.00 94.50 738 ARG A N 1
ATOM 5739 C CA . ARG A 1 738 ? 22.273 37.413 -9.574 1.00 94.50 738 ARG A CA 1
ATOM 5740 C C . ARG A 1 738 ? 22.065 36.690 -8.251 1.00 94.50 738 ARG A C 1
ATOM 5742 O O . ARG A 1 738 ? 21.345 37.175 -7.386 1.00 94.50 738 ARG A O 1
ATOM 5749 N N . VAL A 1 739 ? 22.678 35.521 -8.125 1.00 94.25 739 VAL A N 1
ATOM 5750 C CA . VAL A 1 739 ? 22.448 34.583 -7.023 1.00 94.25 739 VAL A CA 1
ATOM 5751 C C . VAL A 1 739 ? 23.661 34.563 -6.107 1.00 94.25 739 VAL A C 1
ATOM 5753 O O . VAL A 1 739 ? 24.785 34.367 -6.570 1.00 94.25 739 VAL A O 1
ATOM 5756 N N . THR A 1 740 ? 23.446 34.786 -4.812 1.00 92.19 740 THR A N 1
ATOM 5757 C CA . THR A 1 740 ? 24.492 34.746 -3.784 1.00 92.19 740 THR A CA 1
ATOM 5758 C C . THR A 1 740 ? 24.270 33.548 -2.876 1.00 92.19 740 THR A C 1
ATOM 5760 O O . THR A 1 740 ? 23.230 33.433 -2.234 1.00 92.19 740 THR A O 1
ATOM 5763 N N . LEU A 1 741 ? 25.272 32.674 -2.796 1.00 90.69 741 LEU A N 1
ATOM 5764 C CA . LEU A 1 741 ? 25.245 31.506 -1.924 1.00 90.69 741 LEU A CA 1
ATOM 5765 C C . LEU A 1 741 ? 25.461 31.883 -0.456 1.00 90.69 741 LEU A C 1
ATOM 5767 O O . LEU A 1 741 ? 26.494 32.478 -0.129 1.00 90.69 741 LEU A O 1
ATOM 5771 N N . LEU A 1 742 ? 24.546 31.447 0.413 1.00 86.69 742 LEU A N 1
ATOM 5772 C CA . LEU A 1 742 ? 24.590 31.676 1.858 1.00 86.69 742 LEU A CA 1
ATOM 5773 C C . LEU A 1 742 ? 24.898 30.395 2.641 1.00 86.69 742 LEU A C 1
ATOM 5775 O O . LEU A 1 742 ? 25.834 30.385 3.452 1.00 86.69 742 LEU A O 1
ATOM 5779 N N . ASN A 1 743 ? 24.173 29.306 2.379 1.00 82.75 743 ASN A N 1
ATOM 5780 C CA . ASN A 1 743 ? 24.417 28.001 2.997 1.00 82.75 743 ASN A CA 1
ATOM 5781 C C . ASN A 1 743 ? 24.369 26.869 1.969 1.00 82.75 743 ASN A C 1
ATOM 5783 O O . ASN A 1 743 ? 23.753 27.015 0.920 1.00 82.75 743 ASN A O 1
ATOM 5787 N N . MET A 1 744 ? 25.045 25.765 2.268 1.00 78.81 744 MET A N 1
ATOM 5788 C CA . MET A 1 744 ? 24.940 24.531 1.498 1.00 78.81 744 MET A CA 1
ATOM 5789 C C . MET A 1 744 ? 24.623 23.406 2.474 1.00 78.81 744 MET A C 1
ATOM 5791 O O . MET A 1 744 ? 25.367 23.212 3.437 1.00 78.81 744 MET A O 1
ATOM 5795 N N . ASP A 1 745 ? 23.521 22.719 2.205 1.00 67.56 745 ASP A N 1
ATOM 5796 C CA . ASP A 1 745 ? 23.042 21.554 2.937 1.00 67.56 745 ASP A CA 1
ATOM 5797 C C . ASP A 1 745 ? 22.944 20.365 1.960 1.00 67.56 745 ASP A C 1
ATOM 5799 O O . ASP A 1 745 ? 22.971 20.537 0.737 1.00 67.56 745 ASP A O 1
ATOM 5803 N N . TYR A 1 746 ? 22.869 19.142 2.484 1.00 55.19 746 TYR A N 1
ATOM 5804 C CA . TYR A 1 746 ? 22.673 17.936 1.675 1.00 55.19 746 TYR A CA 1
ATOM 5805 C C . TYR A 1 746 ? 21.235 17.458 1.835 1.00 55.19 746 TYR A C 1
ATOM 5807 O O . TYR A 1 746 ? 20.798 17.220 2.959 1.00 55.19 746 TYR A O 1
ATOM 5815 N N . HIS A 1 747 ? 20.514 17.319 0.722 1.00 42.94 747 HIS A N 1
ATOM 5816 C CA . HIS A 1 747 ? 19.193 16.699 0.728 1.00 42.94 747 HIS A CA 1
ATOM 5817 C C . HIS A 1 747 ? 19.365 15.174 0.835 1.00 42.94 747 HIS A C 1
ATOM 5819 O O . HIS A 1 747 ? 20.052 14.613 -0.025 1.00 42.94 747 HIS A O 1
ATOM 5825 N N . PRO A 1 748 ? 18.794 14.499 1.850 1.00 39.34 748 PRO A N 1
ATOM 5826 C CA . PRO A 1 748 ? 19.001 13.063 2.055 1.00 39.34 748 PRO A CA 1
ATOM 5827 C C . PRO A 1 748 ? 18.506 12.192 0.882 1.00 39.34 748 PRO A C 1
ATOM 5829 O O . PRO A 1 748 ? 19.090 11.145 0.636 1.00 39.34 748 PRO A O 1
ATOM 5832 N N . GLU A 1 749 ? 17.522 12.664 0.105 1.00 39.09 749 GLU A N 1
ATOM 5833 C CA . GLU A 1 749 ? 16.834 11.866 -0.932 1.00 39.09 749 GLU A CA 1
ATOM 5834 C C . GLU A 1 749 ? 17.355 12.032 -2.385 1.00 39.09 749 GLU A C 1
ATOM 5836 O O . GLU A 1 749 ? 17.210 11.117 -3.185 1.00 39.09 749 GLU A O 1
ATOM 5841 N N . ILE A 1 750 ? 17.989 13.159 -2.770 1.00 44.53 750 ILE A N 1
ATOM 5842 C CA . ILE A 1 750 ? 18.274 13.487 -4.202 1.00 44.53 750 ILE A CA 1
ATOM 5843 C C . ILE A 1 750 ? 19.769 13.330 -4.565 1.00 44.53 750 ILE A C 1
ATOM 5845 O O . ILE A 1 750 ? 20.175 13.471 -5.717 1.00 44.53 750 ILE A O 1
ATOM 5849 N N . ALA A 1 751 ? 20.634 13.035 -3.588 1.00 52.56 751 ALA A N 1
ATOM 5850 C CA . ALA A 1 751 ? 22.083 12.869 -3.782 1.00 52.56 751 ALA A CA 1
ATOM 5851 C C . ALA A 1 751 ? 22.791 14.039 -4.524 1.00 52.56 751 ALA A C 1
ATOM 5853 O O . ALA A 1 751 ? 23.883 13.861 -5.070 1.00 52.56 751 ALA A O 1
ATOM 5854 N N . VAL A 1 752 ? 22.203 15.246 -4.512 1.00 62.66 752 VAL A N 1
ATOM 5855 C CA . VAL A 1 752 ? 22.781 16.506 -5.015 1.00 62.66 752 VAL A CA 1
ATOM 5856 C C . VAL A 1 752 ? 22.768 17.579 -3.912 1.00 62.66 752 VAL A C 1
ATOM 5858 O O . VAL A 1 752 ? 21.850 17.591 -3.088 1.00 62.66 752 VAL A O 1
ATOM 5861 N N . PRO A 1 753 ? 23.759 18.490 -3.849 1.00 74.31 753 PRO A N 1
ATOM 5862 C CA . PRO A 1 753 ? 23.773 19.551 -2.841 1.00 74.31 753 PRO A CA 1
ATOM 5863 C C . PRO A 1 753 ? 22.638 20.566 -3.045 1.00 74.31 753 PRO A C 1
ATOM 5865 O O . PRO A 1 753 ? 22.409 21.024 -4.167 1.00 74.31 753 PRO A O 1
ATOM 5868 N N . LEU A 1 754 ? 21.983 20.966 -1.951 1.00 84.25 754 LEU A N 1
ATOM 5869 C CA . LEU A 1 754 ? 20.988 22.037 -1.927 1.00 84.25 754 LEU A CA 1
ATOM 5870 C C . LEU A 1 754 ? 21.652 23.345 -1.481 1.00 84.25 754 LEU A C 1
ATOM 5872 O O . LEU A 1 754 ? 22.204 23.447 -0.383 1.00 84.25 754 LEU A O 1
ATOM 5876 N N . TYR A 1 755 ? 21.590 24.363 -2.334 1.00 87.38 755 TYR A N 1
ATOM 5877 C CA . TYR A 1 755 ? 22.204 25.664 -2.092 1.00 87.38 755 TYR A CA 1
ATOM 5878 C C . TYR A 1 755 ? 21.158 26.687 -1.633 1.00 87.38 755 TYR A C 1
ATOM 5880 O O . TYR A 1 755 ? 20.320 27.135 -2.412 1.00 87.38 755 TYR A O 1
ATOM 5888 N N . THR A 1 756 ? 21.235 27.123 -0.379 1.00 90.44 756 THR A N 1
ATOM 5889 C CA . THR A 1 756 ? 20.386 28.198 0.147 1.00 90.44 756 THR A CA 1
ATOM 5890 C C . THR A 1 756 ? 20.920 29.547 -0.322 1.00 90.44 756 THR A C 1
ATOM 5892 O O . THR A 1 756 ? 22.070 29.915 -0.030 1.00 90.44 756 THR A O 1
ATOM 5895 N N . VAL A 1 757 ? 20.098 30.292 -1.062 1.00 93.25 757 VAL A N 1
ATOM 5896 C CA . VAL A 1 757 ? 20.538 31.463 -1.824 1.00 93.25 757 VAL A CA 1
ATOM 5897 C C . VAL A 1 757 ? 19.702 32.721 -1.592 1.00 93.25 757 VAL A C 1
ATOM 5899 O O . VAL A 1 757 ? 18.488 32.696 -1.381 1.00 93.25 757 VAL A O 1
ATOM 5902 N N . GLU A 1 758 ? 20.376 33.862 -1.720 1.00 94.12 758 GLU A N 1
ATOM 5903 C CA . GLU A 1 758 ? 19.741 35.155 -1.965 1.00 94.12 758 GLU A CA 1
ATOM 5904 C C . GLU A 1 758 ? 19.697 35.416 -3.475 1.00 94.12 758 GLU A C 1
ATOM 5906 O O . GLU A 1 758 ? 20.722 35.316 -4.159 1.00 94.12 758 GLU A O 1
ATOM 5911 N N . VAL A 1 759 ? 18.521 35.767 -3.997 1.00 95.50 759 VAL A N 1
ATOM 5912 C CA . VAL A 1 759 ? 18.307 36.008 -5.429 1.00 95.50 759 VAL A CA 1
ATOM 5913 C C . VAL A 1 759 ? 18.004 37.485 -5.670 1.00 95.50 759 VAL A C 1
ATOM 5915 O O . VAL A 1 759 ? 17.030 38.034 -5.156 1.00 95.50 759 VAL A O 1
ATOM 5918 N N . GLU A 1 760 ? 18.817 38.133 -6.500 1.00 93.81 760 GLU A N 1
ATOM 5919 C CA . GLU A 1 760 ? 18.594 39.490 -6.996 1.00 93.81 760 GLU A CA 1
ATOM 5920 C C . GLU A 1 760 ? 18.164 39.437 -8.471 1.00 93.81 760 GLU A C 1
ATOM 5922 O O . GLU A 1 760 ? 18.855 38.872 -9.321 1.00 93.81 760 GLU A O 1
ATOM 5927 N N . CYS A 1 761 ? 17.029 40.058 -8.791 1.00 91.50 761 CYS A N 1
ATOM 5928 C CA . CYS A 1 761 ? 16.504 40.175 -10.149 1.00 91.50 761 CYS A CA 1
ATOM 5929 C C . CYS A 1 761 ? 16.173 41.642 -10.442 1.00 91.50 761 CYS A C 1
ATOM 5931 O O . CYS A 1 761 ? 15.438 42.281 -9.692 1.00 91.50 761 CYS A O 1
ATOM 5933 N N . GLU A 1 762 ? 16.725 42.195 -11.527 1.00 88.06 762 GLU A N 1
ATOM 5934 C CA . GLU A 1 762 ? 16.469 43.579 -11.977 1.00 88.06 762 GLU A CA 1
ATOM 5935 C C . GLU A 1 762 ? 16.668 44.664 -10.889 1.00 88.06 762 GLU A C 1
ATOM 5937 O O . GLU A 1 762 ? 16.016 45.709 -10.892 1.00 88.06 762 GLU A O 1
ATOM 5942 N N . GLY A 1 763 ? 17.606 44.439 -9.961 1.00 82.12 763 GLY A N 1
ATOM 5943 C CA . GLY A 1 763 ? 17.918 45.364 -8.865 1.00 82.12 763 GLY A CA 1
ATOM 5944 C C . GLY A 1 763 ? 16.986 45.256 -7.656 1.00 82.12 763 GLY A C 1
ATOM 5945 O O . GLY A 1 763 ? 16.995 46.146 -6.801 1.00 82.12 763 GLY A O 1
ATOM 5946 N N . ALA A 1 764 ? 16.182 44.195 -7.579 1.00 89.31 764 ALA A N 1
ATOM 5947 C CA . ALA A 1 764 ? 15.350 43.888 -6.430 1.00 89.31 764 ALA A CA 1
ATOM 5948 C C . ALA A 1 764 ? 15.661 42.501 -5.856 1.00 89.31 764 ALA A C 1
ATOM 5950 O O . ALA A 1 764 ? 15.955 41.562 -6.593 1.00 89.31 764 ALA A O 1
ATOM 5951 N N . VAL A 1 765 ? 15.586 42.382 -4.529 1.00 93.31 765 VAL A N 1
ATOM 5952 C CA . VAL A 1 765 ? 15.828 41.124 -3.814 1.00 93.31 765 VAL A CA 1
ATOM 5953 C C . VAL A 1 765 ? 14.535 40.315 -3.802 1.00 93.31 765 VAL A C 1
ATOM 5955 O O . VAL A 1 765 ? 13.540 40.734 -3.204 1.00 93.31 765 VAL A O 1
ATOM 5958 N N . VAL A 1 766 ? 14.546 39.171 -4.483 1.00 93.00 766 VAL A N 1
ATOM 5959 C CA . VAL A 1 766 ? 13.384 38.285 -4.629 1.00 93.00 766 VAL A CA 1
ATOM 5960 C C . VAL A 1 766 ? 12.951 37.752 -3.265 1.00 93.00 766 VAL A C 1
ATOM 5962 O O . VAL A 1 766 ? 11.754 37.740 -2.994 1.00 93.00 766 VAL A O 1
ATOM 5965 N N . ASN A 1 767 ? 13.896 37.434 -2.371 1.00 92.62 767 ASN A N 1
ATOM 5966 C CA . ASN A 1 767 ? 13.616 36.990 -1.000 1.00 92.62 767 ASN A CA 1
ATOM 5967 C C . ASN A 1 767 ? 12.651 37.958 -0.286 1.00 92.62 767 ASN A C 1
ATOM 5969 O O . ASN A 1 767 ? 11.590 37.550 0.173 1.00 92.62 767 ASN A O 1
ATOM 5973 N N . THR A 1 768 ? 12.928 39.266 -0.309 1.00 90.88 768 THR A N 1
ATOM 5974 C CA . THR A 1 768 ? 12.054 40.282 0.310 1.00 90.88 768 THR A CA 1
ATOM 5975 C C . THR A 1 768 ? 10.690 40.398 -0.376 1.00 90.88 768 THR A C 1
ATOM 5977 O O . THR A 1 768 ? 9.683 40.689 0.267 1.00 90.88 768 THR A O 1
ATOM 5980 N N . MET A 1 769 ? 10.618 40.186 -1.693 1.00 90.12 769 MET A N 1
ATOM 5981 C CA . MET A 1 769 ? 9.335 40.198 -2.407 1.00 90.12 769 MET A CA 1
ATOM 5982 C C . MET A 1 769 ? 8.437 39.023 -2.015 1.00 90.12 769 MET A C 1
ATOM 5984 O O . MET A 1 769 ? 7.211 39.162 -2.075 1.00 90.12 769 MET A O 1
ATOM 5988 N N . MET A 1 770 ? 9.049 37.904 -1.624 1.00 92.19 770 MET A N 1
ATOM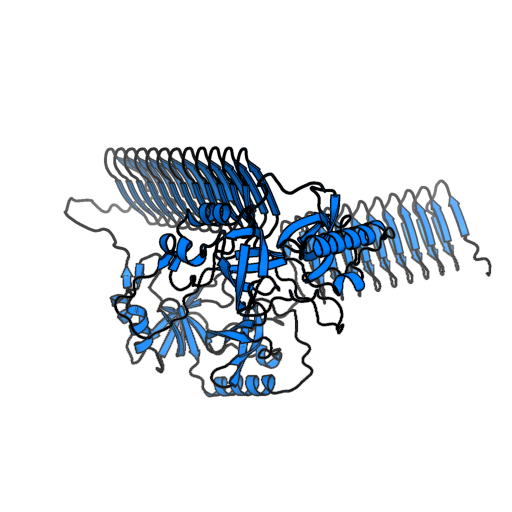 5989 C CA . MET A 1 770 ? 8.364 36.672 -1.248 1.00 92.19 770 MET A CA 1
ATOM 5990 C C . MET A 1 770 ? 7.819 36.690 0.181 1.00 92.19 770 MET A C 1
ATOM 5992 O O . MET A 1 770 ? 6.824 36.025 0.437 1.00 92.19 770 MET A O 1
ATOM 5996 N N . GLU A 1 771 ? 8.351 37.528 1.079 1.00 89.62 771 GLU A N 1
ATOM 5997 C CA . GLU A 1 771 ? 7.919 37.608 2.489 1.00 89.62 771 GLU A CA 1
ATOM 5998 C C . GLU A 1 771 ? 6.404 37.742 2.683 1.00 89.62 771 GLU A C 1
ATOM 6000 O O . GLU A 1 771 ? 5.831 37.151 3.592 1.00 89.62 771 GLU A O 1
ATOM 6005 N N . LYS A 1 772 ? 5.720 38.492 1.814 1.00 89.69 772 LYS A N 1
ATOM 6006 C CA . LYS A 1 772 ? 4.265 38.699 1.914 1.00 89.69 772 LYS A CA 1
ATOM 6007 C C . LYS A 1 772 ? 3.426 37.452 1.591 1.00 89.69 772 LYS A C 1
ATOM 6009 O O . LYS A 1 772 ? 2.227 37.470 1.851 1.00 89.69 772 LYS A O 1
ATOM 6014 N N . TYR A 1 773 ? 4.032 36.435 0.981 1.00 88.56 773 TYR A N 1
ATOM 6015 C CA . TYR A 1 773 ? 3.415 35.144 0.669 1.00 88.56 773 TYR A CA 1
ATOM 6016 C C . TYR A 1 773 ? 3.786 34.069 1.697 1.00 88.56 773 TYR A C 1
ATOM 6018 O O . TYR A 1 773 ? 3.376 32.925 1.547 1.00 88.56 773 TYR A O 1
ATOM 6026 N N . TRP A 1 774 ? 4.551 34.427 2.732 1.00 87.12 774 TRP A N 1
ATOM 6027 C CA . TRP A 1 774 ? 4.952 33.525 3.803 1.00 87.12 774 TRP A CA 1
ATOM 6028 C C . TRP A 1 774 ? 4.109 33.749 5.059 1.00 87.12 774 TRP A C 1
ATOM 6030 O O . TRP A 1 774 ? 4.013 34.873 5.563 1.00 87.12 774 TRP A O 1
ATOM 6040 N N . LYS A 1 775 ? 3.511 32.678 5.588 1.00 84.69 775 LYS A N 1
ATOM 6041 C CA . LYS A 1 775 ? 2.723 32.702 6.828 1.00 84.69 775 LYS A CA 1
ATOM 6042 C C . LYS A 1 775 ? 3.522 32.027 7.941 1.00 84.69 775 LYS A C 1
ATOM 6044 O O . LYS A 1 775 ? 3.640 30.809 7.976 1.00 84.69 775 LYS A O 1
ATOM 6049 N N . GLY A 1 776 ? 4.082 32.830 8.847 1.00 75.38 776 GLY A N 1
ATOM 6050 C CA . GLY A 1 776 ? 4.785 32.322 10.030 1.00 75.38 776 GLY A CA 1
ATOM 6051 C C . GLY A 1 776 ? 3.821 31.858 11.126 1.00 75.38 776 GLY A C 1
ATOM 6052 O O . GLY A 1 776 ? 2.758 32.452 11.307 1.00 75.38 776 GLY A O 1
ATOM 6053 N N . LEU A 1 777 ? 4.206 30.827 11.880 1.00 63.41 777 LEU A N 1
ATOM 6054 C CA . LEU A 1 777 ? 3.477 30.381 13.071 1.00 63.41 777 LEU A CA 1
ATOM 6055 C C . LEU A 1 777 ? 3.601 31.436 14.192 1.00 63.41 777 LEU A C 1
ATOM 6057 O O . LEU A 1 777 ? 4.706 31.797 14.600 1.00 63.41 777 LEU A O 1
ATOM 6061 N N . ASP A 1 778 ? 2.472 31.959 14.681 1.00 46.44 778 ASP A N 1
ATOM 6062 C CA . ASP A 1 778 ? 2.430 33.020 15.700 1.00 46.44 778 ASP A CA 1
ATOM 6063 C C . ASP A 1 778 ? 2.877 32.461 17.068 1.00 46.44 778 ASP A C 1
ATOM 6065 O O . ASP A 1 778 ? 2.148 31.734 17.745 1.00 46.44 778 ASP A O 1
ATOM 6069 N N . THR A 1 779 ? 4.100 32.780 17.503 1.00 47.25 779 THR A N 1
ATOM 6070 C CA . THR A 1 779 ? 4.640 32.316 18.790 1.00 47.25 779 THR A CA 1
ATOM 6071 C C . THR A 1 779 ? 4.072 33.135 19.955 1.00 47.25 779 THR A C 1
ATOM 6073 O O . THR A 1 779 ? 4.667 34.129 20.384 1.00 47.25 779 THR A O 1
ATOM 6076 N N . GLY A 1 780 ? 2.926 32.710 20.485 1.00 38.19 780 GLY A N 1
ATOM 6077 C CA . GLY A 1 780 ? 2.393 33.134 21.779 1.00 38.19 780 GLY A CA 1
ATOM 6078 C C . GLY A 1 780 ? 2.527 32.026 22.828 1.00 38.19 780 GLY A C 1
ATOM 6079 O O . GLY A 1 780 ? 1.739 31.094 22.823 1.00 38.19 780 GLY A O 1
ATOM 6080 N N . ASP A 1 781 ? 3.501 32.171 23.733 1.00 38.19 781 ASP A N 1
ATOM 6081 C CA . ASP A 1 781 ? 3.727 31.376 24.958 1.00 38.19 781 ASP A CA 1
ATOM 6082 C C . ASP A 1 781 ? 3.964 29.855 24.817 1.00 38.19 781 ASP A C 1
ATOM 6084 O O . ASP A 1 781 ? 3.133 29.036 25.190 1.00 38.19 781 ASP A O 1
ATOM 6088 N N . ALA A 1 782 ? 5.198 29.486 24.454 1.00 31.03 782 ALA A N 1
ATOM 6089 C CA . ALA A 1 782 ? 5.929 28.378 25.084 1.00 31.03 782 ALA A CA 1
ATOM 6090 C C . ALA A 1 782 ? 7.431 28.493 24.770 1.00 31.03 782 ALA A C 1
ATOM 6092 O O . ALA A 1 782 ? 7.923 28.050 23.735 1.00 31.03 782 ALA A O 1
ATOM 6093 N N . SER A 1 783 ? 8.199 29.102 25.674 1.00 36.94 783 SER A N 1
ATOM 6094 C CA . SER A 1 783 ? 9.655 28.990 25.635 1.00 36.94 783 SER A CA 1
ATOM 6095 C C . SER A 1 783 ? 10.073 27.611 26.152 1.00 36.94 783 SER A C 1
ATOM 6097 O O . SER A 1 783 ? 10.060 27.385 27.362 1.00 36.94 783 SER A O 1
ATOM 6099 N N . GLY A 1 784 ? 10.509 26.744 25.238 1.00 41.56 784 GLY A N 1
ATOM 6100 C CA . GLY A 1 784 ? 11.461 25.673 25.526 1.00 41.56 784 GLY A CA 1
ATOM 6101 C C . GLY A 1 784 ? 10.892 24.268 25.686 1.00 41.56 784 GLY A C 1
ATOM 6102 O O . GLY A 1 784 ? 11.043 23.707 26.762 1.00 41.56 784 GLY A O 1
ATOM 6103 N N . MET A 1 785 ? 10.366 23.685 24.605 1.00 28.44 785 MET A N 1
ATOM 6104 C CA . MET A 1 785 ? 10.554 22.269 24.253 1.00 28.44 785 MET A CA 1
ATOM 6105 C C . MET A 1 785 ? 10.544 22.173 22.720 1.00 28.44 785 MET A C 1
ATOM 6107 O O . MET A 1 785 ? 9.499 22.345 22.106 1.00 28.44 785 MET A O 1
ATOM 6111 N N . CYS A 1 786 ? 11.707 21.961 22.096 1.00 28.31 786 CYS A N 1
ATOM 6112 C CA . CYS A 1 786 ? 11.734 21.374 20.757 1.00 28.31 786 CYS A CA 1
ATOM 6113 C C . CYS A 1 786 ? 11.411 19.892 20.963 1.00 28.31 786 CYS A C 1
ATOM 6115 O O . CYS A 1 786 ? 12.272 19.146 21.425 1.00 28.31 786 CYS A O 1
ATOM 6117 N N . LEU A 1 787 ? 10.152 19.526 20.742 1.00 28.09 787 LEU A N 1
ATOM 6118 C CA . LEU A 1 787 ? 9.751 18.155 20.462 1.00 28.09 787 LEU A CA 1
ATOM 6119 C C . LEU A 1 787 ? 9.844 18.000 18.944 1.00 28.09 787 LEU A C 1
ATOM 6121 O O . LEU A 1 787 ? 9.413 18.896 18.217 1.00 28.09 787 LEU A O 1
ATOM 6125 N N . GLU A 1 788 ? 10.494 16.928 18.504 1.00 26.66 788 GLU A N 1
ATOM 6126 C CA . GLU A 1 788 ? 10.532 16.478 17.115 1.00 26.66 788 GLU A CA 1
ATOM 6127 C C . GLU A 1 788 ? 9.085 16.295 16.652 1.00 26.66 788 GLU A C 1
ATOM 6129 O O . GLU A 1 788 ? 8.413 15.339 17.020 1.00 26.66 788 GLU A O 1
ATOM 6134 N N . ALA A 1 789 ? 8.573 17.298 15.943 1.00 23.78 789 ALA A N 1
ATOM 6135 C CA . ALA A 1 789 ? 7.391 17.141 15.125 1.00 23.78 789 ALA A CA 1
ATOM 6136 C C . ALA A 1 789 ? 7.852 16.412 13.863 1.00 23.78 789 ALA A C 1
ATOM 6138 O O . ALA A 1 789 ? 8.782 16.880 13.201 1.00 23.78 789 ALA A O 1
ATOM 6139 N N . GLU A 1 790 ? 7.228 15.277 13.565 1.00 27.27 790 GLU A N 1
ATOM 6140 C CA . GLU A 1 790 ? 7.255 14.659 12.245 1.00 27.27 790 GLU A CA 1
ATOM 6141 C C . GLU A 1 790 ? 6.805 15.714 11.234 1.00 27.27 790 GLU A C 1
ATOM 6143 O O . GLU A 1 790 ? 5.637 16.095 11.151 1.00 27.27 790 GLU A O 1
ATOM 6148 N N . VAL A 1 791 ? 7.777 16.279 10.527 1.00 26.55 791 VAL A N 1
ATOM 6149 C CA . VAL A 1 791 ? 7.513 17.153 9.395 1.00 26.55 791 VAL A CA 1
ATOM 6150 C C . VAL A 1 791 ? 7.250 16.217 8.225 1.00 26.55 791 VAL A C 1
ATOM 6152 O O . VAL A 1 791 ? 8.193 15.720 7.610 1.00 26.55 791 VAL A O 1
ATOM 6155 N N . GLY A 1 792 ? 5.971 15.961 7.946 1.00 27.06 792 GLY A N 1
ATOM 6156 C CA . GLY A 1 792 ? 5.534 15.521 6.627 1.00 27.06 792 GLY A CA 1
ATOM 6157 C C . GLY A 1 792 ? 5.972 16.586 5.628 1.00 27.06 792 GLY A C 1
ATOM 6158 O O . GLY A 1 792 ? 5.413 17.683 5.586 1.00 27.06 792 GLY A O 1
ATOM 6159 N N . HIS A 1 793 ? 7.064 16.311 4.926 1.00 28.98 793 HIS A N 1
ATOM 6160 C CA . HIS A 1 793 ? 7.585 17.192 3.900 1.00 28.98 793 HIS A CA 1
ATOM 6161 C C . HIS A 1 793 ? 6.851 16.871 2.597 1.00 28.98 793 HIS A C 1
ATOM 6163 O O . HIS A 1 793 ? 7.024 15.806 2.014 1.00 28.98 793 HIS A O 1
ATOM 6169 N N . ASP A 1 794 ? 6.022 17.807 2.153 1.00 27.61 794 ASP A N 1
ATOM 6170 C CA . ASP A 1 794 ? 5.429 17.808 0.821 1.00 27.61 794 ASP A CA 1
ATOM 6171 C C . ASP A 1 794 ? 6.528 18.143 -0.211 1.00 27.61 794 ASP A C 1
ATOM 6173 O O . ASP A 1 794 ? 6.903 19.304 -0.409 1.00 27.61 794 ASP A O 1
ATOM 6177 N N . TYR A 1 795 ? 7.115 17.102 -0.811 1.00 31.30 795 TYR A N 1
ATOM 6178 C CA . TYR A 1 795 ? 8.158 17.191 -1.841 1.00 31.30 795 TYR A CA 1
ATOM 6179 C C . TYR A 1 795 ? 7.595 17.158 -3.281 1.00 31.30 795 TYR A C 1
ATOM 6181 O O . TYR A 1 795 ? 8.364 17.151 -4.247 1.00 31.30 795 TYR A O 1
ATOM 6189 N N . SER A 1 796 ? 6.267 17.237 -3.464 1.00 29.33 796 SER A N 1
ATOM 6190 C CA . SER A 1 796 ? 5.587 17.081 -4.765 1.00 29.33 796 SER A CA 1
ATOM 6191 C C . SER A 1 796 ? 5.866 18.201 -5.782 1.00 29.33 796 SER A C 1
ATOM 6193 O O . SER A 1 796 ? 5.464 18.117 -6.948 1.00 29.33 796 SER A O 1
ATOM 6195 N N . VAL A 1 797 ? 6.554 19.276 -5.404 1.00 28.45 797 VAL A N 1
ATOM 6196 C CA . VAL A 1 797 ? 6.639 20.455 -6.271 1.00 28.45 797 VAL A CA 1
ATOM 6197 C C . VAL A 1 797 ? 7.661 20.256 -7.414 1.00 28.45 797 VAL A C 1
ATOM 6199 O O . VAL A 1 797 ? 7.579 20.954 -8.428 1.00 28.45 797 VAL A O 1
ATOM 6202 N N . MET A 1 798 ? 8.580 19.271 -7.350 1.00 28.89 798 MET A N 1
ATOM 6203 C CA . MET A 1 798 ? 9.668 19.161 -8.344 1.00 28.89 798 MET A CA 1
ATOM 6204 C C . MET A 1 798 ? 9.297 18.709 -9.774 1.00 28.89 798 MET A C 1
ATOM 6206 O O . MET A 1 798 ? 10.115 18.860 -10.683 1.00 28.89 798 MET A O 1
ATOM 6210 N N . LYS A 1 799 ? 8.062 18.256 -10.035 1.00 31.38 799 LYS A N 1
ATOM 6211 C CA . LYS A 1 799 ? 7.673 17.698 -11.351 1.00 31.38 799 LYS A CA 1
ATOM 6212 C C . LYS A 1 799 ? 6.933 18.670 -12.295 1.00 31.38 799 LYS A C 1
ATOM 6214 O O . LYS A 1 799 ? 6.760 18.362 -13.475 1.00 31.38 799 LYS A O 1
ATOM 6219 N N . ASN A 1 800 ? 6.562 19.876 -11.845 1.00 26.58 800 ASN A N 1
ATOM 6220 C CA . ASN A 1 800 ? 5.616 20.759 -12.556 1.00 26.58 800 ASN A CA 1
ATOM 6221 C C . ASN A 1 800 ? 6.223 21.875 -13.437 1.00 26.58 800 ASN A C 1
ATOM 6223 O O . ASN A 1 800 ? 5.766 23.017 -13.415 1.00 26.58 800 ASN A O 1
ATOM 6227 N N . LEU A 1 801 ? 7.186 21.562 -14.314 1.00 26.64 801 LEU A N 1
ATOM 6228 C CA . LEU A 1 801 ? 7.555 22.488 -15.400 1.00 26.64 801 LEU A CA 1
ATOM 6229 C C . LEU A 1 801 ? 7.883 21.814 -16.734 1.00 26.64 801 LEU A C 1
ATOM 6231 O O . LEU A 1 801 ? 9.045 21.605 -17.075 1.00 26.64 801 LEU A O 1
ATOM 6235 N N . LYS A 1 802 ? 6.862 21.624 -17.579 1.00 27.52 802 LYS A N 1
ATOM 6236 C CA . LYS A 1 802 ? 7.033 21.553 -19.044 1.00 27.52 802 LYS A CA 1
ATOM 6237 C C . LYS A 1 802 ? 5.913 22.300 -19.786 1.00 27.52 802 LYS A C 1
ATOM 6239 O O . LYS A 1 802 ? 5.054 21.711 -20.422 1.00 27.52 802 LYS A O 1
ATOM 6244 N N . SER A 1 803 ? 5.949 23.632 -19.768 1.00 25.77 803 SER A N 1
ATOM 6245 C CA . SER A 1 803 ? 6.234 24.434 -20.975 1.00 25.77 803 SER A CA 1
ATOM 6246 C C . SER A 1 803 ? 5.939 25.923 -20.748 1.00 25.77 803 SER A C 1
ATOM 6248 O O . SER A 1 803 ? 4.810 26.394 -20.871 1.00 25.77 803 SER A O 1
ATOM 6250 N N . SER A 1 804 ? 6.986 26.719 -20.535 1.00 24.27 804 SER A N 1
ATOM 6251 C CA . SER A 1 804 ? 7.000 28.056 -21.121 1.00 24.27 804 SER A CA 1
ATOM 6252 C C . SER A 1 804 ? 7.705 27.976 -22.465 1.00 24.27 804 SER A C 1
ATOM 6254 O O . SER A 1 804 ? 8.819 27.478 -22.622 1.00 24.27 804 SER A O 1
ATOM 6256 N N . LYS A 1 805 ? 7.007 28.454 -23.489 1.00 31.47 805 LYS A N 1
ATOM 6257 C CA . LYS A 1 805 ? 7.612 28.788 -24.771 1.00 31.47 805 LYS A CA 1
ATOM 6258 C C . LYS A 1 805 ? 8.641 29.893 -24.545 1.00 31.47 805 LYS A C 1
ATOM 6260 O O . LYS A 1 805 ? 8.229 31.032 -24.347 1.00 31.47 805 LYS A O 1
ATOM 6265 N N . ASN A 1 806 ? 9.924 29.560 -24.664 1.00 30.56 806 ASN A N 1
ATOM 6266 C CA . ASN A 1 806 ? 10.922 30.209 -25.531 1.00 30.56 806 ASN A CA 1
ATOM 6267 C C . ASN A 1 806 ? 12.340 30.030 -24.960 1.00 30.56 806 ASN A C 1
ATOM 6269 O O . ASN A 1 806 ? 12.834 30.901 -24.259 1.00 30.56 806 ASN A O 1
ATOM 6273 N N . ALA A 1 807 ? 13.051 28.986 -25.380 1.00 26.44 807 ALA A N 1
ATOM 6274 C CA . ALA A 1 807 ? 14.511 28.992 -25.354 1.00 26.44 807 ALA A CA 1
ATOM 6275 C C . ALA A 1 807 ? 15.036 28.443 -26.689 1.00 26.44 807 ALA A C 1
ATOM 6277 O O . ALA A 1 807 ? 14.974 27.255 -26.977 1.00 26.44 807 ALA A O 1
ATOM 6278 N N . LEU A 1 808 ? 15.384 29.407 -27.538 1.00 27.31 808 LEU A N 1
ATOM 6279 C CA . LEU A 1 808 ? 16.349 29.416 -28.640 1.00 27.31 808 LEU A CA 1
ATOM 6280 C C . LEU A 1 808 ? 16.881 28.063 -29.164 1.00 27.31 808 LEU A C 1
ATOM 6282 O O . LEU A 1 808 ? 17.752 27.438 -28.572 1.00 27.31 808 LEU A O 1
ATOM 6286 N N . ASP A 1 809 ? 16.448 27.742 -30.386 1.00 24.56 809 ASP A N 1
ATOM 6287 C CA . ASP A 1 809 ? 17.301 27.161 -31.436 1.00 24.56 809 ASP A CA 1
ATOM 6288 C C . ASP A 1 809 ? 18.540 28.083 -31.614 1.00 24.56 809 ASP A C 1
ATOM 6290 O O . ASP A 1 809 ? 18.354 29.310 -31.570 1.00 24.56 809 ASP A O 1
ATOM 6294 N N . PRO A 1 810 ? 19.781 27.572 -31.764 1.00 35.09 810 PRO A N 1
ATOM 6295 C CA . PRO A 1 810 ? 20.963 28.411 -31.994 1.00 35.09 810 PRO A CA 1
ATOM 6296 C C . PRO A 1 810 ? 20.874 29.348 -33.212 1.00 35.09 810 PRO A C 1
ATOM 6298 O O . PRO A 1 810 ? 20.256 28.985 -34.241 1.00 35.09 810 PRO A O 1
#

InterPro domains:
  IPR002999 Tudor domain [PF00567] (179-298)
  IPR002999 Tudor domain [PF00567] (594-712)
  IPR002999 Tudor domain [PS50304] (229-287)
  IPR002999 Tudor domain [PS50304] (643-701)
  IPR002999 Tudor domain [SM00333] (228-285)
  IPR002999 Tudor domain [SM00333] (642-699)
  IPR035437 SNase-like, OB-fold superfamily [G3DSA:2.40.50.90] (287-333)
  IPR035437 SNase-like, OB-fold superfamily [G3DSA:2.40.50.90] (600-743)
  IPR050621 Tudor domain-containing [PTHR22948] (498-737)

Organism: Gymnodraco acuticeps (NCBI:txid8218)

Radius of gyration: 35.9 Å; chains: 1; bounding box: 87×100×87 Å

Secondary structure (DSSP, 8-state):
------EEEEESSS-EEEEESS-EEEEESS-EEEEESS-EEEEESS-EEEEESS-EEEEESS-EEEEESS-EEEEESS-EEEEESS-EEEEESS-EEEEESS-EEEEESS-EEEEESS-EEEEESS-EEEEESS-EEEEESSEEEEEESS-EEEEE--SEE-----SS--SSPPPP---TT-EEEEEEEEEEETTEEEEEES-HHHHHHHHHHHHHHHH--------TT--TT-EEEEE-TTT--EEEEEEEEEETTEEEEE-TTT--EEEEEGGGEEEPPHHHHTSPPSEEEEEETT--GGGEEE-TTHHHHHHHHHTT-EEEEEEEEEE--TT-SS-EEEEEEEETTEEHHHHHTTTEEE-----------------SSEEEEESS-EEEEESS-EEEEESS-EEEEESS-EEEEESS-EEEEESS-EEEEESS-EEEEESS-EEEEESS-EEEEESS-EEEEESS-EEEEESS-EEEEESS-EEEEESS-EEEEESS-EEEEESS-EEEEESS-EEEEESS-EEEEESS-EEEEESS-EEEEESS-EEEEESS-EEEEESS-EEEE-----PPPP--------PPPP-PPTT-EEEEEEEEE--SSSEEEEES-HHHHHHHHHHHHHHHHH--S----TT--TT-EEEEE-TTT--EEEEEEEEEETTEEEEE-TTT--EEEEEGGGEEEPPHHHHTSPPSEEEEEETT--GGGEEE-TTHHHHHHHHHTT-EEEEEEEEEEE-TTTSSEEEEEEEEETTEEHHHHHGGGEEE----S--S-----------GGGG-----S-----

pLDDT: mean 76.1, std 20.78, range [21.06, 96.94]

Sequence (810 aa):
MPNLKWIKTETSLQDNQTESNGDIQTESNGDIQTESNGDIQTESNGDIQTESNGDIQTACNGDIQTESNGDIQTESNGDIQTESNGDIQTESNGDIQTESNGDIQTESSGDIQTESSRDIQTESSRDIQTESSRDIQTACNRDIQTESNRDIQMDSSATHLNVSTGNVNAGMFKEPSISKDKQVEVYASCIVGPHFFWCEYADEEEQKKVTSLAQEAGLAQQDMTFPETLGPGSPCLALFASDKHWYRAQVLRRVEDTFEVLFIDYGNETEVDIKNVRSVPQSLMEIDPQAFLCSLDGFDMCKGSWDDQVHDVFYNLLVDKLIRVKVLNIEEHSDSVFPQYAVAIECENVVMNTVMQKYWKPLPTEHAKPEMDQTETSLQDNQTESNGDIQTESNGDIQTESNGDIQTESNGDIQTESNGDIQTESNGDIQTESNGDIQTACNGDIQTESNGDIQTESNGDIQTESNGDIQTESNGDIQTESNGDIQTESSGDIQTESSRDIQTESSRDIQTESSRDIQTACNRDIQTESSRDIQTESSRDIQTESSRDIQTACNRDIQTESNRDIQMDSSATHLNVSTGNVNAGMFKEPSISKDKPVEVYASCVVGPHFFWCEYADEEEQKKVTSLAQEAGLAQQDMTFPETLGPGSPCLALFASDKHWYRAQVLRRVEDTFEVLFIDYGNETEVDIKNVRSVPQSLMEIDPQAFLCSLDGFDQCKGSWDDQVHDVFYNLLVDKRLRVTLLNMDYHPEIAVPLYTVEVECEGAVVNTMMEKYWKGLDTGDASGMCLEAEVGHDYSVMKNLKSSKNALDP

Foldseek 3Di:
DPDFDEPEDEDEDDEAEEEEAEEYEYEYAEEYEYEYAYEYEYEYQYEYEYEYAYEYAYEYAYEYHYEYAYEYEYEYAEEYEYEYAYEYAYEYAEEYAYEYQYEYHYEYQYEYHYEYQEEYAYEYAAEYAYEYQEEYEYEYAEEYEYEYVYYYHYDYPYPDYDYDPDDDLPWAADAAPDDAQDKAKWAFQAAPFQAKTKTFGPPPVVVVVLQVLQQVVLPDDDDPPQPPPQAARGWKWFQDPPPRGTAIWGFRGDDPQWTFIARQQRGDTDIGGSVRIGHDDPVSSPDYHRMAIEHAPPADCVFWDFAPCRRVVVCVQRHPFTKMKTFHDWADDPPDPHIYTHIFIAGPNDTVSVVRVVRTDGDDPDDDDDDDDDDDDDDPDAEEEEAEEDEEEEAEEHEYEYAYEYEYEYAYEYEYEYAYEYEYEYQEEYEYEYAYEYEYEYAYEYEYEYAEEYEYEYQEEYEYEYAEEYEYEYQYEYEYEYQYEYEYEYQYEYEYEYQEEYEYEYQEEYEYEYQEEYAYEYAEEYEYEYQEEYAYEYAEEYEYEYQEEYEYEYQYYYHYHYPYYYHYHHPDDDDDDDDDDDPDFAADAAPDDAQAWFKWAFQAQLFLAKTKTFGPPVVVVVVLQVVQQVVQVVDPDDDQPPPQAARGWKWFQDPPPRGIAIWGFRGDDVQWTWTQRQQRGAIDIGGSVRIGHDDPVSSPDHHRMAMEHEPPADPVFWDFAPCRRVVLCVQRHPFIKIKHFHDWDDDPRRRGIYTHIFIDTPNDTVSVVRVVRIDGDDDDDDPDDPDDDPPPDPPSSRHPDPDDDDDDDD